Protein 8OF3 (pdb70)

Nearest PDB structures (foldseek):
  5exf-assembly1_C  TM=9.662E-01  e=4.312E-56  Pyrobaculum ferrireducens
  3i44-assembly1_A-2  TM=9.517E-01  e=1.625E-53  Bartonella henselae
  3vz0-assembly2_D  TM=9.658E-01  e=4.944E-52  Gluconobacter oxydans 621H
  3vz3-assembly1_B  TM=9.710E-01  e=1.215E-51  Picosynechococcus sp. PCC 7002
  4oht-assembly1_B  TM=9.593E-01  e=8.333E-49  Streptococcus pyogenes MGAS1882

Foldseek 3Di:
DPPVDCPDPDDPPVVLLVVCVVVVQFDQFWAAFPDTDAAPVNAWAFQAFLFPRHTSYIHHQHFQVRLLRLLVLQQVVLVVLQPDQLLVLLQLLVQLLVLLLVCLQSLLVLLCRLFNAASVLSSVLSNQLSVLSNVLSVLLNVQDKDWDDDPDQFKTKIKHKAFQEEEEEEEESLRQRNRLSLPLRLQSSRRYAYEYEYHSSRPSSVVSSVVSSVVSVNHGSSYTYDYRPVVRSLLSLLPDLRHQEYEYEEALVVLVVSVVSNVVNVHQYWYFYDFAAEAEEELQFPLVLVLVQLLCQQCRSQRQDLHHLEYEYEPNCVVVNLVSNLVVLVCAAEHRSVDPPHRHTFHSAPVLLVLLLQQLVQFVVVPWDWPDFNAADPSDRRHGRQTETEPGDPVGPSNQGRSSHRYYYYHYDHDPVVSLCSSQPHQGAFEYEYGHPDPVSQVVSVVSHRHPYYHYSHNDDDHQQDWGHGDGSRIGATTHHSRSSSSRIDMDMDMDGSHDDDDD/DDDDDDQDDPVVLLVVCVVVVQFDQFWAAFPDGDAAPVNDWAFAAFLQGRTTSYTHHAHFQVSLLRLLVLQQVVLVVLQPDQLLVLLQLLVQLLVLLLVCLQSLLVLLCRLFNAASVLSSVLSNFLSVLSNVLSVLLNVQDKDWDDDPDQFKTKIKHKAFQEEEEEEEESLRQRNSLSLPLRLQSSRRYAYEYEYHPSRNSSVVSSVVSSVVSVNHGSSYTYDYRPVVRSLLSLLPDLRHQEYEYEEALVVVVVSVVSNVVNVHQYWYFYDFAAEEEEELAFPLVLVLVQLCCQCCRSQRQDVRHLEYEYEPNCVVVNLVSNQVVLVCAAEHRNVDPPHRYTFHSAPVLLVLLLVQLVQFVVVPWDWPFFNAADPSDRRHGRQTETEPGDPVGPSNQGRSSHRYYYYHYDHDPVVSLCSSQPHQWAFEYEYGHPDPVSQVVSVVSHRHPYYHYSHNDDDHQQDWGHGDGSRIGATGHHSRSSSSRIDMDMDMDGSHDDDDD

B-factor: mean 20.98, std 10.17, range [6.04, 70.16]

Structure (mmCIF, N/CA/C/O backbone):
data_8OF3
#
_entry.id   8OF3
#
_cell.length_a   212.689
_cell.length_b   212.689
_cell.length_c   186.742
_cell.angle_alpha   90.00
_cell.angle_beta   90.00
_cell.angle_gamma   120.00
#
_symmetry.space_group_name_H-M   'H 3 2'
#
loop_
_entity.id
_entity.type
_entity.pdbx_description
1 polymer 'Succinate-semialdehyde dehydrogenase'
2 non-polymer 3,6,9,12,15,18-HEXAOXAICOSANE-1,20-DIOL
3 non-polymer 'TRIETHYLENE GLYCOL'
4 non-polymer 'PENTAETHYLENE GLYCOL'
5 non-polymer 1,2-ETHANEDIOL
6 non-polymer 'SULFATE ION'
7 water water
#
loop_
_atom_site.group_PDB
_atom_site.id
_atom_site.type_symbol
_atom_site.label_atom_id
_atom_site.label_alt_id
_atom_site.label_comp_id
_atom_site.label_asym_id
_atom_site.label_entity_id
_atom_site.label_seq_id
_atom_site.pdbx_PDB_ins_code
_atom_site.Cartn_x
_atom_site.Cartn_y
_atom_site.Cartn_z
_atom_site.occupancy
_atom_site.B_iso_or_equiv
_atom_site.auth_seq_id
_atom_site.auth_comp_id
_atom_site.auth_asym_id
_atom_site.auth_atom_id
_atom_site.pdbx_PDB_model_num
ATOM 1 N N . HIS A 1 8 ? 17.349 -20.833 -5.697 1.00 56.24 -12 HIS A N 1
ATOM 2 C CA . HIS A 1 8 ? 15.986 -20.678 -6.229 1.00 56.14 -12 HIS A CA 1
ATOM 3 C C . HIS A 1 8 ? 15.928 -21.071 -7.709 1.00 53.17 -12 HIS A C 1
ATOM 4 O O . HIS A 1 8 ? 14.922 -21.629 -8.143 1.00 53.00 -12 HIS A O 1
ATOM 17 N N . HIS A 1 9 ? 17.010 -20.815 -8.488 1.00 50.55 -11 HIS A N 1
ATOM 18 C CA . HIS A 1 9 ? 17.062 -21.256 -9.894 1.00 47.65 -11 HIS A CA 1
ATOM 19 C C . HIS A 1 9 ? 17.042 -22.784 -9.919 1.00 44.60 -11 HIS A C 1
ATOM 20 O O . HIS A 1 9 ? 17.556 -23.420 -8.980 1.00 45.04 -11 HIS A O 1
ATOM 34 N N . HIS A 1 10 ? 16.395 -23.389 -10.935 1.00 41.25 -10 HIS A N 1
ATOM 35 C CA . HIS A 1 10 ? 16.305 -24.843 -10.988 1.00 39.23 -10 HIS A CA 1
ATOM 36 C C . HIS A 1 10 ? 17.688 -25.535 -10.972 1.00 36.94 -10 HIS A C 1
ATOM 37 O O . HIS A 1 10 ? 17.729 -26.731 -10.686 1.00 37.78 -10 HIS A O 1
ATOM 51 N N . SER A 1 11 ? 18.810 -24.814 -11.307 1.00 33.71 -9 SER A N 1
ATOM 52 C CA . SER A 1 11 ? 20.131 -25.454 -11.316 1.00 31.77 -9 SER A CA 1
ATOM 53 C C . SER A 1 11 ? 20.744 -25.542 -9.908 1.00 32.99 -9 SER A C 1
ATOM 54 O O . SER A 1 11 ? 21.657 -26.328 -9.733 1.00 31.35 -9 SER A O 1
ATOM 62 N N . SER A 1 12 ? 20.209 -24.794 -8.901 1.00 34.76 -8 SER A N 1
ATOM 63 C CA . SER A 1 12 ? 20.713 -24.846 -7.511 1.00 37.10 -8 SER A CA 1
ATOM 64 C C . SER A 1 12 ? 20.626 -26.240 -6.946 1.00 36.86 -8 SER A C 1
ATOM 65 O O . SER A 1 12 ? 19.637 -26.946 -7.175 1.00 37.52 -8 SER A O 1
ATOM 73 N N . GLY A 1 13 ? 21.635 -26.642 -6.177 1.00 36.42 -7 GLY A N 1
ATOM 74 C CA . GLY A 1 13 ? 21.664 -27.988 -5.609 1.00 35.21 -7 GLY A CA 1
ATOM 75 C C . GLY A 1 13 ? 21.334 -28.192 -4.146 1.00 32.79 -7 GLY A C 1
ATOM 76 O O . GLY A 1 13 ? 21.505 -29.312 -3.648 1.00 32.92 -7 GLY A O 1
ATOM 80 N N . LEU A 1 14 ? 20.757 -27.218 -3.496 1.00 32.53 -6 LEU A N 1
ATOM 81 C CA . LEU A 1 14 ? 20.454 -27.379 -2.042 1.00 34.20 -6 LEU A CA 1
ATOM 82 C C . LEU A 1 14 ? 19.579 -28.639 -1.732 1.00 33.16 -6 LEU A C 1
ATOM 83 O O . LEU A 1 14 ? 19.943 -29.481 -0.900 1.00 34.16 -6 LEU A O 1
ATOM 99 N N . VAL A 1 15 ? 18.474 -28.787 -2.434 1.00 30.99 -5 VAL A N 1
ATOM 100 C CA . VAL A 1 15 ? 17.671 -30.003 -2.400 1.00 30.21 -5 VAL A CA 1
ATOM 101 C C . VAL A 1 15 ? 18.249 -30.914 -3.480 1.00 28.37 -5 VAL A C 1
ATOM 102 O O . VAL A 1 15 ? 18.228 -30.492 -4.678 1.00 27.61 -5 VAL A O 1
ATOM 115 N N . PRO A 1 16 ? 18.769 -32.135 -3.172 1.00 26.78 -4 PRO A N 1
ATOM 116 C CA . PRO A 1 16 ? 19.278 -32.999 -4.252 1.00 26.32 -4 PRO A CA 1
ATOM 117 C C . PRO A 1 16 ? 18.156 -33.309 -5.231 1.00 26.54 -4 PRO A C 1
ATOM 118 O O . PRO A 1 16 ? 17.047 -33.582 -4.798 1.00 26.99 -4 PRO A O 1
ATOM 129 N N . ARG A 1 17 ? 18.402 -33.152 -6.534 1.00 25.73 -3 ARG A N 1
ATOM 130 C CA . ARG A 1 17 ? 17.349 -33.449 -7.501 1.00 25.53 -3 ARG A CA 1
ATOM 131 C C . ARG A 1 17 ? 17.260 -34.965 -7.644 1.00 26.91 -3 ARG A C 1
ATOM 132 O O . ARG A 1 17 ? 18.240 -35.695 -7.382 1.00 26.64 -3 ARG A O 1
ATOM 153 N N . GLY A 1 18 ? 16.083 -35.449 -8.038 1.00 27.40 -2 GLY A N 1
ATOM 154 C CA . GLY A 1 18 ? 15.900 -36.872 -8.240 1.00 29.09 -2 GLY A CA 1
ATOM 155 C C . GLY A 1 18 ? 14.482 -37.231 -8.640 1.00 30.85 -2 GLY A C 1
ATOM 156 O O . GLY A 1 18 ? 13.662 -36.362 -8.931 1.00 31.57 -2 GLY A O 1
ATOM 160 N N . SER A 1 19 ? 14.206 -38.517 -8.677 1.00 30.97 -1 SER A N 1
ATOM 161 C CA . SER A 1 19 ? 12.891 -39.050 -9.004 1.00 31.25 -1 SER A CA 1
ATOM 162 C C . SER A 1 19 ? 11.946 -38.855 -7.819 1.00 31.72 -1 SER A C 1
ATOM 163 O O . SER A 1 19 ? 12.355 -38.713 -6.649 1.00 34.05 -1 SER A O 1
ATOM 171 N N . HIS A 1 20 ? 10.675 -38.875 -8.111 1.00 31.08 0 HIS A N 1
ATOM 172 C CA . HIS A 1 20 ? 9.640 -38.760 -7.109 1.00 30.31 0 HIS A CA 1
ATOM 173 C C . HIS A 1 20 ? 9.770 -37.439 -6.306 1.00 31.28 0 HIS A C 1
ATOM 174 O O . HIS A 1 20 ? 9.423 -37.396 -5.123 1.00 30.69 0 HIS A O 1
ATOM 188 N N . MET A 1 21 ? 10.315 -36.370 -6.929 1.00 30.88 1 MET A N 1
ATOM 189 C CA . MET A 1 21 ? 10.450 -35.092 -6.215 1.00 30.92 1 MET A CA 1
ATOM 190 C C . MET A 1 21 ? 9.098 -34.475 -5.955 1.00 29.43 1 MET A C 1
ATOM 191 O O . MET A 1 21 ? 8.905 -33.914 -4.895 1.00 27.76 1 MET A O 1
ATOM 205 N N . GLY A 1 22 ? 8.147 -34.644 -6.862 1.00 28.89 2 GLY A N 1
ATOM 206 C CA . GLY A 1 22 ? 6.794 -34.150 -6.680 1.00 27.99 2 GLY A CA 1
ATOM 207 C C . GLY A 1 22 ? 6.158 -34.768 -5.444 1.00 25.42 2 GLY A C 1
ATOM 208 O O . GLY A 1 22 ? 5.500 -34.090 -4.667 1.00 24.56 2 GLY A O 1
ATOM 212 N N . THR A 1 23 ? 6.367 -36.058 -5.251 1.00 24.91 3 THR A N 1
ATOM 213 C CA . THR A 1 23 ? 5.824 -36.762 -4.093 1.00 24.39 3 THR A CA 1
ATOM 214 C C . THR A 1 23 ? 6.472 -36.236 -2.821 1.00 23.86 3 THR A C 1
ATOM 215 O O . THR A 1 23 ? 5.782 -35.944 -1.849 1.00 21.87 3 THR A O 1
ATOM 226 N N A MET A 1 24 ? 7.818 -36.071 -2.830 0.50 24.14 4 MET A N 1
ATOM 227 N N B MET A 1 24 ? 7.796 -36.055 -2.856 0.50 23.04 4 MET A N 1
ATOM 228 C CA A MET A 1 24 ? 8.519 -35.560 -1.654 0.50 25.35 4 MET A CA 1
ATOM 229 C CA B MET A 1 24 ? 8.529 -35.570 -1.706 0.50 23.17 4 MET A CA 1
ATOM 230 C C A MET A 1 24 ? 8.076 -34.147 -1.333 0.50 25.21 4 MET A C 1
ATOM 231 C C B MET A 1 24 ? 8.098 -34.153 -1.352 0.50 24.22 4 MET A C 1
ATOM 232 O O A MET A 1 24 ? 7.834 -33.834 -0.176 0.50 24.77 4 MET A O 1
ATOM 233 O O B MET A 1 24 ? 7.855 -33.862 -0.193 0.50 23.72 4 MET A O 1
ATOM 260 N N . VAL A 1 25 ? 7.899 -33.291 -2.364 1.00 24.29 5 VAL A N 1
ATOM 261 C CA . VAL A 1 25 ? 7.414 -31.939 -2.140 1.00 24.31 5 VAL A CA 1
ATOM 262 C C . VAL A 1 25 ? 6.008 -31.968 -1.544 1.00 23.59 5 VAL A C 1
ATOM 263 O O . VAL A 1 25 ? 5.729 -31.228 -0.621 1.00 24.31 5 VAL A O 1
ATOM 276 N N . GLN A 1 26 ? 5.121 -32.838 -2.044 1.00 24.25 6 GLN A N 1
ATOM 277 C CA . GLN A 1 26 ? 3.760 -32.919 -1.504 1.00 23.85 6 GLN A CA 1
ATOM 278 C C . GLN A 1 26 ? 3.766 -33.395 -0.043 1.00 24.64 6 GLN A C 1
ATOM 279 O O . GLN A 1 26 ? 3.034 -32.849 0.783 1.00 24.41 6 GLN A O 1
ATOM 293 N N . LEU A 1 27 ? 4.624 -34.350 0.283 1.00 23.60 7 LEU A N 1
ATOM 294 C CA . LEU A 1 27 ? 4.765 -34.789 1.677 1.00 23.58 7 LEU A CA 1
ATOM 295 C C . LEU A 1 27 ? 5.333 -33.676 2.544 1.00 24.58 7 LEU A C 1
ATOM 296 O O . LEU A 1 27 ? 4.860 -33.469 3.663 1.00 25.39 7 LEU A O 1
ATOM 312 N N . ASN A 1 28 ? 6.345 -32.954 2.051 1.00 23.85 8 ASN A N 1
ATOM 313 C CA . ASN A 1 28 ? 6.940 -31.874 2.816 1.00 25.21 8 ASN A CA 1
ATOM 314 C C . ASN A 1 28 ? 5.942 -30.760 3.062 1.00 26.96 8 ASN A C 1
ATOM 315 O O . ASN A 1 28 ? 5.918 -30.206 4.180 1.00 27.41 8 ASN A O 1
ATOM 326 N N . GLU A 1 29 ? 5.090 -30.454 2.057 1.00 28.38 9 GLU A N 1
ATOM 327 C CA . GLU A 1 29 ? 4.033 -29.444 2.188 1.00 30.36 9 GLU A CA 1
ATOM 328 C C . GLU A 1 29 ? 2.976 -29.870 3.185 1.00 30.96 9 GLU A C 1
ATOM 329 O O . GLU A 1 29 ? 2.434 -29.022 3.889 1.00 31.64 9 GLU A O 1
ATOM 341 N N . ALA A 1 30 ? 2.685 -31.160 3.260 1.00 31.13 10 ALA A N 1
ATOM 342 C CA . ALA A 1 30 ? 1.716 -31.712 4.220 1.00 30.81 10 ALA A CA 1
ATOM 343 C C . ALA A 1 30 ? 2.275 -31.780 5.662 1.00 30.94 10 ALA A C 1
ATOM 344 O O . ALA A 1 30 ? 1.525 -32.186 6.528 1.00 31.38 10 ALA A O 1
ATOM 351 N N . GLY A 1 31 ? 3.527 -31.365 5.922 1.00 29.80 11 GLY A N 1
ATOM 352 C CA . GLY A 1 31 ? 4.142 -31.446 7.250 1.00 29.47 11 GLY A CA 1
ATOM 353 C C . GLY A 1 31 ? 4.568 -32.859 7.654 1.00 28.34 11 GLY A C 1
ATOM 354 O O . GLY A 1 31 ? 4.903 -33.111 8.823 1.00 27.34 11 GLY A O 1
ATOM 358 N N . LEU A 1 32 ? 4.682 -33.770 6.676 1.00 26.80 12 LEU A N 1
ATOM 359 C CA . LEU A 1 32 ? 4.982 -35.183 6.948 1.00 24.38 12 LEU A CA 1
ATOM 360 C C . LEU A 1 32 ? 6.362 -35.661 6.538 1.00 24.32 12 LEU A C 1
ATOM 361 O O . LEU A 1 32 ? 6.598 -36.882 6.506 1.00 25.94 12 LEU A O 1
ATOM 377 N N . PHE A 1 33 ? 7.276 -34.756 6.172 1.00 20.53 13 PHE A N 1
ATOM 378 C CA . PHE A 1 33 ? 8.608 -35.141 5.763 1.00 21.79 13 PHE A CA 1
ATOM 379 C C . PHE A 1 33 ? 9.585 -34.546 6.731 1.00 24.42 13 PHE A C 1
ATOM 380 O O . PHE A 1 33 ? 9.823 -33.336 6.670 1.00 26.33 13 PHE A O 1
ATOM 397 N N . LYS A 1 34 ? 10.166 -35.377 7.625 1.00 23.06 14 LYS A N 1
ATOM 398 C CA . LYS A 1 34 ? 11.002 -34.905 8.717 1.00 21.11 14 LYS A CA 1
ATOM 399 C C . LYS A 1 34 ? 12.412 -35.357 8.659 1.00 21.99 14 LYS A C 1
ATOM 400 O O . LYS A 1 34 ? 12.728 -36.434 8.155 1.00 23.65 14 LYS A O 1
ATOM 419 N N A SER A 1 35 ? 13.317 -34.498 9.138 0.50 19.37 15 SER A N 1
ATOM 420 N N B SER A 1 35 ? 13.290 -34.525 9.166 0.50 20.35 15 SER A N 1
ATOM 421 C CA A SER A 1 35 ? 14.743 -34.789 9.223 0.50 19.70 15 SER A CA 1
ATOM 422 C CA B SER A 1 35 ? 14.702 -34.813 9.241 0.50 21.54 15 SER A CA 1
ATOM 423 C C A SER A 1 35 ? 15.233 -34.567 10.660 0.50 18.78 15 SER A C 1
ATOM 424 C C B SER A 1 35 ? 15.217 -34.586 10.663 0.50 19.63 15 SER A C 1
ATOM 425 O O A SER A 1 35 ? 16.428 -34.401 10.875 0.50 19.06 15 SER A O 1
ATOM 426 O O B SER A 1 35 ? 16.416 -34.430 10.867 0.50 19.89 15 SER A O 1
ATOM 441 N N . GLN A 1 36 ? 14.305 -34.572 11.675 1.00 17.87 16 GLN A N 1
ATOM 442 C CA . GLN A 1 36 ? 14.650 -34.414 13.060 1.00 16.28 16 GLN A CA 1
ATOM 443 C C . GLN A 1 36 ? 13.853 -35.421 13.893 1.00 15.73 16 GLN A C 1
ATOM 444 O O . GLN A 1 36 ? 12.770 -35.841 13.487 1.00 16.10 16 GLN A O 1
ATOM 458 N N . GLY A 1 37 ? 14.381 -35.717 15.063 1.00 14.88 17 GLY A N 1
ATOM 459 C CA . GLY A 1 37 ? 13.681 -36.510 16.061 1.00 15.64 17 GLY A CA 1
ATOM 460 C C . GLY A 1 37 ? 12.814 -35.612 16.916 1.00 16.29 17 GLY A C 1
ATOM 461 O O . GLY A 1 37 ? 12.787 -34.379 16.751 1.00 15.76 17 GLY A O 1
ATOM 465 N N . LEU A 1 38 ? 12.053 -36.216 17.821 1.00 15.32 18 LEU A N 1
ATOM 466 C CA . LEU A 1 38 ? 11.098 -35.504 18.636 1.00 14.84 18 LEU A CA 1
ATOM 467 C C . LEU A 1 38 ? 11.334 -35.837 20.089 1.00 15.17 18 LEU A C 1
ATOM 468 O O . LEU A 1 38 ? 11.176 -36.989 20.509 1.00 14.80 18 LEU A O 1
ATOM 484 N N . ILE A 1 39 ? 11.705 -34.826 20.867 1.00 14.90 19 ILE A N 1
ATOM 485 C CA . ILE A 1 39 ? 11.931 -34.994 22.293 1.00 15.98 19 ILE A CA 1
ATOM 486 C C . ILE A 1 39 ? 11.151 -33.908 22.992 1.00 17.24 19 ILE A C 1
ATOM 487 O O . ILE A 1 39 ? 11.480 -32.708 22.889 1.00 16.57 19 ILE A O 1
ATOM 503 N N . GLY A 1 40 ? 10.133 -34.299 23.750 1.00 16.99 20 GLY A N 1
ATOM 504 C CA . GLY A 1 40 ? 9.301 -33.326 24.441 1.00 17.80 20 GLY A CA 1
ATOM 505 C C . GLY A 1 40 ? 8.632 -32.366 23.486 1.00 18.57 20 GLY A C 1
ATOM 506 O O . GLY A 1 40 ? 8.084 -32.773 22.454 1.00 18.33 20 GLY A O 1
ATOM 510 N N . ASP A 1 41 ? 8.821 -31.068 23.753 1.00 19.01 21 ASP A N 1
ATOM 511 C CA . ASP A 1 41 ? 8.183 -30.058 22.931 1.00 20.87 21 ASP A CA 1
ATOM 512 C C . ASP A 1 41 ? 9.063 -29.518 21.818 1.00 21.17 21 ASP A C 1
ATOM 513 O O . ASP A 1 41 ? 8.754 -28.463 21.265 1.00 23.56 21 ASP A O 1
ATOM 522 N N . LYS A 1 42 ? 10.113 -30.251 21.450 1.00 18.45 22 LYS A N 1
ATOM 523 C CA . LYS A 1 42 ? 10.980 -29.826 20.385 1.00 17.56 22 LYS A CA 1
ATOM 524 C C . LYS A 1 42 ? 11.314 -30.908 19.395 1.00 17.37 22 LYS A C 1
ATOM 525 O O . LYS A 1 42 ? 11.592 -32.044 19.778 1.00 17.57 22 LYS A O 1
ATOM 544 N N . TRP A 1 43 ? 11.418 -30.519 18.110 1.00 16.70 23 TRP A N 1
ATOM 545 C CA . TRP A 1 43 ? 12.027 -31.311 17.071 1.00 16.79 23 TRP A CA 1
ATOM 546 C C . TRP A 1 43 ? 13.514 -31.008 17.142 1.00 19.33 23 TRP A C 1
ATOM 547 O O . TRP A 1 43 ? 13.895 -29.821 17.190 1.00 20.06 23 TRP A O 1
ATOM 568 N N . VAL A 1 44 ? 14.345 -32.044 17.220 1.00 17.31 24 VAL A N 1
ATOM 569 C CA . VAL A 1 44 ? 15.765 -31.894 17.521 1.00 17.90 24 VAL A CA 1
ATOM 570 C C . VAL A 1 44 ? 16.710 -32.684 16.619 1.00 18.29 24 VAL A C 1
ATOM 571 O O . VAL A 1 44 ? 16.372 -33.717 16.059 1.00 17.30 24 VAL A O 1
ATOM 584 N N . ASP A 1 45 ? 17.936 -32.170 16.515 1.00 17.86 25 ASP A N 1
ATOM 585 C CA . ASP A 1 45 ? 19.046 -32.876 15.936 1.00 17.76 25 ASP A CA 1
ATOM 586 C C . ASP A 1 45 ? 19.759 -33.674 17.040 1.00 18.44 25 ASP A C 1
ATOM 587 O O . ASP A 1 45 ? 19.452 -33.554 18.239 1.00 19.87 25 ASP A O 1
ATOM 596 N N . ALA A 1 46 ? 20.730 -34.499 16.657 1.00 17.39 26 ALA A N 1
ATOM 597 C CA . ALA A 1 46 ? 21.604 -35.137 17.609 1.00 18.18 26 ALA A CA 1
ATOM 598 C C . ALA A 1 46 ? 22.506 -34.035 18.217 1.00 19.48 26 ALA A C 1
ATOM 599 O O . ALA A 1 46 ? 22.790 -33.030 17.534 1.00 20.28 26 ALA A O 1
ATOM 606 N N . GLU A 1 47 ? 22.992 -34.269 19.431 1.00 21.05 27 GLU A N 1
ATOM 607 C CA . GLU A 1 47 ? 23.811 -33.298 20.141 1.00 23.30 27 GLU A CA 1
ATOM 608 C C . GLU A 1 47 ? 25.081 -32.926 19.359 1.00 25.04 27 GLU A C 1
ATOM 609 O O . GLU A 1 47 ? 25.487 -31.769 19.377 1.00 26.97 27 GLU A O 1
ATOM 621 N N . ASN A 1 48 ? 25.651 -33.870 18.609 1.00 23.82 28 ASN A N 1
ATOM 622 C CA . ASN A 1 48 ? 26.828 -33.606 17.793 1.00 24.17 28 ASN A CA 1
ATOM 623 C C . ASN A 1 48 ? 26.533 -33.380 16.302 1.00 23.96 28 ASN A C 1
ATOM 624 O O . ASN A 1 48 ? 27.476 -33.259 15.508 1.00 24.28 28 ASN A O 1
ATOM 635 N N . GLY A 1 49 ? 25.256 -33.273 15.926 1.00 22.17 29 GLY A N 1
ATOM 636 C CA . GLY A 1 49 ? 24.846 -33.045 14.563 1.00 21.90 29 GLY A CA 1
ATOM 637 C C . GLY A 1 49 ? 25.068 -34.202 13.604 1.00 20.01 29 GLY A C 1
ATOM 638 O O . GLY A 1 49 ? 24.830 -34.041 12.402 1.00 21.41 29 GLY A O 1
ATOM 642 N N . HIS A 1 50 ? 25.479 -35.382 14.104 1.00 17.75 30 HIS A N 1
ATOM 643 C CA . HIS A 1 50 ? 25.624 -36.539 13.225 1.00 17.84 30 HIS A CA 1
ATOM 644 C C . HIS A 1 50 ? 24.277 -37.016 12.692 1.00 17.42 30 HIS A C 1
ATOM 645 O O . HIS A 1 50 ? 23.249 -36.824 13.352 1.00 17.57 30 HIS A O 1
ATOM 659 N N . THR A 1 51 ? 24.308 -37.669 11.531 1.00 16.99 31 THR A N 1
ATOM 660 C CA . THR A 1 51 ? 23.116 -38.085 10.833 1.00 17.22 31 THR A CA 1
ATOM 661 C C . THR A 1 51 ? 23.326 -39.453 10.186 1.00 18.18 31 THR A C 1
ATOM 662 O O . THR A 1 51 ? 24.418 -40.048 10.229 1.00 19.53 31 THR A O 1
ATOM 673 N N . LEU A 1 52 ? 22.209 -40.012 9.661 1.00 18.39 32 LEU A N 1
ATOM 674 C CA . LEU A 1 52 ? 22.265 -41.198 8.849 1.00 18.00 32 LEU A CA 1
ATOM 675 C C . LEU A 1 52 ? 21.333 -40.945 7.677 1.00 15.95 32 LEU A C 1
ATOM 676 O O . LEU A 1 52 ? 20.287 -40.292 7.793 1.00 16.80 32 LEU A O 1
ATOM 692 N N . PRO A 1 53 ? 21.696 -41.451 6.485 1.00 16.57 33 PRO A N 1
ATOM 693 C CA . PRO A 1 53 ? 20.838 -41.220 5.311 1.00 15.93 33 PRO A CA 1
ATOM 694 C C . PRO A 1 53 ? 19.712 -42.244 5.239 1.00 15.54 33 PRO A C 1
ATOM 695 O O . PRO A 1 53 ? 19.887 -43.399 5.674 1.00 15.50 33 PRO A O 1
ATOM 706 N N . VAL A 1 54 ? 18.597 -41.832 4.636 1.00 15.46 34 VAL A N 1
ATOM 707 C CA . VAL A 1 54 ? 17.490 -42.705 4.339 1.00 14.87 34 VAL A CA 1
ATOM 708 C C . VAL A 1 54 ? 17.410 -42.712 2.833 1.00 15.96 34 VAL A C 1
ATOM 709 O O . VAL A 1 54 ? 17.216 -41.648 2.227 1.00 17.13 34 VAL A O 1
ATOM 722 N N . ASN A 1 55 ? 17.628 -43.868 2.239 1.00 14.83 35 ASN A N 1
ATOM 723 C CA . ASN A 1 55 ? 17.625 -44.023 0.792 1.00 15.20 35 ASN A CA 1
ATOM 724 C C . ASN A 1 55 ? 16.434 -44.849 0.333 1.00 14.75 35 ASN A C 1
ATOM 725 O O . ASN A 1 55 ? 15.977 -45.763 1.015 1.00 17.12 35 ASN A O 1
ATOM 736 N N . ASN A 1 56 ? 15.965 -44.547 -0.878 1.00 14.65 36 ASN A N 1
ATOM 737 C CA . ASN A 1 56 ? 14.867 -45.297 -1.490 1.00 13.63 36 ASN A CA 1
ATOM 738 C C . ASN A 1 56 ? 15.425 -46.628 -1.989 1.00 14.68 36 ASN A C 1
ATOM 739 O O . ASN A 1 56 ? 16.316 -46.629 -2.850 1.00 15.05 36 ASN A O 1
ATOM 750 N N . PRO A 1 57 ? 14.933 -47.799 -1.512 1.00 14.38 37 PRO A N 1
ATOM 751 C CA . PRO A 1 57 ? 15.517 -49.070 -1.948 1.00 14.81 37 PRO A CA 1
ATOM 752 C C . PRO A 1 57 ? 15.274 -49.424 -3.385 1.00 14.66 37 PRO A C 1
ATOM 753 O O . PRO A 1 57 ? 15.976 -50.298 -3.910 1.00 16.56 37 PRO A O 1
ATOM 764 N N . ALA A 1 58 ? 14.306 -48.786 -4.059 1.00 13.56 38 ALA A N 1
ATOM 765 C CA . ALA A 1 58 ? 14.057 -49.097 -5.474 1.00 14.25 38 ALA A CA 1
ATOM 766 C C . ALA A 1 58 ? 14.897 -48.267 -6.421 1.00 16.29 38 ALA A C 1
ATOM 767 O O . ALA A 1 58 ? 14.991 -48.603 -7.617 1.00 17.88 38 ALA A O 1
ATOM 774 N N . THR A 1 59 ? 15.372 -47.126 -5.967 1.00 15.58 39 THR A N 1
ATOM 775 C CA . THR A 1 59 ? 16.124 -46.222 -6.839 1.00 15.44 39 THR A CA 1
ATOM 776 C C . THR A 1 59 ? 17.531 -45.924 -6.397 1.00 17.81 39 THR A C 1
ATOM 777 O O . THR A 1 59 ? 18.286 -45.361 -7.192 1.00 17.61 39 THR A O 1
ATOM 788 N N . GLY A 1 60 ? 17.846 -46.138 -5.129 1.00 16.61 40 GLY A N 1
ATOM 789 C CA . GLY A 1 60 ? 19.130 -45.753 -4.572 1.00 16.65 40 GLY A CA 1
ATOM 790 C C . GLY A 1 60 ? 19.240 -44.291 -4.185 1.00 17.57 40 GLY A C 1
ATOM 791 O O . GLY A 1 60 ? 20.210 -43.900 -3.541 1.00 20.45 40 GLY A O 1
ATOM 795 N N . GLU A 1 61 ? 18.226 -43.475 -4.476 1.00 16.68 41 GLU A N 1
ATOM 796 C CA . GLU A 1 61 ? 18.289 -42.057 -4.187 1.00 18.05 41 GLU A CA 1
ATOM 797 C C . GLU A 1 61 ? 18.109 -41.722 -2.715 1.00 18.07 41 GLU A C 1
ATOM 798 O O . GLU A 1 61 ? 17.308 -42.346 -2.033 1.00 17.66 41 GLU A O 1
ATOM 810 N N . ILE A 1 62 ? 18.737 -40.641 -2.274 1.00 18.93 42 ILE A N 1
ATOM 811 C CA . ILE A 1 62 ? 18.563 -40.115 -0.933 1.00 19.78 42 ILE A CA 1
ATOM 812 C C . ILE A 1 62 ? 17.190 -39.458 -0.819 1.00 18.62 42 ILE A C 1
ATOM 813 O O . ILE A 1 62 ? 16.743 -38.731 -1.715 1.00 19.86 42 ILE A O 1
ATOM 829 N N . LEU A 1 63 ? 16.491 -39.756 0.281 1.00 16.65 43 LEU A N 1
ATOM 830 C CA . LEU A 1 63 ? 15.239 -39.118 0.594 1.00 16.11 43 LEU A CA 1
ATOM 831 C C . LEU A 1 63 ? 15.568 -37.924 1.470 1.00 17.67 43 LEU A C 1
ATOM 832 O O . LEU A 1 63 ? 15.229 -36.782 1.166 1.00 19.34 43 LEU A O 1
ATOM 848 N N . THR A 1 64 ? 16.234 -38.172 2.584 1.00 17.74 44 THR A N 1
ATOM 849 C CA . THR A 1 64 ? 16.698 -37.135 3.493 1.00 17.81 44 THR A CA 1
ATOM 850 C C . THR A 1 64 ? 17.677 -37.788 4.489 1.00 17.81 44 THR A C 1
ATOM 851 O O . THR A 1 64 ? 17.915 -39.001 4.403 1.00 19.51 44 THR A O 1
ATOM 862 N N . SER A 1 65 ? 18.154 -37.040 5.477 1.00 16.91 45 SER A N 1
ATOM 863 C CA . SER A 1 65 ? 18.928 -37.590 6.550 1.00 17.84 45 SER A CA 1
ATOM 864 C C . SER A 1 65 ? 18.080 -37.501 7.823 1.00 17.34 45 SER A C 1
ATOM 865 O O . SER A 1 65 ? 17.156 -36.675 7.920 1.00 19.51 45 SER A O 1
ATOM 873 N N . VAL A 1 66 ? 18.349 -38.328 8.805 1.00 15.75 46 VAL A N 1
ATOM 874 C CA . VAL A 1 66 ? 17.773 -38.196 10.120 1.00 15.87 46 VAL A CA 1
ATOM 875 C C . VAL A 1 66 ? 18.911 -38.159 11.116 1.00 16.97 46 VAL A C 1
ATOM 876 O O . VAL A 1 66 ? 20.031 -38.593 10.816 1.00 16.46 46 VAL A O 1
ATOM 889 N N . PRO A 1 67 ? 18.661 -37.657 12.327 1.00 15.95 47 PRO A N 1
ATOM 890 C CA . PRO A 1 67 ? 19.739 -37.648 13.326 1.00 16.55 47 PRO A CA 1
ATOM 891 C C . PRO A 1 67 ? 20.281 -39.028 13.679 1.00 17.80 47 PRO A C 1
ATOM 892 O O . PRO A 1 67 ? 19.559 -40.039 13.711 1.00 17.91 47 PRO A O 1
ATOM 903 N N . PHE A 1 68 ? 21.563 -39.074 14.018 1.00 16.91 48 PHE A N 1
ATOM 904 C CA . PHE A 1 68 ? 22.205 -40.258 14.556 1.00 17.65 48 PHE A CA 1
ATOM 905 C C . PHE A 1 68 ? 22.377 -39.953 16.044 1.00 18.44 48 PHE A C 1
ATOM 906 O O . PHE A 1 68 ? 23.383 -39.394 16.505 1.00 19.17 48 PHE A O 1
ATOM 923 N N . MET A 1 69 ? 21.350 -40.252 16.807 1.00 17.90 49 MET A N 1
ATOM 924 C CA . MET A 1 69 ? 21.315 -39.999 18.248 1.00 17.67 49 MET A CA 1
ATOM 925 C C . MET A 1 69 ? 21.853 -41.196 19.037 1.00 18.73 49 MET A C 1
ATOM 926 O O . MET A 1 69 ? 22.058 -42.277 18.508 1.00 20.06 49 MET A O 1
ATOM 940 N N . GLY A 1 70 ? 22.089 -40.978 20.331 1.00 18.20 50 GLY A N 1
ATOM 941 C CA . GLY A 1 70 ? 22.563 -42.040 21.185 1.00 17.92 50 GLY A CA 1
ATOM 942 C C . GLY A 1 70 ? 22.046 -41.910 22.588 1.00 17.97 50 GLY A C 1
ATOM 943 O O . GLY A 1 70 ? 20.920 -41.427 22.818 1.00 18.14 50 GLY A O 1
ATOM 947 N N . LYS A 1 71 ? 22.890 -42.339 23.513 1.00 18.11 51 LYS A N 1
ATOM 948 C CA . LYS A 1 71 ? 22.557 -42.363 24.949 1.00 18.72 51 LYS A CA 1
ATOM 949 C C . LYS A 1 71 ? 21.992 -41.051 25.484 1.00 18.80 51 LYS A C 1
ATOM 950 O O . LYS A 1 71 ? 20.970 -41.057 26.156 1.00 18.86 51 LYS A O 1
ATOM 969 N N . ARG A 1 72 ? 22.673 -39.902 25.221 1.00 19.15 52 ARG A N 1
ATOM 970 C CA . ARG A 1 72 ? 22.251 -38.621 25.785 1.00 20.33 52 ARG A CA 1
ATOM 971 C C . ARG A 1 72 ? 20.860 -38.204 25.359 1.00 18.71 52 ARG A C 1
ATOM 972 O O . ARG A 1 72 ? 20.064 -37.747 26.195 1.00 19.31 52 ARG A O 1
ATOM 993 N N . GLU A 1 73 ? 20.564 -38.366 24.086 1.00 17.07 53 GLU A N 1
ATOM 994 C CA . GLU A 1 73 ? 19.246 -38.006 23.561 1.00 16.47 53 GLU A CA 1
ATOM 995 C C . GLU A 1 73 ? 18.203 -38.971 24.094 1.00 16.12 53 GLU A C 1
ATOM 996 O O . GLU A 1 73 ? 17.091 -38.545 24.401 1.00 17.22 53 GLU A O 1
ATOM 1008 N N . ALA A 1 74 ? 18.515 -40.268 24.173 1.00 15.78 54 ALA A N 1
ATOM 1009 C CA . ALA A 1 74 ? 17.558 -41.242 24.728 1.00 16.24 54 ALA A CA 1
ATOM 1010 C C . ALA A 1 74 ? 17.239 -40.903 26.181 1.00 16.16 54 ALA A C 1
ATOM 1011 O O . ALA A 1 74 ? 16.085 -40.941 26.593 1.00 17.10 54 ALA A O 1
ATOM 1018 N N . GLU A 1 75 ? 18.265 -40.481 26.964 1.00 15.74 55 GLU A N 1
ATOM 1019 C CA . GLU A 1 75 ? 18.028 -40.080 28.353 1.00 14.88 55 GLU A CA 1
ATOM 1020 C C . GLU A 1 75 ? 17.092 -38.876 28.417 1.00 15.32 55 GLU A C 1
ATOM 1021 O O . GLU A 1 75 ? 16.201 -38.822 29.260 1.00 16.17 55 GLU A O 1
ATOM 1033 N N . LYS A 1 76 ? 17.296 -37.896 27.533 1.00 15.82 56 LYS A N 1
ATOM 1034 C CA . LYS A 1 76 ? 16.447 -36.711 27.499 1.00 15.94 56 LYS A CA 1
ATOM 1035 C C . LYS A 1 76 ? 15.000 -37.063 27.101 1.00 15.65 56 LYS A C 1
ATOM 1036 O O . LYS A 1 76 ? 14.070 -36.508 27.670 1.00 16.49 56 LYS A O 1
ATOM 1055 N N . ALA A 1 77 ? 14.848 -37.992 26.169 1.00 14.96 57 ALA A N 1
ATOM 1056 C CA . ALA A 1 77 ? 13.512 -38.441 25.766 1.00 14.48 57 ALA A CA 1
ATOM 1057 C C . ALA A 1 77 ? 12.806 -39.157 26.913 1.00 14.58 57 ALA A C 1
ATOM 1058 O O . ALA A 1 77 ? 11.611 -38.928 27.167 1.00 15.19 57 ALA A O 1
ATOM 1065 N N . ILE A 1 78 ? 13.536 -40.011 27.639 1.00 13.96 58 ILE A N 1
ATOM 1066 C CA . ILE A 1 78 ? 12.968 -40.712 28.800 1.00 14.23 58 ILE A CA 1
ATOM 1067 C C . ILE A 1 78 ? 12.550 -39.704 29.867 1.00 15.44 58 ILE A C 1
ATOM 1068 O O . ILE A 1 78 ? 11.471 -39.847 30.459 1.00 15.17 58 ILE A O 1
ATOM 1084 N N . ALA A 1 79 ? 13.377 -38.682 30.114 1.00 15.74 59 ALA A N 1
ATOM 1085 C CA . ALA A 1 79 ? 13.028 -37.657 31.093 1.00 15.82 59 ALA A CA 1
ATOM 1086 C C . ALA A 1 79 ? 11.758 -36.897 30.676 1.00 15.81 59 ALA A C 1
ATOM 1087 O O . ALA A 1 79 ? 10.908 -36.618 31.523 1.00 16.94 59 ALA A O 1
ATOM 1094 N N . ALA A 1 80 ? 11.602 -36.609 29.385 1.00 15.34 60 ALA A N 1
ATOM 1095 C CA . ALA A 1 80 ? 10.408 -35.923 28.898 1.00 14.73 60 ALA A CA 1
ATOM 1096 C C . ALA A 1 80 ? 9.189 -36.831 29.096 1.00 14.57 60 ALA A C 1
ATOM 1097 O O . ALA A 1 80 ? 8.117 -36.354 29.490 1.00 15.98 60 ALA A O 1
ATOM 1104 N N . ALA A 1 81 ? 9.334 -38.111 28.786 1.00 13.66 61 ALA A N 1
ATOM 1105 C CA . ALA A 1 81 ? 8.226 -39.053 28.936 1.00 12.89 61 ALA A CA 1
ATOM 1106 C C . ALA A 1 81 ? 7.844 -39.202 30.397 1.00 13.08 61 ALA A C 1
ATOM 1107 O O . ALA A 1 81 ? 6.658 -39.291 30.726 1.00 13.62 61 ALA A O 1
ATOM 1114 N N . SER A 1 82 ? 8.825 -39.231 31.288 1.00 13.75 62 SER A N 1
ATOM 1115 C CA . SER A 1 82 ? 8.568 -39.346 32.719 1.00 14.57 62 SER A CA 1
ATOM 1116 C C . SER A 1 82 ? 7.843 -38.123 33.261 1.00 15.77 62 SER A C 1
ATOM 1117 O O . SER A 1 82 ? 6.851 -38.252 33.999 1.00 16.54 62 SER A O 1
ATOM 1125 N N . GLN A 1 83 ? 8.239 -36.942 32.802 1.00 16.11 63 GLN A N 1
ATOM 1126 C CA . GLN A 1 83 ? 7.567 -35.709 33.201 1.00 17.33 63 GLN A CA 1
ATOM 1127 C C . GLN A 1 83 ? 6.121 -35.673 32.700 1.00 18.12 63 GLN A C 1
ATOM 1128 O O . GLN A 1 83 ? 5.237 -35.265 33.441 1.00 19.30 63 GLN A O 1
ATOM 1142 N N . ALA A 1 84 ? 5.872 -36.143 31.482 1.00 16.17 64 ALA A N 1
ATOM 1143 C CA . ALA A 1 84 ? 4.538 -36.115 30.895 1.00 15.70 64 ALA A CA 1
ATOM 1144 C C . ALA A 1 84 ? 3.594 -37.176 31.481 1.00 15.86 64 ALA A C 1
ATOM 1145 O O . ALA A 1 84 ? 2.371 -37.022 31.428 1.00 16.11 64 ALA A O 1
ATOM 1152 N N . PHE A 1 85 ? 4.155 -38.255 32.006 1.00 14.92 65 PHE A N 1
ATOM 1153 C CA . PHE A 1 85 ? 3.376 -39.372 32.510 1.00 14.71 65 PHE A CA 1
ATOM 1154 C C . PHE A 1 85 ? 2.428 -38.984 33.618 1.00 15.48 65 PHE A C 1
ATOM 1155 O O . PHE A 1 85 ? 1.286 -39.453 33.652 1.00 16.01 65 PHE A O 1
ATOM 1172 N N . THR A 1 86 ? 2.882 -38.162 34.561 1.00 17.61 66 THR A N 1
ATOM 1173 C CA . THR A 1 86 ? 2.041 -37.796 35.697 1.00 18.92 66 THR A CA 1
ATOM 1174 C C . THR A 1 86 ? 0.655 -37.263 35.284 1.00 18.35 66 THR A C 1
ATOM 1175 O O . THR A 1 86 ? -0.365 -37.850 35.656 1.00 19.53 66 THR A O 1
ATOM 1186 N N . SER A 1 87 ? 0.633 -36.300 34.395 1.00 16.70 67 SER A N 1
ATOM 1187 C CA . SER A 1 87 ? -0.606 -35.699 33.927 1.00 16.62 67 SER A CA 1
ATOM 1188 C C . SER A 1 87 ? -1.381 -36.621 32.951 1.00 16.56 67 SER A C 1
ATOM 1189 O O . SER A 1 87 ? -2.604 -36.769 33.081 1.00 18.13 67 SER A O 1
ATOM 1197 N N . TRP A 1 88 ? -0.679 -37.251 32.004 1.00 15.36 68 TRP A N 1
ATOM 1198 C CA . TRP A 1 88 ? -1.358 -38.079 31.016 1.00 13.94 68 TRP A CA 1
ATOM 1199 C C . TRP A 1 88 ? -2.063 -39.256 31.660 1.00 13.97 68 TRP A C 1
ATOM 1200 O O . TRP A 1 88 ? -3.208 -39.566 31.317 1.00 14.52 68 TRP A O 1
ATOM 1221 N N . SER A 1 89 ? -1.418 -39.902 32.643 1.00 13.83 69 SER A N 1
ATOM 1222 C CA . SER A 1 89 ? -1.977 -41.069 33.328 1.00 14.81 69 SER A CA 1
ATOM 1223 C C . SER A 1 89 ? -3.171 -40.727 34.192 1.00 16.42 69 SER A C 1
ATOM 1224 O O . SER A 1 89 ? -3.963 -41.632 34.498 1.00 17.56 69 SER A O 1
ATOM 1232 N N . LYS A 1 90 ? -3.280 -39.497 34.631 1.00 15.48 70 LYS A N 1
ATOM 1233 C CA . LYS A 1 90 ? -4.398 -39.081 35.495 1.00 17.16 70 LYS A CA 1
ATOM 1234 C C . LYS A 1 90 ? -5.573 -38.490 34.756 1.00 16.74 70 LYS A C 1
ATOM 1235 O O . LYS A 1 90 ? -6.611 -38.277 35.388 1.00 17.23 70 LYS A O 1
ATOM 1254 N N . ARG A 1 91 ? -5.497 -38.355 33.415 1.00 14.70 71 ARG A N 1
ATOM 1255 C CA . ARG A 1 91 ? -6.657 -37.980 32.631 1.00 14.60 71 ARG A CA 1
ATOM 1256 C C . ARG A 1 91 ? -7.666 -39.117 32.711 1.00 14.69 71 ARG A C 1
ATOM 1257 O O . ARG A 1 91 ? -7.311 -40.262 32.989 1.00 15.26 71 ARG A O 1
ATOM 1278 N N . THR A 1 92 ? -8.956 -38.803 32.443 1.00 13.88 72 THR A N 1
ATOM 1279 C CA . THR A 1 92 ? -9.924 -39.903 32.351 1.00 13.00 72 THR A CA 1
ATOM 1280 C C . THR A 1 92 ? -9.624 -40.731 31.103 1.00 13.17 72 THR A C 1
ATOM 1281 O O . THR A 1 92 ? -9.011 -40.237 30.149 1.00 13.53 72 THR A O 1
ATOM 1292 N N . ALA A 1 93 ? -10.113 -41.958 31.080 1.00 14.37 73 ALA A N 1
ATOM 1293 C CA . ALA A 1 93 ? -10.008 -42.801 29.888 1.00 13.57 73 ALA A CA 1
ATOM 1294 C C . ALA A 1 93 ? -10.733 -42.128 28.717 1.00 13.71 73 ALA A C 1
ATOM 1295 O O . ALA A 1 93 ? -10.258 -42.175 27.577 1.00 14.24 73 ALA A O 1
ATOM 1302 N N . ASN A 1 94 ? -11.867 -41.520 28.982 1.00 13.24 74 ASN A N 1
ATOM 1303 C CA . ASN A 1 94 ? -12.638 -40.827 27.950 1.00 14.22 74 ASN A CA 1
ATOM 1304 C C . ASN A 1 94 ? -11.842 -39.699 27.298 1.00 13.70 74 ASN A C 1
ATOM 1305 O O . ASN A 1 94 ? -11.881 -39.518 26.085 1.00 15.08 74 ASN A O 1
ATOM 1316 N N . ASP A 1 95 ? -11.079 -38.967 28.096 1.00 13.05 75 ASP A N 1
ATOM 1317 C CA . ASP A 1 95 ? -10.260 -37.865 27.601 1.00 14.52 75 ASP A CA 1
ATOM 1318 C C . ASP A 1 95 ? -9.151 -38.419 26.698 1.00 14.79 75 ASP A C 1
ATOM 1319 O O . ASP A 1 95 ? -8.971 -37.958 25.562 1.00 15.09 75 ASP A O 1
ATOM 1328 N N . ARG A 1 96 ? -8.430 -39.459 27.162 1.00 13.21 76 ARG A N 1
ATOM 1329 C CA . ARG A 1 96 ? -7.398 -40.061 26.305 1.00 13.22 76 ARG A CA 1
ATOM 1330 C C . ARG A 1 96 ? -8.018 -40.631 25.025 1.00 14.21 76 ARG A C 1
ATOM 1331 O O . ARG A 1 96 ? -7.421 -40.551 23.935 1.00 13.16 76 ARG A O 1
ATOM 1352 N N . SER A 1 97 ? -9.191 -41.248 25.146 1.00 13.22 77 SER A N 1
ATOM 1353 C CA . SER A 1 97 ? -9.876 -41.860 24.004 1.00 13.33 77 SER A CA 1
ATOM 1354 C C . SER A 1 97 ? -10.197 -40.841 22.927 1.00 12.37 77 SER A C 1
ATOM 1355 O O . SER A 1 97 ? -9.977 -41.101 21.739 1.00 13.74 77 SER A O 1
ATOM 1363 N N . LYS A 1 98 ? -10.668 -39.661 23.325 1.00 11.95 78 LYS A N 1
ATOM 1364 C CA . LYS A 1 98 ? -11.021 -38.621 22.357 1.00 12.12 78 LYS A CA 1
ATOM 1365 C C . LYS A 1 98 ? -9.786 -38.176 21.587 1.00 13.08 78 LYS A C 1
ATOM 1366 O O . LYS A 1 98 ? -9.851 -37.983 20.364 1.00 14.13 78 LYS A O 1
ATOM 1385 N N . ILE A 1 99 ? -8.675 -37.991 22.286 1.00 13.17 79 ILE A N 1
ATOM 1386 C CA . ILE A 1 99 ? -7.441 -37.547 21.658 1.00 12.98 79 ILE A CA 1
ATOM 1387 C C . ILE A 1 99 ? -6.893 -38.623 20.732 1.00 12.48 79 ILE A C 1
ATOM 1388 O O . ILE A 1 99 ? -6.490 -38.336 19.584 1.00 12.65 79 ILE A O 1
ATOM 1404 N N . LEU A 1 100 ? -6.892 -39.883 21.169 1.00 11.78 80 LEU A N 1
ATOM 1405 C CA . LEU A 1 100 ? -6.429 -40.979 20.327 1.00 12.21 80 LEU A CA 1
ATOM 1406 C C . LEU A 1 100 ? -7.297 -41.122 19.080 1.00 11.92 80 LEU A C 1
ATOM 1407 O O . LEU A 1 100 ? -6.769 -41.397 17.988 1.00 11.90 80 LEU A O 1
ATOM 1423 N N . ARG A 1 101 ? -8.629 -40.875 19.202 1.00 11.72 81 ARG A N 1
ATOM 1424 C CA . ARG A 1 101 ? -9.475 -40.953 17.995 1.00 11.19 81 ARG A CA 1
ATOM 1425 C C . ARG A 1 101 ? -9.123 -39.823 17.037 1.00 12.00 81 ARG A C 1
ATOM 1426 O O . ARG A 1 101 ? -9.173 -40.014 15.828 1.00 12.41 81 ARG A O 1
ATOM 1447 N N . GLN A 1 102 ? -8.744 -38.633 17.544 1.00 13.02 82 GLN A N 1
ATOM 1448 C CA . GLN A 1 102 ? -8.302 -37.545 16.663 1.00 14.04 82 GLN A CA 1
ATOM 1449 C C . GLN A 1 102 ? -7.037 -37.966 15.892 1.00 13.96 82 GLN A C 1
ATOM 1450 O O . GLN A 1 102 ? -6.913 -37.665 14.695 1.00 14.40 82 GLN A O 1
ATOM 1464 N N . TRP A 1 103 ? -6.127 -38.697 16.537 1.00 12.75 83 TRP A N 1
ATOM 1465 C CA . TRP A 1 103 ? -4.911 -39.196 15.884 1.00 12.47 83 TRP A CA 1
ATOM 1466 C C . TRP A 1 103 ? -5.265 -40.215 14.820 1.00 13.15 83 TRP A C 1
ATOM 1467 O O . TRP A 1 103 ? -4.821 -40.109 13.666 1.00 13.15 83 TRP A O 1
ATOM 1488 N N . PHE A 1 104 ? -6.168 -41.144 15.146 1.00 12.33 84 PHE A N 1
ATOM 1489 C CA . PHE A 1 104 ? -6.667 -42.145 14.193 1.00 11.71 84 PHE A CA 1
ATOM 1490 C C . PHE A 1 104 ? -7.230 -41.444 12.953 1.00 11.48 84 PHE A C 1
ATOM 1491 O O . PHE A 1 104 ? -6.873 -41.778 11.827 1.00 11.71 84 PHE A O 1
ATOM 1508 N N . ASN A 1 105 ? -8.089 -40.437 13.172 1.00 12.05 85 ASN A N 1
ATOM 1509 C CA . ASN A 1 105 ? -8.717 -39.745 12.050 1.00 12.48 85 ASN A CA 1
ATOM 1510 C C . ASN A 1 105 ? -7.676 -39.042 11.196 1.00 12.99 85 ASN A C 1
ATOM 1511 O O . ASN A 1 105 ? -7.820 -39.039 9.964 1.00 14.32 85 ASN A O 1
ATOM 1522 N N . LEU A 1 106 ? -6.669 -38.450 11.798 1.00 12.86 86 LEU A N 1
ATOM 1523 C CA . LEU A 1 106 ? -5.582 -37.788 11.033 1.00 13.05 86 LEU A CA 1
ATOM 1524 C C . LEU A 1 106 ? -4.755 -38.767 10.234 1.00 14.04 86 LEU A C 1
ATOM 1525 O O . LEU A 1 106 ? -4.359 -38.476 9.094 1.00 13.95 86 LEU A O 1
ATOM 1541 N N . LEU A 1 107 ? -4.489 -39.965 10.792 1.00 12.75 87 LEU A N 1
ATOM 1542 C CA . LEU A 1 107 ? -3.757 -40.981 10.031 1.00 13.50 87 LEU A CA 1
ATOM 1543 C C . LEU A 1 107 ? -4.541 -41.383 8.809 1.00 13.67 87 LEU A C 1
ATOM 1544 O O . LEU A 1 107 ? -3.988 -41.467 7.693 1.00 13.90 87 LEU A O 1
ATOM 1560 N N . ILE A 1 108 ? -5.848 -41.622 8.954 1.00 12.99 88 ILE A N 1
ATOM 1561 C CA . ILE A 1 108 ? -6.700 -42.009 7.832 1.00 13.69 88 ILE A CA 1
ATOM 1562 C C . ILE A 1 108 ? -6.840 -40.876 6.823 1.00 13.65 88 ILE A C 1
ATOM 1563 O O . ILE A 1 108 ? -6.741 -41.123 5.591 1.00 14.81 88 ILE A O 1
ATOM 1579 N N . LYS A 1 109 ? -6.994 -39.649 7.302 1.00 13.46 89 LYS A N 1
ATOM 1580 C CA . LYS A 1 109 ? -7.113 -38.493 6.402 1.00 14.34 89 LYS A CA 1
ATOM 1581 C C . LYS A 1 109 ? -5.863 -38.391 5.492 1.00 15.49 89 LYS A C 1
ATOM 1582 O O . LYS A 1 109 ? -5.962 -37.993 4.307 1.00 16.88 89 LYS A O 1
ATOM 1601 N N . ASN A 1 110 ? -4.690 -38.697 6.047 1.00 14.59 90 ASN A N 1
ATOM 1602 C CA . ASN A 1 110 ? -3.404 -38.574 5.367 1.00 13.82 90 ASN A CA 1
ATOM 1603 C C . ASN A 1 110 ? -2.928 -39.901 4.785 1.00 14.07 90 ASN A C 1
ATOM 1604 O O . ASN A 1 110 ? -1.734 -40.025 4.474 1.00 14.88 90 ASN A O 1
ATOM 1615 N N . LYS A 1 111 ? -3.802 -40.911 4.633 1.00 14.17 91 LYS A N 1
ATOM 1616 C CA . LYS A 1 111 ? -3.343 -42.249 4.271 1.00 13.37 91 LYS A CA 1
ATOM 1617 C C . LYS A 1 111 ? -2.629 -42.356 2.926 1.00 14.59 91 LYS A C 1
ATOM 1618 O O . LYS A 1 111 ? -1.709 -43.149 2.798 1.00 15.35 91 LYS A O 1
ATOM 1637 N N . ASP A 1 112 ? -3.086 -41.608 1.938 1.00 15.92 92 ASP A N 1
ATOM 1638 C CA . ASP A 1 112 ? -2.474 -41.727 0.606 1.00 16.49 92 ASP A CA 1
ATOM 1639 C C . ASP A 1 112 ? -1.024 -41.212 0.628 1.00 16.50 92 ASP A C 1
ATOM 1640 O O . ASP A 1 112 ? -0.132 -41.909 0.146 1.00 17.70 92 ASP A O 1
ATOM 1649 N N . ASP A 1 113 ? -0.768 -40.056 1.249 1.00 16.26 93 ASP A N 1
ATOM 1650 C CA . ASP A 1 113 ? 0.586 -39.510 1.382 1.00 16.84 93 ASP A CA 1
ATOM 1651 C C . ASP A 1 113 ? 1.442 -40.390 2.278 1.00 15.27 93 ASP A C 1
ATOM 1652 O O . ASP A 1 113 ? 2.605 -40.656 1.963 1.00 15.65 93 ASP A O 1
ATOM 1661 N N . LEU A 1 114 ? 0.889 -40.838 3.420 1.00 14.05 94 LEU A N 1
ATOM 1662 C CA . LEU A 1 114 ? 1.643 -41.735 4.300 1.00 13.27 94 LEU A CA 1
ATOM 1663 C C . LEU A 1 114 ? 1.997 -43.035 3.610 1.00 12.83 94 LEU A C 1
ATOM 1664 O O . LEU A 1 114 ? 3.092 -43.561 3.800 1.00 13.47 94 LEU A O 1
ATOM 1680 N N . GLY A 1 115 ? 1.093 -43.577 2.792 1.00 12.88 95 GLY A N 1
ATOM 1681 C CA . GLY A 1 115 ? 1.378 -44.776 2.014 1.00 12.18 95 GLY A CA 1
ATOM 1682 C C . GLY A 1 115 ? 2.556 -44.555 1.074 1.00 12.28 95 GLY A C 1
ATOM 1683 O O . GLY A 1 115 ? 3.491 -45.362 1.008 1.00 12.87 95 GLY A O 1
ATOM 1687 N N . LYS A 1 116 ? 2.553 -43.404 0.392 1.00 13.08 96 LYS A N 1
ATOM 1688 C CA . LYS A 1 116 ? 3.666 -43.078 -0.500 1.00 12.63 96 LYS A CA 1
ATOM 1689 C C . LYS A 1 116 ? 4.993 -42.994 0.245 1.00 12.77 96 LYS A C 1
ATOM 1690 O O . LYS A 1 116 ? 6.022 -43.438 -0.264 1.00 13.96 96 LYS A O 1
ATOM 1709 N N . LEU A 1 117 ? 4.975 -42.443 1.469 1.00 13.06 97 LEU A N 1
ATOM 1710 C CA . LEU A 1 117 ? 6.185 -42.348 2.276 1.00 13.78 97 LEU A CA 1
ATOM 1711 C C . LEU A 1 117 ? 6.731 -43.718 2.628 1.00 13.30 97 LEU A C 1
ATOM 1712 O O . LEU A 1 117 ? 7.929 -43.985 2.515 1.00 14.09 97 LEU A O 1
ATOM 1728 N N . ILE A 1 118 ? 5.820 -44.655 2.969 1.00 12.37 98 ILE A N 1
ATOM 1729 C CA . ILE A 1 118 ? 6.274 -46.048 3.223 1.00 11.15 98 ILE A CA 1
ATOM 1730 C C . ILE A 1 118 ? 6.904 -46.644 1.957 1.00 11.08 98 ILE A C 1
ATOM 1731 O O . ILE A 1 118 ? 7.958 -47.292 1.992 1.00 13.05 98 ILE A O 1
ATOM 1747 N N . VAL A 1 119 ? 6.270 -46.416 0.799 1.00 11.69 99 VAL A N 1
ATOM 1748 C CA . VAL A 1 119 ? 6.839 -46.946 -0.454 1.00 11.75 99 VAL A CA 1
ATOM 1749 C C . VAL A 1 119 ? 8.267 -46.386 -0.631 1.00 11.78 99 VAL A C 1
ATOM 1750 O O . VAL A 1 119 ? 9.218 -47.132 -0.912 1.00 13.37 99 VAL A O 1
ATOM 1763 N N . LEU A 1 120 ? 8.402 -45.077 -0.466 1.00 11.97 100 LEU A N 1
ATOM 1764 C CA . LEU A 1 120 ? 9.701 -44.446 -0.701 1.00 11.76 100 LEU A CA 1
ATOM 1765 C C . LEU A 1 120 ? 10.827 -45.025 0.138 1.00 13.63 100 LEU A C 1
ATOM 17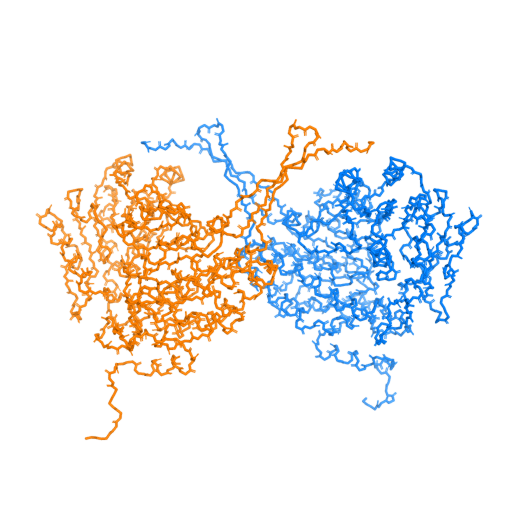66 O O . LEU A 1 120 ? 11.907 -45.247 -0.372 1.00 14.04 100 LEU A O 1
ATOM 1782 N N . GLU A 1 121 ? 10.585 -45.219 1.440 1.00 12.73 101 GLU A N 1
ATOM 1783 C CA . GLU A 1 121 ? 11.665 -45.667 2.338 1.00 12.93 101 GLU A CA 1
ATOM 1784 C C . GLU A 1 121 ? 11.791 -47.175 2.469 1.00 12.45 101 GLU A C 1
ATOM 1785 O O . GLU A 1 121 ? 12.878 -47.688 2.746 1.00 13.87 101 GLU A O 1
ATOM 1797 N N . GLN A 1 122 ? 10.686 -47.907 2.288 1.00 12.35 102 GLN A N 1
ATOM 1798 C CA . GLN A 1 122 ? 10.685 -49.372 2.508 1.00 12.62 102 GLN A CA 1
ATOM 1799 C C . GLN A 1 122 ? 10.499 -50.203 1.256 1.00 13.26 102 GLN A C 1
ATOM 1800 O O . GLN A 1 122 ? 10.992 -51.338 1.212 1.00 14.43 102 GLN A O 1
ATOM 1814 N N . GLY A 1 123 ? 9.806 -49.677 0.251 1.00 12.14 103 GLY A N 1
ATOM 1815 C CA . GLY A 1 123 ? 9.754 -50.284 -1.075 1.00 12.78 103 GLY A CA 1
ATOM 1816 C C . GLY A 1 123 ? 8.535 -51.082 -1.474 1.00 12.62 103 GLY A C 1
ATOM 1817 O O . GLY A 1 123 ? 8.392 -51.416 -2.647 1.00 13.18 103 GLY A O 1
ATOM 1821 N N . LYS A 1 124 ? 7.660 -51.402 -0.530 1.00 12.52 104 LYS A N 1
ATOM 1822 C CA . LYS A 1 124 ? 6.508 -52.239 -0.856 1.00 12.08 104 LYS A CA 1
ATOM 1823 C C . LYS A 1 124 ? 5.567 -51.529 -1.843 1.00 12.04 104 LYS A C 1
ATOM 1824 O O . LYS A 1 124 ? 5.593 -50.295 -1.955 1.00 12.80 104 LYS A O 1
ATOM 1843 N N . PRO A 1 125 ? 4.724 -52.286 -2.584 1.00 12.36 105 PRO A N 1
ATOM 1844 C CA . PRO A 1 125 ? 3.798 -51.646 -3.512 1.00 12.33 105 PRO A CA 1
ATOM 1845 C C . PRO A 1 125 ? 2.869 -50.672 -2.827 1.00 12.50 105 PRO A C 1
ATOM 1846 O O . PRO A 1 125 ? 2.460 -50.888 -1.674 1.00 12.14 105 PRO A O 1
ATOM 1857 N N . LEU A 1 126 ? 2.485 -49.608 -3.512 1.00 11.88 106 LEU A N 1
ATOM 1858 C CA . LEU A 1 126 ? 1.613 -48.580 -2.938 1.00 12.52 106 LEU A CA 1
ATOM 1859 C C . LEU A 1 126 ? 0.324 -49.143 -2.370 1.00 12.95 106 LEU A C 1
ATOM 1860 O O . LEU A 1 126 ? -0.089 -48.728 -1.292 1.00 13.13 106 LEU A O 1
ATOM 1876 N N . ALA A 1 127 ? -0.302 -50.122 -3.040 1.00 12.56 107 ALA A N 1
ATOM 1877 C CA . ALA A 1 127 ? -1.560 -50.701 -2.496 1.00 13.58 107 ALA A CA 1
ATOM 1878 C C . ALA A 1 127 ? -1.310 -51.350 -1.141 1.00 13.31 107 ALA A C 1
ATOM 1879 O O . ALA A 1 127 ? -2.171 -51.273 -0.251 1.00 13.39 107 ALA A O 1
ATOM 1886 N N . GLU A 1 128 ? -0.156 -52.026 -0.985 1.00 11.91 108 GLU A N 1
ATOM 1887 C CA . GLU A 1 128 ? 0.173 -52.632 0.303 1.00 13.02 108 GLU A CA 1
ATOM 1888 C C . GLU A 1 128 ? 0.491 -51.555 1.347 1.00 13.24 108 GLU A C 1
ATOM 1889 O O . GLU A 1 128 ? 0.178 -51.726 2.542 1.00 13.23 108 GLU A O 1
ATOM 1901 N N . ALA A 1 129 ? 1.144 -50.463 0.925 1.00 12.15 109 ALA A N 1
ATOM 1902 C CA . ALA A 1 129 ? 1.484 -49.384 1.842 1.00 12.04 109 ALA A CA 1
ATOM 1903 C C . ALA A 1 129 ? 0.261 -48.623 2.341 1.00 12.31 109 ALA A C 1
ATOM 1904 O O . ALA A 1 129 ? 0.150 -48.347 3.551 1.00 12.79 109 ALA A O 1
ATOM 1911 N N . VAL A 1 130 ? -0.693 -48.326 1.466 1.00 12.25 110 VAL A N 1
ATOM 1912 C CA . VAL A 1 130 ? -1.935 -47.684 1.900 1.00 13.40 110 VAL A CA 1
ATOM 1913 C C . VAL A 1 130 ? -2.712 -48.668 2.789 1.00 13.18 110 VAL A C 1
ATOM 1914 O O . VAL A 1 130 ? -3.232 -48.272 3.842 1.00 13.54 110 VAL A O 1
ATOM 1927 N N . GLY A 1 131 ? -2.707 -49.959 2.463 1.00 13.20 111 GLY A N 1
ATOM 1928 C CA . GLY A 1 131 ? -3.324 -50.964 3.317 1.00 13.26 111 GLY A CA 1
ATOM 1929 C C . GLY A 1 131 ? -2.682 -51.015 4.699 1.00 12.69 111 GLY A C 1
ATOM 1930 O O . GLY A 1 131 ? -3.375 -51.199 5.708 1.00 12.62 111 GLY A O 1
ATOM 1934 N N . GLU A 1 132 ? -1.361 -50.818 4.759 1.00 11.89 112 GLU A N 1
ATOM 1935 C CA . GLU A 1 132 ? -0.667 -50.755 6.043 1.00 12.77 112 GLU A CA 1
ATOM 1936 C C . GLU A 1 132 ? -1.112 -49.557 6.830 1.00 12.61 112 GLU A C 1
ATOM 1937 O O . GLU A 1 132 ? -1.242 -49.652 8.066 1.00 11.86 112 GLU A O 1
ATOM 1949 N N . ILE A 1 133 ? -1.385 -48.424 6.200 1.00 12.72 113 ILE A N 1
ATOM 1950 C CA . ILE A 1 133 ? -1.872 -47.261 6.971 1.00 12.51 113 ILE A CA 1
ATOM 1951 C C . ILE A 1 133 ? -3.231 -47.583 7.581 1.00 12.00 113 ILE A C 1
ATOM 1952 O O . ILE A 1 133 ? -3.460 -47.313 8.764 1.00 12.99 113 ILE A O 1
ATOM 1968 N N . VAL A 1 134 ? -4.123 -48.187 6.819 1.00 12.43 114 VAL A N 1
ATOM 1969 C CA . VAL A 1 134 ? -5.466 -48.513 7.307 1.00 12.98 114 VAL A CA 1
ATOM 1970 C C . VAL A 1 134 ? -5.370 -49.517 8.464 1.00 12.83 114 VAL A C 1
ATOM 1971 O O . VAL A 1 134 ? -6.018 -49.342 9.507 1.00 13.13 114 VAL A O 1
ATOM 1984 N N . TYR A 1 135 ? -4.527 -50.525 8.308 1.00 12.37 115 TYR A N 1
ATOM 1985 C CA . TYR A 1 135 ? -4.304 -51.553 9.342 1.00 13.23 115 TYR A CA 1
ATOM 1986 C C . TYR A 1 135 ? -3.623 -50.961 10.566 1.00 13.87 115 TYR A C 1
ATOM 1987 O O . TYR A 1 135 ? -4.068 -51.211 11.723 1.00 13.98 115 TYR A O 1
ATOM 2005 N N . GLY A 1 136 ? -2.562 -50.170 10.372 1.00 12.47 116 GLY A N 1
ATOM 2006 C CA . GLY A 1 136 ? -1.834 -49.568 11.476 1.00 13.30 116 GLY A CA 1
ATOM 2007 C C . GLY A 1 136 ? -2.712 -48.589 12.222 1.00 12.35 116 GLY A C 1
ATOM 2008 O O . GLY A 1 136 ? -2.748 -48.568 13.472 1.00 12.91 116 GLY A O 1
ATOM 2012 N N . ALA A 1 137 ? -3.451 -47.758 11.509 1.00 12.41 117 ALA A N 1
ATOM 2013 C CA . ALA A 1 137 ? -4.353 -46.785 12.142 1.00 12.37 117 ALA A CA 1
ATOM 2014 C C . ALA A 1 137 ? -5.424 -47.510 12.930 1.00 11.88 117 ALA A C 1
ATOM 2015 O O . ALA A 1 137 ? -5.859 -47.001 13.964 1.00 11.83 117 ALA A O 1
ATOM 2022 N N . ALA A 1 138 ? -5.840 -48.698 12.494 1.00 10.70 118 ALA A N 1
ATOM 2023 C CA . ALA A 1 138 ? -6.879 -49.458 13.196 1.00 10.70 118 ALA A CA 1
ATOM 2024 C C . ALA A 1 138 ? -6.493 -49.762 14.650 1.00 10.67 118 ALA A C 1
ATOM 2025 O O . ALA A 1 138 ? -7.381 -49.834 15.491 1.00 11.74 118 ALA A O 1
ATOM 2032 N N . PHE A 1 139 ? -5.194 -49.936 14.950 1.00 10.59 119 PHE A N 1
ATOM 2033 C CA . PHE A 1 139 ? -4.772 -50.142 16.340 1.00 10.70 119 PHE A CA 1
ATOM 2034 C C . PHE A 1 139 ? -5.063 -48.897 17.164 1.00 10.73 119 PHE A C 1
ATOM 2035 O O . PHE A 1 139 ? -5.388 -49.002 18.353 1.00 11.08 119 PHE A O 1
ATOM 2052 N N . VAL A 1 140 ? -4.887 -47.710 16.564 1.00 10.72 120 VAL A N 1
ATOM 2053 C CA . VAL A 1 140 ? -5.150 -46.455 17.265 1.00 10.24 120 VAL A CA 1
ATOM 2054 C C . VAL A 1 140 ? -6.647 -46.379 17.639 1.00 11.45 120 VAL A C 1
ATOM 2055 O O . VAL A 1 140 ? -7.007 -46.100 18.786 1.00 12.52 120 VAL A O 1
ATOM 2068 N N . GLU A 1 141 ? -7.504 -46.656 16.652 1.00 10.94 121 GLU A N 1
ATOM 2069 C CA . GLU A 1 141 ? -8.932 -46.679 16.920 1.00 11.34 121 GLU A CA 1
ATOM 2070 C C . GLU A 1 141 ? -9.289 -47.714 17.964 1.00 12.26 121 GLU A C 1
ATOM 2071 O O . GLU A 1 141 ? -10.029 -47.427 18.907 1.00 12.03 121 GLU A O 1
ATOM 2083 N N . TYR A 1 142 ? -8.765 -48.934 17.815 1.00 11.39 122 TYR A N 1
ATOM 2084 C CA . TYR A 1 142 ? -9.130 -50.023 18.711 1.00 10.67 122 TYR A CA 1
ATOM 2085 C C . TYR A 1 142 ? -8.825 -49.683 20.157 1.00 10.67 122 TYR A C 1
ATOM 2086 O O . TYR A 1 142 ? -9.670 -49.864 21.033 1.00 10.76 122 TYR A O 1
ATOM 2104 N N . TYR A 1 143 ? -7.613 -49.192 20.398 1.00 10.18 123 TYR A N 1
ATOM 2105 C CA . TYR A 1 143 ? -7.205 -48.878 21.763 1.00 9.72 123 TYR A CA 1
ATOM 2106 C C . TYR A 1 143 ? -7.773 -47.555 22.272 1.00 10.85 123 TYR A C 1
ATOM 2107 O O . TYR A 1 143 ? -7.972 -47.438 23.486 1.00 11.82 123 TYR A O 1
ATOM 2125 N N . ALA A 1 144 ? -8.217 -46.659 21.397 1.00 12.25 124 ALA A N 1
ATOM 2126 C CA . ALA A 1 144 ? -8.994 -45.491 21.848 1.00 12.23 124 ALA A CA 1
ATOM 2127 C C . ALA A 1 144 ? -10.310 -45.980 22.490 1.00 12.75 124 ALA A C 1
ATOM 2128 O O . ALA A 1 144 ? -10.727 -45.488 23.521 1.00 13.33 124 ALA A O 1
ATOM 2135 N N . GLU A 1 145 ? -10.902 -47.029 21.910 1.00 11.07 125 GLU A N 1
ATOM 2136 C CA . GLU A 1 145 ? -12.138 -47.590 22.431 1.00 10.64 125 GLU A CA 1
ATOM 2137 C C . GLU A 1 145 ? -11.870 -48.420 23.691 1.00 11.58 125 GLU A C 1
ATOM 2138 O O . GLU A 1 145 ? -12.631 -48.403 24.657 1.00 12.18 125 GLU A O 1
ATOM 2150 N N . GLU A 1 146 ? -10.788 -49.217 23.658 1.00 10.35 126 GLU A N 1
ATOM 2151 C CA . GLU A 1 146 ? -10.455 -50.113 24.747 1.00 10.83 126 GLU A CA 1
ATOM 2152 C C . GLU A 1 146 ? -10.009 -49.364 25.976 1.00 12.06 126 GLU A C 1
ATOM 2153 O O . GLU A 1 146 ? -10.191 -49.900 27.087 1.00 12.56 126 GLU A O 1
ATOM 2165 N N . ALA A 1 147 ? -9.511 -48.116 25.835 1.00 11.58 127 ALA A N 1
ATOM 2166 C CA . ALA A 1 147 ? -9.088 -47.312 27.015 1.00 12.57 127 ALA A CA 1
ATOM 2167 C C . ALA A 1 147 ? -10.205 -47.207 28.041 1.00 12.70 127 ALA A C 1
ATOM 2168 O O . ALA A 1 147 ? -9.975 -47.234 29.244 1.00 13.18 127 ALA A O 1
ATOM 2175 N N . LYS A 1 148 ? -11.443 -47.089 27.547 1.00 11.01 128 LYS A N 1
ATOM 2176 C CA . LYS A 1 148 ? -12.635 -46.945 28.374 1.00 11.62 128 LYS A CA 1
ATOM 2177 C C . LYS A 1 148 ? -13.161 -48.248 28.980 1.00 11.50 128 LYS A C 1
ATOM 2178 O O . LYS A 1 148 ? -14.145 -48.249 29.725 1.00 13.56 128 LYS A O 1
ATOM 2197 N N . ARG A 1 149 ? -12.491 -49.362 28.663 1.00 10.34 129 ARG A N 1
ATOM 2198 C CA . ARG A 1 149 ? -12.872 -50.695 29.009 1.00 11.22 129 ARG A CA 1
ATOM 2199 C C . ARG A 1 149 ? -11.783 -51.415 29.826 1.00 11.64 129 ARG A C 1
ATOM 2200 O O . ARG A 1 149 ? -11.711 -52.648 29.827 1.00 13.22 129 ARG A O 1
ATOM 2221 N N . VAL A 1 150 ? -10.976 -50.644 30.529 1.00 11.49 130 VAL A N 1
ATOM 2222 C CA . VAL A 1 150 ? -9.999 -51.191 31.477 1.00 12.11 130 VAL A CA 1
ATOM 2223 C C . VAL A 1 150 ? -10.810 -51.426 32.753 1.00 13.74 130 VAL A C 1
ATOM 2224 O O . VAL A 1 150 ? -10.952 -50.517 33.589 1.00 15.63 130 VAL A O 1
ATOM 2237 N N . TYR A 1 151 ? -11.419 -52.585 32.861 1.00 12.92 131 TYR A N 1
ATOM 2238 C CA . TYR A 1 151 ? -12.312 -52.893 33.971 1.00 11.69 131 TYR A CA 1
ATOM 2239 C C . TYR A 1 151 ? -11.544 -53.478 35.136 1.00 13.91 131 TYR A C 1
ATOM 2240 O O . TYR A 1 151 ? -10.738 -54.371 34.970 1.00 15.38 131 TYR A O 1
ATOM 2258 N N . GLY A 1 152 ? -11.877 -53.026 36.310 1.00 11.98 132 GLY A N 1
ATOM 2259 C CA . GLY A 1 152 ? -11.441 -53.682 37.531 1.00 11.95 132 GLY A CA 1
ATOM 2260 C C . GLY A 1 152 ? -12.489 -54.688 37.979 1.00 11.74 132 GLY A C 1
ATOM 2261 O O . GLY A 1 152 ? -13.559 -54.849 37.375 1.00 10.71 132 GLY A O 1
ATOM 2265 N N . ASP A 1 153 ? -12.204 -55.377 39.079 1.00 11.21 133 ASP A N 1
ATOM 2266 C CA . ASP A 1 153 ? -13.053 -56.447 39.581 1.00 11.37 133 ASP A CA 1
ATOM 2267 C C . ASP A 1 153 ? -13.419 -56.221 41.038 1.00 11.29 133 ASP A C 1
ATOM 2268 O O . ASP A 1 153 ? -12.663 -55.591 41.784 1.00 12.02 133 ASP A O 1
ATOM 2277 N N . ILE A 1 154 ? -14.542 -56.803 41.451 1.00 10.38 134 ILE A N 1
ATOM 2278 C CA . ILE A 1 154 ? -14.942 -56.963 42.837 1.00 10.57 134 ILE A CA 1
ATOM 2279 C C . ILE A 1 154 ? -15.041 -58.486 43.001 1.00 11.99 134 ILE A C 1
ATOM 2280 O O . ILE A 1 154 ? -15.827 -59.145 42.317 1.00 12.67 134 ILE A O 1
ATOM 2296 N N . ILE A 1 155 ? -14.204 -59.058 43.877 1.00 10.78 135 ILE A N 1
ATOM 2297 C CA . ILE A 1 155 ? -14.129 -60.508 44.018 1.00 11.27 135 ILE A CA 1
ATOM 2298 C C . ILE A 1 155 ? -14.810 -60.948 45.276 1.00 12.16 135 ILE A C 1
ATOM 2299 O O . ILE A 1 155 ? -14.539 -60.358 46.332 1.00 12.70 135 ILE A O 1
ATOM 2315 N N . PRO A 1 156 ? -15.693 -61.966 45.268 1.00 11.78 136 PRO A N 1
ATOM 2316 C CA . PRO A 1 156 ? -16.294 -62.432 46.519 1.00 12.94 136 PRO A CA 1
ATOM 2317 C C . PRO A 1 156 ? -15.243 -62.801 47.554 1.00 12.81 136 PRO A C 1
ATOM 2318 O O . PRO A 1 156 ? -14.285 -63.569 47.268 1.00 13.85 136 PRO A O 1
ATOM 2329 N N . SER A 1 157 ? -15.380 -62.207 48.725 1.00 12.93 137 SER A N 1
ATOM 2330 C CA . SER A 1 157 ? -14.417 -62.404 49.771 1.00 12.47 137 SER A CA 1
ATOM 2331 C C . SER A 1 157 ? -14.779 -63.580 50.672 1.00 13.14 137 SER A C 1
ATOM 2332 O O . SER A 1 157 ? -15.872 -63.569 51.237 1.00 12.92 137 SER A O 1
ATOM 2340 N N . PRO A 1 158 ? -13.858 -64.530 50.926 1.00 12.47 138 PRO A N 1
ATOM 2341 C CA . PRO A 1 158 ? -14.163 -65.614 51.882 1.00 13.03 138 PRO A CA 1
ATOM 2342 C C . PRO A 1 158 ? -14.117 -65.169 53.342 1.00 11.27 138 PRO A C 1
ATOM 2343 O O . PRO A 1 158 ? -14.475 -65.922 54.273 1.00 12.47 138 PRO A O 1
ATOM 2354 N N . PHE A 1 159 ? -13.700 -63.903 53.568 1.00 12.12 139 PHE A N 1
ATOM 2355 C CA . PHE A 1 159 ? -13.683 -63.332 54.904 1.00 12.03 139 PHE A CA 1
ATOM 2356 C C . PHE A 1 159 ? -14.870 -62.371 55.018 1.00 12.94 139 PHE A C 1
ATOM 2357 O O . PHE A 1 159 ? -14.926 -61.388 54.266 1.00 12.90 139 PHE A O 1
ATOM 2374 N N . PRO A 1 160 ? -15.824 -62.607 55.915 1.00 13.51 140 PRO A N 1
ATOM 2375 C CA . PRO A 1 160 ? -16.998 -61.718 56.003 1.00 14.36 140 PRO A CA 1
ATOM 2376 C C . PRO A 1 160 ? -16.691 -60.262 56.226 1.00 14.79 140 PRO A C 1
ATOM 2377 O O . PRO A 1 160 ? -17.505 -59.416 55.813 1.00 16.62 140 PRO A O 1
ATOM 2388 N N . GLU A 1 161 ? -15.617 -59.967 56.916 1.00 13.96 141 GLU A N 1
ATOM 2389 C CA . GLU A 1 161 ? -15.259 -58.600 57.266 1.00 14.02 141 GLU A CA 1
ATOM 2390 C C . GLU A 1 161 ? -14.355 -57.899 56.264 1.00 12.79 141 GLU A C 1
ATOM 2391 O O . GLU A 1 161 ? -13.872 -56.790 56.525 1.00 14.31 141 GLU A O 1
ATOM 2403 N N . LYS A 1 162 ? -14.105 -58.493 55.100 1.00 10.57 142 LYS A N 1
ATOM 2404 C CA . LYS A 1 162 ? -13.270 -57.909 54.094 1.00 10.72 142 LYS A CA 1
ATOM 2405 C C . LYS A 1 162 ? -13.981 -57.853 52.760 1.00 11.26 142 LYS A C 1
ATOM 2406 O O . LYS A 1 162 ? -14.872 -58.670 52.474 1.00 11.37 142 LYS A O 1
ATOM 2425 N N . ARG A 1 163 ? -13.613 -56.885 51.985 1.00 10.99 143 ARG A N 1
ATOM 2426 C CA . ARG A 1 163 ? -14.043 -56.728 50.604 1.00 10.49 143 ARG A CA 1
ATOM 2427 C C . ARG A 1 163 ? -12.808 -56.640 49.730 1.00 11.37 143 ARG A C 1
ATOM 2428 O O . ARG A 1 163 ? -11.790 -56.089 50.141 1.00 13.23 143 ARG A O 1
ATOM 2449 N N . MET A 1 164 ? -12.872 -57.205 48.520 1.00 10.21 144 MET A N 1
ATOM 2450 C CA . MET A 1 164 ? -11.702 -57.386 47.687 1.00 10.07 144 MET A CA 1
ATOM 2451 C C . MET A 1 164 ? -11.921 -56.811 46.290 1.00 11.26 144 MET A C 1
ATOM 2452 O O . MET A 1 164 ? -12.859 -57.199 45.609 1.00 12.16 144 MET A O 1
ATOM 2466 N N . LEU A 1 165 ? -11.041 -55.943 45.901 1.00 10.84 145 LEU A N 1
ATOM 2467 C CA . LEU A 1 165 ? -11.043 -55.273 44.612 1.00 10.59 145 LEU A CA 1
ATOM 2468 C C . LEU A 1 165 ? -9.787 -55.518 43.829 1.00 10.62 145 LEU A C 1
ATOM 2469 O O . LEU A 1 165 ? -8.719 -55.736 44.403 1.00 11.03 145 LEU A O 1
ATOM 2485 N N . VAL A 1 166 ? -9.896 -55.454 42.493 1.00 10.11 146 VAL A N 1
ATOM 2486 C CA . VAL A 1 166 ? -8.748 -55.445 41.612 1.00 10.69 146 VAL A CA 1
ATOM 2487 C C . VAL A 1 166 ? -8.830 -54.206 40.749 1.00 11.12 146 VAL A C 1
ATOM 2488 O O . VAL A 1 166 ? -9.829 -54.007 40.060 1.00 12.01 146 VAL A O 1
ATOM 2501 N N . MET A 1 167 ? -7.827 -53.347 40.825 1.00 10.57 147 MET A N 1
ATOM 2502 C CA . MET A 1 167 ? -7.679 -52.191 39.974 1.00 12.32 147 MET A CA 1
ATOM 2503 C C . MET A 1 167 ? -6.587 -52.478 38.953 1.00 13.11 147 MET A C 1
ATOM 2504 O O . MET A 1 167 ? -5.726 -53.338 39.160 1.00 12.63 147 MET A O 1
ATOM 2518 N N . LYS A 1 168 ? -6.604 -51.782 37.795 1.00 11.84 148 LYS A N 1
ATOM 2519 C CA . LYS A 1 168 ? -5.610 -51.943 36.739 1.00 12.30 148 LYS A CA 1
ATOM 2520 C C . LYS A 1 168 ? -5.180 -50.556 36.342 1.00 13.45 148 LYS A C 1
ATOM 2521 O O . LYS A 1 168 ? -6.043 -49.714 36.033 1.00 14.64 148 LYS A O 1
ATOM 2540 N N . GLN A 1 169 ? -3.884 -50.254 36.466 1.00 11.60 149 GLN A N 1
ATOM 2541 C CA . GLN A 1 169 ? -3.367 -48.905 36.268 1.00 11.15 149 GLN A CA 1
ATOM 2542 C C . GLN A 1 169 ? -2.136 -48.900 35.366 1.00 12.55 149 GLN A C 1
ATOM 2543 O O . GLN A 1 169 ? -1.430 -49.912 35.283 1.00 13.07 149 GLN A O 1
ATOM 2557 N N . PRO A 1 170 ? -1.861 -47.795 34.664 1.00 12.23 150 PRO A N 1
ATOM 2558 C CA . PRO A 1 170 ? -0.741 -47.818 33.711 1.00 13.13 150 PRO A CA 1
ATOM 2559 C C . PRO A 1 170 ? 0.601 -48.078 34.352 1.00 13.68 150 PRO A C 1
ATOM 2560 O O . PRO A 1 170 ? 0.891 -47.586 35.466 1.00 13.66 150 PRO A O 1
ATOM 2571 N N . VAL A 1 171 ? 1.414 -48.858 33.643 1.00 12.31 151 VAL A N 1
ATOM 2572 C CA . VAL A 1 171 ? 2.716 -49.302 34.177 1.00 13.01 151 VAL A CA 1
ATOM 2573 C C . VAL A 1 171 ? 3.733 -48.175 34.322 1.00 15.27 151 VAL A C 1
ATOM 2574 O O . VAL A 1 171 ? 4.546 -48.212 35.252 1.00 16.86 151 VAL A O 1
ATOM 2587 N N . GLY A 1 172 ? 3.703 -47.165 33.450 1.00 14.11 152 GLY A N 1
ATOM 2588 C CA . GLY A 1 172 ? 4.653 -46.079 33.498 1.00 14.82 152 GLY A CA 1
ATOM 2589 C C . GLY A 1 172 ? 5.242 -45.787 32.141 1.00 14.73 152 GLY A C 1
ATOM 2590 O O . GLY A 1 172 ? 4.597 -46.030 31.118 1.00 15.19 152 GLY A O 1
ATOM 2594 N N . VAL A 1 173 ? 6.468 -45.266 32.104 1.00 12.98 153 VAL A N 1
ATOM 2595 C CA . VAL A 1 173 ? 7.127 -44.972 30.852 1.00 13.55 153 VAL A CA 1
ATOM 2596 C C . VAL A 1 173 ? 7.462 -46.272 30.128 1.00 13.12 153 VAL A C 1
ATOM 2597 O O . VAL A 1 173 ? 8.005 -47.209 30.738 1.00 13.29 153 VAL A O 1
ATOM 2610 N N . VAL A 1 174 ? 7.192 -46.303 28.832 1.00 12.66 154 VAL A N 1
ATOM 2611 C CA . VAL A 1 174 ? 7.439 -47.425 27.957 1.00 12.72 154 VAL A CA 1
ATOM 2612 C C . VAL A 1 174 ? 8.530 -47.076 26.982 1.00 13.70 154 VAL A C 1
ATOM 2613 O O . VAL A 1 174 ? 8.492 -45.980 26.387 1.00 14.77 154 VAL A O 1
ATOM 2626 N N . ALA A 1 175 ? 9.433 -48.026 26.737 1.00 13.42 155 ALA A N 1
ATOM 2627 C CA . ALA A 1 175 ? 10.439 -47.919 25.680 1.00 14.05 155 ALA A CA 1
ATOM 2628 C C . ALA A 1 175 ? 10.001 -48.899 24.599 1.00 15.14 155 ALA A C 1
ATOM 2629 O O . ALA A 1 175 ? 9.720 -50.068 24.894 1.00 14.92 155 ALA A O 1
ATOM 2636 N N . ALA A 1 176 ? 9.913 -48.450 23.370 1.00 14.00 156 ALA A N 1
ATOM 2637 C CA . ALA A 1 176 ? 9.463 -49.244 22.249 1.00 13.45 156 ALA A CA 1
ATOM 2638 C C . ALA A 1 176 ? 10.484 -49.232 21.141 1.00 16.06 156 ALA A C 1
ATOM 2639 O O . ALA A 1 176 ? 11.091 -48.191 20.876 1.00 17.19 156 ALA A O 1
ATOM 2646 N N . ILE A 1 177 ? 10.748 -50.407 20.564 1.00 13.14 157 ILE A N 1
ATOM 2647 C CA . ILE A 1 177 ? 11.705 -50.550 19.457 1.00 13.67 157 ILE A CA 1
ATOM 2648 C C . ILE A 1 177 ? 10.986 -51.280 18.347 1.00 13.74 157 ILE A C 1
ATOM 2649 O O . ILE A 1 177 ? 10.445 -52.373 18.573 1.00 14.24 157 ILE A O 1
ATOM 2665 N N . ALA A 1 178 ? 10.950 -50.684 17.147 1.00 13.39 158 ALA A N 1
ATOM 2666 C CA . ALA A 1 178 ? 10.194 -51.190 16.007 1.00 13.91 158 ALA A CA 1
ATOM 2667 C C . ALA A 1 178 ? 11.071 -51.473 14.794 1.00 14.45 158 ALA A C 1
ATOM 2668 O O . ALA A 1 178 ? 12.050 -50.787 14.591 1.00 15.52 158 ALA A O 1
ATOM 2675 N N . PRO A 1 179 ? 10.708 -52.481 13.995 1.00 13.33 159 PRO A N 1
ATOM 2676 C CA . PRO A 1 179 ? 11.483 -52.844 12.807 1.00 14.07 159 PRO A CA 1
ATOM 2677 C C . PRO A 1 179 ? 10.986 -52.119 11.546 1.00 13.26 159 PRO A C 1
ATOM 2678 O O . PRO A 1 179 ? 10.061 -51.322 11.565 1.00 14.81 159 PRO A O 1
ATOM 2689 N N . TRP A 1 180 ? 11.643 -52.422 10.431 1.00 12.67 160 TRP A N 1
ATOM 2690 C CA . TRP A 1 180 ? 11.456 -51.754 9.159 1.00 13.86 160 TRP A CA 1
ATOM 2691 C C . TRP A 1 180 ? 10.386 -52.300 8.256 1.00 14.51 160 TRP A C 1
ATOM 2692 O O . TRP A 1 180 ? 10.064 -51.645 7.245 1.00 15.55 160 TRP A O 1
ATOM 2713 N N . ASN A 1 181 ? 9.843 -53.489 8.541 1.00 14.18 161 ASN A N 1
ATOM 2714 C CA . ASN A 1 181 ? 8.976 -54.100 7.518 1.00 15.23 161 ASN A CA 1
ATOM 2715 C C . ASN A 1 181 ? 7.561 -53.542 7.456 1.00 14.34 161 ASN A C 1
ATOM 2716 O O . ASN A 1 181 ? 6.935 -53.596 6.386 1.00 15.01 161 ASN A O 1
ATOM 2727 N N . PHE A 1 182 ? 7.079 -52.918 8.530 1.00 13.52 162 PHE A N 1
ATOM 2728 C CA . PHE A 1 182 ? 5.817 -52.198 8.584 1.00 13.80 162 PHE A CA 1
ATOM 2729 C C . PHE A 1 182 ? 6.112 -50.879 9.317 1.00 13.29 162 PHE A C 1
ATOM 2730 O O . PHE A 1 182 ? 5.919 -50.766 10.543 1.00 13.74 162 PHE A O 1
ATOM 2747 N N . PRO A 1 183 ? 6.646 -49.875 8.588 1.00 13.49 163 PRO A N 1
ATOM 2748 C CA . PRO A 1 183 ? 7.093 -48.606 9.206 1.00 14.44 163 PRO A CA 1
ATOM 2749 C C . PRO A 1 183 ? 6.056 -47.802 9.928 1.00 14.69 163 PRO A C 1
ATOM 2750 O O . PRO A 1 183 ? 6.441 -46.917 10.721 1.00 14.88 163 PRO A O 1
ATOM 2761 N N . LEU A 1 184 ? 4.765 -48.033 9.652 1.00 13.45 164 LEU A N 1
ATOM 2762 C CA . LEU A 1 184 ? 3.717 -47.383 10.423 1.00 13.12 164 LEU A CA 1
ATOM 2763 C C . LEU A 1 184 ? 3.119 -48.347 11.419 1.00 12.18 164 LEU A C 1
ATOM 2764 O O . LEU A 1 184 ? 3.032 -48.023 12.611 1.00 12.24 164 LEU A O 1
ATOM 2780 N N . ALA A 1 185 ? 2.684 -49.531 10.963 1.00 12.34 165 ALA A N 1
ATOM 2781 C CA . ALA A 1 185 ? 1.923 -50.415 11.854 1.00 12.08 165 ALA A CA 1
ATOM 2782 C C . ALA A 1 185 ? 2.719 -50.922 13.044 1.00 12.91 165 ALA A C 1
ATOM 2783 O O . ALA A 1 185 ? 2.147 -51.133 14.128 1.00 13.76 165 ALA A O 1
ATOM 2790 N N . MET A 1 186 ? 4.026 -51.081 12.882 1.00 12.48 166 MET A N 1
ATOM 2791 C CA . MET A 1 186 ? 4.833 -51.497 14.036 1.00 15.02 166 MET A CA 1
ATOM 2792 C C . MET A 1 186 ? 4.939 -50.382 15.045 1.00 15.39 166 MET A C 1
ATOM 2793 O O . MET A 1 186 ? 5.211 -50.693 16.204 1.00 18.10 166 MET A O 1
ATOM 2807 N N . ILE A 1 187 ? 4.779 -49.136 14.674 1.00 14.25 167 ILE A N 1
ATOM 2808 C CA . ILE A 1 187 ? 4.798 -47.999 15.592 1.00 14.77 167 ILE A CA 1
ATOM 2809 C C . ILE A 1 187 ? 3.432 -48.007 16.339 1.00 13.87 167 ILE A C 1
ATOM 2810 O O . ILE A 1 187 ? 3.392 -48.015 17.595 1.00 14.37 167 ILE A O 1
ATOM 2826 N N . THR A 1 188 ? 2.323 -48.015 15.610 1.00 12.52 168 THR A N 1
ATOM 2827 C CA . THR A 1 188 ? 1.006 -47.884 16.264 1.00 12.68 168 THR A CA 1
ATOM 2828 C C . THR A 1 188 ? 0.628 -49.076 17.109 1.00 12.94 168 THR A C 1
ATOM 2829 O O . THR A 1 188 ? -0.072 -48.902 18.132 1.00 13.37 168 THR A O 1
ATOM 2840 N N . ARG A 1 189 ? 1.067 -50.284 16.741 1.00 12.34 169 ARG A N 1
ATOM 2841 C CA . ARG A 1 189 ? 0.774 -51.484 17.527 1.00 13.25 169 ARG A CA 1
ATOM 2842 C C . ARG A 1 189 ? 1.310 -51.404 18.956 1.00 14.02 169 ARG A C 1
ATOM 2843 O O . ARG A 1 189 ? 0.796 -52.086 19.832 1.00 14.17 169 ARG A O 1
ATOM 2864 N N . LYS A 1 190 ? 2.362 -50.589 19.157 1.00 12.66 170 LYS A N 1
ATOM 2865 C CA . LYS A 1 190 ? 2.994 -50.404 20.459 1.00 13.60 170 LYS A CA 1
ATOM 2866 C C . LYS A 1 190 ? 2.554 -49.094 21.097 1.00 14.34 170 LYS A C 1
ATOM 2867 O O . LYS A 1 190 ? 2.193 -49.069 22.293 1.00 14.83 170 LYS A O 1
ATOM 2886 N N . VAL A 1 191 ? 2.543 -48.009 20.352 1.00 12.85 171 VAL A N 1
ATOM 2887 C CA . VAL A 1 191 ? 2.228 -46.698 20.900 1.00 13.09 171 VAL A CA 1
ATOM 2888 C C . VAL A 1 191 ? 0.751 -46.577 21.302 1.00 13.20 171 VAL A C 1
ATOM 2889 O O . VAL A 1 191 ? 0.437 -46.026 22.349 1.00 12.74 171 VAL A O 1
ATOM 2902 N N . ALA A 1 192 ? -0.153 -47.093 20.451 1.00 12.37 172 ALA A N 1
ATOM 2903 C CA . ALA A 1 192 ? -1.598 -46.954 20.750 1.00 12.34 172 ALA A CA 1
ATOM 2904 C C . ALA A 1 192 ? -2.020 -47.577 22.086 1.00 11.89 172 ALA A C 1
ATOM 2905 O O . ALA A 1 192 ? -2.638 -46.879 22.885 1.00 12.21 172 ALA A O 1
ATOM 2912 N N . PRO A 1 193 ? -1.713 -48.858 22.353 1.00 11.06 173 PRO A N 1
ATOM 2913 C CA . PRO A 1 193 ? -2.121 -49.409 23.657 1.00 10.52 173 PRO A CA 1
ATOM 2914 C C . PRO A 1 193 ? -1.420 -48.718 24.807 1.00 11.29 173 PRO A C 1
ATOM 2915 O O . PRO A 1 193 ? -2.021 -48.498 25.862 1.00 11.01 173 PRO A O 1
ATOM 2926 N N . ALA A 1 194 ? -0.138 -48.366 24.634 1.00 11.98 174 ALA A N 1
ATOM 2927 C CA . ALA A 1 194 ? 0.586 -47.682 25.720 1.00 12.32 174 ALA A CA 1
ATOM 2928 C C . ALA A 1 194 ? -0.134 -46.373 26.087 1.00 11.52 174 ALA A C 1
ATOM 2929 O O . ALA A 1 194 ? -0.470 -46.151 27.268 1.00 11.39 174 ALA A O 1
ATOM 2936 N N . LEU A 1 195 ? -0.443 -45.542 25.088 1.00 11.97 175 LEU A N 1
ATOM 2937 C CA . LEU A 1 195 ? -1.089 -44.280 25.357 1.00 11.42 175 LEU A CA 1
ATOM 2938 C C . LEU A 1 195 ? -2.483 -44.462 25.905 1.00 11.44 175 LEU A C 1
ATOM 2939 O O . LEU A 1 195 ? -2.893 -43.746 26.827 1.00 12.04 175 LEU A O 1
ATOM 2955 N N . ALA A 1 196 ? -3.230 -45.432 25.374 1.00 10.83 176 ALA A N 1
ATOM 2956 C CA . ALA A 1 196 ? -4.579 -45.692 25.841 1.00 11.60 176 ALA A CA 1
ATOM 2957 C C . ALA A 1 196 ? -4.630 -46.040 27.328 1.00 12.72 176 ALA A C 1
ATOM 2958 O O . ALA A 1 196 ? -5.491 -45.574 28.068 1.00 12.34 176 ALA A O 1
ATOM 2965 N N . ALA A 1 197 ? -3.673 -46.866 27.765 1.00 12.12 177 ALA A N 1
ATOM 2966 C CA . ALA A 1 197 ? -3.591 -47.247 29.174 1.00 11.55 177 ALA A CA 1
ATOM 2967 C C . ALA A 1 197 ? -3.258 -46.064 30.074 1.00 12.29 177 ALA A C 1
ATOM 2968 O O . ALA A 1 197 ? -3.506 -46.134 31.278 1.00 12.69 177 ALA A O 1
ATOM 2975 N N . GLY A 1 198 ? -2.589 -45.061 29.540 1.00 11.26 178 GLY A N 1
ATOM 2976 C CA . GLY A 1 198 ? -2.127 -43.910 30.300 1.00 11.66 178 GLY A CA 1
ATOM 2977 C C . GLY A 1 198 ? -0.607 -43.840 30.432 1.00 12.20 178 GLY A C 1
ATOM 2978 O O . GLY A 1 198 ? -0.122 -43.028 31.217 1.00 13.45 178 GLY A O 1
ATOM 2982 N N . CYS A 1 199 ? 0.132 -44.670 29.709 1.00 11.58 179 CYS A N 1
ATOM 2983 C CA . CYS A 1 199 ? 1.583 -44.634 29.670 1.00 11.47 179 CYS A CA 1
ATOM 2984 C C . CYS A 1 199 ? 2.027 -43.544 28.699 1.00 12.57 179 CYS A C 1
ATOM 2985 O O . CYS A 1 199 ? 1.255 -43.084 27.842 1.00 13.04 179 CYS A O 1
ATOM 2993 N N . THR A 1 200 ? 3.327 -43.189 28.802 1.00 11.89 180 THR A N 1
ATOM 2994 C CA . THR A 1 200 ? 4.035 -42.354 27.838 1.00 11.39 180 THR A CA 1
ATOM 2995 C C . THR A 1 200 ? 5.092 -43.217 27.204 1.00 11.79 180 THR A C 1
ATOM 2996 O O . THR A 1 200 ? 5.432 -44.288 27.733 1.00 12.79 180 THR A O 1
ATOM 3007 N N A VAL A 1 201 ? 5.629 -42.788 26.052 0.25 11.54 181 VAL A N 1
ATOM 3008 N N B VAL A 1 201 ? 5.583 -42.791 26.029 0.25 10.47 181 VAL A N 1
ATOM 3009 N N C VAL A 1 201 ? 5.597 -42.779 26.041 0.50 12.79 181 VAL A N 1
ATOM 3010 C CA A VAL A 1 201 ? 6.536 -43.661 25.312 0.25 11.48 181 VAL A CA 1
ATOM 3011 C CA B VAL A 1 201 ? 6.473 -43.616 25.220 0.25 9.35 181 VAL A CA 1
ATOM 3012 C CA C VAL A 1 201 ? 6.505 -43.610 25.257 0.50 13.93 181 VAL A CA 1
ATOM 3013 C C A VAL A 1 201 ? 7.697 -42.960 24.635 0.25 11.61 181 VAL A C 1
ATOM 3014 C C B VAL A 1 201 ? 7.705 -42.919 24.666 0.25 10.68 181 VAL A C 1
ATOM 3015 C C C VAL A 1 201 ? 7.739 -42.887 24.765 0.50 13.16 181 VAL A C 1
ATOM 3016 O O A VAL A 1 201 ? 7.563 -41.866 24.080 0.25 11.20 181 VAL A O 1
ATOM 3017 O O B VAL A 1 201 ? 7.605 -41.811 24.136 0.25 10.42 181 VAL A O 1
ATOM 3018 O O C VAL A 1 201 ? 7.690 -41.688 24.468 0.50 13.67 181 VAL A O 1
ATOM 3055 N N . VAL A 1 202 ? 8.833 -43.657 24.645 1.00 11.94 182 VAL A N 1
ATOM 3056 C CA . VAL A 1 202 ? 10.037 -43.289 23.919 1.00 12.29 182 VAL A CA 1
ATOM 3057 C C . VAL A 1 202 ? 10.127 -44.405 22.859 1.00 12.36 182 VAL A C 1
ATOM 3058 O O . VAL A 1 202 ? 10.308 -45.589 23.223 1.00 13.47 182 VAL A O 1
ATOM 3071 N N . ILE A 1 203 ? 10.012 -44.068 21.573 1.00 11.91 183 ILE A N 1
ATOM 3072 C CA . ILE A 1 203 ? 10.103 -45.098 20.528 1.00 13.88 183 ILE A CA 1
ATOM 3073 C C . ILE A 1 203 ? 11.312 -44.866 19.636 1.00 13.37 183 ILE A C 1
ATOM 3074 O O . ILE A 1 203 ? 11.662 -43.722 19.303 1.00 13.62 183 ILE A O 1
ATOM 3090 N N . LYS A 1 204 ? 11.989 -45.977 19.340 1.00 12.75 184 LYS A N 1
ATOM 3091 C CA . LYS A 1 204 ? 13.107 -45.992 18.424 1.00 12.81 184 LYS A CA 1
ATOM 3092 C C . LYS A 1 204 ? 12.648 -46.772 17.200 1.00 14.01 184 LYS A C 1
ATOM 3093 O O . LYS A 1 204 ? 12.599 -48.013 17.221 1.00 14.35 184 LYS A O 1
ATOM 3112 N N . PRO A 1 205 ? 12.272 -46.076 16.131 1.00 13.86 185 PRO A N 1
ATOM 3113 C CA . PRO A 1 205 ? 11.933 -46.770 14.900 1.00 14.00 185 PRO A CA 1
ATOM 3114 C C . PRO A 1 205 ? 13.199 -47.325 14.278 1.00 13.61 185 PRO A C 1
ATOM 3115 O O . PRO A 1 205 ? 14.322 -46.995 14.661 1.00 13.98 185 PRO A O 1
ATOM 3126 N N . SER A 1 206 ? 13.024 -48.172 13.246 1.00 13.15 186 SER A N 1
ATOM 3127 C CA . SER A 1 206 ? 14.184 -48.667 12.503 1.00 13.51 186 SER A CA 1
ATOM 3128 C C . SER A 1 206 ? 14.915 -47.521 11.814 1.00 13.82 186 SER A C 1
ATOM 3129 O O . SER A 1 206 ? 14.285 -46.673 11.177 1.00 14.53 186 SER A O 1
ATOM 3137 N N . GLU A 1 207 ? 16.227 -47.526 11.913 1.00 14.38 187 GLU A N 1
ATOM 3138 C CA . GLU A 1 207 ? 17.048 -46.520 11.224 1.00 13.96 187 GLU A CA 1
ATOM 3139 C C . GLU A 1 207 ? 16.912 -46.675 9.696 1.00 15.39 187 GLU A C 1
ATOM 3140 O O . GLU A 1 207 ? 17.196 -45.730 8.955 1.00 16.20 187 GLU A O 1
ATOM 3152 N N . LEU A 1 208 ? 16.409 -47.827 9.229 1.00 14.50 188 LEU A N 1
ATOM 3153 C CA . LEU A 1 208 ? 16.168 -48.010 7.805 1.00 13.95 188 LEU A CA 1
ATOM 3154 C C . LEU A 1 208 ? 14.889 -47.332 7.320 1.00 14.38 188 LEU A C 1
ATOM 3155 O O . LEU A 1 208 ? 14.791 -46.972 6.128 1.00 15.66 188 LEU A O 1
ATOM 3171 N N . THR A 1 209 ? 13.892 -47.175 8.195 1.00 13.81 189 THR A N 1
ATOM 3172 C CA . THR A 1 209 ? 12.614 -46.630 7.805 1.00 13.79 189 THR A CA 1
ATOM 3173 C C . THR A 1 209 ? 12.067 -45.714 8.897 1.00 14.47 189 THR A C 1
ATOM 3174 O O . THR A 1 209 ? 10.965 -45.945 9.426 1.00 15.12 189 THR A O 1
ATOM 3185 N N . PRO A 1 210 ? 12.795 -44.643 9.242 1.00 14.00 190 PRO A N 1
ATOM 3186 C CA . PRO A 1 210 ? 12.347 -43.788 10.337 1.00 13.58 190 PRO A CA 1
ATOM 3187 C C . PRO A 1 210 ? 11.331 -42.706 9.962 1.00 13.99 190 PRO A C 1
ATOM 3188 O O . PRO A 1 210 ? 10.676 -42.129 10.844 1.00 14.02 190 PRO A O 1
ATOM 3199 N N . LEU A 1 211 ? 11.192 -42.393 8.670 1.00 13.08 191 LEU A N 1
ATOM 3200 C CA . LEU A 1 211 ? 10.396 -41.240 8.275 1.00 13.05 191 LEU A CA 1
ATOM 3201 C C . LEU A 1 211 ? 8.925 -41.371 8.596 1.00 13.08 191 LEU A C 1
ATOM 3202 O O . LEU A 1 211 ? 8.281 -40.396 8.967 1.00 13.74 191 LEU A O 1
ATOM 3218 N N . THR A 1 212 ? 8.374 -42.573 8.382 1.00 13.42 192 THR A N 1
ATOM 3219 C CA . THR A 1 212 ? 6.962 -42.812 8.648 1.00 13.70 192 THR A CA 1
ATOM 3220 C C . THR A 1 212 ? 6.652 -42.629 10.124 1.00 13.55 192 THR A C 1
ATOM 3221 O O . THR A 1 212 ? 5.589 -42.088 10.462 1.00 14.58 192 THR A O 1
ATOM 3232 N N . ALA A 1 213 ? 7.557 -43.046 11.002 1.00 13.78 193 ALA A N 1
ATOM 3233 C CA . ALA A 1 213 ? 7.332 -42.868 12.447 1.00 13.48 193 ALA A CA 1
ATOM 3234 C C . ALA A 1 213 ? 7.296 -41.377 12.805 1.00 14.01 193 ALA A C 1
ATOM 3235 O O . ALA A 1 213 ? 6.506 -40.940 13.618 1.00 14.59 193 ALA A O 1
ATOM 3242 N N . LEU A 1 214 ? 8.182 -40.593 12.175 1.00 13.21 194 LEU A N 1
ATOM 3243 C CA . LEU A 1 214 ? 8.233 -39.168 12.443 1.00 13.29 194 LEU A CA 1
ATOM 3244 C C . LEU A 1 214 ? 6.984 -38.475 11.930 1.00 13.41 194 LEU A C 1
ATOM 3245 O O . LEU A 1 214 ? 6.447 -37.586 12.596 1.00 15.02 194 LEU A O 1
ATOM 3261 N N . ALA A 1 215 ? 6.467 -38.909 10.738 1.00 13.16 195 ALA A N 1
ATOM 3262 C CA . ALA A 1 215 ? 5.226 -38.352 10.232 1.00 14.57 195 ALA A CA 1
ATOM 3263 C C . ALA A 1 215 ? 4.074 -38.683 11.194 1.00 14.23 195 ALA A C 1
ATOM 3264 O O . ALA A 1 215 ? 3.232 -37.836 11.473 1.00 14.43 195 ALA A O 1
ATOM 3271 N N . ALA A 1 216 ? 4.017 -39.920 11.673 1.00 13.51 196 ALA A N 1
ATOM 3272 C CA . ALA A 1 216 ? 2.992 -40.353 12.612 1.00 13.42 196 ALA A CA 1
ATOM 3273 C C . ALA A 1 216 ? 3.032 -39.536 13.895 1.00 14.41 196 ALA A C 1
ATOM 3274 O O . ALA A 1 216 ? 1.985 -39.177 14.438 1.00 14.60 196 ALA A O 1
ATOM 3281 N N . ALA A 1 217 ? 4.228 -39.217 14.373 1.00 14.75 197 ALA A N 1
ATOM 3282 C CA . ALA A 1 217 ? 4.401 -38.405 15.573 1.00 14.68 197 ALA A CA 1
ATOM 3283 C C . ALA A 1 217 ? 3.979 -36.959 15.346 1.00 15.10 197 ALA A C 1
ATOM 3284 O O . ALA A 1 217 ? 3.354 -36.373 16.237 1.00 15.37 197 ALA A O 1
ATOM 3291 N N . GLU A 1 218 ? 4.231 -36.385 14.167 1.00 14.87 198 GLU A N 1
ATOM 3292 C CA . GLU A 1 218 ? 3.736 -35.038 13.849 1.00 14.92 198 GLU A CA 1
ATOM 3293 C C . GLU A 1 218 ? 2.187 -35.044 13.925 1.00 14.87 198 GLU A C 1
ATOM 3294 O O . GLU A 1 218 ? 1.584 -34.136 14.508 1.00 15.55 198 GLU A O 1
ATOM 3306 N N . LEU A 1 219 ? 1.550 -36.078 13.350 1.00 13.93 199 LEU A N 1
ATOM 3307 C CA . LEU A 1 219 ? 0.093 -36.158 13.400 1.00 14.08 199 LEU A CA 1
ATOM 3308 C C . LEU A 1 219 ? -0.424 -36.381 14.820 1.00 13.60 199 LEU A C 1
ATOM 3309 O O . LEU A 1 219 ? -1.491 -35.864 15.180 1.00 14.69 199 LEU A O 1
ATOM 3325 N N . ALA A 1 220 ? 0.345 -37.081 15.663 1.00 13.98 200 ALA A N 1
ATOM 3326 C CA . ALA A 1 220 ? -0.025 -37.225 17.079 1.00 13.95 200 ALA A CA 1
ATOM 3327 C C . ALA A 1 220 ? -0.056 -35.843 17.761 1.00 14.20 200 ALA A C 1
ATOM 3328 O O . ALA A 1 220 ? -0.979 -35.535 18.501 1.00 14.94 200 ALA A O 1
ATOM 3335 N N . LEU A 1 221 ? 0.950 -35.003 17.497 1.00 14.14 201 LEU A N 1
ATOM 3336 C CA . LEU A 1 221 ? 0.979 -33.644 18.060 1.00 14.50 201 LEU A CA 1
ATOM 3337 C C . LEU A 1 221 ? -0.217 -32.835 17.547 1.00 15.48 201 LEU A C 1
ATOM 3338 O O . LEU A 1 221 ? -0.898 -32.143 18.345 1.00 15.97 201 LEU A O 1
ATOM 3354 N N . GLN A 1 222 ? -0.522 -32.963 16.271 1.00 15.15 202 GLN A N 1
ATOM 3355 C CA . GLN A 1 222 ? -1.688 -32.257 15.711 1.00 16.40 202 GLN A CA 1
ATOM 3356 C C . GLN A 1 222 ? -3.009 -32.716 16.312 1.00 16.98 202 GLN A C 1
ATOM 3357 O O . GLN A 1 222 ? -3.965 -31.925 16.396 1.00 18.49 202 GLN A O 1
ATOM 3371 N N . ALA A 1 223 ? -3.092 -33.990 16.703 1.00 16.26 203 ALA A N 1
ATOM 3372 C CA . ALA A 1 223 ? -4.257 -34.555 17.373 1.00 16.29 203 ALA A CA 1
ATOM 3373 C C . ALA A 1 223 ? -4.455 -34.076 18.791 1.00 16.76 203 ALA A C 1
ATOM 3374 O O . ALA A 1 223 ? -5.507 -34.356 19.372 1.00 17.07 203 ALA A O 1
ATOM 3381 N N . GLY A 1 224 ? -3.461 -33.411 19.380 1.00 16.01 204 GLY A N 1
ATOM 3382 C CA . GLY A 1 224 ? -3.562 -32.969 20.750 1.00 16.05 204 GLY A CA 1
ATOM 3383 C C . GLY A 1 224 ? -2.890 -33.859 21.755 1.00 15.78 204 GLY A C 1
ATOM 3384 O O . GLY A 1 224 ? -3.105 -33.684 22.961 1.00 16.07 204 GLY A O 1
ATOM 3388 N N . ILE A 1 225 ? -2.054 -34.821 21.305 1.00 14.85 205 ILE A N 1
ATOM 3389 C CA . ILE A 1 225 ? -1.269 -35.616 22.212 1.00 14.27 205 ILE A CA 1
ATOM 3390 C C . ILE A 1 225 ? -0.226 -34.663 22.820 1.00 15.15 205 ILE A C 1
ATOM 3391 O O . ILE A 1 225 ? 0.536 -34.049 22.078 1.00 15.88 205 ILE A O 1
ATOM 3407 N N . PRO A 1 226 ? -0.208 -34.476 24.145 1.00 15.06 206 PRO A N 1
ATOM 3408 C CA . PRO A 1 226 ? 0.683 -33.465 24.716 1.00 15.88 206 PRO A CA 1
ATOM 3409 C C . PRO A 1 226 ? 2.138 -33.761 24.471 1.00 16.78 206 PRO A C 1
ATOM 3410 O O . PRO A 1 226 ? 2.548 -34.920 24.363 1.00 15.76 206 PRO A O 1
ATOM 3421 N N . PRO A 1 227 ? 2.973 -32.721 24.393 1.00 18.85 207 PRO A N 1
ATOM 3422 C CA . PRO A 1 227 ? 4.413 -32.971 24.248 1.00 18.91 207 PRO A CA 1
ATOM 3423 C C . PRO A 1 227 ? 4.984 -33.828 25.373 1.00 17.12 207 PRO A C 1
ATOM 3424 O O . PRO A 1 227 ? 4.600 -33.709 26.534 1.00 18.32 207 PRO A O 1
ATOM 3435 N N . GLY A 1 228 ? 5.861 -34.735 24.994 1.00 14.89 208 GLY A N 1
ATOM 3436 C CA . GLY A 1 228 ? 6.484 -35.659 25.914 1.00 14.37 208 GLY A CA 1
ATOM 3437 C C . GLY A 1 228 ? 5.746 -36.973 26.061 1.00 14.24 208 GLY A C 1
ATOM 3438 O O . GLY A 1 228 ? 6.304 -37.940 26.570 1.00 14.59 208 GLY A O 1
ATOM 3442 N N . VAL A 1 229 ? 4.481 -37.025 25.630 1.00 12.86 209 VAL A N 1
ATOM 3443 C CA . VAL A 1 229 ? 3.731 -38.302 25.680 1.00 12.94 209 VAL A CA 1
ATOM 3444 C C . VAL A 1 229 ? 4.277 -39.283 24.658 1.00 13.21 209 VAL A C 1
ATOM 3445 O O . VAL A 1 229 ? 4.326 -40.493 24.915 1.00 13.38 209 VAL A O 1
ATOM 3458 N N . VAL A 1 230 ? 4.716 -38.772 23.491 1.00 13.21 210 VAL A N 1
ATOM 3459 C CA . VAL A 1 230 ? 5.354 -39.517 22.421 1.00 13.76 210 VAL A CA 1
ATOM 3460 C C . VAL A 1 230 ? 6.676 -38.853 22.082 1.00 14.59 210 VAL A C 1
ATOM 3461 O O . VAL A 1 230 ? 6.722 -37.658 21.845 1.00 16.55 210 VAL A O 1
ATOM 3474 N N . ASN A 1 231 ? 7.738 -39.622 22.104 1.00 13.34 211 ASN A N 1
ATOM 3475 C CA . ASN A 1 231 ? 9.100 -39.131 21.788 1.00 14.02 211 ASN A CA 1
ATOM 3476 C C . ASN A 1 231 ? 9.706 -40.121 20.836 1.00 14.19 211 ASN A C 1
ATOM 3477 O O . ASN A 1 231 ? 9.480 -41.335 20.966 1.00 14.56 211 ASN A O 1
ATOM 3488 N N . VAL A 1 232 ? 10.428 -39.634 19.832 1.00 13.43 212 VAL A N 1
ATOM 3489 C CA . VAL A 1 232 ? 10.998 -40.475 18.775 1.00 13.00 212 VAL A CA 1
ATOM 3490 C C . VAL A 1 232 ? 12.497 -40.166 18.635 1.00 14.46 212 VAL A C 1
ATOM 3491 O O . VAL A 1 232 ? 12.876 -39.030 18.327 1.00 15.50 212 VAL A O 1
ATOM 3504 N N . VAL A 1 233 ? 13.326 -41.189 18.840 1.00 13.58 213 VAL A N 1
ATOM 3505 C CA . VAL A 1 233 ? 14.794 -41.086 18.753 1.00 14.67 213 VAL A CA 1
ATOM 3506 C C . VAL A 1 233 ? 15.306 -42.211 17.880 1.00 16.05 213 VAL A C 1
ATOM 3507 O O . VAL A 1 233 ? 14.670 -43.241 17.735 1.00 16.34 213 VAL A O 1
ATOM 3520 N N . MET A 1 234 ? 16.443 -41.994 17.211 1.00 15.16 214 MET A N 1
ATOM 3521 C CA . MET A 1 234 ? 17.020 -43.014 16.328 1.00 15.26 214 MET A CA 1
ATOM 3522 C C . MET A 1 234 ? 18.504 -42.789 16.162 1.00 15.20 214 MET A C 1
ATOM 3523 O O . MET A 1 234 ? 18.971 -41.716 16.456 1.00 16.42 214 MET A O 1
ATOM 3537 N N . GLY A 1 235 ? 19.198 -43.801 15.687 1.00 15.79 215 GLY A N 1
ATOM 3538 C CA . GLY A 1 235 ? 20.616 -43.688 15.352 1.00 16.56 215 GLY A CA 1
ATOM 3539 C C . GLY A 1 235 ? 21.434 -44.849 15.841 1.00 17.01 215 GLY A C 1
ATOM 3540 O O . GLY A 1 235 ? 21.490 -45.908 15.199 1.00 18.20 215 GLY A O 1
ATOM 3544 N N . ASP A 1 236 ? 22.068 -44.668 16.984 1.00 17.16 216 ASP A N 1
ATOM 3545 C CA . ASP A 1 236 ? 22.881 -45.709 17.612 1.00 17.09 216 ASP A CA 1
ATOM 3546 C C . ASP A 1 236 ? 21.938 -46.598 18.374 1.00 17.44 216 ASP A C 1
ATOM 3547 O O . ASP A 1 236 ? 21.657 -46.333 19.555 1.00 17.94 216 ASP A O 1
ATOM 3556 N N . ALA A 1 237 ? 21.452 -47.642 17.724 1.00 17.48 217 ALA A N 1
ATOM 3557 C CA . ALA A 1 237 ? 20.445 -48.519 18.319 1.00 18.94 217 ALA A CA 1
ATOM 3558 C C . ALA A 1 237 ? 20.916 -49.159 19.610 1.00 19.24 217 ALA A C 1
ATOM 3559 O O . ALA A 1 237 ? 20.139 -49.252 20.571 1.00 19.03 217 ALA A O 1
ATOM 3566 N N . LYS A 1 238 ? 22.179 -49.574 19.674 1.00 19.68 218 LYS A N 1
ATOM 3567 C CA . LYS A 1 238 ? 22.717 -50.157 20.898 1.00 20.92 218 LYS A CA 1
ATOM 3568 C C . LYS A 1 238 ? 22.760 -49.140 22.037 1.00 20.59 218 LYS A C 1
ATOM 3569 O O . LYS A 1 238 ? 22.320 -49.449 23.157 1.00 21.08 218 LYS A O 1
ATOM 3588 N N . GLY A 1 239 ? 23.263 -47.932 21.795 1.00 19.71 219 GLY A N 1
ATOM 3589 C CA . GLY A 1 239 ? 23.310 -46.896 22.816 1.00 19.63 219 GLY A CA 1
ATOM 3590 C C . GLY A 1 239 ? 21.936 -46.480 23.313 1.00 18.40 219 GLY A C 1
ATOM 3591 O O . GLY A 1 239 ? 21.720 -46.246 24.512 1.00 18.44 219 GLY A O 1
ATOM 3595 N N . ILE A 1 240 ? 20.996 -46.344 22.381 1.00 16.47 220 ILE A N 1
ATOM 3596 C CA . ILE A 1 240 ? 19.626 -45.993 22.734 1.00 15.51 220 ILE A CA 1
ATOM 3597 C C . ILE A 1 240 ? 19.023 -47.121 23.573 1.00 15.50 220 ILE A C 1
ATOM 3598 O O . ILE A 1 240 ? 18.402 -46.857 24.615 1.00 15.61 220 ILE A O 1
ATOM 3614 N N . GLY A 1 241 ? 19.157 -48.359 23.113 1.00 16.13 221 GLY A N 1
ATOM 3615 C CA . GLY A 1 241 ? 18.612 -49.504 23.832 1.00 17.10 221 GLY A CA 1
ATOM 3616 C C . GLY A 1 241 ? 19.198 -49.651 25.211 1.00 17.77 221 GLY A C 1
ATOM 3617 O O . GLY A 1 241 ? 18.473 -49.913 26.177 1.00 17.14 221 GLY A O 1
ATOM 3621 N N . ASP A 1 242 ? 20.508 -49.411 25.355 1.00 17.93 222 ASP A N 1
ATOM 3622 C CA . ASP A 1 242 ? 21.148 -49.468 26.673 1.00 17.83 222 ASP A CA 1
ATOM 3623 C C . ASP A 1 242 ? 20.619 -48.364 27.584 1.00 17.50 222 ASP A C 1
ATOM 3624 O O . ASP A 1 242 ? 20.442 -48.619 28.776 1.00 18.52 222 ASP A O 1
ATOM 3633 N N . ALA A 1 243 ? 20.327 -47.169 27.067 1.00 17.22 223 ALA A N 1
ATOM 3634 C CA . ALA A 1 243 ? 19.751 -46.106 27.890 1.00 17.33 223 ALA A CA 1
ATOM 3635 C C . ALA A 1 243 ? 18.348 -46.504 28.347 1.00 16.61 223 ALA A C 1
ATOM 3636 O O . ALA A 1 243 ? 17.956 -46.264 29.498 1.00 17.27 223 ALA A O 1
ATOM 3643 N N . MET A 1 244 ? 17.581 -47.149 27.470 1.00 15.41 224 MET A N 1
ATOM 3644 C CA . MET A 1 244 ? 16.247 -47.629 27.807 1.00 15.73 224 MET A CA 1
ATOM 3645 C C . MET A 1 244 ? 16.325 -48.698 28.910 1.00 16.64 224 MET A C 1
ATOM 3646 O O . MET A 1 244 ? 15.542 -48.666 29.863 1.00 17.80 224 MET A O 1
ATOM 3660 N N . LEU A 1 245 ? 17.267 -49.629 28.796 1.00 16.03 225 LEU A N 1
ATOM 3661 C CA . LEU A 1 245 ? 17.434 -50.681 29.800 1.00 17.42 225 LEU A CA 1
ATOM 3662 C C . LEU A 1 245 ? 17.961 -50.157 31.112 1.00 18.41 225 LEU A C 1
ATOM 3663 O O . LEU A 1 245 ? 17.568 -50.671 32.171 1.00 20.58 225 LEU A O 1
ATOM 3679 N N . ASP A 1 246 ? 18.868 -49.190 31.086 1.00 17.66 226 ASP A N 1
ATOM 3680 C CA . ASP A 1 246 ? 19.473 -48.665 32.315 1.00 18.15 226 ASP A CA 1
ATOM 3681 C C . ASP A 1 246 ? 18.567 -47.754 33.114 1.00 19.89 226 ASP A C 1
ATOM 3682 O O . ASP A 1 246 ? 18.816 -47.544 34.295 1.00 22.06 226 ASP A O 1
ATOM 3691 N N . SER A 1 247 ? 17.553 -47.194 32.482 1.00 17.56 227 SER A N 1
ATOM 3692 C CA . SER A 1 247 ? 16.676 -46.248 33.135 1.00 16.99 227 SER A CA 1
ATOM 3693 C C . SER A 1 247 ? 15.755 -46.890 34.145 1.00 17.84 227 SER A C 1
ATOM 3694 O O . SER A 1 247 ? 15.016 -47.806 33.797 1.00 17.96 227 SER A O 1
ATOM 3702 N N . THR A 1 248 ? 15.705 -46.303 35.338 1.00 19.62 228 THR A N 1
ATOM 3703 C CA . THR A 1 248 ? 14.768 -46.691 36.371 1.00 20.94 228 THR A CA 1
ATOM 3704 C C . THR A 1 248 ? 13.333 -46.418 35.950 1.00 19.32 228 THR A C 1
ATOM 3705 O O . THR A 1 248 ? 12.424 -47.210 36.227 1.00 21.69 228 THR A O 1
ATOM 3716 N N . GLU A 1 249 ? 13.124 -45.269 35.319 1.00 18.26 229 GLU A N 1
ATOM 3717 C CA . GLU A 1 249 ? 11.784 -44.819 34.980 1.00 17.56 229 GLU A CA 1
ATOM 3718 C C . GLU A 1 249 ? 11.132 -45.608 33.873 1.00 15.78 229 GLU A C 1
ATOM 3719 O O . GLU A 1 249 ? 9.900 -45.640 33.808 1.00 16.16 229 GLU A O 1
ATOM 3731 N N . VAL A 1 250 ? 11.908 -46.282 33.027 1.00 15.36 230 VAL A N 1
ATOM 3732 C CA . VAL A 1 250 ? 11.336 -47.140 31.990 1.00 15.77 230 VAL A CA 1
ATOM 3733 C C . VAL A 1 250 ? 10.875 -48.409 32.683 1.00 15.87 230 VAL A C 1
ATOM 3734 O O . VAL A 1 250 ? 11.708 -49.206 33.160 1.00 17.77 230 VAL A O 1
ATOM 3747 N N . ARG A 1 251 ? 9.560 -48.617 32.767 1.00 12.95 231 ARG A N 1
ATOM 3748 C CA . ARG A 1 251 ? 9.005 -49.769 33.471 1.00 12.52 231 ARG A CA 1
ATOM 3749 C C . ARG A 1 251 ? 8.659 -50.944 32.583 1.00 13.28 231 ARG A C 1
ATOM 3750 O O . ARG A 1 251 ? 8.421 -52.029 33.095 1.00 14.09 231 ARG A O 1
ATOM 3771 N N . LYS A 1 252 ? 8.573 -50.708 31.268 1.00 12.17 232 LYS A N 1
ATOM 3772 C CA . LYS A 1 252 ? 8.191 -51.689 30.294 1.00 12.44 232 LYS A CA 1
ATOM 3773 C C . LYS A 1 252 ? 8.924 -51.433 28.998 1.00 13.40 232 LYS A C 1
ATOM 3774 O O . LYS A 1 252 ? 9.112 -50.275 28.581 1.00 14.54 232 LYS A O 1
ATOM 3793 N N A ILE A 1 253 ? 9.339 -52.503 28.345 0.25 13.12 233 ILE A N 1
ATOM 3794 N N B ILE A 1 253 ? 9.344 -52.501 28.350 0.25 13.66 233 ILE A N 1
ATOM 3795 N N C ILE A 1 253 ? 9.408 -52.509 28.388 0.50 12.81 233 ILE A N 1
ATOM 3796 C CA A ILE A 1 253 ? 10.000 -52.401 27.060 0.25 13.49 233 ILE A CA 1
ATOM 3797 C CA B ILE A 1 253 ? 9.984 -52.395 27.057 0.25 14.60 233 ILE A CA 1
ATOM 3798 C CA C ILE A 1 253 ? 10.008 -52.499 27.067 0.50 13.34 233 ILE A CA 1
ATOM 3799 C C A ILE A 1 253 ? 9.321 -53.367 26.086 0.25 13.00 233 ILE A C 1
ATOM 3800 C C B ILE A 1 253 ? 9.268 -53.354 26.100 0.25 13.50 233 ILE A C 1
ATOM 3801 C C C ILE A 1 253 ? 9.129 -53.327 26.129 0.50 12.64 233 ILE A C 1
ATOM 3802 O O A ILE A 1 253 ? 9.019 -54.500 26.444 0.25 12.87 233 ILE A O 1
ATOM 3803 O O B ILE A 1 253 ? 8.909 -54.466 26.472 0.25 13.33 233 ILE A O 1
ATOM 3804 O O C ILE A 1 253 ? 8.570 -54.344 26.518 0.50 12.05 233 ILE A O 1
ATOM 3850 N N . THR A 1 254 ? 8.994 -52.873 24.878 1.00 12.71 234 THR A N 1
ATOM 3851 C CA . THR A 1 254 ? 8.333 -53.671 23.849 1.00 12.23 234 THR A CA 1
ATOM 3852 C C . THR A 1 254 ? 9.243 -53.610 22.623 1.00 13.88 234 THR A C 1
ATOM 3853 O O . THR A 1 254 ? 9.704 -52.531 22.244 1.00 14.89 234 THR A O 1
ATOM 3864 N N . PHE A 1 255 ? 9.520 -54.768 22.030 1.00 13.27 235 PHE A N 1
ATOM 3865 C CA . PHE A 1 255 ? 10.464 -54.878 20.928 1.00 13.19 235 PHE A CA 1
ATOM 3866 C C . PHE A 1 255 ? 9.945 -55.837 19.883 1.00 13.87 235 PHE A C 1
ATOM 3867 O O . PHE A 1 255 ? 9.433 -56.901 20.225 1.00 14.61 235 PHE A O 1
ATOM 3884 N N . THR A 1 256 ? 10.089 -55.482 18.612 1.00 13.07 236 THR A N 1
ATOM 3885 C CA . THR A 1 256 ? 9.843 -56.400 17.511 1.00 12.84 236 THR A CA 1
ATOM 3886 C C . THR A 1 256 ? 11.076 -56.318 16.618 1.00 13.51 236 THR A C 1
ATOM 3887 O O . THR A 1 256 ? 11.549 -55.225 16.301 1.00 14.12 236 THR A O 1
ATOM 3898 N N . GLY A 1 257 ? 11.628 -57.473 16.288 1.00 13.63 237 GLY A N 1
ATOM 3899 C CA . GLY A 1 257 ? 12.860 -57.525 15.524 1.00 15.74 237 GLY A CA 1
ATOM 3900 C C . GLY A 1 257 ? 13.544 -58.850 15.626 1.00 15.31 237 GLY A C 1
ATOM 3901 O O . GLY A 1 257 ? 12.885 -59.871 15.803 1.00 16.57 237 GLY A O 1
ATOM 3905 N N . SER A 1 258 ? 14.842 -58.849 15.396 1.00 15.63 238 SER A N 1
ATOM 3906 C CA . SER A 1 258 ? 15.560 -60.102 15.298 1.00 17.82 238 SER A CA 1
ATOM 3907 C C . SER A 1 258 ? 15.685 -60.821 16.615 1.00 18.19 238 SER A C 1
ATOM 3908 O O . SER A 1 258 ? 15.728 -60.213 17.693 1.00 18.15 238 SER A O 1
ATOM 3916 N N . THR A 1 259 ? 15.683 -62.151 16.536 1.00 17.45 239 THR A N 1
ATOM 3917 C CA . THR A 1 259 ? 15.744 -62.978 17.736 1.00 17.52 239 THR A CA 1
ATOM 3918 C C . THR A 1 259 ? 16.986 -62.696 18.580 1.00 17.93 239 THR A C 1
ATOM 3919 O O . THR A 1 259 ? 16.883 -62.575 19.789 1.00 18.04 239 THR A O 1
ATOM 3930 N N . GLY A 1 260 ? 18.150 -62.583 17.952 1.00 18.43 240 GLY A N 1
ATOM 3931 C CA . GLY A 1 260 ? 19.394 -62.337 18.677 1.00 19.70 240 GLY A CA 1
ATOM 3932 C C . GLY A 1 260 ? 19.389 -61.050 19.489 1.00 19.90 240 GLY A C 1
ATOM 3933 O O . GLY A 1 260 ? 19.738 -61.046 20.684 1.00 21.20 240 GLY A O 1
ATOM 3937 N N . VAL A 1 261 ? 18.888 -59.969 18.887 1.00 19.48 241 VAL A N 1
ATOM 3938 C CA . VAL A 1 261 ? 18.774 -58.683 19.556 1.00 20.33 241 VAL A CA 1
ATOM 3939 C C . VAL A 1 261 ? 17.723 -58.746 20.672 1.00 19.95 241 VAL A C 1
ATOM 3940 O O . VAL A 1 261 ? 17.957 -58.244 21.795 1.00 20.12 241 VAL A O 1
ATOM 3953 N N . GLY A 1 262 ? 16.600 -59.395 20.394 1.00 18.24 242 GLY A N 1
ATOM 3954 C CA . GLY A 1 262 ? 15.547 -59.537 21.390 1.00 17.76 242 GLY A CA 1
ATOM 3955 C C . GLY A 1 262 ? 15.994 -60.274 22.631 1.00 17.78 242 GLY A C 1
ATOM 3956 O O . GLY A 1 262 ? 15.663 -59.872 23.754 1.00 18.01 242 GLY A O 1
ATOM 3960 N N . LYS A 1 263 ? 16.744 -61.357 22.457 1.00 18.21 243 LYS A N 1
ATOM 3961 C CA . LYS A 1 263 ? 17.255 -62.137 23.591 1.00 18.34 243 LYS A CA 1
ATOM 3962 C C . LYS A 1 263 ? 18.196 -61.288 24.444 1.00 18.29 243 LYS A C 1
ATOM 3963 O O . LYS A 1 263 ? 18.197 -61.422 25.678 1.00 18.47 243 LYS A O 1
ATOM 3982 N N . MET A 1 264 ? 18.999 -60.428 23.819 1.00 18.08 244 MET A N 1
ATOM 3983 C CA . MET A 1 264 ? 19.905 -59.554 24.583 1.00 19.40 244 MET A CA 1
ATOM 3984 C C . MET A 1 264 ? 19.124 -58.500 25.365 1.00 18.50 244 MET A C 1
ATOM 3985 O O . MET A 1 264 ? 19.478 -58.193 26.506 1.00 18.51 244 MET A O 1
ATOM 3999 N N . LEU A 1 265 ? 18.046 -57.965 24.785 1.00 18.70 245 LEU A N 1
ATOM 4000 C CA . LEU A 1 265 ? 17.215 -56.976 25.447 1.00 19.96 245 LEU A CA 1
ATOM 4001 C C . LEU A 1 265 ? 16.491 -57.603 26.631 1.00 20.36 245 LEU A C 1
ATOM 4002 O O . LEU A 1 265 ? 16.427 -57.023 27.698 1.00 20.34 245 LEU A O 1
ATOM 4018 N N . LEU A 1 266 ? 15.998 -58.836 26.457 1.00 19.14 246 LEU A N 1
ATOM 4019 C CA . LEU A 1 266 ? 15.288 -59.528 27.532 1.00 20.95 246 LEU A CA 1
ATOM 4020 C C . LEU A 1 266 ? 16.236 -59.791 28.690 1.00 22.32 246 LEU A C 1
ATOM 4021 O O . LEU A 1 266 ? 15.891 -59.491 29.867 1.00 21.58 246 LEU A O 1
ATOM 4037 N N . ALA A 1 267 ? 17.455 -60.231 28.398 1.00 22.68 247 ALA A N 1
ATOM 4038 C CA . ALA A 1 267 ? 18.436 -60.453 29.436 1.00 24.53 247 ALA A CA 1
ATOM 4039 C C . ALA A 1 267 ? 18.780 -59.134 30.186 1.00 23.41 247 ALA A C 1
ATOM 4040 O O . ALA A 1 267 ? 18.851 -59.091 31.425 1.00 23.81 247 ALA A O 1
ATOM 4047 N N . GLY A 1 268 ? 18.969 -58.068 29.429 1.00 19.99 248 GLY A N 1
ATOM 4048 C CA . GLY A 1 268 ? 19.315 -56.783 29.979 1.00 19.05 248 GLY A CA 1
ATOM 4049 C C . GLY A 1 268 ? 18.205 -56.158 30.811 1.00 18.59 248 GLY A C 1
ATOM 4050 O O . GLY A 1 268 ? 18.483 -55.399 31.745 1.00 20.15 248 GLY A O 1
ATOM 4054 N N . ALA A 1 269 ? 16.946 -56.436 30.470 1.00 17.83 249 ALA A N 1
ATOM 4055 C CA . ALA A 1 269 ? 15.787 -55.946 31.227 1.00 18.42 249 ALA A CA 1
ATOM 4056 C C . ALA A 1 269 ? 15.671 -56.570 32.611 1.00 19.93 249 ALA A C 1
ATOM 4057 O O . ALA A 1 269 ? 15.017 -55.989 33.489 1.00 20.24 249 ALA A O 1
ATOM 4064 N N . GLY A 1 270 ? 16.314 -57.704 32.823 1.00 19.41 250 GLY A N 1
ATOM 4065 C CA . GLY A 1 270 ? 16.237 -58.376 34.102 1.00 20.94 250 GLY A CA 1
ATOM 4066 C C . GLY A 1 270 ? 16.792 -57.586 35.259 1.00 20.99 250 GLY A C 1
ATOM 4067 O O . GLY A 1 270 ? 16.258 -57.675 36.365 1.00 20.81 250 GLY A O 1
ATOM 4071 N N . LYS A 1 271 ? 17.803 -56.727 35.017 1.00 21.72 251 LYS A N 1
ATOM 4072 C CA . LYS A 1 271 ? 18.431 -56.016 36.105 1.00 23.27 251 LYS A CA 1
ATOM 4073 C C . LYS A 1 271 ? 17.547 -54.996 36.769 1.00 22.34 251 LYS A C 1
ATOM 4074 O O . LYS A 1 271 ? 17.844 -54.609 37.895 1.00 23.12 251 LYS A O 1
ATOM 4093 N N . THR A 1 272 ? 16.486 -54.510 36.098 1.00 19.41 252 THR A N 1
ATOM 4094 C CA . THR A 1 272 ? 15.524 -53.608 36.706 1.00 17.73 252 THR A CA 1
ATOM 4095 C C . THR A 1 272 ? 14.138 -54.229 36.727 1.00 16.28 252 THR A C 1
ATOM 4096 O O . THR A 1 272 ? 13.172 -53.526 37.061 1.00 16.41 252 THR A O 1
ATOM 4107 N N . VAL A 1 273 ? 13.995 -55.544 36.455 1.00 15.06 253 VAL A N 1
ATOM 4108 C CA . VAL A 1 273 ? 12.717 -56.245 36.532 1.00 15.11 253 VAL A CA 1
ATOM 4109 C C . VAL A 1 273 ? 11.633 -55.539 35.703 1.00 15.33 253 VAL A C 1
ATOM 4110 O O . VAL A 1 273 ? 10.486 -55.432 36.130 1.00 15.67 253 VAL A O 1
ATOM 4123 N N . LYS A 1 274 ? 11.990 -55.153 34.472 1.00 15.83 254 LYS A N 1
ATOM 4124 C CA . LYS A 1 274 ? 11.008 -54.526 33.603 1.00 16.64 254 LYS A CA 1
ATOM 4125 C C . LYS A 1 274 ? 10.001 -55.542 33.063 1.00 15.68 254 LYS A C 1
ATOM 4126 O O . LYS A 1 274 ? 10.340 -56.700 32.830 1.00 16.07 254 LYS A O 1
ATOM 4145 N N . LYS A 1 275 ? 8.798 -55.067 32.783 1.00 15.81 255 LYS A N 1
ATOM 4146 C CA . LYS A 1 275 ? 7.837 -55.822 32.014 1.00 14.61 255 LYS A CA 1
ATOM 4147 C C . LYS A 1 275 ? 8.370 -55.822 30.553 1.00 15.56 255 LYS A C 1
ATOM 4148 O O . LYS A 1 275 ? 8.880 -54.795 30.086 1.00 15.25 255 LYS A O 1
ATOM 4167 N N . VAL A 1 276 ? 8.347 -56.992 29.886 1.00 15.29 256 VAL A N 1
ATOM 4168 C CA . VAL A 1 276 ? 8.846 -57.079 28.520 1.00 15.99 256 VAL A CA 1
ATOM 4169 C C . VAL A 1 276 ? 7.862 -57.817 27.656 1.00 16.45 256 VAL A C 1
ATOM 4170 O O . VAL A 1 276 ? 7.335 -58.882 28.042 1.00 18.13 256 VAL A O 1
ATOM 4183 N N . SER A 1 277 ? 7.569 -57.244 26.472 1.00 14.56 257 SER A N 1
ATOM 4184 C CA . SER A 1 277 ? 6.793 -57.954 25.459 1.00 14.62 257 SER A CA 1
ATOM 4185 C C . SER A 1 277 ? 7.676 -57.889 24.214 1.00 15.33 257 SER A C 1
ATOM 4186 O O . SER A 1 277 ? 8.402 -56.909 24.004 1.00 16.37 257 SER A O 1
ATOM 4194 N N . LEU A 1 278 ? 7.764 -59.000 23.481 1.00 13.53 258 LEU A N 1
ATOM 4195 C CA . LEU A 1 278 ? 8.522 -58.974 22.260 1.00 15.18 258 LEU A CA 1
ATOM 4196 C C . LEU A 1 278 ? 8.081 -59.965 21.256 1.00 13.59 258 LEU A C 1
ATOM 4197 O O . LEU A 1 278 ? 7.416 -60.939 21.571 1.00 13.64 258 LEU A O 1
ATOM 4213 N N . GLU A 1 279 ? 8.348 -59.636 19.986 1.00 13.21 259 GLU A N 1
ATOM 4214 C CA . GLU A 1 279 ? 7.971 -60.491 18.869 1.00 12.73 259 GLU A CA 1
ATOM 4215 C C . GLU A 1 279 ? 9.236 -60.648 18.019 1.00 13.78 259 GLU A C 1
ATOM 4216 O O . GLU A 1 279 ? 9.851 -59.667 17.602 1.00 15.29 259 GLU A O 1
ATOM 4228 N N . LEU A 1 280 ? 9.664 -61.880 17.836 1.00 13.63 260 LEU A N 1
ATOM 4229 C CA . LEU A 1 280 ? 10.955 -62.227 17.252 1.00 13.89 260 LEU A CA 1
ATOM 4230 C C . LEU A 1 280 ? 10.780 -63.016 15.955 1.00 15.60 260 LEU A C 1
ATOM 4231 O O . LEU A 1 280 ? 9.722 -62.954 15.341 1.00 16.79 260 LEU A O 1
ATOM 4247 N N . GLY A 1 281 ? 11.815 -63.708 15.539 1.00 16.28 261 GLY A N 1
ATOM 4248 C CA . GLY A 1 281 ? 11.731 -64.488 14.313 1.00 17.91 261 GLY A CA 1
ATOM 4249 C C . GLY A 1 281 ? 10.661 -65.557 14.348 1.00 19.66 261 GLY A C 1
ATOM 4250 O O . GLY A 1 281 ? 10.402 -66.167 15.395 1.00 20.11 261 GLY A O 1
ATOM 4254 N N . GLY A 1 282 ? 10.074 -65.796 13.186 1.00 18.54 262 GLY A N 1
ATOM 4255 C CA . GLY A 1 282 ? 9.160 -66.894 13.000 1.00 19.17 262 GLY A CA 1
ATOM 4256 C C . GLY A 1 282 ? 9.636 -67.767 11.856 1.00 21.43 262 GLY A C 1
ATOM 4257 O O . GLY A 1 282 ? 10.533 -67.390 11.116 1.00 23.82 262 GLY A O 1
ATOM 4261 N N . ASN A 1 283 ? 9.124 -68.935 11.777 1.00 20.62 263 ASN A N 1
ATOM 4262 C CA . ASN A 1 283 ? 9.464 -69.827 10.636 1.00 18.92 263 ASN A CA 1
ATOM 4263 C C . ASN A 1 283 ? 8.219 -70.592 10.423 1.00 16.90 263 ASN A C 1
ATOM 4264 O O . ASN A 1 283 ? 7.967 -71.605 11.088 1.00 19.15 263 ASN A O 1
ATOM 4275 N N . ALA A 1 284 ? 7.293 -69.949 9.697 1.00 14.98 264 ALA A N 1
ATOM 4276 C CA . ALA A 1 284 ? 5.957 -70.457 9.625 1.00 13.72 264 ALA A CA 1
ATOM 4277 C C . ALA A 1 284 ? 5.753 -71.625 8.713 1.00 13.72 264 ALA A C 1
ATOM 4278 O O . ALA A 1 284 ? 5.987 -71.470 7.495 1.00 14.61 264 ALA A O 1
ATOM 4285 N N . PRO A 1 285 ? 5.313 -72.772 9.211 1.00 13.51 265 PRO A N 1
ATOM 4286 C CA . PRO A 1 285 ? 4.961 -73.878 8.317 1.00 14.26 265 PRO A CA 1
ATOM 4287 C C . PRO A 1 285 ? 3.540 -73.670 7.815 1.00 13.89 265 PRO A C 1
ATOM 4288 O O . PRO A 1 285 ? 2.673 -73.099 8.498 1.00 13.36 265 PRO A O 1
ATOM 4299 N N . CYS A 1 286 ? 3.255 -74.216 6.648 1.00 13.74 266 CYS A N 1
ATOM 4300 C CA . CYS A 1 286 ? 1.955 -74.204 6.049 1.00 13.60 266 CYS A CA 1
ATOM 4301 C C . CYS A 1 286 ? 1.673 -75.604 5.595 1.00 15.14 266 CYS A C 1
ATOM 4302 O O . CYS A 1 286 ? 2.432 -76.123 4.765 1.00 17.18 266 CYS A O 1
ATOM 4310 N N . ILE A 1 287 ? 0.626 -76.230 6.060 1.00 12.64 267 ILE A N 1
ATOM 4311 C CA . ILE A 1 287 ? 0.297 -77.603 5.686 1.00 13.15 267 ILE A CA 1
ATOM 4312 C C . ILE A 1 287 ? -0.865 -77.610 4.724 1.00 13.65 267 ILE A C 1
ATOM 4313 O O . ILE A 1 287 ? -1.971 -77.211 5.100 1.00 13.77 267 ILE A O 1
ATOM 4329 N N . VAL A 1 288 ? -0.663 -78.146 3.513 1.00 13.44 268 VAL A N 1
ATOM 4330 C CA . VAL A 1 288 ? -1.721 -78.300 2.536 1.00 12.97 268 VAL A CA 1
ATOM 4331 C C . VAL A 1 288 ? -2.083 -79.789 2.524 1.00 13.42 268 VAL A C 1
ATOM 4332 O O . VAL A 1 288 ? -1.311 -80.603 2.028 1.00 14.85 268 VAL A O 1
ATOM 4345 N N . PHE A 1 289 ? -3.212 -80.135 3.097 1.00 12.76 269 PHE A N 1
ATOM 4346 C CA . PHE A 1 289 ? -3.678 -81.526 3.146 1.00 12.90 269 PHE A CA 1
ATOM 4347 C C . PHE A 1 289 ? -4.301 -81.921 1.808 1.00 13.23 269 PHE A C 1
ATOM 4348 O O . PHE A 1 289 ? -4.723 -81.069 1.012 1.00 14.43 269 PHE A O 1
ATOM 4365 N N . ASP A 1 290 ? -4.415 -83.235 1.578 1.00 13.58 270 ASP A N 1
ATOM 4366 C CA . ASP A 1 290 ? -4.989 -83.772 0.359 1.00 15.04 270 ASP A CA 1
ATOM 4367 C C . ASP A 1 290 ? -6.392 -83.309 0.083 1.00 16.12 270 ASP A C 1
ATOM 4368 O O . ASP A 1 290 ? -6.787 -83.254 -1.085 1.00 17.01 270 ASP A O 1
ATOM 4377 N N . ASP A 1 291 ? -7.179 -83.003 1.125 1.00 14.77 271 ASP A N 1
ATOM 4378 C CA . ASP A 1 291 ? -8.548 -82.546 0.975 1.00 15.34 271 ASP A CA 1
ATOM 4379 C C . ASP A 1 291 ? -8.671 -81.025 1.070 1.00 16.06 271 ASP A C 1
ATOM 4380 O O . ASP A 1 291 ? -9.784 -80.532 1.228 1.00 16.78 271 ASP A O 1
ATOM 4389 N N . ALA A 1 292 ? -7.580 -80.281 0.866 1.00 14.32 272 ALA A N 1
ATOM 4390 C CA . ALA A 1 292 ? -7.676 -78.836 0.747 1.00 14.37 272 ALA A CA 1
ATOM 4391 C C . ALA A 1 292 ? -8.490 -78.483 -0.484 1.00 14.37 272 ALA A C 1
ATOM 4392 O O . ALA A 1 292 ? -8.476 -79.201 -1.504 1.00 15.88 272 ALA A O 1
ATOM 4399 N N . ASN A 1 293 ? -9.191 -77.356 -0.430 1.00 13.93 273 ASN A N 1
ATOM 4400 C CA . ASN A 1 293 ? -9.787 -76.784 -1.630 1.00 13.82 273 ASN A CA 1
ATOM 4401 C C . ASN A 1 293 ? -8.589 -76.175 -2.371 1.00 14.70 273 ASN A C 1
ATOM 4402 O O . ASN A 1 293 ? -7.911 -75.258 -1.882 1.00 14.17 273 ASN A O 1
ATOM 4413 N N . LEU A 1 294 ? -8.282 -76.726 -3.538 1.00 14.70 274 LEU A N 1
ATOM 4414 C CA . LEU A 1 294 ? -7.077 -76.330 -4.276 1.00 14.82 274 LEU A CA 1
ATOM 4415 C C . LEU A 1 294 ? -6.994 -74.830 -4.535 1.00 14.41 274 LEU A C 1
ATOM 4416 O O . LEU A 1 294 ? -5.957 -74.215 -4.308 1.00 15.48 274 LEU A O 1
ATOM 4432 N N . ASP A 1 295 ? -8.088 -74.220 -5.013 1.00 13.61 275 ASP A N 1
ATOM 4433 C CA . ASP A 1 295 ? -8.095 -72.802 -5.321 1.00 13.43 275 ASP A CA 1
ATOM 4434 C C . ASP A 1 295 ? -7.815 -71.977 -4.073 1.00 12.93 275 ASP A C 1
ATOM 4435 O O . ASP A 1 295 ? -7.030 -71.035 -4.124 1.00 13.66 275 ASP A O 1
ATOM 4444 N N . VAL A 1 296 ? -8.461 -72.330 -2.958 1.00 13.00 276 VAL A N 1
ATOM 4445 C CA . VAL A 1 296 ? -8.274 -71.603 -1.689 1.00 13.00 276 VAL A CA 1
ATOM 4446 C C . VAL A 1 296 ? -6.824 -71.705 -1.240 1.00 12.87 276 VAL A C 1
ATOM 4447 O O . VAL A 1 296 ? -6.232 -70.702 -0.798 1.00 12.57 276 VAL A O 1
ATOM 4460 N N . ALA A 1 297 ? -6.234 -72.918 -1.331 1.00 11.77 277 ALA A N 1
ATOM 4461 C CA . ALA A 1 297 ? -4.846 -73.091 -0.932 1.00 11.68 277 ALA A CA 1
ATOM 4462 C C . ALA A 1 297 ? -3.889 -72.317 -1.806 1.00 11.72 277 ALA A C 1
ATOM 4463 O O . ALA A 1 297 ? -2.927 -71.693 -1.352 1.00 12.13 277 ALA A O 1
ATOM 4470 N N . VAL A 1 298 ? -4.105 -72.373 -3.137 1.00 12.47 278 VAL A N 1
ATOM 4471 C CA . VAL A 1 298 ? -3.202 -71.644 -4.024 1.00 12.27 278 VAL A CA 1
ATOM 4472 C C . VAL A 1 298 ? -3.265 -70.146 -3.755 1.00 12.02 278 VAL A C 1
ATOM 4473 O O . VAL A 1 298 ? -2.231 -69.484 -3.626 1.00 12.33 278 VAL A O 1
ATOM 4486 N N . LYS A 1 299 ? -4.477 -69.596 -3.694 1.00 11.60 279 LYS A N 1
ATOM 4487 C CA . LYS A 1 299 ? -4.634 -68.171 -3.440 1.00 12.25 279 LYS A CA 1
ATOM 4488 C C . LYS A 1 299 ? -4.094 -67.756 -2.084 1.00 11.69 279 LYS A C 1
ATOM 4489 O O . LYS A 1 299 ? -3.459 -66.696 -1.948 1.00 13.58 279 LYS A O 1
ATOM 4508 N N . GLY A 1 300 ? -4.346 -68.598 -1.093 1.00 12.41 280 GLY A N 1
ATOM 4509 C CA . GLY A 1 300 ? -3.910 -68.306 0.247 1.00 12.47 280 GLY A CA 1
ATOM 4510 C C . GLY A 1 300 ? -2.426 -68.361 0.436 1.00 12.19 280 GLY A C 1
ATOM 4511 O O . GLY A 1 300 ? -1.848 -67.506 1.128 1.00 13.27 280 GLY A O 1
ATOM 4515 N N . VAL A 1 301 ? -1.788 -69.379 -0.139 1.00 11.81 281 VAL A N 1
ATOM 4516 C CA . VAL A 1 301 ? -0.334 -69.496 -0.062 1.00 12.11 281 VAL A CA 1
ATOM 4517 C C . VAL A 1 301 ? 0.308 -68.373 -0.849 1.00 12.67 281 VAL A C 1
ATOM 4518 O O . VAL A 1 301 ? 1.303 -67.780 -0.424 1.00 12.91 281 VAL A O 1
ATOM 4531 N N . LEU A 1 302 ? -0.244 -68.004 -2.016 1.00 12.54 282 LEU A N 1
ATOM 4532 C CA . LEU A 1 302 ? 0.271 -66.872 -2.771 1.00 11.62 282 LEU A CA 1
ATOM 4533 C C . LEU A 1 302 ? 0.328 -65.594 -1.921 1.00 12.23 282 LEU A C 1
ATOM 4534 O O . LEU A 1 302 ? 1.390 -64.920 -1.838 1.00 13.43 282 LEU A O 1
ATOM 4550 N N . ALA A 1 303 ? -0.771 -65.319 -1.228 1.00 13.04 283 ALA A N 1
ATOM 4551 C CA . ALA A 1 303 ? -0.886 -64.133 -0.384 1.00 13.84 283 ALA A CA 1
ATOM 4552 C C . ALA A 1 303 ? 0.009 -64.228 0.865 1.00 13.92 283 ALA A C 1
ATOM 4553 O O . ALA A 1 303 ? 0.747 -63.280 1.176 1.00 15.42 283 ALA A O 1
ATOM 4560 N N . GLY A 1 304 ? -0.024 -65.358 1.538 1.00 13.14 284 GLY A N 1
ATOM 4561 C CA . GLY A 1 304 ? 0.738 -65.546 2.762 1.00 12.65 284 GLY A CA 1
ATOM 4562 C C . GLY A 1 304 ? 2.248 -65.614 2.646 1.00 13.45 284 GLY A C 1
ATOM 4563 O O . GLY A 1 304 ? 3.005 -65.326 3.583 1.00 14.12 284 GLY A O 1
ATOM 4567 N N . LYS A 1 305 ? 2.720 -65.978 1.450 1.00 11.66 285 LYS A N 1
ATOM 4568 C CA . LYS A 1 305 ? 4.119 -66.024 1.143 1.00 11.79 285 LYS A CA 1
ATOM 4569 C C . LYS A 1 305 ? 4.654 -64.714 0.586 1.00 12.58 285 LYS A C 1
ATOM 4570 O O . LYS A 1 305 ? 5.713 -64.256 1.002 1.00 13.88 285 LYS A O 1
ATOM 4589 N N . TYR A 1 306 ? 3.991 -64.141 -0.441 1.00 12.48 286 TYR A N 1
ATOM 4590 C CA . TYR A 1 306 ? 4.612 -63.082 -1.215 1.00 12.17 286 TYR A CA 1
ATOM 4591 C C . TYR A 1 306 ? 4.211 -61.678 -0.834 1.00 12.85 286 TYR A C 1
ATOM 4592 O O . TYR A 1 306 ? 4.834 -60.729 -1.356 1.00 13.62 286 TYR A O 1
ATOM 4610 N N . ARG A 1 307 ? 3.295 -61.484 0.125 1.00 13.28 287 ARG A N 1
ATOM 4611 C CA . ARG A 1 307 ? 3.049 -60.101 0.601 1.00 15.46 287 ARG A CA 1
ATOM 4612 C C . ARG A 1 307 ? 4.361 -59.508 1.136 1.00 14.57 287 ARG A C 1
ATOM 4613 O O . ARG A 1 307 ? 5.157 -60.214 1.755 1.00 14.14 287 ARG A O 1
ATOM 4634 N N . ASN A 1 308 ? 4.621 -58.235 0.824 1.00 13.74 288 ASN A N 1
ATOM 4635 C CA . ASN A 1 308 ? 5.834 -57.550 1.240 1.00 13.79 288 ASN A CA 1
ATOM 4636 C C . ASN A 1 308 ? 7.084 -58.279 0.734 1.00 14.20 288 ASN A C 1
ATOM 4637 O O . ASN A 1 308 ? 8.124 -58.236 1.370 1.00 14.24 288 ASN A O 1
ATOM 4648 N N . SER A 1 309 ? 6.992 -58.925 -0.454 1.00 13.61 289 SER A N 1
ATOM 4649 C CA . SER A 1 309 ? 8.061 -59.737 -1.021 1.00 13.67 289 SER A CA 1
ATOM 4650 C C . SER A 1 309 ? 8.609 -60.774 -0.025 1.00 14.54 289 SER A C 1
ATOM 4651 O O . SER A 1 309 ? 9.794 -61.099 -0.049 1.00 15.17 289 SER A O 1
ATOM 4659 N N . GLY A 1 310 ? 7.731 -61.304 0.821 1.00 13.80 290 GLY A N 1
ATOM 4660 C CA . GLY A 1 310 ? 8.109 -62.295 1.828 1.00 14.05 290 GLY A CA 1
ATOM 4661 C C . GLY A 1 310 ? 8.687 -61.735 3.113 1.00 15.04 290 GLY A C 1
ATOM 4662 O O . GLY A 1 310 ? 9.107 -62.500 3.985 1.00 15.75 290 GLY A O 1
ATOM 4666 N N . GLN A 1 311 ? 8.678 -60.411 3.278 1.00 14.08 291 GLN A N 1
ATOM 4667 C CA . GLN A 1 311 ? 9.325 -59.761 4.408 1.00 15.21 291 GLN A CA 1
ATOM 4668 C C . GLN A 1 311 ? 8.353 -59.474 5.556 1.00 17.42 291 GLN A C 1
ATOM 4669 O O . GLN A 1 311 ? 8.270 -58.375 6.033 1.00 18.79 291 GLN A O 1
ATOM 4683 N N . THR A 1 312 ? 7.586 -60.470 5.961 1.00 19.69 292 THR A N 1
ATOM 4684 C CA . THR A 1 312 ? 6.634 -60.327 7.072 1.00 20.42 292 THR A CA 1
ATOM 4685 C C . THR A 1 312 ? 6.982 -61.312 8.110 1.00 20.16 292 THR A C 1
ATOM 4686 O O . THR A 1 312 ? 7.471 -62.424 7.877 1.00 20.07 292 THR A O 1
ATOM 4718 N N . VAL A 1 314 ? 4.916 -62.905 9.869 1.00 17.30 294 VAL A N 1
ATOM 4719 C CA . VAL A 1 314 ? 4.030 -64.078 9.776 1.00 15.28 294 VAL A CA 1
ATOM 4720 C C . VAL A 1 314 ? 4.072 -64.764 8.412 1.00 14.83 294 VAL A C 1
ATOM 4721 O O . VAL A 1 314 ? 3.269 -65.661 8.169 1.00 15.44 294 VAL A O 1
ATOM 4734 N N A CYS A 1 315 ? 4.999 -64.356 7.497 0.50 14.63 295 CYS A N 1
ATOM 4735 N N B CYS A 1 315 ? 5.090 -64.487 7.645 0.50 13.77 295 CYS A N 1
ATOM 4736 C CA A CYS A 1 315 ? 5.059 -64.950 6.145 0.50 15.14 295 CYS A CA 1
ATOM 4737 C CA B CYS A 1 315 ? 5.202 -65.039 6.324 0.50 13.96 295 CYS A CA 1
ATOM 4738 C C A CYS A 1 315 ? 5.279 -66.445 6.226 0.50 14.77 295 CYS A C 1
ATOM 4739 C C B CYS A 1 315 ? 5.221 -66.541 6.329 0.50 13.86 295 CYS A C 1
ATOM 4740 O O A CYS A 1 315 ? 6.131 -66.936 6.979 0.50 14.55 295 CYS A O 1
ATOM 4741 O O B CYS A 1 315 ? 5.803 -67.146 7.225 0.50 13.26 295 CYS A O 1
ATOM 4756 N N . ILE A 1 316 ? 4.620 -67.157 5.307 1.00 13.76 296 ILE A N 1
ATOM 4757 C CA . ILE A 1 316 ? 4.785 -68.589 5.126 1.00 13.20 296 ILE A CA 1
ATOM 4758 C C . ILE A 1 316 ? 6.273 -68.834 4.761 1.00 14.75 296 ILE A C 1
ATOM 4759 O O . ILE A 1 316 ? 6.813 -68.197 3.831 1.00 16.16 296 ILE A O 1
ATOM 4775 N N . ASN A 1 317 ? 6.947 -69.697 5.513 1.00 13.88 297 ASN A N 1
ATOM 4776 C CA . ASN A 1 317 ? 8.354 -69.988 5.244 1.00 14.74 297 ASN A CA 1
ATOM 4777 C C . ASN A 1 317 ? 8.558 -71.321 4.585 1.00 16.07 297 ASN A C 1
ATOM 4778 O O . ASN A 1 317 ? 9.526 -71.473 3.836 1.00 18.07 297 ASN A O 1
ATOM 4789 N N . LYS A 1 318 ? 7.698 -72.309 4.852 1.00 15.30 298 LYS A N 1
ATOM 4790 C CA . LYS A 1 318 ? 7.853 -73.638 4.284 1.00 16.44 298 LYS A CA 1
ATOM 4791 C C . LYS A 1 318 ? 6.505 -74.274 4.170 1.00 16.26 298 LYS A C 1
ATOM 4792 O O . LYS A 1 318 ? 5.658 -74.077 5.035 1.00 16.24 298 LYS A O 1
ATOM 4811 N N . ILE A 1 319 ? 6.268 -74.954 3.060 1.00 15.03 299 ILE A N 1
ATOM 4812 C CA . ILE A 1 319 ? 4.964 -75.495 2.739 1.00 14.85 299 ILE A CA 1
ATOM 4813 C C . ILE A 1 319 ? 5.087 -76.993 2.677 1.00 15.90 299 ILE A C 1
ATOM 4814 O O . ILE A 1 319 ? 5.787 -77.513 1.801 1.00 16.90 299 ILE A O 1
ATOM 4830 N N . PHE A 1 320 ? 4.328 -77.684 3.499 1.00 14.63 300 PHE A N 1
ATOM 4831 C CA . PHE A 1 320 ? 4.241 -79.133 3.526 1.00 15.22 300 PHE A CA 1
ATOM 4832 C C . PHE A 1 320 ? 3.021 -79.499 2.734 1.00 15.47 300 PHE A C 1
ATOM 4833 O O . PHE A 1 320 ? 1.923 -79.022 3.036 1.00 15.29 300 PHE A O 1
ATOM 4850 N N . VAL A 1 321 ? 3.196 -80.297 1.661 1.00 14.52 301 VAL A N 1
ATOM 4851 C CA . VAL A 1 321 ? 2.108 -80.616 0.752 1.00 14.18 301 VAL A CA 1
ATOM 4852 C C . VAL A 1 321 ? 1.903 -82.118 0.717 1.00 15.24 301 VAL A C 1
ATOM 4853 O O . VAL A 1 321 ? 2.854 -82.879 0.452 1.00 16.48 301 VAL A O 1
ATOM 4866 N N . GLN A 1 322 ? 0.680 -82.555 0.996 1.00 14.80 302 GLN A N 1
ATOM 4867 C CA . GLN A 1 322 ? 0.399 -83.987 1.096 1.00 15.83 302 GLN A CA 1
ATOM 4868 C C . GLN A 1 322 ? 0.503 -84.662 -0.266 1.00 17.05 302 GLN A C 1
ATOM 4869 O O . GLN A 1 322 ? 0.246 -84.071 -1.297 1.00 17.89 302 GLN A O 1
ATOM 4883 N N . ASP A 1 323 ? 0.990 -85.921 -0.247 1.00 18.31 303 ASP A N 1
ATOM 4884 C CA . ASP A 1 323 ? 1.328 -86.629 -1.486 1.00 19.96 303 ASP A CA 1
ATOM 4885 C C . ASP A 1 323 ? 0.270 -86.617 -2.591 1.00 20.76 303 ASP A C 1
ATOM 4886 O O . ASP A 1 323 ? 0.627 -86.480 -3.778 1.00 22.20 303 ASP A O 1
ATOM 4895 N N . GLY A 1 324 ? -0.984 -86.794 -2.225 1.00 20.34 304 GLY A N 1
ATOM 4896 C CA . GLY A 1 324 ? -2.070 -86.837 -3.196 1.00 20.52 304 GLY A CA 1
ATOM 4897 C C . GLY A 1 324 ? -2.365 -85.554 -3.943 1.00 21.54 304 GLY A C 1
ATOM 4898 O O . GLY A 1 324 ? -2.833 -85.586 -5.082 1.00 23.62 304 GLY A O 1
ATOM 4902 N N . ILE A 1 325 ? -2.117 -84.417 -3.316 1.00 18.09 305 ILE A N 1
ATOM 4903 C CA . ILE A 1 325 ? -2.378 -83.098 -3.935 1.00 17.02 305 ILE A CA 1
ATOM 4904 C C . ILE A 1 325 ? -1.101 -82.434 -4.453 1.00 17.04 305 ILE A C 1
ATOM 4905 O O . ILE A 1 325 ? -1.202 -81.385 -5.060 1.00 17.86 305 ILE A O 1
ATOM 4921 N N . TYR A 1 326 ? 0.099 -82.990 -4.189 1.00 17.40 306 TYR A N 1
ATOM 4922 C CA . TYR A 1 326 ? 1.359 -82.338 -4.518 1.00 18.07 306 TYR A CA 1
ATOM 4923 C C . TYR A 1 326 ? 1.438 -81.823 -5.951 1.00 18.36 306 TYR A C 1
ATOM 4924 O O . TYR A 1 326 ? 1.776 -80.650 -6.186 1.00 18.00 306 TYR A O 1
ATOM 4942 N N . ASP A 1 327 ? 1.246 -82.726 -6.918 1.00 19.26 307 ASP A N 1
ATOM 4943 C CA . ASP A 1 327 ? 1.412 -82.315 -8.304 1.00 18.34 307 ASP A CA 1
ATOM 4944 C C . ASP A 1 327 ? 0.444 -81.216 -8.737 1.00 17.30 307 ASP A C 1
ATOM 4945 O O . ASP A 1 327 ? 0.867 -80.240 -9.372 1.00 18.02 307 ASP A O 1
ATOM 4954 N N . LYS A 1 328 ? -0.828 -81.339 -8.391 1.00 17.30 308 LYS A N 1
ATOM 4955 C CA . LYS A 1 328 ? -1.813 -80.344 -8.775 1.00 17.42 308 LYS A CA 1
ATOM 4956 C C . LYS A 1 328 ? -1.526 -79.015 -8.071 1.00 16.64 308 LYS A C 1
ATOM 4957 O O . LYS A 1 328 ? -1.679 -77.958 -8.680 1.00 17.09 308 LYS A O 1
ATOM 4976 N N . PHE A 1 329 ? -1.127 -79.065 -6.781 1.00 16.43 309 PHE A N 1
ATOM 4977 C CA . PHE A 1 329 ? -0.791 -77.826 -6.082 1.00 15.87 309 PHE A CA 1
ATOM 4978 C C . PHE A 1 329 ? 0.424 -77.161 -6.706 1.00 15.47 309 PHE A C 1
ATOM 4979 O O . PHE A 1 329 ? 0.421 -75.939 -6.936 1.00 14.73 309 PHE A O 1
ATOM 4996 N N . ALA A 1 330 ? 1.495 -77.920 -6.939 1.00 15.90 310 ALA A N 1
ATOM 4997 C CA . ALA A 1 330 ? 2.718 -77.336 -7.472 1.00 16.15 310 ALA A CA 1
ATOM 4998 C C . ALA A 1 330 ? 2.486 -76.657 -8.812 1.00 15.85 310 ALA A C 1
ATOM 4999 O O . ALA A 1 330 ? 3.013 -75.556 -9.070 1.00 16.70 310 ALA A O 1
ATOM 5006 N N . GLU A 1 331 ? 1.672 -77.281 -9.666 1.00 16.06 311 GLU A N 1
ATOM 5007 C CA . GLU A 1 331 ? 1.383 -76.707 -10.980 1.00 16.63 311 GLU A CA 1
ATOM 5008 C C . GLU A 1 331 ? 0.555 -75.415 -10.878 1.00 16.02 311 GLU A C 1
ATOM 5009 O O . GLU A 1 331 ? 0.919 -74.393 -11.476 1.00 17.24 311 GLU A O 1
ATOM 5021 N N . ALA A 1 332 ? -0.524 -75.443 -10.087 1.00 15.40 312 ALA A N 1
ATOM 5022 C CA . ALA A 1 332 ? -1.391 -74.270 -9.967 1.00 14.78 312 ALA A CA 1
ATOM 5023 C C . ALA A 1 332 ? -0.686 -73.134 -9.225 1.00 14.65 312 ALA A C 1
ATOM 5024 O O . ALA A 1 332 ? -0.905 -71.958 -9.523 1.00 15.40 312 ALA A O 1
ATOM 5031 N N . PHE A 1 333 ? 0.125 -73.484 -8.216 1.00 13.66 313 PHE A N 1
ATOM 5032 C CA . PHE A 1 333 ? 0.860 -72.480 -7.452 1.00 13.53 313 PHE A CA 1
ATOM 5033 C C . PHE A 1 333 ? 1.904 -71.784 -8.289 1.00 14.06 313 PHE A C 1
ATOM 5034 O O . PHE A 1 333 ? 2.018 -70.556 -8.271 1.00 14.62 313 PHE A O 1
ATOM 5051 N N . ALA A 1 334 ? 2.606 -72.559 -9.137 1.00 13.90 314 ALA A N 1
ATOM 5052 C CA . ALA A 1 334 ? 3.583 -71.933 -10.049 1.00 15.08 314 ALA A CA 1
ATOM 5053 C C . ALA A 1 334 ? 2.905 -70.947 -11.003 1.00 14.71 314 ALA A C 1
ATOM 5054 O O . ALA A 1 334 ? 3.426 -69.844 -11.248 1.00 16.29 314 ALA A O 1
ATOM 5061 N N . LYS A 1 335 ? 1.732 -71.321 -11.529 1.00 15.20 315 LYS A N 1
ATOM 5062 C CA . LYS A 1 335 ? 0.997 -70.428 -12.425 1.00 15.79 315 LYS A CA 1
ATOM 5063 C C . LYS A 1 335 ? 0.599 -69.128 -11.705 1.00 15.58 315 LYS A C 1
ATOM 5064 O O . LYS A 1 335 ? 0.673 -68.027 -12.243 1.00 17.26 315 LYS A O 1
ATOM 5083 N N . ALA A 1 336 ? 0.191 -69.255 -10.432 1.00 14.45 316 ALA A N 1
ATOM 5084 C CA . ALA A 1 336 ? -0.192 -68.069 -9.664 1.00 13.51 316 ALA A CA 1
ATOM 5085 C C . ALA A 1 336 ? 1.011 -67.129 -9.460 1.00 14.14 316 ALA A C 1
ATOM 5086 O O . ALA A 1 336 ? 0.918 -65.894 -9.627 1.00 15.64 316 ALA A O 1
ATOM 5093 N N . VAL A 1 337 ? 2.141 -67.720 -9.067 1.00 14.24 317 VAL A N 1
ATOM 5094 C CA . VAL A 1 337 ? 3.351 -66.960 -8.782 1.00 14.38 317 VAL A CA 1
ATOM 5095 C C . VAL A 1 337 ? 3.876 -66.263 -10.039 1.00 16.00 317 VAL A C 1
ATOM 5096 O O . VAL A 1 337 ? 4.447 -65.159 -9.955 1.00 15.78 317 VAL A O 1
ATOM 5109 N N . SER A 1 338 ? 3.684 -66.904 -11.204 1.00 16.86 318 SER A N 1
ATOM 5110 C CA . SER A 1 338 ? 4.134 -66.318 -12.477 1.00 17.95 318 SER A CA 1
ATOM 5111 C C . SER A 1 338 ? 3.454 -64.965 -12.792 1.00 19.09 318 SER A C 1
ATOM 5112 O O . SER A 1 338 ? 3.991 -64.192 -13.588 1.00 20.75 318 SER A O 1
ATOM 5120 N N . GLY A 1 339 ? 2.328 -64.690 -12.171 1.00 16.89 319 GLY A N 1
ATOM 5121 C CA . GLY A 1 339 ? 1.623 -63.438 -12.361 1.00 16.48 319 GLY A CA 1
ATOM 5122 C C . GLY A 1 339 ? 2.231 -62.248 -11.648 1.00 16.94 319 GLY A C 1
ATOM 5123 O O . GLY A 1 339 ? 1.846 -61.097 -11.908 1.00 18.17 319 GLY A O 1
ATOM 5127 N N . LEU A 1 340 ? 3.078 -62.503 -10.633 1.00 15.07 320 LEU A N 1
ATOM 5128 C CA . LEU A 1 340 ? 3.663 -61.403 -9.862 1.00 15.27 320 LEU A CA 1
ATOM 5129 C C . LEU A 1 340 ? 4.603 -60.560 -10.693 1.00 16.77 320 LEU A C 1
ATOM 5130 O O . LEU A 1 340 ? 5.221 -61.058 -11.643 1.00 19.36 320 LEU A O 1
ATOM 5146 N N . ARG A 1 341 ? 4.731 -59.269 -10.361 1.00 15.82 321 ARG A N 1
ATOM 5147 C CA . ARG A 1 341 ? 5.519 -58.315 -11.161 1.00 16.48 321 ARG A CA 1
ATOM 5148 C C . ARG A 1 341 ? 6.330 -57.411 -10.262 1.00 15.74 321 ARG A C 1
ATOM 5149 O O . ARG A 1 341 ? 5.771 -56.718 -9.420 1.00 15.61 321 ARG A O 1
ATOM 5170 N N . ALA A 1 342 ? 7.635 -57.462 -10.386 1.00 16.05 322 ALA A N 1
ATOM 5171 C CA . ALA A 1 342 ? 8.518 -56.675 -9.554 1.00 16.65 322 ALA A CA 1
ATOM 5172 C C . ALA A 1 342 ? 8.762 -55.292 -10.109 1.00 16.14 322 ALA A C 1
ATOM 5173 O O . ALA A 1 342 ? 8.797 -55.089 -11.347 1.00 17.62 322 ALA A O 1
ATOM 5180 N N . GLY A 1 343 ? 8.992 -54.346 -9.216 1.00 14.18 323 GLY A N 1
ATOM 5181 C CA . GLY A 1 343 ? 9.305 -53.000 -9.626 1.00 14.53 323 GLY A CA 1
ATOM 5182 C C . GLY A 1 343 ? 9.172 -51.976 -8.543 1.00 14.14 323 GLY A C 1
ATOM 5183 O O . GLY A 1 343 ? 8.955 -52.292 -7.371 1.00 14.11 323 GLY A O 1
ATOM 5187 N N . ASN A 1 344 ? 9.215 -50.729 -8.956 1.00 14.26 324 ASN A N 1
ATOM 5188 C CA . ASN A 1 344 ? 9.062 -49.615 -8.047 1.00 14.00 324 ASN A CA 1
ATOM 5189 C C . ASN A 1 344 ? 7.607 -49.553 -7.575 1.00 13.37 324 ASN A C 1
ATOM 5190 O O . ASN A 1 344 ? 6.685 -49.574 -8.385 1.00 13.56 324 ASN A O 1
ATOM 5201 N N . GLY A 1 345 ? 7.415 -49.482 -6.260 1.00 12.70 325 GLY A N 1
ATOM 5202 C CA . GLY A 1 345 ? 6.088 -49.481 -5.686 1.00 13.36 325 GLY A CA 1
ATOM 5203 C C . GLY A 1 345 ? 5.178 -48.328 -5.997 1.00 14.27 325 GLY A C 1
ATOM 5204 O O . GLY A 1 345 ? 3.964 -48.427 -5.787 1.00 15.02 325 GLY A O 1
ATOM 5208 N N . LEU A 1 346 ? 5.731 -47.254 -6.538 1.00 14.05 326 LEU A N 1
ATOM 5209 C CA . LEU A 1 346 ? 4.933 -46.123 -7.031 1.00 14.92 326 LEU A CA 1
ATOM 5210 C C . LEU A 1 346 ? 4.458 -46.348 -8.477 1.00 17.67 326 LEU A C 1
ATOM 5211 O O . LEU A 1 346 ? 3.657 -45.529 -8.924 1.00 20.18 326 LEU A O 1
ATOM 5227 N N . GLU A 1 347 ? 4.828 -47.456 -9.132 1.00 14.84 327 GLU A N 1
ATOM 5228 C CA . GLU A 1 347 ? 4.306 -47.734 -10.465 1.00 14.88 327 GLU A CA 1
ATOM 5229 C C . GLU A 1 347 ? 3.075 -48.609 -10.307 1.00 15.76 327 GLU A C 1
ATOM 5230 O O . GLU A 1 347 ? 3.147 -49.694 -9.733 1.00 15.70 327 GLU A O 1
ATOM 5242 N N . PRO A 1 348 ? 1.903 -48.218 -10.866 1.00 15.80 328 PRO A N 1
ATOM 5243 C CA . PRO A 1 348 ? 0.743 -49.104 -10.789 1.00 16.78 328 PRO A CA 1
ATOM 5244 C C . PRO A 1 348 ? 0.983 -50.426 -11.531 1.00 16.49 328 PRO A C 1
ATOM 5245 O O . PRO A 1 348 ? 1.802 -50.512 -12.431 1.00 18.22 328 PRO A O 1
ATOM 5256 N N . GLY A 1 349 ? 0.361 -51.477 -11.028 1.00 17.68 329 GLY A N 1
ATOM 5257 C CA . GLY A 1 349 ? 0.536 -52.806 -11.602 1.00 18.94 329 GLY A CA 1
ATOM 5258 C C . GLY A 1 349 ? 1.695 -53.607 -11.006 1.00 19.72 329 GLY A C 1
ATOM 5259 O O . GLY A 1 349 ? 1.848 -54.788 -11.298 1.00 21.95 329 GLY A O 1
ATOM 5263 N N . ILE A 1 350 ? 2.520 -52.975 -10.182 1.00 16.58 330 ILE A N 1
ATOM 5264 C CA . ILE A 1 350 ? 3.650 -53.668 -9.550 1.00 15.00 330 ILE A CA 1
ATOM 5265 C C . ILE A 1 350 ? 3.135 -54.323 -8.276 1.00 14.79 330 ILE A C 1
ATOM 5266 O O . ILE A 1 350 ? 2.416 -53.700 -7.498 1.00 16.19 330 ILE A O 1
ATOM 5282 N N . THR A 1 351 ? 3.519 -55.588 -8.075 1.00 13.71 331 THR A N 1
ATOM 5283 C CA . THR A 1 351 ? 3.125 -56.379 -6.924 1.00 13.35 331 THR A CA 1
ATOM 5284 C C . THR A 1 351 ? 4.268 -56.967 -6.075 1.00 14.24 331 THR A C 1
ATOM 5285 O O . THR A 1 351 ? 3.960 -57.639 -5.085 1.00 14.38 331 THR A O 1
ATOM 5296 N N . GLN A 1 352 ? 5.519 -56.695 -6.408 1.00 13.13 332 GLN A N 1
ATOM 5297 C CA . GLN A 1 352 ? 6.675 -57.103 -5.597 1.00 13.22 332 GLN A CA 1
ATOM 5298 C C . GLN A 1 352 ? 7.653 -55.947 -5.554 1.00 14.43 332 GLN A C 1
ATOM 5299 O O . GLN A 1 352 ? 8.111 -55.483 -6.612 1.00 15.51 332 GLN A O 1
ATOM 5313 N N . GLY A 1 353 ? 7.996 -55.505 -4.362 1.00 13.87 333 GLY A N 1
ATOM 5314 C CA . GLY A 1 353 ? 9.016 -54.497 -4.191 1.00 14.11 333 GLY A CA 1
ATOM 5315 C C . GLY A 1 353 ? 10.377 -55.112 -3.923 1.00 14.96 333 GLY A C 1
ATOM 5316 O O . GLY A 1 353 ? 10.537 -56.330 -3.806 1.00 15.80 333 GLY A O 1
ATOM 5320 N N . PRO A 1 354 ? 11.400 -54.260 -3.803 1.00 13.67 334 PRO A N 1
ATOM 5321 C CA . PRO A 1 354 ? 12.740 -54.756 -3.558 1.00 14.73 334 PRO A CA 1
ATOM 5322 C C . PRO A 1 354 ? 12.936 -55.213 -2.131 1.00 14.97 334 PRO A C 1
ATOM 5323 O O . PRO A 1 354 ? 12.270 -54.716 -1.215 1.00 16.23 334 PRO A O 1
ATOM 5334 N N . LEU A 1 355 ? 13.910 -56.107 -1.899 1.00 15.10 335 LEU A N 1
ATOM 5335 C CA . LEU A 1 355 ? 14.301 -56.466 -0.535 1.00 14.86 335 LEU A CA 1
ATOM 5336 C C . LEU A 1 355 ? 14.950 -55.257 0.111 1.00 15.64 335 LEU A C 1
ATOM 5337 O O . LEU A 1 355 ? 15.477 -54.386 -0.583 1.00 17.32 335 LEU A O 1
ATOM 5353 N N . ILE A 1 356 ? 14.880 -55.179 1.433 1.00 15.44 336 ILE A N 1
ATOM 5354 C CA . ILE A 1 356 ? 15.248 -53.952 2.120 1.00 15.61 336 ILE A CA 1
ATOM 5355 C C . ILE A 1 356 ? 16.699 -53.513 1.882 1.00 17.48 336 ILE A C 1
ATOM 5356 O O . ILE A 1 356 ? 16.954 -52.314 1.770 1.00 19.22 336 ILE A O 1
ATOM 5372 N N . ASN A 1 357 ? 17.612 -54.458 1.816 1.00 17.81 337 ASN A N 1
ATOM 5373 C CA . ASN A 1 357 ? 19.031 -54.135 1.634 1.00 19.15 337 ASN A CA 1
ATOM 5374 C C . ASN A 1 357 ? 19.814 -55.322 1.115 1.00 20.18 337 ASN A C 1
ATOM 5375 O O . ASN A 1 357 ? 19.269 -56.401 0.863 1.00 19.77 337 ASN A O 1
ATOM 5386 N N . GLU A 1 358 ? 21.119 -55.100 0.840 1.00 21.42 338 GLU A N 1
ATOM 5387 C CA . GLU A 1 358 ? 21.963 -56.134 0.279 1.00 22.35 338 GLU A CA 1
ATOM 5388 C C . GLU A 1 358 ? 22.144 -57.320 1.205 1.00 21.77 338 GLU A C 1
ATOM 5389 O O . GLU A 1 358 ? 22.228 -58.432 0.705 1.00 23.60 338 GLU A O 1
ATOM 5401 N N . THR A 1 359 ? 22.161 -57.116 2.514 1.00 23.31 339 THR A N 1
ATOM 5402 C CA . THR A 1 359 ? 22.255 -58.222 3.490 1.00 24.24 339 THR A CA 1
ATOM 5403 C C . THR A 1 359 ? 21.061 -59.157 3.328 1.00 23.67 339 THR A C 1
ATOM 5404 O O . THR A 1 359 ? 21.224 -60.379 3.278 1.00 24.36 339 THR A O 1
ATOM 5415 N N . ALA A 1 360 ? 19.864 -58.573 3.154 1.00 21.80 340 ALA A N 1
ATOM 5416 C CA . ALA A 1 360 ? 18.657 -59.388 2.952 1.00 21.07 340 ALA A CA 1
ATOM 5417 C C . ALA A 1 360 ? 18.744 -60.185 1.647 1.00 20.97 340 ALA A C 1
ATOM 5418 O O . ALA A 1 360 ? 18.373 -61.362 1.604 1.00 22.42 340 ALA A O 1
ATOM 5425 N N . LEU A 1 361 ? 19.198 -59.560 0.562 1.00 20.04 341 LEU A N 1
ATOM 5426 C CA . LEU A 1 361 ? 19.336 -60.220 -0.718 1.00 21.62 341 LEU A CA 1
ATOM 5427 C C . LEU A 1 361 ? 20.330 -61.398 -0.615 1.00 23.05 341 LEU A C 1
ATOM 5428 O O . LEU A 1 361 ? 20.071 -62.496 -1.120 1.00 22.61 341 LEU A O 1
ATOM 5444 N N . GLU A 1 362 ? 21.446 -61.167 0.089 1.00 23.93 342 GLU A N 1
ATOM 5445 C CA . GLU A 1 362 ? 22.481 -62.203 0.224 1.00 25.51 342 GLU A CA 1
ATOM 5446 C C . GLU A 1 362 ? 21.954 -63.387 1.018 1.00 24.84 342 GLU A C 1
ATOM 5447 O O . GLU A 1 362 ? 22.298 -64.524 0.672 1.00 26.70 342 GLU A O 1
ATOM 5459 N N . LYS A 1 363 ? 21.102 -63.145 2.024 1.00 23.81 343 LYS A N 1
ATOM 5460 C CA . LYS A 1 363 ? 20.495 -64.237 2.791 1.00 23.92 343 LYS A CA 1
ATOM 5461 C C . LYS A 1 363 ? 19.580 -65.057 1.877 1.00 23.42 343 LYS A C 1
ATOM 5462 O O . LYS A 1 363 ? 19.647 -66.285 1.861 1.00 23.84 343 LYS A O 1
ATOM 5481 N N . VAL A 1 364 ? 18.752 -64.379 1.060 1.00 21.40 344 VAL A N 1
ATOM 5482 C CA . VAL A 1 364 ? 17.895 -65.097 0.105 1.00 21.84 344 VAL A CA 1
ATOM 5483 C C . VAL A 1 364 ? 18.729 -65.968 -0.849 1.00 23.21 344 VAL A C 1
ATOM 5484 O O . VAL A 1 364 ? 18.417 -67.150 -1.063 1.00 23.65 344 VAL A O 1
ATOM 5497 N N . GLU A 1 365 ? 19.798 -65.399 -1.417 1.00 23.66 345 GLU A N 1
ATOM 5498 C CA . GLU A 1 365 ? 20.669 -66.141 -2.321 1.00 24.52 345 GLU A CA 1
ATOM 5499 C C . GLU A 1 365 ? 21.315 -67.335 -1.610 1.00 25.05 345 GLU A C 1
ATOM 5500 O O . GLU A 1 365 ? 21.371 -68.403 -2.207 1.00 25.80 345 GLU A O 1
ATOM 5512 N N . ARG A 1 366 ? 21.718 -67.173 -0.353 1.00 26.19 346 ARG A N 1
ATOM 5513 C CA . ARG A 1 366 ? 22.303 -68.254 0.463 1.00 27.49 346 ARG A CA 1
ATOM 5514 C C . ARG A 1 366 ? 21.311 -69.396 0.685 1.00 27.28 346 ARG A C 1
ATOM 5515 O O . ARG A 1 366 ? 21.663 -70.574 0.541 1.00 27.29 346 ARG A O 1
ATOM 5536 N N . HIS A 1 367 ? 20.047 -69.055 0.973 1.00 25.35 347 HIS A N 1
ATOM 5537 C CA . HIS A 1 367 ? 19.017 -70.064 1.162 1.00 23.83 347 HIS A CA 1
ATOM 5538 C C . HIS A 1 367 ? 18.741 -70.836 -0.132 1.00 23.02 347 HIS A C 1
ATOM 5539 O O . HIS A 1 367 ? 18.512 -72.048 -0.093 1.00 23.59 347 HIS A O 1
ATOM 5553 N N . VAL A 1 368 ? 18.667 -70.135 -1.270 1.00 22.30 348 VAL A N 1
ATOM 5554 C CA . VAL A 1 368 ? 18.348 -70.770 -2.538 1.00 23.23 348 VAL A CA 1
ATOM 5555 C C . VAL A 1 368 ? 19.497 -71.695 -2.958 1.00 26.30 348 VAL A C 1
ATOM 5556 O O . VAL A 1 368 ? 19.260 -72.833 -3.373 1.00 26.79 348 VAL A O 1
ATOM 5569 N N . GLN A 1 369 ? 20.729 -71.194 -2.851 1.00 27.54 349 GLN A N 1
ATOM 5570 C CA . GLN A 1 369 ? 21.936 -71.970 -3.208 1.00 29.56 349 GLN A CA 1
ATOM 5571 C C . GLN A 1 369 ? 22.016 -73.224 -2.341 1.00 28.70 349 GLN A C 1
ATOM 5572 O O . GLN A 1 369 ? 22.238 -74.308 -2.869 1.00 30.83 349 GLN A O 1
ATOM 5586 N N . ASP A 1 370 ? 21.794 -73.096 -1.033 1.00 28.32 350 ASP A N 1
ATOM 5587 C CA . ASP A 1 370 ? 21.829 -74.250 -0.126 1.00 27.67 350 ASP A CA 1
ATOM 5588 C C . ASP A 1 370 ? 20.773 -75.289 -0.526 1.00 28.80 350 ASP A C 1
ATOM 5589 O O . ASP A 1 370 ? 21.074 -76.488 -0.573 1.00 29.71 350 ASP A O 1
ATOM 5598 N N . ALA A 1 371 ? 19.529 -74.838 -0.807 1.00 26.07 351 ALA A N 1
ATOM 5599 C CA . ALA A 1 371 ? 18.468 -75.751 -1.188 1.00 26.02 351 ALA A CA 1
ATOM 5600 C C . ALA A 1 371 ? 18.784 -76.510 -2.486 1.00 27.28 351 ALA A C 1
ATOM 5601 O O . ALA A 1 371 ? 18.673 -77.738 -2.520 1.00 28.48 351 ALA A O 1
ATOM 5608 N N . VAL A 1 372 ? 19.231 -75.800 -3.523 1.00 27.21 352 VAL A N 1
ATOM 5609 C CA . VAL A 1 372 ? 19.541 -76.397 -4.819 1.00 29.13 352 VAL A CA 1
ATOM 5610 C C . VAL A 1 372 ? 20.727 -77.395 -4.660 1.00 30.81 352 VAL A C 1
ATOM 5611 O O . VAL A 1 372 ? 20.686 -78.483 -5.247 1.00 31.31 352 VAL A O 1
ATOM 5624 N N . SER A 1 373 ? 21.711 -77.064 -3.807 1.00 31.53 353 SER A N 1
ATOM 5625 C CA . SER A 1 373 ? 22.839 -77.968 -3.538 1.00 33.18 353 SER A CA 1
ATOM 5626 C C . SER A 1 373 ? 22.416 -79.272 -2.829 1.00 34.83 353 SER A C 1
ATOM 5627 O O . SER A 1 373 ? 23.154 -80.264 -2.861 1.00 36.13 353 SER A O 1
ATOM 5635 N N . LYS A 1 374 ? 21.280 -79.247 -2.117 1.00 33.09 354 LYS A N 1
ATOM 5636 C CA . LYS A 1 374 ? 20.751 -80.412 -1.416 1.00 31.28 354 LYS A CA 1
ATOM 5637 C C . LYS A 1 374 ? 19.598 -81.094 -2.183 1.00 31.02 354 LYS A C 1
ATOM 5638 O O . LYS A 1 374 ? 18.880 -81.898 -1.593 1.00 33.86 354 LYS A O 1
ATOM 5657 N N . GLY A 1 375 ? 19.418 -80.797 -3.469 1.00 28.97 355 GLY A N 1
ATOM 5658 C CA . GLY A 1 375 ? 18.420 -81.460 -4.299 1.00 28.64 355 GLY A CA 1
ATOM 5659 C C . GLY A 1 375 ? 17.121 -80.751 -4.640 1.00 27.49 355 GLY A C 1
ATOM 5660 O O . GLY A 1 375 ? 16.297 -81.317 -5.375 1.00 27.61 355 GLY A O 1
ATOM 5664 N N . ALA A 1 376 ? 16.919 -79.505 -4.155 1.00 26.83 356 ALA A N 1
ATOM 5665 C CA . ALA A 1 376 ? 15.688 -78.795 -4.494 1.00 26.73 356 ALA A CA 1
ATOM 5666 C C . ALA A 1 376 ? 15.630 -78.458 -5.971 1.00 27.71 356 ALA A C 1
ATOM 5667 O O . ALA A 1 376 ? 16.659 -78.223 -6.604 1.00 28.79 356 ALA A O 1
ATOM 5674 N N . LYS A 1 377 ? 14.441 -78.474 -6.530 1.00 27.05 357 LYS A N 1
ATOM 5675 C CA . LYS A 1 377 ? 14.197 -78.148 -7.919 1.00 28.13 357 LYS A CA 1
ATOM 5676 C C . LYS A 1 377 ? 13.607 -76.725 -8.028 1.00 28.11 357 LYS A C 1
ATOM 5677 O O . LYS A 1 377 ? 12.557 -76.440 -7.436 1.00 26.60 357 LYS A O 1
ATOM 5696 N N . VAL A 1 378 ? 14.238 -75.863 -8.824 1.00 26.83 358 VAL A N 1
ATOM 5697 C CA . VAL A 1 378 ? 13.692 -74.536 -9.070 1.00 26.82 358 VAL A CA 1
ATOM 5698 C C . VAL A 1 378 ? 12.521 -74.672 -10.033 1.00 26.91 358 VAL A C 1
ATOM 5699 O O . VAL A 1 378 ? 12.717 -74.975 -11.224 1.00 27.84 358 VAL A O 1
ATOM 5712 N N . LEU A 1 379 ? 11.278 -74.482 -9.553 1.00 24.73 359 LEU A N 1
ATOM 5713 C CA . LEU A 1 379 ? 10.076 -74.537 -10.366 1.00 24.84 359 LEU A CA 1
ATOM 5714 C C . LEU A 1 379 ? 9.776 -73.206 -11.061 1.00 25.85 359 LEU A C 1
ATOM 5715 O O . LEU A 1 379 ? 9.262 -73.192 -12.178 1.00 27.91 359 LEU A O 1
ATOM 5731 N N A VAL A 1 380 ? 10.098 -72.094 -10.401 0.25 24.52 360 VAL A N 1
ATOM 5732 N N B VAL A 1 380 ? 10.036 -72.083 -10.355 0.25 24.30 360 VAL A N 1
ATOM 5733 N N C VAL A 1 380 ? 10.023 -72.082 -10.378 0.50 24.83 360 VAL A N 1
ATOM 5734 C CA A VAL A 1 380 ? 9.967 -70.744 -10.961 0.25 23.54 360 VAL A CA 1
ATOM 5735 C CA B VAL A 1 380 ? 9.855 -70.694 -10.825 0.25 23.11 360 VAL A CA 1
ATOM 5736 C CA C VAL A 1 380 ? 9.913 -70.720 -10.934 0.50 24.03 360 VAL A CA 1
ATOM 5737 C C A VAL A 1 380 ? 10.984 -69.848 -10.215 0.25 22.94 360 VAL A C 1
ATOM 5738 C C B VAL A 1 380 ? 10.999 -69.858 -10.194 0.25 22.73 360 VAL A C 1
ATOM 5739 C C C VAL A 1 380 ? 11.002 -69.876 -10.219 0.50 22.78 360 VAL A C 1
ATOM 5740 O O A VAL A 1 380 ? 11.334 -70.126 -9.062 0.25 22.35 360 VAL A O 1
ATOM 5741 O O B VAL A 1 380 ? 11.383 -70.132 -9.053 0.25 22.15 360 VAL A O 1
ATOM 5742 O O C VAL A 1 380 ? 11.364 -70.170 -9.065 0.50 21.46 360 VAL A O 1
ATOM 5779 N N . GLY A 1 381 ? 11.510 -68.847 -10.907 1.00 22.78 361 GLY A N 1
ATOM 5780 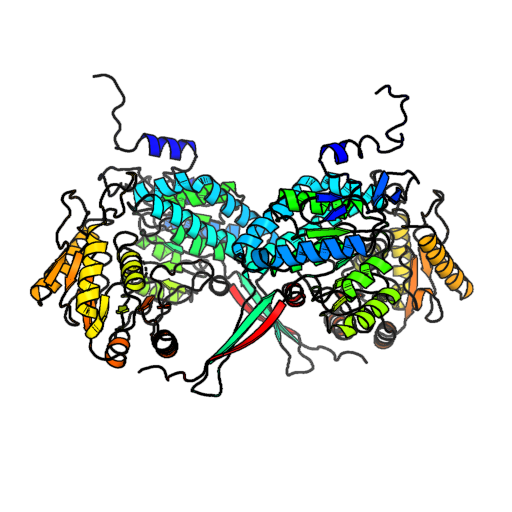C CA . GLY A 1 381 ? 12.498 -67.928 -10.361 1.00 22.76 361 GLY A CA 1
ATOM 5781 C C . GLY A 1 381 ? 13.889 -68.451 -10.081 1.00 23.84 361 GLY A C 1
ATOM 5782 O O . GLY A 1 381 ? 14.526 -69.045 -10.963 1.00 24.90 361 GLY A O 1
ATOM 5786 N N . GLY A 1 382 ? 14.367 -68.225 -8.880 1.00 23.47 362 GLY A N 1
ATOM 5787 C CA . GLY A 1 382 ? 15.647 -68.732 -8.403 1.00 24.22 362 GLY A CA 1
ATOM 5788 C C . GLY A 1 382 ? 16.850 -67.910 -8.786 1.00 25.59 362 GLY A C 1
ATOM 5789 O O . GLY A 1 382 ? 17.970 -68.425 -8.781 1.00 26.66 362 GLY A O 1
ATOM 5793 N N . LYS A 1 383 ? 16.649 -66.623 -9.081 1.00 24.48 363 LYS A N 1
ATOM 5794 C CA . LYS A 1 383 ? 17.754 -65.727 -9.375 1.00 23.53 363 LYS A CA 1
ATOM 5795 C C . LYS A 1 383 ? 17.370 -64.293 -9.087 1.00 22.72 363 LYS A C 1
ATOM 5796 O O . LYS A 1 383 ? 16.180 -63.975 -8.915 1.00 21.21 363 LYS A O 1
ATOM 5815 N N . ARG A 1 384 ? 18.373 -63.404 -9.063 1.00 22.45 364 ARG A N 1
ATOM 5816 C CA . ARG A 1 384 ? 18.142 -61.972 -8.946 1.00 23.29 364 ARG A CA 1
ATOM 5817 C C . ARG A 1 384 ? 17.331 -61.510 -10.148 1.00 23.03 364 ARG A C 1
ATOM 5818 O O . ARG A 1 384 ? 17.469 -62.038 -11.259 1.00 22.99 364 ARG A O 1
ATOM 5839 N N . HIS A 1 385 ? 16.406 -60.581 -9.913 1.00 21.87 365 HIS A N 1
ATOM 5840 C CA . HIS A 1 385 ? 15.559 -60.062 -10.959 1.00 20.78 365 HIS A CA 1
ATOM 5841 C C . HIS A 1 385 ? 16.414 -59.193 -11.918 1.00 21.88 365 HIS A C 1
ATOM 5842 O O . HIS A 1 385 ? 17.409 -58.601 -11.497 1.00 22.36 365 HIS A O 1
ATOM 5856 N N . SER A 1 386 ? 15.965 -59.083 -13.154 1.00 23.42 366 SER A N 1
ATOM 5857 C CA . SER A 1 386 ? 16.654 -58.261 -14.167 1.00 24.22 366 SER A CA 1
ATOM 5858 C C . SER A 1 386 ? 16.758 -56.796 -13.772 1.00 23.48 366 SER A C 1
ATOM 5859 O O . SER A 1 386 ? 17.667 -56.108 -14.248 1.00 24.45 366 SER A O 1
ATOM 5867 N N . LEU A 1 387 ? 15.874 -56.296 -12.893 1.00 21.29 367 LEU A N 1
ATOM 5868 C CA . LEU A 1 387 ? 16.009 -54.933 -12.380 1.00 21.16 367 LEU A CA 1
ATOM 5869 C C . LEU A 1 387 ? 17.248 -54.698 -11.552 1.00 22.66 367 LEU A C 1
ATOM 5870 O O . LEU A 1 387 ? 17.617 -53.536 -11.318 1.00 25.08 367 LEU A O 1
ATOM 5886 N N . GLY A 1 388 ? 17.871 -55.751 -11.045 1.00 21.06 368 GLY A N 1
ATOM 5887 C CA . GLY A 1 388 ? 19.032 -55.605 -10.206 1.00 21.90 368 GLY A CA 1
ATOM 5888 C C . GLY A 1 388 ? 18.669 -55.025 -8.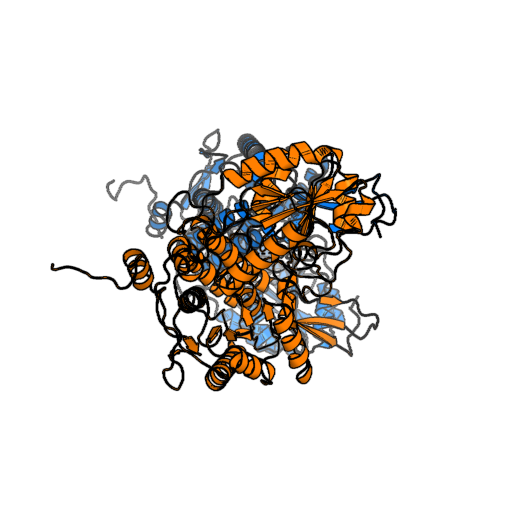871 1.00 22.51 368 GLY A C 1
ATOM 5889 O O . GLY A 1 388 ? 17.594 -55.343 -8.323 1.00 21.27 368 GLY A O 1
ATOM 5893 N N . ARG A 1 389 ? 19.592 -54.216 -8.281 1.00 22.04 369 ARG A N 1
ATOM 5894 C CA . ARG A 1 389 ? 19.491 -53.678 -6.930 1.00 22.65 369 ARG A CA 1
ATOM 5895 C C . ARG A 1 389 ? 19.208 -54.866 -5.981 1.00 21.63 369 ARG A C 1
ATOM 5896 O O . ARG A 1 389 ? 19.899 -55.893 -6.087 1.00 21.53 369 ARG A O 1
ATOM 5917 N N . THR A 1 390 ? 18.118 -54.815 -5.192 1.00 19.22 370 THR A N 1
ATOM 5918 C CA . THR A 1 390 ? 17.780 -55.888 -4.278 1.00 18.15 370 THR A CA 1
ATOM 5919 C C . THR A 1 390 ? 16.461 -56.586 -4.677 1.00 18.01 370 THR A C 1
ATOM 5920 O O . THR A 1 390 ? 15.809 -57.171 -3.804 1.00 18.43 370 THR A O 1
ATOM 5931 N N . PHE A 1 391 ? 16.087 -56.519 -5.948 1.00 17.58 371 PHE A N 1
ATOM 5932 C CA . PHE A 1 391 ? 14.945 -57.227 -6.462 1.00 17.50 371 PHE A CA 1
ATOM 5933 C C . PHE A 1 391 ? 15.315 -58.695 -6.697 1.00 19.07 371 PHE A C 1
ATOM 5934 O O . PHE A 1 391 ? 16.334 -58.997 -7.344 1.00 19.42 371 PHE A O 1
ATOM 5951 N N . TYR A 1 392 ? 14.453 -59.614 -6.223 1.00 17.90 372 TYR A N 1
ATOM 5952 C CA . TYR A 1 392 ? 14.675 -61.047 -6.403 1.00 18.16 372 TYR A CA 1
ATOM 5953 C C . TYR A 1 392 ? 13.450 -61.659 -7.027 1.00 17.94 372 TYR A C 1
ATOM 5954 O O . TYR A 1 392 ? 12.315 -61.329 -6.635 1.00 17.19 372 TYR A O 1
ATOM 5972 N N . GLU A 1 393 ? 13.645 -62.556 -8.007 1.00 16.89 373 GLU A N 1
ATOM 5973 C CA . GLU A 1 393 ? 12.513 -63.158 -8.659 1.00 16.65 373 GLU A CA 1
ATOM 5974 C C . GLU A 1 393 ? 11.681 -63.998 -7.682 1.00 16.58 373 GLU A C 1
ATOM 5975 O O . GLU A 1 393 ? 12.248 -64.840 -6.982 1.00 17.47 373 GLU A O 1
ATOM 5987 N N . PRO A 1 394 ? 10.341 -63.866 -7.683 1.00 16.33 374 PRO A N 1
ATOM 5988 C CA . PRO A 1 394 ? 9.521 -64.808 -6.891 1.00 14.49 374 PRO A CA 1
ATOM 5989 C C . PRO A 1 394 ? 9.843 -66.248 -7.280 1.00 15.38 374 PRO A C 1
ATOM 5990 O O . PRO A 1 394 ? 9.945 -66.579 -8.482 1.00 16.52 374 PRO A O 1
ATOM 6001 N N . THR A 1 395 ? 10.138 -67.065 -6.278 1.00 15.80 375 THR A N 1
ATOM 6002 C CA . THR A 1 395 ? 10.691 -68.396 -6.465 1.00 15.51 375 THR A CA 1
ATOM 6003 C C . THR A 1 395 ? 9.889 -69.457 -5.776 1.00 15.51 375 THR A C 1
ATOM 6004 O O . THR A 1 395 ? 9.407 -69.269 -4.644 1.00 15.06 375 THR A O 1
ATOM 6015 N N . ILE A 1 396 ? 9.866 -70.635 -6.390 1.00 15.11 376 ILE A N 1
ATOM 6016 C CA . ILE A 1 396 ? 9.298 -71.831 -5.794 1.00 14.84 376 ILE A CA 1
ATOM 6017 C C . ILE A 1 396 ? 10.388 -72.902 -5.916 1.00 16.49 376 ILE A C 1
ATOM 6018 O O . ILE A 1 396 ? 10.908 -73.120 -7.034 1.00 16.95 376 ILE A O 1
ATOM 6034 N N . LEU A 1 397 ? 10.684 -73.580 -4.806 1.00 16.55 377 LEU A N 1
ATOM 6035 C CA . LEU A 1 397 ? 11.648 -74.682 -4.729 1.00 17.05 377 LEU A CA 1
ATOM 6036 C C . LEU A 1 397 ? 10.879 -75.958 -4.412 1.00 18.63 377 LEU A C 1
ATOM 6037 O O . LEU A 1 397 ? 10.361 -76.127 -3.330 1.00 18.40 377 LEU A O 1
ATOM 6053 N N . GLY A 1 398 ? 10.797 -76.842 -5.375 1.00 20.10 378 GLY A N 1
ATOM 6054 C CA . GLY A 1 398 ? 10.191 -78.150 -5.204 1.00 21.78 378 GLY A CA 1
ATOM 6055 C C . GLY A 1 398 ? 11.190 -79.113 -4.590 1.00 22.55 378 GLY A C 1
ATOM 6056 O O . GLY A 1 398 ? 12.391 -78.841 -4.548 1.00 22.42 378 GLY A O 1
ATOM 6060 N N . ASN A 1 399 ? 10.704 -80.242 -4.058 1.00 23.46 379 ASN A N 1
ATOM 6061 C CA . ASN A 1 399 ? 11.584 -81.274 -3.504 1.00 24.40 379 ASN A CA 1
ATOM 6062 C C . ASN A 1 399 ? 12.482 -80.771 -2.395 1.00 24.25 379 ASN A C 1
ATOM 6063 O O . ASN A 1 399 ? 13.643 -81.164 -2.265 1.00 25.35 379 ASN A O 1
ATOM 6074 N N . ALA A 1 400 ? 11.928 -79.903 -1.514 1.00 22.39 380 ALA A N 1
ATOM 6075 C CA . ALA A 1 400 ? 12.664 -79.401 -0.371 1.00 22.11 380 ALA A CA 1
ATOM 6076 C C . ALA A 1 400 ? 12.702 -80.435 0.765 1.00 23.50 380 ALA A C 1
ATOM 6077 O O . ALA A 1 400 ? 11.932 -81.401 0.755 1.00 23.35 380 ALA A O 1
ATOM 6084 N N . SER A 1 401 ? 13.618 -80.261 1.712 1.00 24.78 381 SER A N 1
ATOM 6085 C CA . SER A 1 401 ? 13.773 -81.185 2.821 1.00 26.89 381 SER A CA 1
ATOM 6086 C C . SER A 1 401 ? 14.206 -80.505 4.123 1.00 27.86 381 SER A C 1
ATOM 6087 O O . SER A 1 401 ? 14.665 -79.359 4.125 1.00 26.40 381 SER A O 1
ATOM 6095 N N . ASP A 1 402 ? 14.110 -81.260 5.240 1.00 29.72 382 ASP A N 1
ATOM 6096 C CA . ASP A 1 402 ? 14.464 -80.777 6.563 1.00 31.53 382 ASP A CA 1
ATOM 6097 C C . ASP A 1 402 ? 15.950 -80.537 6.815 1.00 32.45 382 ASP A C 1
ATOM 6098 O O . ASP A 1 402 ? 16.270 -79.980 7.859 1.00 33.56 382 ASP A O 1
ATOM 6107 N N . GLU A 1 403 ? 16.825 -80.880 5.894 1.00 32.25 383 GLU A N 1
ATOM 6108 C CA . GLU A 1 403 ? 18.249 -80.575 6.024 1.00 33.75 383 GLU A CA 1
ATOM 6109 C C . GLU A 1 403 ? 18.601 -79.212 5.419 1.00 32.64 383 GLU A C 1
ATOM 6110 O O . GLU A 1 403 ? 19.749 -78.793 5.512 1.00 33.73 383 GLU A O 1
ATOM 6122 N N . MET A 1 404 ? 17.632 -78.518 4.772 1.00 29.31 384 MET A N 1
ATOM 6123 C CA . MET A 1 404 ? 17.923 -77.280 4.075 1.00 26.93 384 MET A CA 1
ATOM 6124 C C . MET A 1 404 ? 17.851 -76.108 5.002 1.00 25.48 384 MET A C 1
ATOM 6125 O O . MET A 1 404 ? 17.032 -76.058 5.905 1.00 25.54 384 MET A O 1
ATOM 6139 N N . LEU A 1 405 ? 18.688 -75.115 4.735 1.00 24.36 385 LEU A N 1
ATOM 6140 C CA . LEU A 1 405 ? 18.733 -73.889 5.526 1.00 23.92 385 LEU A CA 1
ATOM 6141 C C . LEU A 1 405 ? 17.367 -73.202 5.544 1.00 21.86 385 LEU A C 1
ATOM 6142 O O . LEU A 1 405 ? 16.919 -72.761 6.600 1.00 21.82 385 LEU A O 1
ATOM 6158 N N . ILE A 1 406 ? 16.678 -73.207 4.386 1.00 21.28 386 ILE A N 1
ATOM 6159 C CA . ILE A 1 406 ? 15.345 -72.580 4.309 1.00 20.44 386 ILE A CA 1
ATOM 6160 C C . ILE A 1 406 ? 14.274 -73.290 5.150 1.00 22.03 386 ILE A C 1
ATOM 6161 O O . ILE A 1 406 ? 13.300 -72.651 5.578 1.00 22.48 386 ILE A O 1
ATOM 6177 N N . PHE A 1 407 ? 14.448 -74.587 5.425 1.00 21.96 387 PHE A N 1
ATOM 6178 C CA . PHE A 1 407 ? 13.555 -75.296 6.318 1.00 23.84 387 PHE A CA 1
ATOM 6179 C C . PHE A 1 407 ? 13.823 -74.885 7.780 1.00 23.51 387 PHE A C 1
ATOM 6180 O O . PHE A 1 407 ? 12.908 -74.757 8.598 1.00 23.98 387 PHE A O 1
ATOM 6197 N N . ARG A 1 408 ? 15.090 -74.702 8.125 1.00 23.70 388 ARG A N 1
ATOM 6198 C CA . ARG A 1 408 ? 15.501 -74.468 9.506 1.00 24.50 388 ARG A CA 1
ATOM 6199 C C . ARG A 1 408 ? 15.488 -73.027 9.958 1.00 23.92 388 ARG A C 1
ATOM 6200 O O . ARG A 1 408 ? 15.405 -72.777 11.170 1.00 23.77 388 ARG A O 1
ATOM 6221 N N . GLU A 1 409 ? 15.670 -72.085 9.019 1.00 22.72 389 GLU A N 1
ATOM 6222 C CA . GLU A 1 409 ? 15.797 -70.671 9.314 1.00 22.31 389 GLU A CA 1
ATOM 6223 C C . GLU A 1 409 ? 14.843 -69.806 8.480 1.00 22.81 389 GLU A C 1
ATOM 6224 O O . GLU A 1 409 ? 14.420 -70.219 7.399 1.00 24.40 389 GLU A O 1
ATOM 6236 N N . GLU A 1 410 ? 14.531 -68.639 9.013 1.00 22.55 390 GLU A N 1
ATOM 6237 C CA . GLU A 1 410 ? 13.604 -67.648 8.415 1.00 23.53 390 GLU A CA 1
ATOM 6238 C C . GLU A 1 410 ? 14.271 -66.989 7.209 1.00 23.41 390 GLU A C 1
ATOM 6239 O O . GLU A 1 410 ? 15.327 -66.353 7.359 1.00 23.75 390 GLU A O 1
ATOM 6251 N N . VAL A 1 411 ? 13.694 -67.149 6.001 1.00 22.18 391 VAL A N 1
ATOM 6252 C CA . VAL A 1 411 ? 14.292 -66.591 4.789 1.00 22.18 391 VAL A CA 1
ATOM 6253 C C . VAL A 1 411 ? 13.996 -65.087 4.605 1.00 22.41 391 VAL A C 1
ATOM 6254 O O . VAL A 1 411 ? 14.824 -64.373 4.056 1.00 24.82 391 VAL A O 1
ATOM 6267 N N . PHE A 1 412 ? 12.821 -64.644 4.997 1.00 20.96 392 PHE A N 1
ATOM 6268 C CA . PHE A 1 412 ? 12.427 -63.228 4.841 1.00 20.28 392 PHE A CA 1
ATOM 6269 C C . PHE A 1 412 ? 12.609 -62.721 3.385 1.00 19.17 392 PHE A C 1
ATOM 6270 O O . PHE A 1 412 ? 13.165 -61.664 3.098 1.00 20.39 392 PHE A O 1
ATOM 6287 N N . GLY A 1 413 ? 12.087 -63.503 2.451 1.00 17.77 393 GLY A N 1
ATOM 6288 C CA . GLY A 1 413 ? 12.155 -63.195 1.043 1.00 16.02 393 GLY A CA 1
ATOM 6289 C C . GLY A 1 413 ? 11.211 -64.048 0.217 1.00 15.59 393 GLY A C 1
ATOM 6290 O O . GLY A 1 413 ? 10.489 -64.899 0.764 1.00 15.38 393 GLY A O 1
ATOM 6294 N N . PRO A 1 414 ? 11.157 -63.775 -1.105 1.00 15.89 394 PRO A N 1
ATOM 6295 C CA . PRO A 1 414 ? 10.086 -64.337 -1.945 1.00 14.96 394 PRO A CA 1
ATOM 6296 C C . PRO A 1 414 ? 10.396 -65.723 -2.468 1.00 14.68 394 PRO A C 1
ATOM 6297 O O . PRO A 1 414 ? 10.463 -65.945 -3.659 1.00 15.53 394 PRO A O 1
ATOM 6308 N N . VAL A 1 415 ? 10.615 -66.643 -1.529 1.00 14.62 395 VAL A N 1
ATOM 6309 C CA . VAL A 1 415 ? 10.999 -68.010 -1.845 1.00 15.30 395 VAL A CA 1
ATOM 6310 C C . VAL A 1 415 ? 10.121 -68.978 -1.074 1.00 14.64 395 VAL A C 1
ATOM 6311 O O . VAL A 1 415 ? 10.062 -68.910 0.151 1.00 14.20 395 VAL A O 1
ATOM 6324 N N . ALA A 1 416 ? 9.456 -69.867 -1.802 1.00 14.69 396 ALA A N 1
ATOM 6325 C CA . ALA A 1 416 ? 8.540 -70.840 -1.274 1.00 14.13 396 ALA A CA 1
ATOM 6326 C C . ALA A 1 416 ? 9.050 -72.253 -1.501 1.00 15.20 396 ALA A C 1
ATOM 6327 O O . ALA A 1 416 ? 8.964 -72.743 -2.628 1.00 15.77 396 ALA A O 1
ATOM 6334 N N . PRO A 1 417 ? 9.491 -72.935 -0.439 1.00 14.05 397 PRO A N 1
ATOM 6335 C CA . PRO A 1 417 ? 9.940 -74.337 -0.568 1.00 14.82 397 PRO A CA 1
ATOM 6336 C C . PRO A 1 417 ? 8.811 -75.298 -0.282 1.00 15.07 397 PRO A C 1
ATOM 6337 O O . PRO A 1 417 ? 8.028 -75.098 0.663 1.00 15.85 397 PRO A O 1
ATOM 6348 N N . LEU A 1 418 ? 8.683 -76.336 -1.100 1.00 14.88 398 LEU A N 1
ATOM 6349 C CA . LEU A 1 418 ? 7.637 -77.346 -0.983 1.00 16.13 398 LEU A CA 1
ATOM 6350 C C . LEU A 1 418 ? 8.208 -78.657 -0.503 1.00 17.56 398 LEU A C 1
ATOM 6351 O O . LEU A 1 418 ? 9.162 -79.166 -1.115 1.00 18.51 398 LEU A O 1
ATOM 6367 N N . VAL A 1 419 ? 7.637 -79.204 0.551 1.00 18.10 399 VAL A N 1
ATOM 6368 C CA . VAL A 1 419 ? 8.082 -80.446 1.204 1.00 19.53 399 VAL A CA 1
ATOM 6369 C C . VAL A 1 419 ? 6.932 -81.441 1.110 1.00 19.44 399 VAL A C 1
ATOM 6370 O O . VAL A 1 419 ? 5.873 -81.217 1.696 1.00 18.63 399 VAL A O 1
ATOM 6383 N N . ARG A 1 420 ? 7.146 -82.557 0.434 1.00 19.34 400 ARG A N 1
ATOM 6384 C CA . ARG A 1 420 ? 6.133 -83.590 0.329 1.00 20.59 400 ARG A CA 1
ATOM 6385 C C . ARG A 1 420 ? 6.021 -84.372 1.648 1.00 19.47 400 ARG A C 1
ATOM 6386 O O . ARG A 1 420 ? 7.018 -84.579 2.349 1.00 20.35 400 ARG A O 1
ATOM 6407 N N . PHE A 1 421 ? 4.801 -84.771 2.029 1.00 18.40 401 PHE A N 1
ATOM 6408 C CA . PHE A 1 421 ? 4.613 -85.597 3.227 1.00 18.01 401 PHE A CA 1
ATOM 6409 C C . PHE A 1 421 ? 3.510 -86.614 2.936 1.00 18.47 401 PHE A C 1
ATOM 6410 O O . PHE A 1 421 ? 2.696 -86.409 2.061 1.00 17.99 401 PHE A O 1
ATOM 6427 N N . ASN A 1 422 ? 3.472 -87.689 3.735 1.00 19.43 402 ASN A N 1
ATOM 6428 C CA A ASN A 1 422 ? 2.484 -88.741 3.584 0.50 20.24 402 ASN A CA 1
ATOM 6429 C CA B ASN A 1 422 ? 2.493 -88.750 3.590 0.50 20.30 402 ASN A CA 1
ATOM 6430 C C . ASN A 1 422 ? 1.298 -88.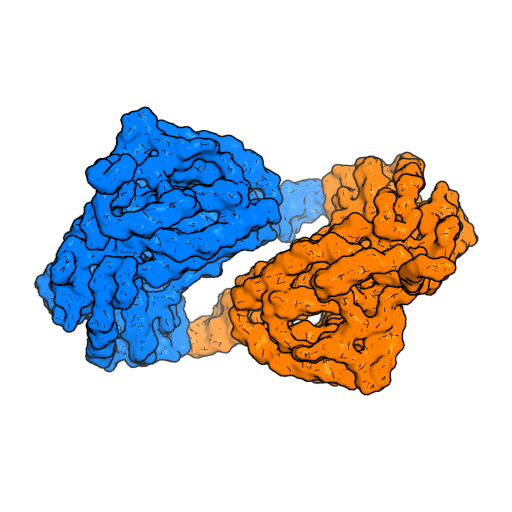627 4.563 1.00 20.52 402 ASN A C 1
ATOM 6431 O O . ASN A 1 422 ? 0.157 -88.544 4.112 1.00 22.63 402 ASN A O 1
ATOM 6452 N N . THR A 1 423 ? 1.527 -88.644 5.866 1.00 19.78 403 THR A N 1
ATOM 6453 C CA . THR A 1 423 ? 0.434 -88.659 6.840 1.00 19.50 403 THR A CA 1
ATOM 6454 C C . THR A 1 423 ? 0.235 -87.346 7.557 1.00 18.30 403 THR A C 1
ATOM 6455 O O . THR A 1 423 ? 1.184 -86.576 7.760 1.00 17.66 403 THR A O 1
ATOM 6466 N N . ASP A 1 424 ? -1.004 -87.128 8.048 1.00 18.36 404 ASP A N 1
ATOM 6467 C CA . ASP A 1 424 ? -1.292 -85.935 8.834 1.00 18.06 404 ASP A CA 1
ATOM 6468 C C . ASP A 1 424 ? -0.381 -85.811 10.052 1.00 19.44 404 ASP A C 1
ATOM 6469 O O . ASP A 1 424 ? 0.146 -84.740 10.341 1.00 19.05 404 ASP A O 1
ATOM 6478 N N . GLU A 1 425 ? -0.194 -86.920 10.764 1.00 19.70 405 GLU A N 1
ATOM 6479 C CA . GLU A 1 425 ? 0.604 -86.901 11.986 1.00 20.67 405 GLU A CA 1
ATOM 6480 C C . GLU A 1 425 ? 2.064 -86.508 11.698 1.00 21.60 405 GLU A C 1
ATOM 6481 O O . GLU A 1 425 ? 2.685 -85.736 12.447 1.00 22.36 405 GLU A O 1
ATOM 6493 N N . GLU A 1 426 ? 2.602 -86.996 10.588 1.00 19.97 406 GLU A N 1
ATOM 6494 C CA . GLU A 1 426 ? 3.954 -86.665 10.149 1.00 21.18 406 GLU A CA 1
ATOM 6495 C C . GLU A 1 426 ? 4.106 -85.152 9.937 1.00 20.16 406 GLU A C 1
ATOM 6496 O O . GLU A 1 426 ? 5.090 -84.560 10.378 1.00 20.11 406 GLU A O 1
ATOM 6508 N N . ALA A 1 427 ? 3.150 -84.548 9.235 1.00 18.32 407 ALA A N 1
ATOM 6509 C CA . ALA A 1 427 ? 3.232 -83.109 8.955 1.00 17.40 407 ALA A CA 1
ATOM 6510 C C . ALA A 1 427 ? 3.126 -82.281 10.228 1.00 16.56 407 ALA A C 1
ATOM 6511 O O . ALA A 1 427 ? 3.822 -81.289 10.356 1.00 16.78 407 ALA A O 1
ATOM 6518 N N . ILE A 1 428 ? 2.237 -82.658 11.132 1.00 15.87 408 ILE A N 1
ATOM 6519 C CA . ILE A 1 428 ? 2.020 -81.882 12.365 1.00 16.71 408 ILE A CA 1
ATOM 6520 C C . ILE A 1 428 ? 3.251 -81.984 13.255 1.00 17.70 408 ILE A C 1
ATOM 6521 O O . ILE A 1 428 ? 3.738 -80.981 13.748 1.00 18.42 408 ILE A O 1
ATOM 6537 N N . LYS A 1 429 ? 3.809 -83.184 13.396 1.00 18.57 409 LYS A N 1
ATOM 6538 C CA . LYS A 1 429 ? 5.029 -83.355 14.213 1.00 19.51 409 LYS A CA 1
ATOM 6539 C C . LYS A 1 429 ? 6.187 -82.581 13.610 1.00 19.55 409 LYS A C 1
ATOM 6540 O O . LYS A 1 429 ? 6.935 -81.933 14.341 1.00 20.96 409 LYS A O 1
ATOM 6559 N N . LEU A 1 430 ? 6.307 -82.572 12.281 1.00 18.54 410 LEU A N 1
ATOM 6560 C CA . LEU A 1 430 ? 7.352 -81.825 11.623 1.00 18.55 410 LEU A CA 1
ATOM 6561 C C . LEU A 1 430 ? 7.147 -80.327 11.852 1.00 18.35 410 LEU A C 1
ATOM 6562 O O . LEU A 1 430 ? 8.103 -79.588 12.157 1.00 19.02 410 LEU A O 1
ATOM 6578 N N . ALA A 1 431 ? 5.907 -79.858 11.683 1.00 16.30 411 ALA A N 1
ATOM 6579 C CA . ALA A 1 431 ? 5.596 -78.429 11.847 1.00 16.03 411 ALA A CA 1
ATOM 6580 C C . ALA A 1 431 ? 5.935 -77.945 13.276 1.00 16.20 411 ALA A C 1
ATOM 6581 O O . ALA A 1 431 ? 6.411 -76.817 13.439 1.00 16.87 411 ALA A O 1
ATOM 6588 N N . ASN A 1 432 ? 5.742 -78.814 14.260 1.00 15.44 412 ASN A N 1
ATOM 6589 C CA . ASN A 1 432 ? 5.996 -78.519 15.684 1.00 14.90 412 ASN A CA 1
ATOM 6590 C C . ASN A 1 432 ? 7.423 -78.783 16.160 1.00 17.09 412 ASN A C 1
ATOM 6591 O O . ASN A 1 432 ? 7.704 -78.512 17.341 1.00 18.22 412 ASN A O 1
ATOM 6602 N N . ASN A 1 433 ? 8.324 -79.219 15.276 1.00 16.78 413 ASN A N 1
ATOM 6603 C CA . ASN A 1 433 ? 9.659 -79.622 15.706 1.00 17.95 413 ASN A CA 1
ATOM 6604 C C . ASN A 1 433 ? 10.683 -78.513 15.679 1.00 21.09 413 ASN A C 1
ATOM 6605 O O . ASN A 1 433 ? 11.856 -78.785 15.460 1.00 26.76 413 ASN A O 1
ATOM 6616 N N . SER A 1 434 ? 10.303 -77.282 15.970 1.00 17.37 414 SER A N 1
ATOM 6617 C CA . SER A 1 434 ? 11.252 -76.172 15.985 1.00 16.91 414 SER A CA 1
ATOM 6618 C C . SER A 1 434 ? 11.073 -75.336 17.252 1.00 16.18 414 SER A C 1
ATOM 6619 O O . SER A 1 434 ? 10.106 -75.532 17.994 1.00 16.83 414 SER A O 1
ATOM 6627 N N . GLU A 1 435 ? 11.972 -74.391 17.454 1.00 15.24 415 GLU A N 1
ATOM 6628 C CA . GLU A 1 435 ? 11.894 -73.434 18.546 1.00 14.73 415 GLU A CA 1
ATOM 6629 C C . GLU A 1 435 ? 11.119 -72.172 18.153 1.00 15.36 415 GLU A C 1
ATOM 6630 O O . GLU A 1 435 ? 10.981 -71.262 18.982 1.00 15.98 415 GLU A O 1
ATOM 6642 N N . PHE A 1 436 ? 10.638 -72.089 16.914 1.00 14.81 416 PHE A N 1
ATOM 6643 C CA . PHE A 1 436 ? 9.809 -70.976 16.488 1.00 14.47 416 PHE A CA 1
ATOM 6644 C C . PHE A 1 436 ? 8.380 -71.257 16.918 1.00 15.20 416 PHE A C 1
ATOM 6645 O O . PHE A 1 436 ? 8.001 -72.393 17.189 1.00 17.87 416 PHE A O 1
ATOM 6662 N N . GLY A 1 437 ? 7.555 -70.216 16.971 1.00 13.26 417 GLY A N 1
ATOM 6663 C CA . GLY A 1 437 ? 6.182 -70.356 17.446 1.00 12.80 417 GLY A CA 1
ATOM 6664 C C . GLY A 1 437 ? 5.302 -69.160 17.172 1.00 12.84 417 GLY A C 1
ATOM 6665 O O . GLY A 1 437 ? 4.413 -68.849 17.961 1.00 13.15 417 GLY A O 1
ATOM 6669 N N . LEU A 1 438 ? 5.499 -68.506 16.031 1.00 11.53 418 LEU A N 1
ATOM 6670 C CA . LEU A 1 438 ? 4.747 -67.312 15.681 1.00 11.46 418 LEU A CA 1
ATOM 6671 C C . LEU A 1 438 ? 3.526 -67.713 14.887 1.00 12.50 418 LEU A C 1
ATOM 6672 O O . LEU A 1 438 ? 2.543 -68.116 15.484 1.00 13.86 418 LEU A O 1
ATOM 6688 N N . ALA A 1 439 ? 3.563 -67.701 13.544 1.00 12.18 419 ALA A N 1
ATOM 6689 C CA . ALA A 1 439 ? 2.404 -68.094 12.744 1.00 11.80 419 ALA A CA 1
ATOM 6690 C C . ALA A 1 439 ? 2.602 -69.489 12.145 1.00 12.03 419 ALA A C 1
ATOM 6691 O O . ALA A 1 439 ? 3.725 -69.952 11.963 1.00 12.25 419 ALA A O 1
ATOM 6698 N N . ALA A 1 440 ? 1.494 -70.121 11.820 1.00 11.41 420 ALA A N 1
ATOM 6699 C CA . ALA A 1 440 ? 1.429 -71.358 11.044 1.00 11.22 420 ALA A CA 1
ATOM 6700 C C . ALA A 1 440 ? 0.109 -71.346 10.286 1.00 10.67 420 ALA A C 1
ATOM 6701 O O . ALA A 1 440 ? -0.805 -70.569 10.586 1.00 11.39 420 ALA A O 1
ATOM 6708 N N . TYR A 1 441 ? 0.012 -72.190 9.260 1.00 11.30 421 TYR A N 1
ATOM 6709 C CA . TYR A 1 441 ? -1.128 -72.214 8.376 1.00 11.37 421 TYR A CA 1
ATOM 6710 C C . TYR A 1 441 ? -1.491 -73.646 7.998 1.00 11.83 421 TYR A C 1
ATOM 6711 O O . TYR A 1 441 ? -0.634 -74.525 7.975 1.00 12.43 421 TYR A O 1
ATOM 6729 N N . ALA A 1 442 ? -2.762 -73.862 7.706 1.00 11.31 422 ALA A N 1
ATOM 6730 C CA . ALA A 1 442 ? -3.238 -75.171 7.268 1.00 12.72 422 ALA A CA 1
ATOM 6731 C C . ALA A 1 442 ? -4.432 -75.024 6.356 1.00 12.86 422 ALA A C 1
ATOM 6732 O O . ALA A 1 442 ? -5.272 -74.144 6.549 1.00 12.20 422 ALA A O 1
ATOM 6739 N N . PHE A 1 443 ? -4.532 -75.928 5.374 1.00 11.60 423 PHE A N 1
ATOM 6740 C CA . PHE A 1 443 ? -5.630 -75.940 4.424 1.00 11.19 423 PHE A CA 1
ATOM 6741 C C . PHE A 1 443 ? -6.227 -77.334 4.352 1.00 12.23 423 PHE A C 1
ATOM 6742 O O . PHE A 1 443 ? -5.540 -78.299 3.998 1.00 12.52 423 PHE A O 1
ATOM 6759 N N . THR A 1 444 ? -7.494 -77.436 4.725 1.00 12.03 424 THR A N 1
ATOM 6760 C CA . THR A 1 444 ? -8.272 -78.676 4.707 1.00 12.65 424 THR A CA 1
ATOM 6761 C C . THR A 1 444 ? -9.752 -78.313 4.709 1.00 13.66 424 THR A C 1
ATOM 6762 O O . THR A 1 444 ? -10.143 -77.350 5.403 1.00 14.45 424 THR A O 1
ATOM 6773 N N . GLU A 1 445 ? -10.556 -79.054 3.981 1.00 13.00 425 GLU A N 1
ATOM 6774 C CA . GLU A 1 445 ? -12.006 -78.818 3.989 1.00 13.35 425 GLU A CA 1
ATOM 6775 C C . GLU A 1 445 ? -12.725 -79.553 5.114 1.00 14.43 425 GLU A C 1
ATOM 6776 O O . GLU A 1 445 ? -13.906 -79.270 5.351 1.00 15.12 425 GLU A O 1
ATOM 6788 N N . ASN A 1 446 ? -12.064 -80.472 5.812 1.00 13.14 426 ASN A N 1
ATOM 6789 C CA . ASN A 1 446 ? -12.710 -81.309 6.798 1.00 13.68 426 ASN A CA 1
ATOM 6790 C C . ASN A 1 446 ? -12.763 -80.636 8.161 1.00 13.83 426 ASN A C 1
ATOM 6791 O O . ASN A 1 446 ? -11.760 -80.186 8.673 1.00 13.42 426 ASN A O 1
ATOM 6802 N N . ILE A 1 447 ? -13.956 -80.652 8.790 1.00 13.60 427 ILE A N 1
ATOM 6803 C CA . ILE A 1 447 ? -14.139 -80.010 10.089 1.00 15.93 427 ILE A CA 1
ATOM 6804 C C . ILE A 1 447 ? -13.275 -80.632 11.180 1.00 15.77 427 ILE A C 1
ATOM 6805 O O . ILE A 1 447 ? -12.612 -79.905 11.938 1.00 16.20 427 ILE A O 1
ATOM 6821 N N . THR A 1 448 ? -13.241 -81.969 11.300 1.00 14.55 428 THR A N 1
ATOM 6822 C CA . THR A 1 448 ? -12.455 -82.622 12.331 1.00 14.33 428 THR A CA 1
ATOM 6823 C C . THR A 1 448 ? -10.975 -82.365 12.119 1.00 13.65 428 THR A C 1
ATOM 6824 O O . THR A 1 448 ? -10.256 -82.013 13.080 1.00 14.93 428 THR A O 1
ATOM 6835 N N . ARG A 1 449 ? -10.504 -82.531 10.892 1.00 13.38 429 ARG A N 1
ATOM 6836 C CA . ARG A 1 449 ? -9.080 -82.348 10.612 1.00 13.23 429 ARG A CA 1
ATOM 6837 C C . ARG A 1 449 ? -8.652 -80.902 10.849 1.00 13.87 429 ARG A C 1
ATOM 6838 O O . ARG A 1 449 ? -7.564 -80.671 11.380 1.00 14.99 429 ARG A O 1
ATOM 6859 N N . GLY A 1 450 ? -9.481 -79.953 10.437 1.00 13.24 430 GLY A N 1
ATOM 6860 C CA . GLY A 1 450 ? -9.164 -78.527 10.581 1.00 12.81 430 GLY A CA 1
ATOM 6861 C C . GLY A 1 450 ? -9.047 -78.123 12.024 1.00 13.94 430 GLY A C 1
ATOM 6862 O O . GLY A 1 450 ? -8.099 -77.439 12.411 1.00 14.05 430 GLY A O 1
ATOM 6866 N N . TRP A 1 451 ? -10.021 -78.520 12.830 1.00 13.89 431 TRP A N 1
ATOM 6867 C CA . TRP A 1 451 ? -9.956 -78.174 14.257 1.00 14.36 431 TRP A CA 1
ATOM 6868 C C . TRP A 1 451 ? -8.763 -78.856 14.902 1.00 14.71 431 TRP A C 1
ATOM 6869 O O . TRP A 1 451 ? -8.042 -78.256 15.717 1.00 14.63 431 TRP A O 1
ATOM 6890 N N . ARG A 1 452 ? -8.520 -80.124 14.561 1.00 14.54 432 ARG A N 1
ATOM 6891 C CA . ARG A 1 452 ? -7.380 -80.868 15.122 1.00 15.34 432 ARG A CA 1
ATOM 6892 C C . ARG A 1 452 ? -6.064 -80.217 14.841 1.00 14.54 432 ARG A C 1
ATOM 6893 O O . ARG A 1 452 ? -5.205 -80.112 15.726 1.00 14.77 432 ARG A O 1
ATOM 6914 N N . VAL A 1 453 ? -5.832 -79.817 13.591 1.00 13.22 433 VAL A N 1
ATOM 6915 C CA . VAL A 1 453 ? -4.556 -79.181 13.238 1.00 13.63 433 VAL A CA 1
ATOM 6916 C C . VAL A 1 453 ? -4.422 -77.848 13.935 1.00 13.94 433 VAL A C 1
ATOM 6917 O O . VAL A 1 453 ? -3.345 -77.534 14.460 1.00 13.98 433 VAL A O 1
ATOM 6930 N N . ALA A 1 454 ? -5.496 -77.068 13.995 1.00 12.74 434 ALA A N 1
ATOM 6931 C CA . ALA A 1 454 ? -5.425 -75.760 14.658 1.00 12.40 434 ALA A CA 1
ATOM 6932 C C . ALA A 1 454 ? -5.089 -75.942 16.135 1.00 13.40 434 ALA A C 1
ATOM 6933 O O . ALA A 1 454 ? -4.263 -75.209 16.660 1.00 13.07 434 ALA A O 1
ATOM 6940 N N . GLU A 1 455 ? -5.715 -76.916 16.796 1.00 12.53 435 GLU A N 1
ATOM 6941 C CA . GLU A 1 455 ? -5.404 -77.187 18.210 1.00 13.45 435 GLU A CA 1
ATOM 6942 C C . GLU A 1 455 ? -4.003 -77.699 18.397 1.00 14.91 435 GLU A C 1
ATOM 6943 O O . GLU A 1 455 ? -3.355 -77.377 19.404 1.00 15.14 435 GLU A O 1
ATOM 6955 N N . SER A 1 456 ? -3.520 -78.558 17.496 1.00 14.01 436 SER A N 1
ATOM 6956 C CA . SER A 1 456 ? -2.228 -79.201 17.651 1.00 13.78 436 SER A CA 1
ATOM 6957 C C . SER A 1 456 ? -1.019 -78.319 17.434 1.00 14.78 436 SER A C 1
ATOM 6958 O O . SER A 1 456 ? 0.066 -78.641 17.943 1.00 16.17 436 SER A O 1
ATOM 6966 N N . LEU A 1 457 ? -1.134 -77.316 16.557 1.00 13.84 437 LEU A N 1
ATOM 6967 C CA . LEU A 1 457 ? 0.004 -76.508 16.192 1.00 13.12 437 LEU A CA 1
ATOM 6968 C C . LEU A 1 457 ? 0.497 -75.662 17.336 1.00 13.18 437 LEU A C 1
ATOM 6969 O O . LEU A 1 457 ? -0.279 -74.982 18.015 1.00 14.61 437 LEU A O 1
ATOM 6985 N N . GLU A 1 458 ? 1.810 -75.694 17.584 1.00 12.78 438 GLU A N 1
ATOM 6986 C CA . GLU A 1 458 ? 2.427 -74.993 18.715 1.00 13.29 438 GLU A CA 1
ATOM 6987 C C . GLU A 1 458 ? 2.885 -73.619 18.255 1.00 12.58 438 GLU A C 1
ATOM 6988 O O . GLU A 1 458 ? 4.085 -73.309 18.178 1.00 13.28 438 GLU A O 1
ATOM 7000 N N . PHE A 1 459 ? 1.902 -72.806 17.862 1.00 12.24 439 PHE A N 1
ATOM 7001 C CA . PHE A 1 459 ? 2.104 -71.474 17.299 1.00 11.86 439 PHE A CA 1
ATOM 7002 C C . PHE A 1 459 ? 1.076 -70.517 17.847 1.00 11.99 439 PHE A C 1
ATOM 7003 O O . PHE A 1 459 ? -0.078 -70.902 18.089 1.00 13.28 439 PHE A O 1
ATOM 7020 N N . GLY A 1 460 ? 1.480 -69.261 17.994 1.00 11.19 440 GLY A N 1
ATOM 7021 C CA . GLY A 1 460 ? 0.590 -68.221 18.509 1.00 11.21 440 GLY A CA 1
ATOM 7022 C C . GLY A 1 460 ? -0.533 -67.815 17.600 1.00 11.30 440 GLY A C 1
ATOM 7023 O O . GLY A 1 460 ? -1.519 -67.208 18.061 1.00 11.70 440 GLY A O 1
ATOM 7027 N N A MET A 1 461 ? -0.382 -68.056 16.288 0.50 10.77 441 MET A N 1
ATOM 7028 N N B MET A 1 461 ? -0.389 -68.067 16.276 0.50 11.29 441 MET A N 1
ATOM 7029 C CA A MET A 1 461 ? -1.441 -67.751 15.339 0.50 10.72 441 MET A CA 1
ATOM 7030 C CA B MET A 1 461 ? -1.405 -67.673 15.300 0.50 11.81 441 MET A CA 1
ATOM 7031 C C A MET A 1 461 ? -1.493 -68.851 14.314 0.50 11.51 441 MET A C 1
ATOM 7032 C C B MET A 1 461 ? -1.489 -68.746 14.235 0.50 12.07 441 MET A C 1
ATOM 7033 O O A MET A 1 461 ? -0.455 -69.395 13.920 0.50 12.06 441 MET A O 1
ATOM 7034 O O B MET A 1 461 ? -0.453 -69.143 13.705 0.50 12.78 441 MET A O 1
ATOM 7061 N N . VAL A 1 462 ? -2.713 -69.198 13.930 1.00 10.95 442 VAL A N 1
ATOM 7062 C CA . VAL A 1 462 ? -2.962 -70.229 12.921 1.00 10.56 442 VAL A CA 1
ATOM 7063 C C . VAL A 1 462 ? -3.959 -69.703 11.915 1.00 11.03 442 VAL A C 1
ATOM 7064 O O . VAL A 1 462 ? -5.087 -69.399 12.283 1.00 11.62 442 VAL A O 1
ATOM 7077 N N . GLY A 1 463 ? -3.597 -69.729 10.639 1.00 10.69 443 GLY A N 1
ATOM 7078 C CA . GLY A 1 463 ? -4.540 -69.467 9.570 1.00 11.69 443 GLY A CA 1
ATOM 7079 C C . GLY A 1 463 ? -5.081 -70.795 9.070 1.00 12.87 443 GLY A C 1
ATOM 7080 O O . GLY A 1 463 ? -4.298 -71.623 8.614 1.00 15.32 443 GLY A O 1
ATOM 7084 N N . LEU A 1 464 ? -6.371 -71.023 9.142 1.00 12.12 444 LEU A N 1
ATOM 7085 C CA . LEU A 1 464 ? -7.029 -72.250 8.706 1.00 12.64 444 LEU A CA 1
ATOM 7086 C C . LEU A 1 464 ? -7.868 -71.896 7.495 1.00 12.60 444 LEU A C 1
ATOM 7087 O O . LEU A 1 464 ? -8.831 -71.140 7.593 1.00 12.24 444 LEU A O 1
ATOM 7103 N N . ASN A 1 465 ? -7.428 -72.324 6.310 1.00 12.40 445 ASN A N 1
ATOM 7104 C CA . ASN A 1 465 ? -8.061 -71.928 5.046 1.00 11.11 445 ASN A CA 1
ATOM 7105 C C . ASN A 1 465 ? -7.968 -70.410 4.843 1.00 11.30 445 ASN A C 1
ATOM 7106 O O . ASN A 1 465 ? -8.837 -69.817 4.211 1.00 12.55 445 ASN A O 1
ATOM 7117 N N . GLU A 1 466 ? -6.882 -69.818 5.318 1.00 12.40 446 GLU A N 1
ATOM 7118 C CA . GLU A 1 466 ? -6.637 -68.378 5.262 1.00 11.97 446 GLU A CA 1
ATOM 7119 C C . GLU A 1 466 ? -5.163 -68.128 5.213 1.00 13.51 446 GLU A C 1
ATOM 7120 O O . GLU A 1 466 ? -4.470 -68.597 6.076 1.00 14.91 446 GLU A O 1
ATOM 7132 N N . GLY A 1 467 ? -4.716 -67.364 4.237 1.00 12.88 447 GLY A N 1
ATOM 7133 C CA . GLY A 1 467 ? -3.325 -66.929 4.143 1.00 12.86 447 GLY A CA 1
ATOM 7134 C C . GLY A 1 467 ? -3.053 -65.513 4.636 1.00 13.17 447 GLY A C 1
ATOM 7135 O O . GLY A 1 467 ? -1.877 -65.166 4.809 1.00 14.30 447 GLY A O 1
ATOM 7139 N N . LEU A 1 468 ? -4.107 -64.699 4.886 1.00 12.78 448 LEU A N 1
ATOM 7140 C CA . LEU A 1 468 ? -3.986 -63.320 5.372 1.00 13.93 448 LEU A CA 1
ATOM 7141 C C . LEU A 1 468 ? -4.724 -63.201 6.709 1.00 15.36 448 LEU A C 1
ATOM 7142 O O . LEU A 1 468 ? -5.943 -63.080 6.732 1.00 16.99 448 LEU A O 1
ATOM 7158 N N . ILE A 1 469 ? -3.988 -63.263 7.785 1.00 13.88 449 ILE A N 1
ATOM 7159 C CA . ILE A 1 469 ? -4.603 -63.344 9.127 1.00 12.44 449 ILE A CA 1
ATOM 7160 C C . ILE A 1 469 ? -4.510 -62.060 9.924 1.00 13.50 449 ILE A C 1
ATOM 7161 O O . ILE A 1 469 ? -5.125 -61.981 10.997 1.00 13.97 449 ILE A O 1
ATOM 7177 N N . SER A 1 470 ? -3.699 -61.091 9.498 1.00 13.57 450 SER A N 1
ATOM 7178 C CA . SER A 1 470 ? -3.469 -59.883 10.283 1.00 14.19 450 SER A CA 1
ATOM 7179 C C . SER A 1 470 ? -4.707 -59.049 10.534 1.00 14.49 450 SER A C 1
ATOM 7180 O O . SER A 1 470 ? -5.518 -58.817 9.661 1.00 14.33 450 SER A O 1
ATOM 7188 N N . THR A 1 471 ? -4.854 -58.618 11.804 1.00 13.60 451 THR A N 1
ATOM 7189 C CA . THR A 1 471 ? -5.979 -57.814 12.254 1.00 13.30 451 THR A CA 1
ATOM 7190 C C . THR A 1 471 ? -5.670 -57.227 13.619 1.00 14.21 451 THR A C 1
ATOM 7191 O O . THR A 1 471 ? -4.949 -57.858 14.381 1.00 15.49 451 THR A O 1
ATOM 7202 N N . GLU A 1 472 ? -6.198 -56.062 13.908 1.00 12.74 452 GLU A N 1
ATOM 7203 C CA . GLU A 1 472 ? -6.000 -55.453 15.224 1.00 12.26 452 GLU A CA 1
ATOM 7204 C C . GLU A 1 472 ? -6.879 -56.049 16.301 1.00 12.12 452 GLU A C 1
ATOM 7205 O O . GLU A 1 472 ? -6.647 -55.769 17.474 1.00 12.23 452 GLU A O 1
ATOM 7217 N N . VAL A 1 473 ? -7.887 -56.816 15.939 1.00 11.06 453 VAL A N 1
ATOM 7218 C CA . VAL A 1 473 ? -8.870 -57.297 16.909 1.00 11.20 453 VAL A CA 1
ATOM 7219 C C . VAL A 1 473 ? -8.492 -58.576 17.626 1.00 11.88 453 VAL A C 1
ATOM 7220 O O . VAL A 1 473 ? -9.177 -58.935 18.604 1.00 12.04 453 VAL A O 1
ATOM 7233 N N . ALA A 1 474 ? -7.424 -59.225 17.171 1.00 11.51 454 ALA A N 1
ATOM 7234 C CA . ALA A 1 474 ? -7.006 -60.512 17.680 1.00 13.24 454 ALA A CA 1
ATOM 7235 C C . ALA A 1 474 ? -5.589 -60.450 18.193 1.00 12.75 454 ALA A C 1
ATOM 7236 O O . ALA A 1 474 ? -4.802 -59.640 17.731 1.00 13.05 454 ALA A O 1
ATOM 7243 N N . PRO A 1 475 ? -5.268 -61.324 19.155 1.00 14.32 455 PRO A N 1
ATOM 7244 C CA . PRO A 1 475 ? -3.931 -61.268 19.777 1.00 14.46 455 PRO A CA 1
ATOM 7245 C C . PRO A 1 475 ? -2.855 -61.910 18.926 1.00 14.32 455 PRO A C 1
ATOM 7246 O O . PRO A 1 475 ? -2.953 -63.086 18.558 1.00 15.07 455 PRO A O 1
ATOM 7257 N N . PHE A 1 476 ? -1.827 -61.141 18.625 1.00 13.37 456 PHE A N 1
ATOM 7258 C CA . PHE A 1 476 ? -0.688 -61.569 17.819 1.00 14.83 456 PHE A CA 1
ATOM 7259 C C . PHE A 1 476 ? 0.556 -61.643 18.697 1.00 13.84 456 PHE A C 1
ATOM 7260 O O . PHE A 1 476 ? 0.895 -60.699 19.399 1.00 14.26 456 PHE A O 1
ATOM 7277 N N . GLY A 1 477 ? 1.273 -62.745 18.577 1.00 12.81 457 GLY A N 1
ATOM 7278 C CA . GLY A 1 477 ? 2.543 -62.913 19.247 1.00 13.38 457 GLY A CA 1
ATOM 7279 C C . GLY A 1 477 ? 2.988 -64.349 19.213 1.00 14.09 457 GLY A C 1
ATOM 7280 O O . GLY A 1 477 ? 2.294 -65.217 18.669 1.00 15.65 457 GLY A O 1
ATOM 7284 N N . GLY A 1 478 ? 4.155 -64.583 19.765 1.00 14.47 458 GLY A N 1
ATOM 7285 C CA . GLY A 1 478 ? 4.781 -65.884 19.638 1.00 15.29 458 GLY A CA 1
ATOM 7286 C C . GLY A 1 478 ? 4.890 -66.730 20.876 1.00 15.62 458 GLY A C 1
ATOM 7287 O O . GLY A 1 478 ? 4.929 -66.203 21.988 1.00 16.75 458 GLY A O 1
ATOM 7291 N N . MET A 1 479 ? 4.886 -68.013 20.670 1.00 13.59 459 MET A N 1
ATOM 7292 C CA . MET A 1 479 ? 5.181 -69.047 21.653 1.00 13.36 459 MET A CA 1
ATOM 7293 C C . MET A 1 479 ? 6.685 -69.397 21.512 1.00 13.65 459 MET A C 1
ATOM 7294 O O . MET A 1 479 ? 7.382 -69.018 20.550 1.00 13.28 459 MET A O 1
ATOM 7308 N N . LYS A 1 480 ? 7.200 -70.221 22.438 1.00 13.10 460 LYS A N 1
ATOM 7309 C CA . LYS A 1 480 ? 8.569 -70.706 22.402 1.00 12.45 460 LYS A CA 1
ATOM 7310 C C . LYS A 1 480 ? 9.561 -69.559 22.250 1.00 14.37 460 LYS A C 1
ATOM 7311 O O . LYS A 1 480 ? 9.443 -68.578 23.018 1.00 15.54 460 LYS A O 1
ATOM 7330 N N . GLN A 1 481 ? 10.492 -69.590 21.307 1.00 13.13 461 GLN A N 1
ATOM 7331 C CA . GLN A 1 481 ? 11.472 -68.540 21.155 1.00 12.80 461 GLN A CA 1
ATOM 7332 C C . GLN A 1 481 ? 11.022 -67.419 20.221 1.00 13.99 461 GLN A C 1
ATOM 7333 O O . GLN A 1 481 ? 11.833 -66.567 19.876 1.00 15.61 461 GLN A O 1
ATOM 7347 N N . SER A 1 482 ? 9.738 -67.388 19.832 1.00 13.30 462 SER A N 1
ATOM 7348 C CA . SER A 1 482 ? 9.238 -66.323 18.984 1.00 12.55 462 SER A CA 1
ATOM 7349 C C . SER A 1 482 ? 8.715 -65.116 19.724 1.00 13.80 462 SER A C 1
ATOM 7350 O O . SER A 1 482 ? 8.391 -64.131 19.074 1.00 14.61 462 SER A O 1
ATOM 7358 N N . GLY A 1 483 ? 8.597 -65.183 21.047 1.00 14.05 463 GLY A N 1
ATOM 7359 C CA . GLY A 1 483 ? 8.223 -63.984 21.779 1.00 15.49 463 GLY A CA 1
ATOM 7360 C C . GLY A 1 483 ? 7.566 -64.179 23.098 1.00 14.11 463 GLY A C 1
ATOM 7361 O O . GLY A 1 483 ? 7.513 -65.286 23.617 1.00 14.56 463 GLY A O 1
ATOM 7365 N N . LEU A 1 484 ? 7.116 -63.056 23.644 1.00 13.06 464 LEU A N 1
ATOM 7366 C CA . LEU A 1 484 ? 6.395 -62.936 24.887 1.00 13.23 464 LEU A CA 1
ATOM 7367 C C . LEU A 1 484 ? 5.351 -61.863 24.702 1.00 12.24 464 LEU A C 1
ATOM 7368 O O . LEU A 1 484 ? 5.642 -60.806 24.114 1.00 13.37 464 LEU A O 1
ATOM 7384 N N . GLY A 1 485 ? 4.171 -62.095 25.239 1.00 13.17 465 GLY A N 1
ATOM 7385 C CA . GLY A 1 485 ? 3.119 -61.095 25.188 1.00 12.92 465 GLY A CA 1
ATOM 7386 C C . GLY A 1 485 ? 2.382 -61.080 23.856 1.00 12.29 465 GLY A C 1
ATOM 7387 O O . GLY A 1 485 ? 2.736 -61.780 22.898 1.00 13.14 465 GLY A O 1
ATOM 7391 N N . ARG A 1 486 ? 1.333 -60.246 23.784 1.00 12.34 466 ARG A N 1
ATOM 7392 C CA . ARG A 1 486 ? 0.498 -60.136 22.610 1.00 11.78 466 ARG A CA 1
ATOM 7393 C C . ARG A 1 486 ? 0.206 -58.696 22.249 1.00 13.35 466 ARG A C 1
ATOM 7394 O O . ARG A 1 486 ? 0.186 -57.806 23.131 1.00 14.49 466 ARG A O 1
ATOM 7415 N N . GLU A 1 487 ? -0.047 -58.457 20.967 1.00 11.67 467 GLU A N 1
ATOM 7416 C CA . GLU A 1 487 ? -0.414 -57.173 20.370 1.00 12.53 467 GLU A CA 1
ATOM 7417 C C . GLU A 1 487 ? -1.728 -57.344 19.624 1.00 14.12 467 GLU A C 1
ATOM 7418 O O . GLU A 1 487 ? -1.927 -58.359 18.961 1.00 15.68 467 GLU A O 1
ATOM 7430 N N . GLY A 1 488 ? -2.593 -56.362 19.734 1.00 12.37 468 GLY A N 1
ATOM 7431 C CA . GLY A 1 488 ? -3.956 -56.451 19.235 1.00 11.81 468 GLY A CA 1
ATOM 7432 C C . GLY A 1 488 ? -4.857 -57.120 20.261 1.00 12.24 468 GLY A C 1
ATOM 7433 O O . GLY A 1 488 ? -4.389 -57.753 21.206 1.00 12.84 468 GLY A O 1
ATOM 7437 N N . SER A 1 489 ? -6.163 -56.905 20.110 1.00 11.79 469 SER A N 1
ATOM 7438 C CA . SER A 1 489 ? -7.236 -57.446 20.973 1.00 11.83 469 SER A CA 1
ATOM 7439 C C . SER A 1 489 ? -7.265 -56.777 22.338 1.00 11.78 469 SER A C 1
ATOM 7440 O O . SER A 1 489 ? -6.368 -56.008 22.705 1.00 12.17 469 SER A O 1
ATOM 7448 N N . LYS A 1 490 ? -8.283 -57.106 23.126 1.00 12.45 470 LYS A N 1
ATOM 7449 C CA . LYS A 1 490 ? -8.351 -56.602 24.485 1.00 13.70 470 LYS A CA 1
ATOM 7450 C C . LYS A 1 490 ? -7.095 -56.951 25.294 1.00 14.21 470 LYS A C 1
ATOM 7451 O O . LYS A 1 490 ? -6.620 -56.177 26.130 1.00 15.52 470 LYS A O 1
ATOM 7470 N N . TYR A 1 491 ? -6.505 -58.110 24.999 1.00 12.07 471 TYR A N 1
ATOM 7471 C CA . TYR A 1 491 ? -5.365 -58.587 25.754 1.00 12.29 471 TYR A CA 1
ATOM 7472 C C . TYR A 1 491 ? -4.124 -57.732 25.542 1.00 13.38 471 TYR A C 1
ATOM 7473 O O . TYR A 1 491 ? -3.255 -57.672 26.414 1.00 13.98 471 TYR A O 1
ATOM 7491 N N . GLY A 1 492 ? -4.015 -57.072 24.390 1.00 12.70 472 GLY A N 1
ATOM 7492 C CA . GLY A 1 492 ? -2.866 -56.241 24.104 1.00 12.99 472 GLY A CA 1
ATOM 7493 C C . GLY A 1 492 ? -2.725 -55.095 25.098 1.00 13.67 472 GLY A C 1
ATOM 7494 O O . GLY A 1 492 ? -1.614 -54.605 25.336 1.00 14.28 472 GLY A O 1
ATOM 7498 N N . LEU A 1 493 ? -3.838 -54.631 25.662 1.00 12.84 473 LEU A N 1
ATOM 7499 C CA . LEU A 1 493 ? -3.770 -53.515 26.585 1.00 13.89 473 LEU A CA 1
ATOM 7500 C C . LEU A 1 493 ? -3.192 -53.926 27.948 1.00 14.55 473 LEU A C 1
ATOM 7501 O O . LEU A 1 493 ? -2.513 -53.130 28.629 1.00 14.58 473 LEU A O 1
ATOM 7517 N N . ASP A 1 494 ? -3.358 -55.191 28.327 1.00 14.27 474 ASP A N 1
ATOM 7518 C CA . ASP A 1 494 ? -2.849 -55.699 29.603 1.00 14.75 474 ASP A CA 1
ATOM 7519 C C . ASP A 1 494 ? -1.345 -55.654 29.738 1.00 15.00 474 ASP A C 1
ATOM 7520 O O . ASP A 1 494 ? -0.830 -55.569 30.834 1.00 15.24 474 ASP A O 1
ATOM 7529 N N . GLU A 1 495 ? -0.626 -55.657 28.598 1.00 14.01 475 GLU A N 1
ATOM 7530 C CA . GLU A 1 495 ? 0.804 -55.528 28.567 1.00 14.46 475 GLU A CA 1
ATOM 7531 C C . GLU A 1 495 ? 1.274 -54.188 29.144 1.00 15.41 475 GLU A C 1
ATOM 7532 O O . GLU A 1 495 ? 2.424 -54.081 29.571 1.00 16.93 475 GLU A O 1
ATOM 7544 N N . TYR A 1 496 ? 0.391 -53.183 29.179 1.00 13.03 476 TYR A N 1
ATOM 7545 C CA . TYR A 1 496 ? 0.721 -51.843 29.600 1.00 11.91 476 TYR A CA 1
ATOM 7546 C C . TYR A 1 496 ? 0.100 -51.439 30.953 1.00 12.24 476 TYR A C 1
ATOM 7547 O O . TYR A 1 496 ? 0.138 -50.268 31.348 1.00 13.22 476 TYR A O 1
ATOM 7565 N N . LEU A 1 497 ? -0.439 -52.425 31.659 1.00 11.44 477 LEU A N 1
ATOM 7566 C CA . LEU A 1 497 ? -1.104 -52.221 32.927 1.00 11.66 477 LEU A CA 1
ATOM 7567 C C . LEU A 1 497 ? -0.470 -53.061 34.013 1.00 13.12 477 LEU A C 1
ATOM 7568 O O . LEU A 1 497 ? 0.073 -54.131 33.735 1.00 13.85 477 LEU A O 1
ATOM 7584 N N . GLU A 1 498 ? -0.581 -52.598 35.246 1.00 12.46 478 GLU A N 1
ATOM 7585 C CA . GLU A 1 498 ? -0.242 -53.341 36.447 1.00 13.29 478 GLU A CA 1
ATOM 7586 C C . GLU A 1 498 ? -1.541 -53.585 37.216 1.00 12.97 478 GLU A C 1
ATOM 7587 O O . GLU A 1 498 ? -2.315 -52.640 37.434 1.00 13.19 478 GLU A O 1
ATOM 7599 N N . MET A 1 499 ? -1.729 -54.811 37.675 1.00 12.19 479 MET A N 1
ATOM 7600 C CA . MET A 1 499 ? -2.860 -55.150 38.540 1.00 11.56 479 MET A CA 1
ATOM 7601 C C . MET A 1 499 ? -2.536 -54.766 39.980 1.00 11.30 479 MET A C 1
ATOM 7602 O O . MET A 1 499 ? -1.388 -54.893 40.436 1.00 10.91 479 MET A O 1
ATOM 7616 N N . LYS A 1 500 ? -3.569 -54.329 40.694 1.00 10.80 480 LYS A N 1
ATOM 7617 C CA . LYS A 1 500 ? -3.468 -53.983 42.100 1.00 10.39 480 LYS A CA 1
ATOM 7618 C C . LYS A 1 500 ? -4.658 -54.611 42.813 1.00 12.70 480 LYS A C 1
ATOM 7619 O O . LYS A 1 500 ? -5.804 -54.342 42.462 1.00 13.71 480 LYS A O 1
ATOM 7638 N N . TYR A 1 501 ? -4.388 -55.409 43.819 1.00 11.23 481 TYR A N 1
ATOM 7639 C CA . TYR A 1 501 ? -5.410 -55.977 44.673 1.00 10.76 481 TYR A CA 1
ATOM 7640 C C . TYR A 1 501 ? -5.573 -55.035 45.879 1.00 11.21 481 TYR A C 1
ATOM 7641 O O . TYR A 1 501 ? -4.588 -54.732 46.559 1.00 11.36 481 TYR A O 1
ATOM 7659 N N . VAL A 1 502 ? -6.784 -54.591 46.160 1.00 10.91 482 VAL A N 1
ATOM 7660 C CA . VAL A 1 502 ? -7.068 -53.738 47.313 1.00 10.73 482 VAL A CA 1
ATOM 7661 C C . VAL A 1 502 ? -7.997 -54.538 48.205 1.00 11.79 482 VAL A C 1
ATOM 7662 O O . VAL A 1 502 ? -9.054 -54.983 47.786 1.00 12.36 482 VAL A O 1
ATOM 7675 N N . CYS A 1 503 ? -7.592 -54.740 49.471 1.00 11.13 483 CYS A N 1
ATOM 7676 C CA . CYS A 1 503 ? -8.359 -55.456 50.466 1.00 11.22 483 CYS A CA 1
ATOM 7677 C C . CYS A 1 503 ? -8.851 -54.454 51.495 1.00 12.79 483 CYS A C 1
ATOM 7678 O O . CYS A 1 503 ? -8.047 -53.875 52.215 1.00 13.33 483 CYS A O 1
ATOM 7686 N N . LEU A 1 504 ? -10.165 -54.249 51.556 1.00 12.15 484 LEU A N 1
ATOM 7687 C CA . LEU A 1 504 ? -10.783 -53.379 52.557 1.00 12.84 484 LEU A CA 1
ATOM 7688 C C . LEU A 1 504 ? -11.155 -54.232 53.746 1.00 13.44 484 LEU A C 1
ATOM 7689 O O . LEU A 1 504 ? -11.909 -55.202 53.583 1.00 13.97 484 LEU A O 1
ATOM 7705 N N . GLY A 1 505 ? -10.709 -53.867 54.941 1.00 12.26 485 GLY A N 1
ATOM 7706 C CA . GLY A 1 505 ? -11.035 -54.580 56.153 1.00 12.72 485 GLY A CA 1
ATOM 7707 C C . GLY A 1 505 ? -12.003 -53.837 57.046 1.00 12.83 485 GLY A C 1
ATOM 7708 O O . GLY A 1 505 ? -12.441 -52.718 56.730 1.00 13.90 485 GLY A O 1
ATOM 7712 N N . ASN A 1 506 ? -12.365 -54.484 58.152 1.00 12.94 486 ASN A N 1
ATOM 7713 C CA . ASN A 1 506 ? -13.290 -53.948 59.136 1.00 13.59 486 ASN A CA 1
ATOM 7714 C C . ASN A 1 506 ? -14.616 -53.572 58.511 1.00 15.55 486 ASN A C 1
ATOM 7715 O O . ASN A 1 506 ? -15.226 -52.571 58.896 1.00 16.80 486 ASN A O 1
ATOM 7726 N N . MET A 1 507 ? -15.086 -54.414 57.595 1.00 13.65 487 MET A N 1
ATOM 7727 C CA . MET A 1 507 ? -16.341 -54.160 56.900 1.00 14.35 487 MET A CA 1
ATOM 7728 C C . MET A 1 507 ? -17.481 -54.831 57.604 1.00 18.01 487 MET A C 1
ATOM 7729 O O . MET A 1 507 ? -17.306 -55.784 58.388 1.00 19.93 487 MET A O 1
ATOM 7743 N N . ALA A 1 508 ? -18.662 -54.246 57.437 1.00 18.54 488 ALA A N 1
ATOM 7744 C CA . ALA A 1 508 ? -19.850 -54.653 58.168 1.00 21.22 488 ALA A CA 1
ATOM 7745 C C . ALA A 1 508 ? -20.745 -55.553 57.332 1.00 21.56 488 ALA A C 1
ATOM 7746 O O . ALA A 1 508 ? -20.579 -55.668 56.120 1.00 22.62 488 ALA A O 1
ATOM 7753 N N . GLN A 1 509 ? -21.634 -56.276 58.005 1.00 21.85 489 GLN A N 1
ATOM 7754 C CA . GLN A 1 509 ? -22.572 -57.126 57.323 1.00 22.90 489 GLN A CA 1
ATOM 7755 C C . GLN A 1 509 ? -23.708 -56.251 56.796 1.00 23.10 489 GLN A C 1
ATOM 7756 O O . GLN A 1 509 ? -24.174 -55.343 57.516 1.00 22.55 489 GLN A O 1
ATOM 7770 N N . PRO A 1 510 ? -24.267 -56.570 55.619 1.00 23.90 490 PRO A N 1
ATOM 7771 C CA . PRO A 1 510 ? -25.453 -55.831 55.165 1.00 23.49 490 PRO A CA 1
ATOM 7772 C C . PRO A 1 510 ? -26.617 -55.950 56.142 1.00 24.44 490 PRO A C 1
ATOM 7773 O O . PRO A 1 510 ? -26.735 -56.957 56.862 1.00 24.73 490 PRO A O 1
ATOM 7784 N N . VAL A 1 511 ? -27.499 -54.931 56.148 1.00 24.00 491 VAL A N 1
ATOM 7785 C CA . VAL A 1 511 ? -28.647 -54.842 57.034 1.00 25.85 491 VAL A CA 1
ATOM 7786 C C . VAL A 1 511 ? -29.880 -55.454 56.405 1.00 30.38 491 VAL A C 1
ATOM 7787 O O . VAL A 1 511 ? -30.211 -55.102 55.260 1.00 30.06 491 VAL A O 1
ATOM 7800 N N . GLY A 1 512 ? -30.615 -56.221 57.219 1.00 33.53 492 GLY A N 1
ATOM 7801 C CA . GLY A 1 512 ? -31.943 -56.761 56.902 1.00 37.18 492 GLY A CA 1
ATOM 7802 C C . GLY A 1 512 ? -31.987 -57.746 55.772 1.00 39.27 492 GLY A C 1
ATOM 7803 O O . GLY A 1 512 ? -30.924 -58.251 55.408 1.00 40.23 492 GLY A O 1
ATOM 7808 N N . SER B 1 11 ? -51.629 -2.173 11.842 1.00 40.88 -9 SER B N 1
ATOM 7809 C CA . SER B 1 11 ? -50.215 -2.455 11.690 1.00 37.69 -9 SER B CA 1
ATOM 7810 C C . SER B 1 11 ? -49.908 -3.453 10.557 1.00 34.90 -9 SER B C 1
ATOM 7811 O O . SER B 1 11 ? -50.772 -4.242 10.169 1.00 36.15 -9 SER B O 1
ATOM 7819 N N . SER B 1 12 ? -48.677 -3.368 10.021 1.00 29.89 -8 SER B N 1
ATOM 7820 C CA . SER B 1 12 ? -48.105 -4.322 9.100 1.00 26.10 -8 SER B CA 1
ATOM 7821 C C . SER B 1 12 ? -46.993 -5.033 9.835 1.00 22.86 -8 SER B C 1
ATOM 7822 O O . SER B 1 12 ? -46.316 -4.468 10.694 1.00 22.89 -8 SER B O 1
ATOM 7830 N N . GLY B 1 13 ? -46.783 -6.291 9.514 1.00 20.03 -7 GLY B N 1
ATOM 7831 C CA . GLY B 1 13 ? -45.707 -7.052 10.102 1.00 19.37 -7 GLY B CA 1
ATOM 7832 C C . GLY B 1 13 ? -46.106 -8.476 10.384 1.00 18.47 -7 GLY B C 1
ATOM 7833 O O . GLY B 1 13 ? -47.293 -8.834 10.318 1.00 18.48 -7 GLY B O 1
ATOM 7837 N N . LEU B 1 14 ? -45.106 -9.234 10.687 1.00 19.41 -6 LEU B N 1
ATOM 7838 C CA . LEU B 1 14 ? -45.260 -10.658 11.069 1.00 19.92 -6 LEU B CA 1
ATOM 7839 C C . LEU B 1 14 ? -46.047 -10.826 12.334 1.00 19.83 -6 LEU B C 1
ATOM 7840 O O . LEU B 1 14 ? -45.719 -10.209 13.380 1.00 20.28 -6 LEU B O 1
ATOM 7856 N N . VAL B 1 15 ? -47.081 -11.700 12.275 1.00 18.82 -5 VAL B N 1
ATOM 7857 C CA . VAL B 1 15 ? -47.871 -12.112 13.442 1.00 18.62 -5 VAL B CA 1
ATOM 7858 C C . VAL B 1 15 ? -47.620 -13.617 13.624 1.00 20.00 -5 VAL B C 1
ATOM 7859 O O . VAL B 1 15 ? -48.252 -14.434 12.937 1.00 20.44 -5 VAL B O 1
ATOM 7872 N N . PRO B 1 16 ? -46.652 -13.967 14.463 1.00 19.69 -4 PRO B N 1
ATOM 7873 C CA . PRO B 1 16 ? -46.394 -15.395 14.687 1.00 20.14 -4 PRO B CA 1
ATOM 7874 C C . PRO B 1 16 ? -47.524 -16.012 15.493 1.00 20.92 -4 PRO B C 1
ATOM 7875 O O . PRO B 1 16 ? -48.167 -15.351 16.327 1.00 21.53 -4 PRO B O 1
ATOM 7886 N N . ARG B 1 17 ? -47.730 -17.323 15.291 1.00 20.62 -3 ARG B N 1
ATOM 7887 C CA . ARG B 1 17 ? -48.680 -18.059 16.122 1.00 22.21 -3 ARG B CA 1
ATOM 7888 C C . ARG B 1 17 ? -47.996 -18.413 17.453 1.00 23.41 -3 ARG B C 1
ATOM 7889 O O . ARG B 1 17 ? -48.707 -18.530 18.446 1.00 26.26 -3 ARG B O 1
ATOM 7910 N N . GLY B 1 18 ? -46.673 -18.585 17.486 1.00 21.52 -2 GLY B N 1
ATOM 7911 C CA . GLY B 1 18 ? -45.949 -18.914 18.706 1.00 23.76 -2 GLY B CA 1
ATOM 7912 C C . GLY B 1 18 ? -44.932 -17.873 19.124 1.00 24.47 -2 GLY B C 1
ATOM 7913 O O . GLY B 1 18 ? -44.520 -17.039 18.323 1.00 24.10 -2 GLY B O 1
ATOM 7917 N N . SER B 1 19 ? -44.418 -18.016 20.351 1.00 24.46 -1 SER B N 1
ATOM 7918 C CA . SER B 1 19 ? -43.451 -17.102 20.989 1.00 23.86 -1 SER B CA 1
ATOM 7919 C C . SER B 1 19 ? -42.003 -17.339 20.674 1.00 24.30 -1 SER B C 1
ATOM 7920 O O . SER B 1 19 ? -41.164 -16.528 21.073 1.00 25.49 -1 SER B O 1
ATOM 7928 N N . HIS B 1 20 ? -41.667 -18.448 20.015 1.00 23.45 0 HIS B N 1
ATOM 7929 C CA . HIS B 1 20 ? -40.273 -18.767 19.723 1.00 23.75 0 HIS B CA 1
ATOM 7930 C C . HIS B 1 20 ? -40.095 -19.105 18.281 1.00 23.23 0 HIS B C 1
ATOM 7931 O O . HIS B 1 20 ? -39.345 -20.016 17.933 1.00 21.99 0 HIS B O 1
ATOM 7945 N N . MET B 1 21 ? -40.676 -18.257 17.403 1.00 22.28 1 MET B N 1
ATOM 7946 C CA . MET B 1 21 ? -40.550 -18.511 15.982 1.00 21.69 1 MET B CA 1
ATOM 7947 C C . MET B 1 21 ? -39.125 -18.533 15.493 1.00 21.67 1 MET B C 1
ATOM 7948 O O . MET B 1 21 ? -38.814 -19.360 14.643 1.00 21.36 1 MET B O 1
ATOM 7962 N N . GLY B 1 22 ? -38.242 -17.648 15.980 1.00 21.94 2 GLY B N 1
ATOM 7963 C CA . GLY B 1 22 ? -36.857 -17.626 15.518 1.00 22.61 2 GLY B CA 1
ATOM 7964 C C . GLY B 1 22 ? -36.156 -18.949 15.777 1.00 21.17 2 GLY B C 1
ATOM 7965 O O . GLY B 1 22 ? -35.434 -19.460 14.928 1.00 22.10 2 GLY B O 1
ATOM 7969 N N . THR B 1 23 ? -36.415 -19.507 16.978 1.00 21.57 3 THR B N 1
ATOM 7970 C CA . THR B 1 23 ? -35.839 -20.796 17.330 1.00 19.67 3 THR B CA 1
ATOM 7971 C C . THR B 1 23 ? -36.417 -21.892 16.430 1.00 17.86 3 THR B C 1
ATOM 7972 O O . THR B 1 23 ? -35.657 -22.716 15.945 1.00 17.36 3 THR B O 1
ATOM 7983 N N . MET B 1 24 ? -37.734 -21.908 16.230 1.00 17.70 4 MET B N 1
ATOM 7984 C CA . MET B 1 24 ? -38.336 -22.946 15.370 1.00 16.33 4 MET B CA 1
ATOM 7985 C C . MET B 1 24 ? -37.872 -22.816 13.926 1.00 15.93 4 MET B C 1
ATOM 7986 O O . MET B 1 24 ? -37.590 -23.818 13.272 1.00 15.50 4 MET B O 1
ATOM 8000 N N . VAL B 1 25 ? -37.708 -21.574 13.420 1.00 16.27 5 VAL B N 1
ATOM 8001 C CA . VAL B 1 25 ? -37.191 -21.369 12.072 1.00 17.40 5 VAL B CA 1
ATOM 8002 C C . VAL B 1 25 ? -35.759 -21.903 11.961 1.00 16.77 5 VAL B C 1
ATOM 8003 O O . VAL B 1 25 ? -35.427 -22.577 11.006 1.00 19.01 5 VAL B O 1
ATOM 8016 N N . GLN B 1 26 ? -34.928 -21.647 12.979 1.00 18.20 6 GLN B N 1
ATOM 8017 C CA . GLN B 1 26 ? -33.545 -22.148 12.941 1.00 19.58 6 GLN B CA 1
ATOM 8018 C C . GLN B 1 26 ? -33.508 -23.691 12.951 1.00 17.78 6 GLN B C 1
ATOM 8019 O O . GLN B 1 26 ? -32.772 -24.299 12.198 1.00 18.95 6 GLN B O 1
ATOM 8033 N N . LEU B 1 27 ? -34.384 -24.297 13.782 1.00 17.46 7 LEU B N 1
ATOM 8034 C CA . LEU B 1 27 ? -34.495 -25.764 13.778 1.00 17.39 7 LEU B CA 1
ATOM 8035 C C . LEU B 1 27 ? -34.941 -26.310 12.431 1.00 16.51 7 LEU B C 1
ATOM 8036 O O . LEU B 1 27 ? -34.403 -27.283 11.938 1.00 17.18 7 LEU B O 1
ATOM 8052 N N . ASN B 1 28 ? -35.926 -25.658 11.812 1.00 16.59 8 ASN B N 1
ATOM 8053 C CA . ASN B 1 28 ? -36.435 -26.084 10.514 1.00 16.98 8 ASN B CA 1
ATOM 8054 C C . ASN B 1 28 ? -35.377 -25.923 9.437 1.00 18.53 8 ASN B C 1
ATOM 8055 O O . ASN B 1 28 ? -35.204 -26.832 8.614 1.00 20.34 8 ASN B O 1
ATOM 8066 N N . GLU B 1 29 ? -34.629 -24.827 9.456 1.00 18.69 9 GLU B N 1
ATOM 8067 C CA . GLU B 1 29 ? -33.534 -24.596 8.487 1.00 21.27 9 GLU B CA 1
ATOM 8068 C C . GLU B 1 29 ? -32.446 -25.651 8.627 1.00 23.30 9 GLU B C 1
ATOM 8069 O O . GLU B 1 29 ? -31.838 -26.060 7.626 1.00 25.34 9 GLU B O 1
ATOM 8081 N N . ALA B 1 30 ? -32.227 -26.141 9.851 1.00 21.94 10 ALA B N 1
ATOM 8082 C CA . ALA B 1 30 ? -31.268 -27.221 10.112 1.00 21.88 10 ALA B CA 1
ATOM 8083 C C . ALA B 1 30 ? -31.785 -28.619 9.760 1.00 22.49 10 ALA B C 1
ATOM 8084 O O . ALA B 1 30 ? -31.051 -29.617 9.926 1.00 23.91 10 ALA B O 1
ATOM 8091 N N . GLY B 1 31 ? -33.041 -28.734 9.332 1.00 21.60 11 GLY B N 1
ATOM 8092 C CA . GLY B 1 31 ? -33.650 -29.990 8.969 1.00 22.15 11 GLY B CA 1
ATOM 8093 C C . GLY B 1 31 ? -34.080 -30.826 10.142 1.00 23.03 11 GLY B C 1
ATOM 8094 O O . GLY B 1 31 ? -34.263 -32.039 10.011 1.00 25.16 11 GLY B O 1
ATOM 8098 N N . LEU B 1 32 ? -34.286 -30.183 11.291 1.00 19.94 12 LEU B N 1
ATOM 8099 C CA . LEU B 1 32 ? -34.594 -30.894 12.528 1.00 18.80 12 LEU B CA 1
ATOM 8100 C C . LEU B 1 32 ? -36.023 -30.754 13.031 1.00 19.26 12 LEU B C 1
ATOM 8101 O O . LEU B 1 32 ? -36.296 -31.084 14.189 1.00 20.77 12 LEU B O 1
ATOM 8117 N N . PHE B 1 33 ? -36.899 -30.101 12.253 1.00 18.25 13 PHE B N 1
ATOM 8118 C CA . PHE B 1 33 ? -38.275 -29.869 12.655 1.00 19.66 13 PHE B CA 1
ATOM 8119 C C . PHE B 1 33 ? -39.206 -30.683 11.768 1.00 21.73 13 PHE B C 1
ATOM 8120 O O . PHE B 1 33 ? -39.444 -30.335 10.597 1.00 23.70 13 PHE B O 1
ATOM 8137 N N . LYS B 1 34 ? -39.714 -31.777 12.286 1.00 19.11 14 LYS B N 1
ATOM 8138 C CA . LYS B 1 34 ? -40.523 -32.712 11.521 1.00 18.20 14 LYS B CA 1
ATOM 8139 C C . LYS B 1 34 ? -41.950 -32.778 11.989 1.00 19.48 14 LYS B C 1
ATOM 8140 O O . LYS B 1 34 ? -42.244 -32.646 13.185 1.00 21.22 14 LYS B O 1
ATOM 8159 N N . SER B 1 35 ? -42.845 -33.020 11.052 1.00 18.26 15 SER B N 1
ATOM 8160 C CA . SER B 1 35 ? -44.284 -33.102 11.307 1.00 18.58 15 SER B CA 1
ATOM 8161 C C . SER B 1 35 ? -44.878 -34.427 10.805 1.00 17.52 15 SER B C 1
ATOM 8162 O O . SER B 1 35 ? -46.105 -34.544 10.631 1.00 19.24 15 SER B O 1
ATOM 8170 N N . GLN B 1 36 ? -44.008 -35.425 10.493 1.00 15.68 16 GLN B N 1
ATOM 8171 C CA . GLN B 1 36 ? -44.401 -36.708 9.966 1.00 15.27 16 GLN B CA 1
ATOM 8172 C C . GLN B 1 36 ? -43.621 -37.793 10.696 1.00 15.48 16 GLN B C 1
ATOM 8173 O O . GLN B 1 36 ? -42.534 -37.542 11.232 1.00 15.63 16 GLN B O 1
ATOM 8187 N N . GLY B 1 37 ? -44.169 -38.988 10.668 1.00 15.03 17 GLY B N 1
ATOM 8188 C CA . GLY B 1 37 ? -43.482 -40.177 11.152 1.00 14.95 17 GLY B CA 1
ATOM 8189 C C . GLY B 1 37 ? -42.581 -40.743 10.072 1.00 13.68 17 GLY B C 1
ATOM 8190 O O . GLY B 1 37 ? -42.529 -40.229 8.942 1.00 13.31 17 GLY B O 1
ATOM 8194 N N . LEU B 1 38 ? -41.851 -41.804 10.394 1.00 13.10 18 LEU B N 1
ATOM 8195 C CA . LEU B 1 38 ? -40.883 -42.396 9.507 1.00 12.28 18 LEU B CA 1
ATOM 8196 C C . LEU B 1 38 ? -41.114 -43.876 9.414 1.00 13.27 18 LEU B C 1
ATOM 8197 O O . LEU B 1 38 ? -40.990 -44.587 10.417 1.00 13.38 18 LEU B O 1
ATOM 8213 N N . ILE B 1 39 ? -41.486 -44.362 8.236 1.00 13.16 19 ILE B N 1
ATOM 8214 C CA . ILE B 1 39 ? -41.722 -45.766 7.991 1.00 13.49 19 ILE B CA 1
ATOM 8215 C C . ILE B 1 39 ? -40.928 -46.132 6.784 1.00 14.35 19 ILE B C 1
ATOM 8216 O O . ILE B 1 39 ? -41.209 -45.665 5.644 1.00 14.59 19 ILE B O 1
ATOM 8232 N N . GLY B 1 40 ? -39.913 -46.973 6.954 1.00 14.51 20 GLY B N 1
ATOM 8233 C CA . GLY B 1 40 ? -39.075 -47.373 5.826 1.00 14.20 20 GLY B CA 1
ATOM 8234 C C . GLY B 1 40 ? -38.402 -46.194 5.176 1.00 14.78 20 GLY B C 1
ATOM 8235 O O . GLY B 1 40 ? -37.856 -45.314 5.842 1.00 15.38 20 GLY B O 1
ATOM 8239 N N . ASP B 1 41 ? -38.565 -46.087 3.851 1.00 14.89 21 ASP B N 1
ATOM 8240 C CA . ASP B 1 41 ? -37.921 -45.013 3.107 1.00 16.83 21 ASP B CA 1
ATOM 8241 C C . ASP B 1 41 ? -38.782 -43.785 2.892 1.00 18.20 21 ASP B C 1
ATOM 8242 O O . ASP B 1 41 ? -38.470 -42.962 2.005 1.00 19.56 21 ASP B O 1
ATOM 8251 N N . LYS B 1 42 ? -39.811 -43.615 3.704 1.00 15.41 22 LYS B N 1
ATOM 8252 C CA . LYS B 1 42 ? -40.685 -42.479 3.564 1.00 15.86 22 LYS B CA 1
ATOM 8253 C C . LYS B 1 42 ? -41.038 -41.823 4.868 1.00 14.42 22 LYS B C 1
ATOM 8254 O O . LYS B 1 42 ? -41.326 -42.505 5.856 1.00 13.92 22 LYS B O 1
ATOM 8273 N N . TRP B 1 43 ? -41.140 -40.480 4.849 1.00 14.06 23 TRP B N 1
ATOM 8274 C CA . TRP B 1 43 ? -41.737 -39.700 5.898 1.00 14.33 23 TRP B CA 1
ATOM 8275 C C . TRP B 1 43 ? -43.222 -39.701 5.588 1.00 15.24 23 TRP B C 1
ATOM 8276 O O . TRP B 1 43 ? -43.614 -39.389 4.435 1.00 16.69 23 TRP B O 1
ATOM 8297 N N . VAL B 1 44 ? -44.048 -40.065 6.550 1.00 14.01 24 VAL B N 1
ATOM 8298 C CA . VAL B 1 44 ? -45.462 -40.311 6.309 1.00 14.25 24 VAL B CA 1
ATOM 8299 C C . VAL B 1 44 ? -46.413 -39.648 7.281 1.00 15.23 24 VAL B C 1
ATOM 8300 O O . VAL B 1 44 ? -46.096 -39.400 8.443 1.00 15.44 24 VAL B O 1
ATOM 8313 N N . ASP B 1 45 ? -47.623 -39.419 6.789 1.00 14.69 25 ASP B N 1
ATOM 8314 C CA . ASP B 1 45 ? -48.743 -39.044 7.601 1.00 14.74 25 ASP B CA 1
ATOM 8315 C C . ASP B 1 45 ? -49.487 -40.313 8.085 1.00 16.02 25 ASP B C 1
ATOM 8316 O O . ASP B 1 45 ? -49.206 -41.447 7.667 1.00 18.04 25 ASP B O 1
ATOM 8325 N N . ALA B 1 46 ? -50.492 -40.127 8.940 1.00 14.11 26 ALA B N 1
ATOM 8326 C CA . ALA B 1 46 ? -51.379 -41.213 9.331 1.00 14.23 26 ALA B CA 1
ATOM 8327 C C . ALA B 1 46 ? -52.216 -41.588 8.072 1.00 15.17 26 ALA B C 1
ATOM 8328 O O . ALA B 1 46 ? -52.354 -40.779 7.153 1.00 16.58 26 ALA B O 1
ATOM 8335 N N . GLU B 1 47 ? -52.781 -42.783 8.059 1.00 16.32 27 GLU B N 1
ATOM 8336 C CA . GLU B 1 47 ? -53.537 -43.250 6.895 1.00 17.65 27 GLU B CA 1
ATOM 8337 C C . GLU B 1 47 ? -54.734 -42.375 6.560 1.00 16.63 27 GLU B C 1
ATOM 8338 O O . GLU B 1 47 ? -55.116 -42.311 5.398 1.00 17.07 27 GLU B O 1
ATOM 8350 N N . ASN B 1 48 ? -55.346 -41.766 7.568 1.00 15.42 28 ASN B N 1
ATOM 8351 C CA . ASN B 1 48 ? -56.482 -40.869 7.325 1.00 15.49 28 ASN B CA 1
ATOM 8352 C C . ASN B 1 48 ? -56.147 -39.370 7.484 1.00 15.81 28 ASN B C 1
ATOM 8353 O O . ASN B 1 48 ? -57.044 -38.538 7.497 1.00 16.70 28 ASN B O 1
ATOM 8364 N N . GLY B 1 49 ? -54.870 -39.043 7.602 1.00 14.85 29 GLY B N 1
ATOM 8365 C CA . GLY B 1 49 ? -54.448 -37.669 7.759 1.00 15.40 29 GLY B CA 1
ATOM 8366 C C . GLY B 1 49 ? -54.729 -37.027 9.109 1.00 15.97 29 GLY B C 1
ATOM 8367 O O . GLY B 1 49 ? -54.512 -35.816 9.244 1.00 16.16 29 GLY B O 1
ATOM 8371 N N . HIS B 1 50 ? -55.249 -37.790 10.079 1.00 14.93 30 HIS B N 1
ATOM 8372 C CA . HIS B 1 50 ? -55.480 -37.233 11.388 1.00 14.60 30 HIS B CA 1
ATOM 8373 C C . HIS B 1 50 ? -54.185 -36.903 12.085 1.00 15.77 30 HIS B C 1
ATOM 8374 O O . HIS B 1 50 ? -53.160 -37.550 11.858 1.00 15.10 30 HIS B O 1
ATOM 8388 N N . THR B 1 51 ? -54.241 -35.883 12.942 1.00 15.89 31 THR B N 1
ATOM 8389 C CA . THR B 1 51 ? -53.064 -35.427 13.640 1.00 15.89 31 THR B CA 1
ATOM 8390 C C . THR B 1 51 ? -53.383 -35.129 15.114 1.00 16.38 31 THR B C 1
ATOM 8391 O O . THR B 1 51 ? -54.523 -35.128 15.555 1.00 16.83 31 THR B O 1
ATOM 8402 N N . LEU B 1 52 ? -52.331 -34.882 15.878 1.00 15.47 32 LEU B N 1
ATOM 8403 C CA . LEU B 1 52 ? -52.416 -34.455 17.266 1.00 16.55 32 LEU B CA 1
ATOM 8404 C C . LEU B 1 52 ? -51.447 -33.266 17.437 1.00 16.93 32 LEU B C 1
ATOM 8405 O O . LEU B 1 52 ? -50.353 -33.258 16.887 1.00 17.16 32 LEU B O 1
ATOM 8421 N N . PRO B 1 53 ? -51.810 -32.281 18.279 1.00 16.69 33 PRO B N 1
ATOM 8422 C CA . PRO B 1 53 ? -50.906 -31.149 18.509 1.00 16.26 33 PRO B CA 1
ATOM 8423 C C . PRO B 1 53 ? -49.806 -31.513 19.524 1.00 15.55 33 PRO B C 1
ATOM 8424 O O . PRO B 1 53 ? -50.053 -32.246 20.481 1.00 15.89 33 PRO B O 1
ATOM 8435 N N . VAL B 1 54 ? -48.633 -30.909 19.326 1.00 15.31 34 VAL B N 1
ATOM 8436 C CA . VAL B 1 54 ? -47.518 -30.937 20.273 1.00 15.08 34 VAL B CA 1
ATOM 8437 C C . VAL B 1 54 ? -47.410 -29.512 20.798 1.00 16.67 34 VAL B C 1
ATOM 8438 O O . VAL B 1 54 ? -47.236 -28.598 20.011 1.00 17.06 34 VAL B O 1
ATOM 8451 N N . ASN B 1 55 ? -47.622 -29.310 22.084 1.00 17.47 35 ASN B N 1
ATOM 8452 C CA . ASN B 1 55 ? -47.647 -27.970 22.672 1.00 18.45 35 ASN B CA 1
ATOM 8453 C C . ASN B 1 55 ? -46.448 -27.647 23.520 1.00 18.94 35 ASN B C 1
ATOM 8454 O O . ASN B 1 55 ? -45.855 -28.544 24.092 1.00 18.24 35 ASN B O 1
ATOM 8465 N N . ASN B 1 56 ? -46.078 -26.378 23.589 1.00 16.88 36 ASN B N 1
ATOM 8466 C CA . ASN B 1 56 ? -44.982 -25.906 24.424 1.00 16.55 36 ASN B CA 1
ATOM 8467 C C . ASN B 1 56 ? -45.523 -25.780 25.850 1.00 17.57 36 ASN B C 1
ATOM 8468 O O . ASN B 1 56 ? -46.456 -24.992 26.069 1.00 17.37 36 ASN B O 1
ATOM 8479 N N . PRO B 1 57 ? -44.994 -26.503 26.837 1.00 16.17 37 PRO B N 1
ATOM 8480 C CA . PRO B 1 57 ? -45.584 -26.433 28.171 1.00 16.48 37 PRO B CA 1
ATOM 8481 C C . PRO B 1 57 ? -45.376 -25.119 28.899 1.00 17.94 37 PRO B C 1
ATOM 8482 O O . PRO B 1 57 ? -46.103 -24.838 29.864 1.00 19.49 37 PRO B O 1
ATOM 8493 N N . ALA B 1 58 ? -44.394 -24.323 28.493 1.00 17.38 38 ALA B N 1
ATOM 8494 C CA . ALA B 1 58 ? -44.156 -23.032 29.149 1.00 18.78 38 ALA B CA 1
ATOM 8495 C C . ALA B 1 58 ? -45.096 -21.948 28.645 1.00 22.03 38 ALA B C 1
ATOM 8496 O O . ALA B 1 58 ? -45.291 -20.991 29.389 1.00 23.34 38 ALA B O 1
ATOM 8503 N N . THR B 1 59 ? -45.625 -22.064 27.416 1.00 22.09 39 THR B N 1
ATOM 8504 C CA . THR B 1 59 ? -46.434 -21.024 26.785 1.00 22.65 39 THR B CA 1
ATOM 8505 C C . THR B 1 59 ? -47.854 -21.465 26.433 1.00 24.38 39 THR B C 1
ATOM 8506 O O . THR B 1 59 ? -48.690 -20.612 26.106 1.00 25.14 39 THR B O 1
ATOM 8517 N N . GLY B 1 60 ? -48.105 -22.764 26.345 1.00 23.06 40 GLY B N 1
ATOM 8518 C CA . GLY B 1 60 ? -49.385 -23.288 25.871 1.00 24.55 40 GLY B CA 1
ATOM 8519 C C . GLY B 1 60 ? -49.532 -23.330 24.366 1.00 25.78 40 GLY B C 1
ATOM 8520 O O . GLY B 1 60 ? -50.517 -23.891 23.875 1.00 28.15 40 GLY B O 1
ATOM 8524 N N . GLU B 1 61 ? -48.584 -22.782 23.622 1.00 23.60 41 GLU B N 1
ATOM 8525 C CA . GLU B 1 61 ? -48.700 -22.703 22.186 1.00 22.65 41 GLU B CA 1
ATOM 8526 C C . GLU B 1 61 ? -48.482 -24.026 21.478 1.00 22.28 41 GLU B C 1
ATOM 8527 O O . GLU B 1 61 ? -47.594 -24.781 21.870 1.00 21.60 41 GLU B O 1
ATOM 8539 N N . ILE B 1 62 ? -49.197 -24.271 20.383 1.00 20.63 42 ILE B N 1
ATOM 8540 C CA . ILE B 1 62 ? -48.948 -25.428 19.539 1.00 20.47 42 ILE B CA 1
ATOM 8541 C C . ILE B 1 62 ? -47.628 -25.166 18.812 1.00 21.92 42 ILE B C 1
ATOM 8542 O O . ILE B 1 62 ? -47.431 -24.111 18.191 1.00 24.07 42 ILE B O 1
ATOM 8558 N N . LEU B 1 63 ? -46.717 -26.134 18.840 1.00 18.31 43 LEU B N 1
ATOM 8559 C CA . LEU B 1 63 ? -45.474 -26.065 18.067 1.00 17.81 43 LEU B CA 1
ATOM 8560 C C . LEU B 1 63 ? -45.764 -26.545 16.639 1.00 17.33 43 LEU B C 1
ATOM 8561 O O . LEU B 1 63 ? -45.424 -25.897 15.642 1.00 18.21 43 LEU B O 1
ATOM 8577 N N . THR B 1 64 ? -46.344 -27.729 16.524 1.00 16.77 44 THR B N 1
ATOM 8578 C CA . THR B 1 64 ? -46.760 -28.304 15.262 1.00 17.25 44 THR B CA 1
ATOM 8579 C C . THR B 1 64 ? -47.710 -29.458 15.573 1.00 18.84 44 THR B C 1
ATOM 8580 O O . THR B 1 64 ? -47.919 -29.798 16.755 1.00 18.84 44 THR B O 1
ATOM 8591 N N A SER B 1 65 ? -48.364 -29.975 14.552 0.50 17.71 45 SER B N 1
ATOM 8592 N N B SER B 1 65 ? -48.331 -30.022 14.563 0.50 18.28 45 SER B N 1
ATOM 8593 C CA A SER B 1 65 ? -49.130 -31.190 14.629 0.50 18.44 45 SER B CA 1
ATOM 8594 C CA B SER B 1 65 ? -49.129 -31.206 14.725 0.50 19.45 45 SER B CA 1
ATOM 8595 C C A SER B 1 65 ? -48.164 -32.318 14.209 0.50 17.49 45 SER B C 1
ATOM 8596 C C B SER B 1 65 ? -48.368 -32.356 14.062 0.50 19.13 45 SER B C 1
ATOM 8597 O O A SER B 1 65 ? -47.149 -32.079 13.517 0.50 16.77 45 SER B O 1
ATOM 8598 O O B SER B 1 65 ? -47.672 -32.169 13.063 0.50 20.32 45 SER B O 1
ATOM 8613 N N . VAL B 1 66 ? -48.470 -33.538 14.656 1.00 17.07 46 VAL B N 1
ATOM 8614 C CA . VAL B 1 66 ? -47.806 -34.734 14.182 1.00 15.17 46 VAL B CA 1
ATOM 8615 C C . VAL B 1 66 ? -48.910 -35.754 13.882 1.00 14.12 46 VAL B C 1
ATOM 8616 O O . VAL B 1 66 ? -50.039 -35.622 14.375 1.00 14.89 46 VAL B O 1
ATOM 8629 N N . PRO B 1 67 ? -48.601 -36.794 13.109 1.00 14.41 47 PRO B N 1
ATOM 8630 C CA . PRO B 1 67 ? -49.633 -37.785 12.802 1.00 14.73 47 PRO B CA 1
ATOM 8631 C C . PRO B 1 67 ? -50.203 -38.518 14.009 1.00 15.51 47 PRO B C 1
ATOM 8632 O O . PRO B 1 67 ? -49.494 -38.804 14.979 1.00 15.11 47 PRO B O 1
ATOM 8643 N N . PHE B 1 68 ? -51.499 -38.863 13.931 1.00 16.10 48 PHE B N 1
ATOM 8644 C CA . PHE B 1 68 ? -52.172 -39.676 14.915 1.00 16.57 48 PHE B CA 1
ATOM 8645 C C . PHE B 1 68 ? -52.312 -41.069 14.306 1.00 16.92 48 PHE B C 1
ATOM 8646 O O . PHE B 1 68 ? -53.308 -41.399 13.651 1.00 17.81 48 PHE B O 1
ATOM 8663 N N . MET B 1 69 ? -51.249 -41.851 14.425 1.00 15.08 49 MET B N 1
ATOM 8664 C CA . MET B 1 69 ? -51.189 -43.176 13.846 1.00 15.42 49 MET B CA 1
ATOM 8665 C C . MET B 1 69 ? -51.735 -44.250 14.797 1.00 17.16 49 MET B C 1
ATOM 8666 O O . MET B 1 69 ? -51.948 -43.986 15.965 1.00 19.33 49 MET B O 1
ATOM 8680 N N . GLY B 1 70 ? -51.958 -45.463 14.304 1.00 16.48 50 GLY B N 1
ATOM 8681 C CA . GLY B 1 70 ? -52.428 -46.560 15.109 1.00 16.94 50 GLY B CA 1
ATOM 8682 C C . GLY B 1 70 ? -51.902 -47.885 14.625 1.00 16.85 50 GLY B C 1
ATOM 8683 O O . GLY B 1 70 ? -50.776 -48.000 14.108 1.00 16.34 50 GLY B O 1
ATOM 8687 N N . LYS B 1 71 ? -52.758 -48.893 14.743 1.00 16.31 51 LYS B N 1
ATOM 8688 C CA . LYS B 1 71 ? -52.429 -50.256 14.385 1.00 16.56 51 LYS B CA 1
ATOM 8689 C C . LYS B 1 71 ? -51.850 -50.431 12.997 1.00 16.49 51 LYS B C 1
ATOM 8690 O O . LYS B 1 71 ? -50.813 -51.054 12.835 1.00 17.27 51 LYS B O 1
ATOM 8709 N N . ARG B 1 72 ? -52.513 -49.878 11.980 1.00 16.65 52 ARG B N 1
ATOM 8710 C CA . ARG B 1 72 ? -52.073 -50.131 10.608 1.00 17.08 52 ARG B CA 1
ATOM 8711 C C . ARG B 1 72 ? -50.683 -49.585 10.333 1.00 16.43 52 ARG B C 1
ATOM 8712 O O . ARG B 1 72 ? -49.864 -50.264 9.714 1.00 16.52 52 ARG B O 1
ATOM 8733 N N . GLU B 1 73 ? -50.408 -48.358 10.774 1.00 14.14 53 GLU B N 1
ATOM 8734 C CA . GLU B 1 73 ? -49.086 -47.766 10.555 1.00 14.29 53 GLU B CA 1
ATOM 8735 C C . GLU B 1 73 ? -48.041 -48.536 11.341 1.00 13.90 53 GLU B C 1
ATOM 8736 O O . GLU B 1 73 ? -46.934 -48.725 10.850 1.00 15.20 53 GLU B O 1
ATOM 8748 N N . ALA B 1 74 ? -48.371 -48.977 12.575 1.00 14.03 54 ALA B N 1
ATOM 8749 C CA . ALA B 1 74 ? -47.420 -49.776 13.363 1.00 14.20 54 ALA B CA 1
ATOM 8750 C C . ALA B 1 74 ? -47.104 -51.093 12.640 1.00 14.87 54 ALA B C 1
ATOM 8751 O O . ALA B 1 74 ? -45.937 -51.504 12.590 1.00 14.67 54 ALA B O 1
ATOM 8758 N N . GLU B 1 75 ? -48.121 -51.728 12.035 1.00 14.21 55 GLU B N 1
ATOM 8759 C CA . GLU B 1 75 ? -47.890 -52.957 11.273 1.00 14.62 55 GLU B CA 1
ATOM 8760 C C . GLU B 1 75 ? -46.945 -52.689 10.092 1.00 14.40 55 GLU B C 1
ATOM 8761 O O . GLU B 1 75 ? -46.060 -53.501 9.804 1.00 14.89 55 GLU B O 1
ATOM 8773 N N . LYS B 1 76 ? -47.145 -51.568 9.386 1.00 13.87 56 LYS B N 1
ATOM 8774 C CA . LYS B 1 76 ? -46.289 -51.223 8.256 1.00 14.12 56 LYS B CA 1
ATOM 8775 C C . LYS B 1 76 ? -44.851 -50.949 8.707 1.00 13.85 56 LYS B C 1
ATOM 8776 O O . LYS B 1 76 ? -43.895 -51.362 8.035 1.00 14.38 56 LYS B O 1
ATOM 8795 N N . ALA B 1 77 ? -44.693 -50.297 9.855 1.00 13.05 57 ALA B N 1
ATOM 8796 C CA . ALA B 1 77 ? -43.361 -50.026 10.389 1.00 12.68 57 ALA B CA 1
ATOM 8797 C C . ALA B 1 77 ? -42.664 -51.344 10.778 1.00 13.09 57 ALA B C 1
ATOM 8798 O O . ALA B 1 77 ? -41.473 -51.523 10.502 1.00 13.40 57 ALA B O 1
ATOM 8805 N N . ILE B 1 78 ? -43.408 -52.276 11.394 1.00 12.53 58 ILE B N 1
ATOM 8806 C CA . ILE B 1 78 ? -42.843 -53.591 11.769 1.00 12.79 58 ILE B CA 1
ATOM 8807 C C . ILE B 1 78 ? -42.419 -54.338 10.497 1.00 12.48 58 ILE B C 1
ATOM 8808 O O . ILE B 1 78 ? -41.346 -54.951 10.472 1.00 13.92 58 ILE B O 1
ATOM 8824 N N . ALA B 1 79 ? -43.244 -54.289 9.445 1.00 13.37 59 ALA B N 1
ATOM 8825 C CA . ALA B 1 79 ? -42.891 -54.955 8.193 1.00 14.27 59 ALA B CA 1
ATOM 8826 C C . ALA B 1 79 ? -41.615 -54.348 7.585 1.00 13.85 59 ALA B C 1
ATOM 8827 O O . ALA B 1 79 ? -40.754 -55.103 7.100 1.00 14.96 59 ALA B O 1
ATOM 8834 N N . ALA B 1 80 ? -41.449 -53.029 7.651 1.00 13.31 60 ALA B N 1
ATOM 8835 C CA . ALA B 1 80 ? -40.251 -52.376 7.138 1.00 12.17 60 ALA B CA 1
ATOM 8836 C C . ALA B 1 80 ? -39.035 -52.810 7.958 1.00 12.70 60 ALA B C 1
ATOM 8837 O O . ALA B 1 80 ? -37.966 -53.057 7.405 1.00 13.86 60 ALA B O 1
ATOM 8844 N N . ALA B 1 81 ? -39.192 -52.855 9.276 1.00 11.81 61 ALA B N 1
ATOM 8845 C CA . ALA B 1 81 ? -38.090 -53.282 10.144 1.00 11.59 61 ALA B CA 1
ATOM 8846 C C . ALA B 1 81 ? -37.710 -54.716 9.884 1.00 12.49 61 ALA B C 1
ATOM 8847 O O . ALA B 1 81 ? -36.525 -55.064 9.894 1.00 12.01 61 ALA B O 1
ATOM 8854 N N . SER B 1 82 ? -38.686 -55.579 9.675 1.00 12.56 62 SER B N 1
ATOM 8855 C CA . SER B 1 82 ? -38.435 -56.999 9.402 1.00 13.90 62 SER B CA 1
ATOM 8856 C C . SER B 1 82 ? -37.687 -57.158 8.065 1.00 14.46 62 SER B C 1
ATOM 8857 O O . SER B 1 82 ? -36.698 -57.927 7.987 1.00 15.52 62 SER B O 1
ATOM 8865 N N . GLN B 1 83 ? -38.083 -56.402 7.066 1.00 14.55 63 GLN B N 1
ATOM 8866 C CA . GLN B 1 83 ? -37.420 -56.463 5.767 1.00 16.00 63 GLN B CA 1
ATOM 8867 C C . GLN B 1 83 ? -35.960 -55.975 5.880 1.00 16.70 63 GLN B C 1
ATOM 8868 O O . GLN B 1 83 ? -35.080 -56.554 5.273 1.00 17.94 63 GLN B O 1
ATOM 8882 N N . ALA B 1 84 ? -35.713 -54.911 6.655 1.00 14.41 64 ALA B N 1
ATOM 8883 C CA . ALA B 1 84 ? -34.388 -54.349 6.798 1.00 13.42 64 ALA B CA 1
ATOM 8884 C C . ALA B 1 84 ? -33.445 -55.211 7.653 1.00 13.66 64 ALA B C 1
ATOM 8885 O O . ALA B 1 84 ? -32.223 -55.123 7.521 1.00 14.05 64 ALA B O 1
ATOM 8892 N N . PHE B 1 85 ? -34.019 -56.004 8.557 1.00 13.53 65 PHE B N 1
ATOM 8893 C CA . PHE B 1 85 ? -33.236 -56.807 9.491 1.00 13.00 65 PHE B CA 1
ATOM 8894 C C . PHE B 1 85 ? -32.287 -57.766 8.824 1.00 14.10 65 PHE B C 1
ATOM 8895 O O . PHE B 1 85 ? -31.163 -57.942 9.268 1.00 14.25 65 PHE B O 1
ATOM 8912 N N . THR B 1 86 ? -32.744 -58.439 7.771 1.00 16.40 66 THR B N 1
ATOM 8913 C CA . THR B 1 86 ? -31.899 -59.454 7.118 1.00 18.13 66 THR B CA 1
ATOM 8914 C C . THR B 1 86 ? -30.516 -58.916 6.720 1.00 17.08 66 THR B C 1
ATOM 8915 O O . THR B 1 86 ? -29.500 -59.429 7.185 1.00 19.46 66 THR B O 1
ATOM 8926 N N . SER B 1 87 ? -30.487 -57.787 6.052 1.00 15.06 67 SER B N 1
ATOM 8927 C CA . SER B 1 87 ? -29.234 -57.180 5.606 1.00 15.86 67 SER B CA 1
ATOM 8928 C C . SER B 1 87 ? -28.461 -56.495 6.756 1.00 16.21 67 SER B C 1
ATOM 8929 O O . SER B 1 87 ? -27.245 -56.663 6.865 1.00 15.70 67 SER B O 1
ATOM 8937 N N . TRP B 1 88 ? -29.166 -55.751 7.616 1.00 14.30 68 TRP B N 1
ATOM 8938 C CA . TRP B 1 88 ? -28.487 -55.028 8.685 1.00 13.21 68 TRP B CA 1
ATOM 8939 C C . TRP B 1 88 ? -27.790 -55.975 9.640 1.00 13.91 68 TRP B C 1
ATOM 8940 O O . TRP B 1 88 ? -26.649 -55.723 10.037 1.00 13.77 68 TRP B O 1
ATOM 8961 N N . SER B 1 89 ? -28.457 -57.077 9.999 1.00 13.09 69 SER B N 1
ATOM 8962 C CA . SER B 1 89 ? -27.912 -58.058 10.943 1.00 13.33 69 SER B CA 1
ATOM 8963 C C . SER B 1 89 ? -26.703 -58.791 10.386 1.00 15.45 69 SER B C 1
ATOM 8964 O O . SER B 1 89 ? -25.918 -59.287 11.182 1.00 17.46 69 SER B O 1
ATOM 8972 N N . LYS B 1 90 ? -26.590 -58.901 9.079 1.00 15.30 70 LYS B N 1
ATOM 8973 C CA . LYS B 1 90 ? -25.477 -59.623 8.451 1.00 16.85 70 LYS B CA 1
ATOM 8974 C C . LYS B 1 90 ? -24.287 -58.756 8.118 1.00 16.86 70 LYS B C 1
ATOM 8975 O O . LYS B 1 90 ? -23.250 -59.322 7.735 1.00 17.75 70 LYS B O 1
ATOM 8994 N N . ARG B 1 91 ? -24.361 -57.428 8.338 1.00 14.04 71 ARG B N 1
ATOM 8995 C CA . ARG B 1 91 ? -23.192 -56.573 8.195 1.00 13.21 71 ARG B CA 1
ATOM 8996 C C . ARG B 1 91 ? -22.189 -56.966 9.267 1.00 13.80 71 ARG B C 1
ATOM 8997 O O . ARG B 1 91 ? -22.557 -57.547 10.314 1.00 13.76 71 ARG B O 1
ATOM 9018 N N . THR B 1 92 ? -20.904 -56.606 9.041 1.00 12.87 72 THR B N 1
ATOM 9019 C CA . THR B 1 92 ? -19.931 -56.817 10.123 1.00 12.56 72 THR B CA 1
ATOM 9020 C C . THR B 1 92 ? -20.229 -55.836 11.256 1.00 12.47 72 THR B C 1
ATOM 9021 O O . THR B 1 92 ? -20.841 -54.781 11.040 1.00 13.09 72 THR B O 1
ATOM 9032 N N . ALA B 1 93 ? -19.751 -56.143 12.437 1.00 12.54 73 ALA B N 1
ATOM 9033 C CA . ALA B 1 93 ? -19.860 -55.211 13.555 1.00 12.91 73 ALA B CA 1
ATOM 9034 C C . ALA B 1 93 ? -19.141 -53.905 13.224 1.00 13.64 73 ALA B C 1
ATOM 9035 O O . ALA B 1 93 ? -19.609 -52.818 13.572 1.00 13.87 73 ALA B O 1
ATOM 9042 N N . ASN B 1 94 ? -17.982 -54.003 12.570 1.00 12.83 74 ASN B N 1
ATOM 9043 C CA . ASN B 1 94 ? -17.214 -52.818 12.176 1.00 13.00 74 ASN B CA 1
ATOM 9044 C C . ASN B 1 94 ? -18.003 -51.887 11.267 1.00 12.60 74 ASN B C 1
ATOM 9045 O O . ASN B 1 94 ? -17.974 -50.666 11.429 1.00 14.63 74 ASN B O 1
ATOM 9056 N N . ASP B 1 95 ? -18.763 -52.456 10.339 1.00 12.69 75 ASP B N 1
ATOM 9057 C CA . ASP B 1 95 ? -19.592 -51.685 9.424 1.00 13.45 75 ASP B CA 1
ATOM 9058 C C . ASP B 1 95 ? -20.697 -50.961 10.203 1.00 13.84 75 ASP B C 1
ATOM 9059 O O . ASP B 1 95 ? -20.877 -49.751 10.059 1.00 15.52 75 ASP B O 1
ATOM 9068 N N . ARG B 1 96 ? -21.426 -51.685 11.066 1.00 12.13 76 ARG B N 1
ATOM 9069 C CA . ARG B 1 96 ? -22.461 -51.029 11.876 1.00 12.04 76 ARG B CA 1
ATOM 9070 C C . ARG B 1 96 ? -21.840 -49.939 12.767 1.00 12.58 76 ARG B C 1
ATOM 9071 O O . ARG B 1 96 ? -22.424 -48.870 12.973 1.00 13.50 76 ARG B O 1
ATOM 9092 N N . SER B 1 97 ? -20.678 -50.228 13.330 1.00 11.76 77 SER B N 1
ATOM 9093 C CA . SER B 1 97 ? -19.987 -49.304 14.235 1.00 11.70 77 SER B CA 1
ATOM 9094 C C . SER B 1 97 ? -19.672 -47.985 13.549 1.00 11.99 77 SER B C 1
ATOM 9095 O O . SER B 1 97 ? -19.893 -46.907 14.129 1.00 13.19 77 SER B O 1
ATOM 9103 N N . LYS B 1 98 ? -19.183 -48.041 12.300 1.00 11.98 78 LYS B N 1
ATOM 9104 C CA . LYS B 1 98 ? -18.838 -46.830 11.574 1.00 12.43 78 LYS B CA 1
ATOM 9105 C C . LYS B 1 98 ? -20.063 -45.961 11.356 1.00 12.37 78 LYS B C 1
ATOM 9106 O O . LYS B 1 98 ? -19.994 -44.729 11.507 1.00 14.11 78 LYS B O 1
ATOM 9125 N N . ILE B 1 99 ? -21.166 -46.582 10.976 1.00 11.22 79 ILE B N 1
ATOM 9126 C CA . ILE B 1 99 ? -22.408 -45.846 10.734 1.00 11.77 79 ILE B CA 1
ATOM 9127 C C . ILE B 1 99 ? -22.954 -45.247 12.015 1.00 12.18 79 ILE B C 1
ATOM 9128 O O . ILE B 1 99 ? -23.344 -44.066 12.056 1.00 12.92 79 ILE B O 1
ATOM 9144 N N . LEU B 1 100 ? -22.950 -46.017 13.107 1.00 11.83 80 LEU B N 1
ATOM 9145 C CA . LEU B 1 100 ? -23.427 -45.508 14.376 1.00 11.45 80 LEU B CA 1
ATOM 9146 C C . LEU B 1 100 ? -22.556 -44.350 14.856 1.00 12.29 80 LEU B C 1
ATOM 9147 O O . LEU B 1 100 ? -23.083 -43.374 15.430 1.00 12.66 80 LEU B O 1
ATOM 9163 N N . ARG B 1 101 ? -21.226 -44.410 14.605 1.00 11.69 81 ARG B N 1
ATOM 9164 C CA . ARG B 1 101 ? -20.377 -43.261 15.004 1.00 11.60 81 ARG B CA 1
ATOM 9165 C C . ARG B 1 101 ? -20.727 -42.029 14.201 1.00 11.79 81 ARG B C 1
ATOM 9166 O O . ARG B 1 101 ? -20.675 -40.907 14.710 1.00 12.54 81 ARG B O 1
ATOM 9187 N N . GLN B 1 102 ? -21.100 -42.199 12.927 1.00 12.24 82 GLN B N 1
ATOM 9188 C CA . GLN B 1 102 ? -21.528 -41.039 12.130 1.00 12.77 82 GLN B CA 1
ATOM 9189 C C . GLN B 1 102 ? -22.796 -40.409 12.733 1.00 12.44 82 GLN B C 1
ATOM 9190 O O . GLN B 1 102 ? -22.925 -39.180 12.785 1.00 13.59 82 GLN B O 1
ATOM 9204 N N . TRP B 1 103 ? -23.702 -41.242 13.258 1.00 12.13 83 TRP B N 1
ATOM 9205 C CA . TRP B 1 103 ? -24.919 -40.747 13.898 1.00 11.38 83 TRP B CA 1
ATOM 9206 C C . TRP B 1 103 ? -24.580 -40.007 15.160 1.00 11.30 83 TRP B C 1
ATOM 9207 O O . TRP B 1 103 ? -25.015 -38.876 15.387 1.00 12.55 83 TRP B O 1
ATOM 9228 N N . PHE B 1 104 ? -23.691 -40.582 15.975 1.00 11.15 84 PHE B N 1
ATOM 9229 C CA . PHE B 1 104 ? -23.205 -39.949 17.198 1.00 12.08 84 PHE B CA 1
ATOM 9230 C C . PHE B 1 104 ? -22.636 -38.550 16.879 1.00 11.31 84 PHE B C 1
ATOM 9231 O O . PHE B 1 104 ? -23.005 -37.552 17.510 1.00 11.85 84 PHE B O 1
ATOM 9248 N N . ASN B 1 105 ? -21.770 -38.489 15.867 1.00 11.07 85 ASN B N 1
ATOM 9249 C CA . ASN B 1 105 ? -21.140 -37.202 15.507 1.00 11.57 85 ASN B CA 1
ATOM 9250 C C . ASN B 1 105 ? -22.178 -36.176 15.088 1.00 13.02 85 ASN B C 1
ATOM 9251 O O . ASN B 1 105 ? -22.042 -34.992 15.426 1.00 13.84 85 ASN B O 1
ATOM 9262 N N . LEU B 1 106 ? -23.174 -36.591 14.331 1.00 12.56 86 LEU B N 1
ATOM 9263 C CA . LEU B 1 106 ? -24.249 -35.669 13.907 1.00 12.89 86 LEU B CA 1
ATOM 9264 C C . LEU B 1 106 ? -25.102 -35.182 15.075 1.00 13.27 86 LEU B C 1
ATOM 9265 O O . LEU B 1 106 ? -25.493 -34.012 15.115 1.00 14.22 86 LEU B O 1
ATOM 9281 N N . LEU B 1 107 ? -25.364 -36.024 16.057 1.00 12.36 87 LEU B N 1
ATOM 9282 C CA . LEU B 1 107 ? -26.133 -35.615 17.257 1.00 12.46 87 LEU B CA 1
ATOM 9283 C C . LEU B 1 107 ? -25.348 -34.543 17.998 1.00 13.53 87 LEU B C 1
ATOM 9284 O O . LEU B 1 107 ? -25.905 -33.515 18.388 1.00 14.05 87 LEU B O 1
ATOM 9300 N N . ILE B 1 108 ? -24.024 -34.766 18.160 1.00 13.31 88 ILE B N 1
ATOM 9301 C CA . ILE B 1 108 ? -23.187 -33.783 18.859 1.00 13.44 88 ILE B CA 1
ATOM 9302 C C . ILE B 1 108 ? -23.042 -32.493 18.064 1.00 13.84 88 ILE B C 1
ATOM 9303 O O . ILE B 1 108 ? -23.141 -31.393 18.651 1.00 15.10 88 ILE B O 1
ATOM 9319 N N . LYS B 1 109 ? -22.876 -32.601 16.762 1.00 12.85 89 LYS B N 1
ATOM 9320 C CA . LYS B 1 109 ? -22.767 -31.409 15.909 1.00 13.40 89 LYS B CA 1
ATOM 9321 C C . LYS B 1 109 ? -24.010 -30.515 16.041 1.00 15.45 89 LYS B C 1
ATOM 9322 O O . LYS B 1 109 ? -23.901 -29.283 16.014 1.00 15.79 89 LYS B O 1
ATOM 9341 N N . ASN B 1 110 ? -25.182 -31.139 16.178 1.00 14.27 90 ASN B N 1
ATOM 9342 C CA . ASN B 1 110 ? -26.453 -30.449 16.245 1.00 13.72 90 ASN B CA 1
ATOM 9343 C C . ASN B 1 110 ? -26.963 -30.270 17.678 1.00 14.66 90 ASN B C 1
ATOM 9344 O O . ASN B 1 110 ? -28.140 -29.994 17.868 1.00 15.14 90 ASN B O 1
ATOM 9355 N N . LYS B 1 111 ? -26.100 -30.412 18.691 1.00 14.25 91 LYS B N 1
ATOM 9356 C CA . LYS B 1 111 ? -26.570 -30.439 20.069 1.00 14.74 91 LYS B CA 1
ATOM 9357 C C . LYS B 1 111 ? -27.289 -29.183 20.542 1.00 15.39 91 LYS B C 1
ATOM 9358 O O . LYS B 1 111 ? -28.224 -29.280 21.332 1.00 16.32 91 LYS B O 1
ATOM 9377 N N . ASP B 1 112 ? -26.821 -28.008 20.123 1.00 15.26 92 ASP B N 1
ATOM 9378 C CA . ASP B 1 112 ? -27.427 -26.771 20.613 1.00 15.55 92 ASP B CA 1
ATOM 9379 C C . ASP B 1 112 ? -28.880 -26.632 20.112 1.00 15.76 92 ASP B C 1
ATOM 9380 O O . ASP B 1 112 ? -29.787 -26.373 20.897 1.00 17.29 92 ASP B O 1
ATOM 9389 N N . ASP B 1 113 ? -29.115 -26.913 18.824 1.00 15.62 93 ASP B N 1
ATOM 9390 C CA . ASP B 1 113 ? -30.462 -26.863 18.250 1.00 15.74 93 ASP B CA 1
ATOM 9391 C C . ASP B 1 113 ? -31.341 -27.983 18.815 1.00 15.15 93 ASP B C 1
ATOM 9392 O O . ASP B 1 113 ? -32.490 -27.754 19.158 1.00 15.70 93 ASP B O 1
ATOM 9401 N N . LEU B 1 114 ? -30.787 -29.209 18.920 1.00 14.63 94 LEU B N 1
ATOM 9402 C CA . LEU B 1 114 ? -31.554 -30.308 19.494 1.00 13.75 94 LEU B CA 1
ATOM 9403 C C . LEU B 1 114 ? -31.936 -30.019 20.945 1.00 13.74 94 LEU B C 1
ATOM 9404 O O . LEU B 1 114 ? -33.053 -30.333 21.367 1.00 14.35 94 LEU B O 1
ATOM 9420 N N . GLY B 1 115 ? -31.044 -29.379 21.696 1.00 13.06 95 GLY B N 1
ATOM 9421 C CA . GLY B 1 115 ? -31.347 -28.971 23.065 1.00 13.86 95 GLY B CA 1
ATOM 9422 C C . GLY B 1 115 ? -32.536 -28.014 23.105 1.00 13.80 95 GLY B C 1
ATOM 9423 O O . GLY B 1 115 ? -33.482 -28.172 23.887 1.00 14.20 95 GLY B O 1
ATOM 9427 N N . LYS B 1 116 ? -32.518 -27.026 22.190 1.00 13.39 96 LYS B N 1
ATOM 9428 C CA . LYS B 1 116 ? -33.644 -26.077 22.132 1.00 13.15 96 LYS B CA 1
ATOM 9429 C C . LYS B 1 116 ? -34.968 -26.767 21.796 1.00 14.19 96 LYS B C 1
ATOM 9430 O O . LYS B 1 116 ? -36.017 -26.362 22.311 1.00 15.38 96 LYS B O 1
ATOM 9449 N N . LEU B 1 117 ? -34.929 -27.786 20.932 1.00 13.89 97 LEU B N 1
ATOM 9450 C CA . LEU B 1 117 ? -36.136 -28.523 20.592 1.00 13.78 97 LEU B CA 1
ATOM 9451 C C . LEU B 1 117 ? -36.702 -29.247 21.812 1.00 13.82 97 LEU B C 1
ATOM 9452 O O . LEU B 1 117 ? -37.913 -29.197 22.069 1.00 15.01 97 LEU B O 1
ATOM 9468 N N . ILE B 1 118 ? -35.837 -29.864 22.635 1.00 13.13 98 ILE B N 1
ATOM 9469 C CA . ILE B 1 118 ? -36.301 -30.474 23.886 1.00 12.46 98 ILE B CA 1
ATOM 9470 C C . ILE B 1 118 ? -36.944 -29.431 24.771 1.00 14.05 98 ILE B C 1
ATOM 9471 O O . ILE B 1 118 ? -38.005 -29.653 25.350 1.00 14.43 98 ILE B O 1
ATOM 9487 N N . VAL B 1 119 ? -36.292 -28.262 24.928 1.00 14.07 99 VAL B N 1
ATOM 9488 C CA . VAL B 1 119 ? -36.875 -27.192 25.744 1.00 13.25 99 VAL B CA 1
ATOM 9489 C C . VAL B 1 119 ? -38.281 -26.856 25.250 1.00 13.75 99 VAL B C 1
ATOM 9490 O O . VAL B 1 119 ? -39.211 -26.753 26.061 1.00 14.26 99 VAL B O 1
ATOM 9503 N N . LEU B 1 120 ? -38.438 -26.658 23.940 1.00 13.89 100 LEU B N 1
ATOM 9504 C CA . LEU B 1 120 ? -39.741 -26.259 23.407 1.00 14.46 100 LEU B CA 1
ATOM 9505 C C . LEU B 1 120 ? -40.855 -27.241 23.718 1.00 14.46 100 LEU B C 1
ATOM 9506 O O . LEU B 1 120 ? -41.964 -26.832 24.060 1.00 15.94 100 LEU B O 1
ATOM 9522 N N . GLU B 1 121 ? -40.589 -28.562 23.512 1.00 14.44 101 GLU B N 1
ATOM 9523 C CA . GLU B 1 121 ? -41.647 -29.538 23.672 1.00 14.76 101 GLU B CA 1
ATOM 9524 C C . GLU B 1 121 ? -41.802 -30.097 25.083 1.00 14.72 101 GLU B C 1
ATOM 9525 O O . GLU B 1 121 ? -42.903 -30.527 25.449 1.00 15.79 101 GLU B O 1
ATOM 9537 N N . GLN B 1 122 ? -40.730 -30.108 25.860 1.00 13.54 102 GLN B N 1
ATOM 9538 C CA . GLN B 1 122 ? -40.740 -30.715 27.196 1.00 14.69 102 GLN B CA 1
ATOM 9539 C C . GLN B 1 122 ? -40.561 -29.746 28.350 1.00 15.27 102 GLN B C 1
ATOM 9540 O O . GLN B 1 122 ? -41.052 -30.024 29.462 1.00 17.05 102 GLN B O 1
ATOM 9554 N N . GLY B 1 123 ? -39.866 -28.637 28.131 1.00 14.43 103 GLY B N 1
ATOM 9555 C CA . GLY B 1 123 ? -39.810 -27.538 29.079 1.00 15.37 103 GLY B CA 1
ATOM 9556 C C . GLY B 1 123 ? -38.602 -27.364 29.964 1.00 15.15 103 GLY B C 1
ATOM 9557 O O . GLY B 1 123 ? -38.462 -26.322 30.605 1.00 15.59 103 GLY B O 1
ATOM 9561 N N . LYS B 1 124 ? -37.729 -28.366 30.029 1.00 14.02 104 LYS B N 1
ATOM 9562 C CA . LYS B 1 124 ? -36.596 -28.291 30.928 1.00 13.49 104 LYS B CA 1
ATOM 9563 C C . LYS B 1 124 ? -35.646 -27.139 30.529 1.00 15.25 104 LYS B C 1
ATOM 9564 O O . LYS B 1 124 ? -35.652 -26.688 29.382 1.00 15.65 104 LYS B O 1
ATOM 9583 N N . PRO B 1 125 ? -34.803 -26.665 31.470 1.00 15.82 105 PRO B N 1
ATOM 9584 C CA . PRO B 1 125 ? -33.866 -25.592 31.135 1.00 16.29 105 PRO B CA 1
ATOM 9585 C C . PRO B 1 125 ? -32.911 -25.987 30.028 1.00 15.80 105 PRO B C 1
ATOM 9586 O O . PRO B 1 125 ? -32.508 -27.156 29.921 1.00 15.38 105 PRO B O 1
ATOM 9597 N N . LEU B 1 126 ? -32.515 -25.021 29.211 1.00 15.15 106 LEU B N 1
ATOM 9598 C CA . LEU B 1 126 ? -31.624 -25.286 28.080 1.00 15.45 106 LEU B CA 1
ATOM 9599 C C . LEU B 1 126 ? -30.333 -25.991 28.479 1.00 15.27 106 LEU B C 1
ATOM 9600 O O . LEU B 1 126 ? -29.930 -26.926 27.786 1.00 15.47 106 LEU B O 1
ATOM 9616 N N . ALA B 1 127 ? -29.727 -25.631 29.616 1.00 15.79 107 ALA B N 1
ATOM 9617 C CA . ALA B 1 127 ? -28.484 -26.319 30.037 1.00 16.37 107 ALA B CA 1
ATOM 9618 C C . ALA B 1 127 ? -28.747 -27.804 30.267 1.00 16.00 107 ALA B C 1
ATOM 9619 O O . ALA B 1 127 ? -27.900 -28.641 29.928 1.00 17.06 107 ALA B O 1
ATOM 9626 N N . GLU B 1 128 ? -29.893 -28.133 30.848 1.00 15.00 108 GLU B N 1
ATOM 9627 C CA . GLU B 1 128 ? -30.243 -29.550 31.072 1.00 13.83 108 GLU B CA 1
ATOM 9628 C C . GLU B 1 128 ? -30.537 -30.242 29.730 1.00 14.09 108 GLU B C 1
ATOM 9629 O O . GLU B 1 128 ? -30.215 -31.436 29.574 1.00 15.21 108 GLU B O 1
ATOM 9641 N N . ALA B 1 129 ? -31.177 -29.531 28.796 1.00 13.94 109 ALA B N 1
ATOM 9642 C CA . ALA B 1 129 ? -31.506 -30.104 27.501 1.00 13.67 109 ALA B CA 1
ATOM 9643 C C . ALA B 1 129 ? -30.281 -30.378 26.659 1.00 14.07 109 ALA B C 1
ATOM 9644 O O . ALA B 1 129 ? -30.163 -31.460 26.044 1.00 14.64 109 ALA B O 1
ATOM 9651 N N . VAL B 1 130 ? -29.335 -29.437 26.607 1.00 14.11 110 VAL B N 1
ATOM 9652 C CA . VAL B 1 130 ? -28.079 -29.679 25.892 1.00 14.60 110 VAL B CA 1
ATOM 9653 C C . VAL B 1 130 ? -27.305 -30.805 26.585 1.00 14.33 110 VAL B C 1
ATOM 9654 O O . VAL B 1 130 ? -26.791 -31.687 25.893 1.00 15.44 110 VAL B O 1
ATOM 9667 N N . GLY B 1 131 ? -27.319 -30.848 27.910 1.00 14.02 111 GLY B N 1
ATOM 9668 C CA . GLY B 1 131 ? -26.709 -31.944 28.638 1.00 13.63 111 GLY B CA 1
ATOM 9669 C C . GLY B 1 131 ? -27.342 -33.278 28.303 1.00 13.49 111 GLY B C 1
ATOM 9670 O O . GLY B 1 131 ? -26.639 -34.283 28.199 1.00 14.46 111 GLY B O 1
ATOM 9674 N N . GLU B 1 132 ? -28.653 -33.297 28.076 1.00 12.72 112 GLU B N 1
ATOM 9675 C CA . GLU B 1 132 ? -29.345 -34.512 27.679 1.00 12.72 112 GLU B CA 1
ATOM 9676 C C . GLU B 1 132 ? -28.882 -34.938 26.300 1.00 13.48 112 GLU B C 1
ATOM 9677 O O . GLU B 1 132 ? -28.770 -36.155 26.052 1.00 13.36 112 GLU B O 1
ATOM 9689 N N . ILE B 1 133 ? -28.615 -34.014 25.377 1.00 12.76 113 ILE B N 1
ATOM 9690 C CA . ILE B 1 133 ? -28.109 -34.426 24.065 1.00 13.09 113 ILE B CA 1
ATOM 9691 C C . ILE B 1 133 ? -26.747 -35.101 24.223 1.00 12.32 113 ILE B C 1
ATOM 9692 O O . ILE B 1 133 ? -26.501 -36.163 23.605 1.00 13.53 113 ILE B O 1
ATOM 9708 N N . VAL B 1 134 ? -25.872 -34.522 24.998 1.00 13.08 114 VAL B N 1
ATOM 9709 C CA . VAL B 1 134 ? -24.522 -35.069 25.189 1.00 13.20 114 VAL B CA 1
ATOM 9710 C C . VAL B 1 134 ? -24.603 -36.460 25.830 1.00 13.18 114 VAL B C 1
ATOM 9711 O O . VAL B 1 134 ? -23.952 -37.405 25.370 1.00 14.10 114 VAL B O 1
ATOM 9724 N N . TYR B 1 135 ? -25.452 -36.594 26.840 1.00 12.65 115 TYR B N 1
ATOM 9725 C CA . TYR B 1 135 ? -25.663 -37.860 27.529 1.00 13.12 115 TYR B CA 1
ATOM 9726 C C . TYR B 1 135 ? -26.331 -38.891 26.612 1.00 13.46 115 TYR B C 1
ATOM 9727 O O . TYR B 1 135 ? -25.877 -40.046 26.525 1.00 14.42 115 TYR B O 1
ATOM 9745 N N . GLY B 1 136 ? -27.412 -38.518 25.937 1.00 13.11 116 GLY B N 1
ATOM 9746 C CA . GLY B 1 136 ? -28.107 -39.425 25.030 1.00 13.99 116 GLY B CA 1
ATOM 9747 C C . GLY B 1 136 ? -27.234 -39.868 23.870 1.00 12.59 116 GLY B C 1
ATOM 9748 O O . GLY B 1 136 ? -27.192 -41.062 23.513 1.00 13.41 116 GLY B O 1
ATOM 9752 N N . ALA B 1 137 ? -26.494 -38.910 23.280 1.00 11.49 117 ALA B N 1
ATOM 9753 C CA . ALA B 1 137 ? -25.584 -39.244 22.179 1.00 11.69 117 ALA B CA 1
ATOM 9754 C C . ALA B 1 137 ? -24.503 -40.195 22.654 1.00 10.91 117 ALA B C 1
ATOM 9755 O O . ALA B 1 137 ? -24.069 -41.073 21.900 1.00 11.83 117 ALA B O 1
ATOM 9762 N N . ALA B 1 138 ? -24.093 -40.093 23.927 1.00 11.52 118 ALA B N 1
ATOM 9763 C CA . ALA B 1 138 ? -23.050 -40.971 24.460 1.00 11.18 118 ALA B CA 1
ATOM 9764 C C . ALA B 1 138 ? -23.423 -42.455 24.366 1.00 10.47 118 ALA B C 1
ATOM 9765 O O . ALA B 1 138 ? -22.525 -43.287 24.211 1.00 11.85 118 ALA B O 1
ATOM 9772 N N . PHE B 1 139 ? -24.721 -42.798 24.452 1.00 10.28 119 PHE B N 1
ATOM 9773 C CA . PHE B 1 139 ? -25.140 -44.202 24.266 1.00 11.10 119 PHE B CA 1
ATOM 9774 C C . PHE B 1 139 ? -24.857 -44.657 22.847 1.00 9.97 119 PHE B C 1
ATOM 9775 O O . PHE B 1 139 ? -24.519 -45.819 22.619 1.00 10.87 119 PHE B O 1
ATOM 9792 N N . VAL B 1 140 ? -25.025 -43.744 21.862 1.00 10.10 120 VAL B N 1
ATOM 9793 C CA . VAL B 1 140 ? -24.746 -44.083 20.475 1.00 10.57 120 VAL B CA 1
ATOM 9794 C C . VAL B 1 140 ? -23.258 -44.407 20.302 1.00 10.65 120 VAL B C 1
ATOM 9795 O O . VAL B 1 140 ? -22.882 -45.443 19.716 1.00 12.03 120 VAL B O 1
ATOM 9808 N N . GLU B 1 141 ? -22.403 -43.533 20.845 1.00 10.91 121 GLU B N 1
ATOM 9809 C CA . GLU B 1 141 ? -20.964 -43.801 20.800 1.00 10.50 121 GLU B CA 1
ATOM 9810 C C . GLU B 1 141 ? -20.615 -45.096 21.509 1.00 10.37 121 GLU B C 1
ATOM 9811 O O . GLU B 1 141 ? -19.863 -45.923 20.999 1.00 11.08 121 GLU B O 1
ATOM 9823 N N . TYR B 1 142 ? -21.145 -45.280 22.714 1.00 10.84 122 TYR B N 1
ATOM 9824 C CA . TYR B 1 142 ? -20.795 -46.456 23.514 1.00 11.70 122 TYR B CA 1
ATOM 9825 C C . TYR B 1 142 ? -21.096 -47.749 22.796 1.00 11.33 122 TYR B C 1
ATOM 9826 O O . TYR B 1 142 ? -20.251 -48.645 22.731 1.00 10.96 122 TYR B O 1
ATOM 9844 N N . TYR B 1 143 ? -22.306 -47.845 22.252 1.00 10.77 123 TYR B N 1
ATOM 9845 C CA . TYR B 1 143 ? -22.706 -49.067 21.583 1.00 10.38 123 TYR B CA 1
ATOM 9846 C C . TYR B 1 143 ? -22.132 -49.199 20.168 1.00 11.31 123 TYR B C 1
ATOM 9847 O O . TYR B 1 143 ? -21.917 -50.337 19.729 1.00 11.71 123 TYR B O 1
ATOM 9865 N N . ALA B 1 144 ? -21.690 -48.108 19.555 1.00 10.94 124 ALA B N 1
ATOM 9866 C CA . ALA B 1 144 ? -20.904 -48.217 18.313 1.00 11.12 124 ALA B CA 1
ATOM 9867 C C . ALA B 1 144 ? -19.597 -48.972 18.615 1.00 12.13 124 ALA B C 1
ATOM 9868 O O . ALA B 1 144 ? -19.171 -49.852 17.857 1.00 13.26 124 ALA B O 1
ATOM 9875 N N . GLU B 1 145 ? -19.001 -48.689 19.758 1.00 11.08 125 GLU B N 1
ATOM 9876 C CA . GLU B 1 145 ? -17.763 -49.344 20.164 1.00 10.44 125 GLU B CA 1
ATOM 9877 C C . GLU B 1 145 ? -18.042 -50.789 20.628 1.00 10.87 125 GLU B C 1
ATOM 9878 O O . GLU B 1 145 ? -17.274 -51.715 20.351 1.00 12.38 125 GLU B O 1
ATOM 9890 N N . GLU B 1 146 ? -19.114 -50.965 21.409 1.00 10.17 126 GLU B N 1
ATOM 9891 C CA . GLU B 1 146 ? -19.449 -52.258 21.977 1.00 10.66 126 GLU B CA 1
ATOM 9892 C C . GLU B 1 146 ? -19.896 -53.247 20.914 1.00 11.07 126 GLU B C 1
ATOM 9893 O O . GLU B 1 146 ? -19.699 -54.453 21.127 1.00 12.13 126 GLU B O 1
ATOM 9905 N N . ALA B 1 147 ? -20.406 -52.786 19.763 1.00 11.70 127 ALA B N 1
ATOM 9906 C CA . ALA B 1 147 ? -20.811 -53.698 18.673 1.00 12.32 127 ALA B CA 1
ATOM 9907 C C . ALA B 1 147 ? -19.673 -54.660 18.310 1.00 12.32 127 ALA B C 1
ATOM 9908 O O . ALA B 1 147 ? -19.892 -55.833 17.996 1.00 12.97 127 ALA B O 1
ATOM 9915 N N . LYS B 1 148 ? -18.446 -54.149 18.338 1.00 11.78 128 LYS B N 1
ATOM 9916 C CA . LYS B 1 148 ? -17.245 -54.896 17.974 1.00 12.40 128 LYS B CA 1
ATOM 9917 C C . LYS B 1 148 ? -16.715 -55.828 19.063 1.00 12.88 128 LYS B C 1
ATOM 9918 O O . LYS B 1 148 ? -15.728 -56.554 18.872 1.00 13.59 128 LYS B O 1
ATOM 9937 N N . ARG B 1 149 ? -17.396 -55.813 20.204 1.00 11.62 129 ARG B N 1
ATOM 9938 C CA . ARG B 1 149 ? -17.025 -56.516 21.417 1.00 11.76 129 ARG B CA 1
ATOM 9939 C C . ARG B 1 149 ? -18.113 -57.490 21.888 1.00 11.09 129 ARG B C 1
ATOM 9940 O O . ARG B 1 149 ? -18.183 -57.809 23.090 1.00 12.73 129 ARG B O 1
ATOM 9961 N N . VAL B 1 150 ? -18.914 -57.959 20.955 1.00 10.55 130 VAL B N 1
ATOM 9962 C CA . VAL B 1 150 ? -19.892 -59.011 21.225 1.00 11.53 130 VAL B CA 1
ATOM 9963 C C . VAL B 1 150 ? -19.089 -60.305 21.117 1.00 13.02 130 VAL B C 1
ATOM 9964 O O . VAL B 1 150 ? -18.960 -60.884 20.035 1.00 14.74 130 VAL B O 1
ATOM 9977 N N . TYR B 1 151 ? -18.479 -60.713 22.206 1.00 12.63 131 TYR B N 1
ATOM 9978 C CA . TYR B 1 151 ? -17.605 -61.871 22.213 1.00 12.29 131 TYR B CA 1
ATOM 9979 C C . TYR B 1 151 ? -18.372 -63.171 22.447 1.00 14.29 131 TYR B C 1
ATOM 9980 O O . TYR B 1 151 ? -19.168 -63.243 23.374 1.00 16.58 131 TYR B O 1
ATOM 9998 N N . GLY B 1 152 ? -18.044 -64.181 21.683 1.00 11.47 132 GLY B N 1
ATOM 9999 C CA . GLY B 1 152 ? -18.496 -65.531 21.993 1.00 12.10 132 GLY B CA 1
ATOM 10000 C C . GLY B 1 152 ? -17.446 -66.234 22.827 1.00 11.74 132 GLY B C 1
ATOM 10001 O O . GLY B 1 152 ? -16.379 -65.684 23.143 1.00 11.47 132 GLY B O 1
ATOM 10005 N N . ASP B 1 153 ? -17.720 -67.483 23.185 1.00 11.11 133 ASP B N 1
ATOM 10006 C CA . ASP B 1 153 ? -16.874 -68.264 24.081 1.00 10.81 133 ASP B CA 1
ATOM 10007 C C . ASP B 1 153 ? -16.527 -69.597 23.482 1.00 11.36 133 ASP B C 1
ATOM 10008 O O . ASP B 1 153 ? -17.286 -70.155 22.669 1.00 11.78 133 ASP B O 1
ATOM 10017 N N . ILE B 1 154 ? -15.395 -70.145 23.902 1.00 10.66 134 ILE B N 1
ATOM 10018 C CA . ILE B 1 154 ? -15.001 -71.530 23.703 1.00 9.69 134 ILE B CA 1
ATOM 10019 C C . ILE B 1 154 ? -14.888 -72.104 25.117 1.00 11.85 134 ILE B C 1
ATOM 10020 O O . ILE B 1 154 ? -14.111 -71.590 25.924 1.00 12.65 134 ILE B O 1
ATOM 10036 N N . ILE B 1 155 ? -15.713 -73.104 25.434 1.00 10.76 135 ILE B N 1
ATOM 10037 C CA . ILE B 1 155 ? -15.793 -73.632 26.803 1.00 10.25 135 ILE B CA 1
ATOM 10038 C C . ILE B 1 155 ? -15.105 -74.946 26.880 1.00 11.47 135 ILE B C 1
ATOM 10039 O O . ILE B 1 155 ? -15.378 -75.808 26.021 1.00 12.49 135 ILE B O 1
ATOM 10055 N N . PRO B 1 156 ? -14.221 -75.208 27.867 1.00 12.13 136 PRO B N 1
ATOM 10056 C CA . PRO B 1 156 ? -13.608 -76.541 27.966 1.00 12.94 136 PRO B CA 1
ATOM 10057 C C . PRO B 1 156 ? -14.656 -77.636 28.038 1.00 13.38 136 PRO B C 1
ATOM 10058 O O . PRO B 1 156 ? -15.605 -77.569 28.840 1.00 14.54 136 PRO B O 1
ATOM 10069 N N . SER B 1 157 ? -14.529 -78.598 27.144 1.00 13.33 137 SER B N 1
ATOM 10070 C CA . SER B 1 157 ? -15.502 -79.681 27.060 1.00 12.46 137 SER B CA 1
ATOM 10071 C C . SER B 1 157 ? -15.114 -80.845 27.954 1.00 12.93 137 SER B C 1
ATOM 10072 O O . SER B 1 157 ? -14.026 -81.395 27.796 1.00 13.52 137 SER B O 1
ATOM 10080 N N . PRO B 1 158 ? -16.026 -81.334 28.801 1.00 14.11 138 PRO B N 1
ATOM 10081 C CA . PRO B 1 158 ? -15.719 -82.540 29.584 1.00 15.11 138 PRO B CA 1
ATOM 10082 C C . PRO B 1 158 ? -15.796 -83.837 28.799 1.00 14.07 138 PRO B C 1
ATOM 10083 O O . PRO B 1 158 ? -15.428 -84.910 29.275 1.00 14.19 138 PRO B O 1
ATOM 10094 N N . PHE B 1 159 ? -16.218 -83.733 27.510 1.00 13.40 139 PHE B N 1
ATOM 10095 C CA . PHE B 1 159 ? -16.231 -84.867 26.626 1.00 13.64 139 PHE B CA 1
ATOM 10096 C C . PHE B 1 159 ? -15.049 -84.722 25.677 1.00 14.29 139 PHE B C 1
ATOM 10097 O O . PHE B 1 159 ? -15.016 -83.744 24.902 1.00 14.02 139 PHE B O 1
ATOM 10114 N N . PRO B 1 160 ? -14.100 -85.658 25.664 1.00 14.72 140 PRO B N 1
ATOM 10115 C CA . PRO B 1 160 ? -12.934 -85.509 24.779 1.00 15.81 140 PRO B CA 1
ATOM 10116 C C . PRO B 1 160 ? -13.251 -85.355 23.318 1.00 15.21 140 PRO B C 1
ATOM 10117 O O . PRO B 1 160 ? -12.455 -84.756 22.585 1.00 17.12 140 PRO B O 1
ATOM 10128 N N . GLU B 1 161 ? -14.342 -85.961 22.855 1.00 13.92 141 GLU B N 1
ATOM 10129 C CA . GLU B 1 161 ? -14.720 -85.929 21.464 1.00 14.01 141 GLU B CA 1
ATOM 10130 C C . GLU B 1 161 ? -15.640 -84.781 21.073 1.00 13.26 141 GLU B C 1
ATOM 10131 O O . GLU B 1 161 ? -16.120 -84.755 19.934 1.00 14.18 141 GLU B O 1
ATOM 10143 N N . LYS B 1 162 ? -15.900 -83.841 21.969 1.00 11.97 142 LYS B N 1
ATOM 10144 C CA . LYS B 1 162 ? -16.744 -82.691 21.670 1.00 11.69 142 LYS B CA 1
ATOM 10145 C C . LYS B 1 162 ? -15.970 -81.414 21.930 1.00 12.81 142 LYS B C 1
ATOM 10146 O O . LYS B 1 162 ? -15.064 -81.363 22.776 1.00 12.41 142 LYS B O 1
ATOM 10165 N N . ARG B 1 163 ? -16.360 -80.364 21.199 1.00 12.20 143 ARG B N 1
ATOM 10166 C CA . ARG B 1 163 ? -15.925 -78.995 21.409 1.00 11.37 143 ARG B CA 1
ATOM 10167 C C . ARG B 1 163 ? -17.151 -78.131 21.565 1.00 11.73 143 ARG B C 1
ATOM 10168 O O . ARG B 1 163 ? -18.178 -78.398 20.939 1.00 12.48 143 ARG B O 1
ATOM 10189 N N . MET B 1 164 ? -17.091 -77.106 22.411 1.00 10.99 144 MET B N 1
ATOM 10190 C CA . MET B 1 164 ? -18.240 -76.332 22.814 1.00 11.17 144 MET B CA 1
ATOM 10191 C C . MET B 1 164 ? -18.016 -74.843 22.627 1.00 12.18 144 MET B C 1
ATOM 10192 O O . MET B 1 164 ? -17.055 -74.294 23.157 1.00 13.35 144 MET B O 1
ATOM 10206 N N . LEU B 1 165 ? -18.923 -74.214 21.923 1.00 11.15 145 LEU B N 1
ATOM 10207 C CA . LEU B 1 165 ? -18.913 -72.793 21.617 1.00 11.86 145 LEU B CA 1
ATOM 10208 C C . LEU B 1 165 ? -20.158 -72.107 22.075 1.00 11.31 145 LEU B C 1
ATOM 10209 O O . LEU B 1 165 ? -21.230 -72.714 22.131 1.00 11.88 145 LEU B O 1
ATOM 10225 N N . VAL B 1 166 ? -20.042 -70.801 22.362 1.00 10.29 146 VAL B N 1
ATOM 10226 C CA . VAL B 1 166 ? -21.191 -69.940 22.588 1.00 10.83 146 VAL B CA 1
ATOM 10227 C C . VAL B 1 166 ? -21.100 -68.789 21.626 1.00 11.80 146 VAL B C 1
ATOM 10228 O O . VAL B 1 166 ? -20.099 -68.053 21.629 1.00 12.06 146 VAL B O 1
ATOM 10241 N N . MET B 1 167 ? -22.112 -68.629 20.777 1.00 11.57 147 MET B N 1
ATOM 10242 C CA . MET B 1 167 ? -22.253 -67.493 19.888 1.00 12.36 147 MET B CA 1
ATOM 10243 C C . MET B 1 167 ? -23.336 -66.569 20.448 1.00 12.13 147 MET B C 1
ATOM 10244 O O . MET B 1 167 ? -24.183 -66.997 21.235 1.00 12.91 147 MET B O 1
ATOM 10258 N N . LYS B 1 168 ? -23.311 -65.271 20.089 1.00 12.17 148 LYS B N 1
ATOM 10259 C CA . LYS B 1 168 ? -24.301 -64.296 20.533 1.00 12.03 148 LYS B CA 1
ATOM 10260 C C . LYS B 1 168 ? -24.741 -63.531 19.277 1.00 12.19 148 LYS B C 1
ATOM 10261 O O . LYS B 1 168 ? -23.880 -63.021 18.559 1.00 13.58 148 LYS B O 1
ATOM 10280 N N . GLN B 1 169 ? -26.031 -63.559 18.953 1.00 10.84 149 GLN B N 1
ATOM 10281 C CA . GLN B 1 169 ? -26.540 -63.013 17.704 1.00 10.13 149 GLN B CA 1
ATOM 10282 C C . GLN B 1 169 ? -27.781 -62.140 17.950 1.00 11.28 149 GLN B C 1
ATOM 10283 O O . GLN B 1 169 ? -28.487 -62.334 18.932 1.00 11.44 149 GLN B O 1
ATOM 10297 N N . PRO B 1 170 ? -28.052 -61.174 17.074 1.00 10.42 150 PRO B N 1
ATOM 10298 C CA . PRO B 1 170 ? -29.171 -60.260 17.340 1.00 10.86 150 PRO B CA 1
ATOM 10299 C C . PRO B 1 170 ? -30.519 -60.952 17.412 1.00 12.69 150 PRO B C 1
ATOM 10300 O O . PRO B 1 170 ? -30.811 -61.873 16.650 1.00 13.53 150 PRO B O 1
ATOM 10311 N N . VAL B 1 171 ? -31.339 -60.477 18.350 1.00 13.15 151 VAL B N 1
ATOM 10312 C CA . VAL B 1 171 ? -32.625 -61.107 18.626 1.00 14.09 151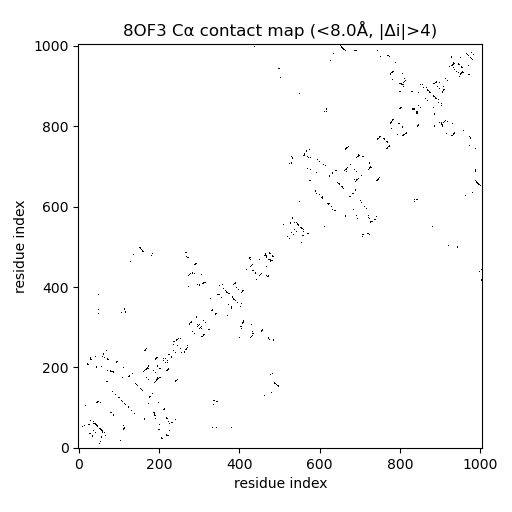 VAL B CA 1
ATOM 10313 C C . VAL B 1 171 ? -33.651 -60.938 17.513 1.00 14.82 151 VAL B C 1
ATOM 10314 O O . VAL B 1 171 ? -34.456 -61.841 17.291 1.00 16.67 151 VAL B O 1
ATOM 10327 N N . GLY B 1 172 ? -33.606 -59.834 16.762 1.00 12.62 152 GLY B N 1
ATOM 10328 C CA . GLY B 1 172 ? -34.559 -59.591 15.694 1.00 13.38 152 GLY B CA 1
ATOM 10329 C C . GLY B 1 172 ? -35.143 -58.209 15.775 1.00 14.07 152 GLY B C 1
ATOM 10330 O O . GLY B 1 172 ? -34.500 -57.290 16.301 1.00 14.64 152 GLY B O 1
ATOM 10334 N N . VAL B 1 173 ? -36.370 -58.029 15.284 1.00 13.06 153 VAL B N 1
ATOM 10335 C CA . VAL B 1 173 ? -37.025 -56.742 15.327 1.00 12.53 153 VAL B CA 1
ATOM 10336 C C . VAL B 1 173 ? -37.376 -56.403 16.767 1.00 12.49 153 VAL B C 1
ATOM 10337 O O . VAL B 1 173 ? -37.916 -57.242 17.509 1.00 12.74 153 VAL B O 1
ATOM 10350 N N . VAL B 1 174 ? -37.089 -55.151 17.164 1.00 11.52 154 VAL B N 1
ATOM 10351 C CA . VAL B 1 174 ? -37.347 -54.615 18.479 1.00 11.46 154 VAL B CA 1
ATOM 10352 C C . VAL B 1 174 ? -38.444 -53.579 18.411 1.00 11.95 154 VAL B C 1
ATOM 10353 O O . VAL B 1 174 ? -38.442 -52.733 17.491 1.00 12.94 154 VAL B O 1
ATOM 10366 N N . ALA B 1 175 ? -39.366 -53.603 19.365 1.00 11.99 155 ALA B N 1
ATOM 10367 C CA . ALA B 1 175 ? -40.366 -52.566 19.544 1.00 11.64 155 ALA B CA 1
ATOM 10368 C C . ALA B 1 175 ? -39.927 -51.775 20.788 1.00 13.34 155 ALA B C 1
ATOM 10369 O O . ALA B 1 175 ? -39.640 -52.375 21.825 1.00 13.98 155 ALA B O 1
ATOM 10376 N N . ALA B 1 176 ? -39.854 -50.469 20.689 1.00 12.45 156 ALA B N 1
ATOM 10377 C CA . ALA B 1 176 ? -39.415 -49.608 21.759 1.00 12.72 156 ALA B CA 1
ATOM 10378 C C . ALA B 1 176 ? -40.443 -48.536 22.040 1.00 13.97 156 ALA B C 1
ATOM 10379 O O . ALA B 1 176 ? -41.048 -47.989 21.107 1.00 14.49 156 ALA B O 1
ATOM 10386 N N . ILE B 1 177 ? -40.729 -48.285 23.330 1.00 12.83 157 ILE B N 1
ATOM 10387 C CA . ILE B 1 177 ? -41.681 -47.266 23.754 1.00 13.00 157 ILE B CA 1
ATOM 10388 C C . ILE B 1 177 ? -40.950 -46.397 24.757 1.00 13.69 157 ILE B C 1
ATOM 10389 O O . ILE B 1 177 ? -40.417 -46.914 25.743 1.00 13.27 157 ILE B O 1
ATOM 10405 N N . ALA B 1 178 ? -40.929 -45.078 24.516 1.00 12.94 158 ALA B N 1
ATOM 10406 C CA . ALA B 1 178 ? -40.172 -44.126 25.302 1.00 14.07 158 ALA B CA 1
ATOM 10407 C C . ALA B 1 178 ? -41.057 -43.046 25.892 1.00 14.49 158 ALA B C 1
ATOM 10408 O O . ALA B 1 178 ? -42.023 -42.649 25.269 1.00 16.03 158 ALA B O 1
ATOM 10415 N N . PRO B 1 179 ? -40.711 -42.542 27.082 1.00 13.85 159 PRO B N 1
ATOM 10416 C CA . PRO B 1 179 ? -41.499 -41.515 27.731 1.00 13.68 159 PRO B CA 1
ATOM 10417 C C . PRO B 1 179 ? -41.039 -40.106 27.388 1.00 13.99 159 PRO B C 1
ATOM 10418 O O . PRO B 1 179 ? -40.089 -39.898 26.649 1.00 16.41 159 PRO B O 1
ATOM 10429 N N . TRP B 1 180 ? -41.708 -39.130 27.973 1.00 13.80 160 TRP B N 1
ATOM 10430 C CA . TRP B 1 180 ? -41.520 -37.713 27.683 1.00 15.11 160 TRP B CA 1
ATOM 10431 C C . TRP B 1 180 ? -40.448 -37.009 28.458 1.00 16.48 160 TRP B C 1
ATOM 10432 O O . TRP B 1 180 ? -40.128 -35.858 28.103 1.00 17.77 160 TRP B O 1
ATOM 10453 N N . ASN B 1 181 ? -39.922 -37.606 29.546 1.00 15.00 161 ASN B N 1
ATOM 10454 C CA . ASN B 1 181 ? -39.066 -36.805 30.408 1.00 16.31 161 ASN B CA 1
ATOM 10455 C C . ASN B 1 181 ? -37.639 -36.623 29.892 1.00 15.67 161 ASN B C 1
ATOM 10456 O O . ASN B 1 181 ? -37.007 -35.615 30.235 1.00 16.04 161 ASN B O 1
ATOM 10467 N N . PHE B 1 182 ? -37.183 -37.498 28.967 1.00 14.72 162 PHE B N 1
ATOM 10468 C CA . PHE B 1 182 ? -35.898 -37.354 28.280 1.00 14.50 162 PHE B CA 1
ATOM 10469 C C . PHE B 1 182 ? -36.168 -37.671 26.792 1.00 15.22 162 PHE B C 1
ATOM 10470 O O . PHE B 1 182 ? -35.963 -38.799 26.331 1.00 15.03 162 PHE B O 1
ATOM 10487 N N . PRO B 1 183 ? -36.675 -36.681 26.059 1.00 14.32 163 PRO B N 1
ATOM 10488 C CA . PRO B 1 183 ? -37.091 -36.927 24.674 1.00 14.37 163 PRO B CA 1
ATOM 10489 C C . PRO B 1 183 ? -36.024 -37.419 23.733 1.00 15.27 163 PRO B C 1
ATOM 10490 O O . PRO B 1 183 ? -36.392 -37.914 22.646 1.00 15.24 163 PRO B O 1
ATOM 10501 N N . LEU B 1 184 ? -34.757 -37.201 24.029 1.00 14.60 164 LEU B N 1
ATOM 10502 C CA . LEU B 1 184 ? -33.685 -37.760 23.204 1.00 14.04 164 LEU B CA 1
ATOM 10503 C C . LEU B 1 184 ? -33.085 -38.994 23.863 1.00 13.34 164 LEU B C 1
ATOM 10504 O O . LEU B 1 184 ? -32.977 -40.058 23.236 1.00 14.14 164 LEU B O 1
ATOM 10520 N N . ALA B 1 185 ? -32.666 -38.874 25.132 1.00 11.84 165 ALA B N 1
ATOM 10521 C CA . ALA B 1 185 ? -31.898 -39.964 25.731 1.00 12.09 165 ALA B CA 1
ATOM 10522 C C . ALA B 1 185 ? -32.692 -41.250 25.876 1.00 12.53 165 ALA B C 1
ATOM 10523 O O . ALA B 1 185 ? -32.105 -42.326 25.791 1.00 14.20 165 ALA B O 1
ATOM 10530 N N . MET B 1 186 ? -34.010 -41.164 26.075 1.00 14.21 166 MET B N 1
ATOM 10531 C CA . MET B 1 186 ? -34.794 -42.406 26.125 1.00 15.19 166 MET B CA 1
ATOM 10532 C C . MET B 1 186 ? -34.935 -43.043 24.769 1.00 15.86 166 MET B C 1
ATOM 10533 O O . MET B 1 186 ? -35.195 -44.228 24.755 1.00 19.45 166 MET B O 1
ATOM 10547 N N . ILE B 1 187 ? -34.729 -42.330 23.707 1.00 14.15 167 ILE B N 1
ATOM 10548 C CA . ILE B 1 187 ? -34.734 -42.890 22.368 1.00 14.05 167 ILE B CA 1
ATOM 10549 C C . ILE B 1 187 ? -33.360 -43.610 22.186 1.00 13.94 167 ILE B C 1
ATOM 10550 O O . ILE B 1 187 ? -33.324 -44.810 21.846 1.00 14.69 167 ILE B O 1
ATOM 10566 N N . THR B 1 188 ? -32.243 -42.910 22.390 1.00 13.44 168 THR B N 1
ATOM 10567 C CA . THR B 1 188 ? -30.923 -43.510 22.097 1.00 12.12 168 THR B CA 1
ATOM 10568 C C . THR B 1 188 ? -30.554 -44.645 23.025 1.00 12.85 168 THR B C 1
ATOM 10569 O O . THR B 1 188 ? -29.849 -45.572 22.599 1.00 13.04 168 THR B O 1
ATOM 10580 N N . ARG B 1 189 ? -31.002 -44.605 24.275 1.00 12.11 169 ARG B N 1
ATOM 10581 C CA . ARG B 1 189 ? -30.720 -45.685 25.222 1.00 12.89 169 ARG B CA 1
ATOM 10582 C C . ARG B 1 189 ? -31.263 -47.038 24.750 1.00 14.15 169 ARG B C 1
ATOM 10583 O O . ARG B 1 189 ? -30.742 -48.072 25.165 1.00 13.98 169 ARG B O 1
ATOM 10604 N N . LYS B 1 190 ? -32.308 -47.014 23.915 1.00 12.93 170 LYS B N 1
ATOM 10605 C CA . LYS B 1 190 ? -32.936 -48.211 23.379 1.00 12.52 170 LYS B CA 1
ATOM 10606 C C . LYS B 1 190 ? -32.481 -48.475 21.949 1.00 13.28 170 LYS B C 1
ATOM 10607 O O . LYS B 1 190 ? -32.134 -49.613 21.605 1.00 14.67 170 LYS B O 1
ATOM 10626 N N . VAL B 1 191 ? -32.474 -47.458 21.100 1.00 12.38 171 VAL B N 1
ATOM 10627 C CA . VAL B 1 191 ? -32.141 -47.633 19.689 1.00 12.58 171 VAL B CA 1
ATOM 10628 C C . VAL B 1 191 ? -30.658 -47.980 19.478 1.00 11.78 171 VAL B C 1
ATOM 10629 O O . VAL B 1 191 ? -30.347 -48.850 18.649 1.00 11.76 171 VAL B O 1
ATOM 10642 N N . ALA B 1 192 ? -29.760 -47.332 20.208 1.00 12.22 172 ALA B N 1
ATOM 10643 C CA . ALA B 1 192 ? -28.324 -47.554 20.000 1.00 12.67 172 ALA B CA 1
ATOM 10644 C C . ALA B 1 192 ? -27.904 -49.003 20.244 1.00 11.10 172 ALA B C 1
ATOM 10645 O O . ALA B 1 192 ? -27.258 -49.592 19.365 1.00 11.77 172 ALA B O 1
ATOM 10652 N N . PRO B 1 193 ? -28.222 -49.616 21.404 1.00 10.84 173 PRO B N 1
ATOM 10653 C CA . PRO B 1 193 ? -27.805 -51.024 21.576 1.00 10.61 173 PRO B CA 1
ATOM 10654 C C . PRO B 1 193 ? -28.486 -51.943 20.585 1.00 10.35 173 PRO B C 1
ATOM 10655 O O . PRO B 1 193 ? -27.893 -52.900 20.101 1.00 11.53 173 PRO B O 1
ATOM 10666 N N . ALA B 1 194 ? -29.773 -51.674 20.280 1.00 10.72 174 ALA B N 1
ATOM 10667 C CA . ALA B 1 194 ? -30.494 -52.539 19.341 1.00 10.54 174 ALA B CA 1
ATOM 10668 C C . ALA B 1 194 ? -29.761 -52.540 17.983 1.00 10.77 174 ALA B C 1
ATOM 10669 O O . ALA B 1 194 ? -29.427 -53.605 17.458 1.00 10.39 174 ALA B O 1
ATOM 10676 N N . LEU B 1 195 ? -29.453 -51.346 17.469 1.00 10.39 175 LEU B N 1
ATOM 10677 C CA . LEU B 1 195 ? -28.810 -51.263 16.173 1.00 10.30 175 LEU B CA 1
ATOM 10678 C C . LEU B 1 195 ? -27.403 -51.833 16.212 1.00 10.59 175 LEU B C 1
ATOM 10679 O O . LEU B 1 195 ? -26.984 -52.521 15.277 1.00 11.45 175 LEU B O 1
ATOM 10695 N N . ALA B 1 196 ? -26.673 -51.586 17.288 1.00 10.27 176 ALA B N 1
ATOM 10696 C CA . ALA B 1 196 ? -25.314 -52.106 17.416 1.00 10.22 176 ALA B CA 1
ATOM 10697 C C . ALA B 1 196 ? -25.269 -53.628 17.341 1.00 10.74 176 ALA B C 1
ATOM 10698 O O . ALA B 1 196 ? -24.385 -54.223 16.710 1.00 12.21 176 ALA B O 1
ATOM 10705 N N . ALA B 1 197 ? -26.229 -54.289 18.030 1.00 10.37 177 ALA B N 1
ATOM 10706 C CA . ALA B 1 197 ? -26.307 -55.742 18.010 1.00 10.48 177 ALA B CA 1
ATOM 10707 C C . ALA B 1 197 ? -26.643 -56.282 16.629 1.00 11.98 177 ALA B C 1
ATOM 10708 O O . ALA B 1 197 ? -26.369 -57.470 16.355 1.00 13.62 177 ALA B O 1
ATOM 10715 N N . GLY B 1 198 ? -27.308 -55.485 15.799 1.00 11.10 178 GLY B N 1
ATOM 10716 C CA . GLY B 1 198 ? -27.770 -55.908 14.489 1.00 10.97 178 GLY B CA 1
ATOM 10717 C C . GLY B 1 198 ? -29.282 -56.015 14.380 1.00 12.24 178 GLY B C 1
ATOM 10718 O O . GLY B 1 198 ? -29.771 -56.564 13.378 1.00 13.42 178 GLY B O 1
ATOM 10722 N N . CYS B 1 199 ? -30.014 -55.559 15.382 1.00 10.75 179 CYS B N 1
ATOM 10723 C CA . CYS B 1 199 ? -31.475 -55.510 15.337 1.00 11.64 179 CYS B CA 1
ATOM 10724 C C . CYS B 1 199 ? -31.914 -54.283 14.546 1.00 11.95 179 CYS B C 1
ATOM 10725 O O . CYS B 1 199 ? -31.146 -53.335 14.327 1.00 11.88 179 CYS B O 1
ATOM 10733 N N . THR B 1 200 ? -33.216 -54.274 14.192 1.00 11.78 180 THR B N 1
ATOM 10734 C CA . THR B 1 200 ? -33.917 -53.125 13.637 1.00 11.21 180 THR B CA 1
ATOM 10735 C C . THR B 1 200 ? -34.996 -52.758 14.626 1.00 11.02 180 THR B C 1
ATOM 10736 O O . THR B 1 200 ? -35.350 -53.564 15.500 1.00 11.20 180 THR B O 1
ATOM 10747 N N A VAL B 1 201 ? -35.521 -51.524 14.551 0.25 10.96 181 VAL B N 1
ATOM 10748 N N B VAL B 1 201 ? -35.514 -51.522 14.528 0.25 9.95 181 VAL B N 1
ATOM 10749 N N C VAL B 1 201 ? -35.522 -51.527 14.521 0.50 11.98 181 VAL B N 1
ATOM 10750 C CA A VAL B 1 201 ? -36.427 -51.050 15.598 0.25 10.73 181 VAL B CA 1
ATOM 10751 C CA B VAL B 1 201 ? -36.401 -50.964 15.540 0.25 8.66 181 VAL B CA 1
ATOM 10752 C CA C VAL B 1 201 ? -36.433 -50.998 15.528 0.50 12.49 181 VAL B CA 1
ATOM 10753 C C A VAL B 1 201 ? -37.577 -50.172 15.115 0.25 10.90 181 VAL B C 1
ATOM 10754 C C B VAL B 1 201 ? -37.617 -50.233 15.019 0.25 10.03 181 VAL B C 1
ATOM 10755 C C C VAL B 1 201 ? -37.648 -50.291 14.978 0.50 11.67 181 VAL B C 1
ATOM 10756 O O A VAL B 1 201 ? -37.424 -49.324 14.229 0.25 11.11 181 VAL B O 1
ATOM 10757 O O B VAL B 1 201 ? -37.517 -49.461 14.059 0.25 10.41 181 VAL B O 1
ATOM 10758 O O C VAL B 1 201 ? -37.592 -49.644 13.920 0.50 11.94 181 VAL B O 1
ATOM 10795 N N . VAL B 1 202 ? -38.732 -50.385 15.749 1.00 10.80 182 VAL B N 1
ATOM 10796 C CA . VAL B 1 202 ? -39.920 -49.590 15.589 1.00 10.68 182 VAL B CA 1
ATOM 10797 C C . VAL B 1 202 ? -40.040 -48.889 16.944 1.00 11.64 182 VAL B C 1
ATOM 10798 O O . VAL B 1 202 ? -40.213 -49.563 17.981 1.00 12.15 182 VAL B O 1
ATOM 10811 N N . ILE B 1 203 ? -39.938 -47.550 16.970 1.00 11.68 183 ILE B N 1
ATOM 10812 C CA . ILE B 1 203 ? -40.026 -46.822 18.236 1.00 13.76 183 ILE B CA 1
ATOM 10813 C C . ILE B 1 203 ? -41.239 -45.888 18.241 1.00 12.50 183 ILE B C 1
ATOM 10814 O O . ILE B 1 203 ? -41.574 -45.249 17.224 1.00 12.52 183 ILE B O 1
ATOM 10830 N N . LYS B 1 204 ? -41.928 -45.895 19.385 1.00 11.65 184 LYS B N 1
ATOM 10831 C CA . LYS B 1 204 ? -43.043 -45.016 19.632 1.00 10.82 184 LYS B CA 1
ATOM 10832 C C . LYS B 1 204 ? -42.598 -44.052 20.715 1.00 12.65 184 LYS B C 1
ATOM 10833 O O . LYS B 1 204 ? -42.557 -44.414 21.912 1.00 13.08 184 LYS B O 1
ATOM 10852 N N . PRO B 1 205 ? -42.212 -42.843 20.337 1.00 12.69 185 PRO B N 1
ATOM 10853 C CA . PRO B 1 205 ? -41.877 -41.853 21.342 1.00 13.06 185 PRO B CA 1
ATOM 10854 C C . PRO B 1 205 ? -43.160 -41.392 22.034 1.00 14.15 185 PRO B C 1
ATOM 10855 O O . PRO B 1 205 ? -44.288 -41.689 21.601 1.00 13.75 185 PRO B O 1
ATOM 10866 N N . SER B 1 206 ? -43.014 -40.641 23.133 1.00 14.10 186 SER B N 1
ATOM 10867 C CA . SER B 1 206 ? -44.177 -40.055 23.778 1.00 13.94 186 SER B CA 1
ATOM 10868 C C . SER B 1 206 ? -44.895 -39.076 22.843 1.00 13.69 186 SER B C 1
ATOM 10869 O O . SER B 1 206 ? -44.250 -38.246 22.204 1.00 14.05 186 SER B O 1
ATOM 10877 N N . GLU B 1 207 ? -46.223 -39.173 22.784 1.00 14.83 187 GLU B N 1
ATOM 10878 C CA . GLU B 1 207 ? -47.009 -38.226 22.003 1.00 15.30 187 GLU B CA 1
ATOM 10879 C C . GLU B 1 207 ? -46.873 -36.806 22.549 1.00 16.54 187 GLU B C 1
ATOM 10880 O O . GLU B 1 207 ? -47.130 -35.847 21.811 1.00 16.62 187 GLU B O 1
ATOM 10892 N N . LEU B 1 208 ? -46.410 -36.660 23.803 1.00 15.94 188 LEU B N 1
ATOM 10893 C CA . LEU B 1 208 ? -46.162 -35.337 24.351 1.00 14.99 188 LEU B CA 1
ATOM 10894 C C . LEU B 1 208 ? -44.874 -34.717 23.849 1.00 16.18 188 LEU B C 1
ATOM 10895 O O . LEU B 1 208 ? -44.761 -33.479 23.824 1.00 16.32 188 LEU B O 1
ATOM 10911 N N . THR B 1 209 ? -43.877 -35.525 23.484 1.00 14.89 189 THR B N 1
ATOM 10912 C CA . THR B 1 209 ? -42.574 -35.031 23.088 1.00 14.85 189 THR B CA 1
ATOM 10913 C C . THR B 1 209 ? -41.990 -35.845 21.929 1.00 14.64 189 THR B C 1
ATOM 10914 O O . THR B 1 209 ? -40.898 -36.390 22.021 1.00 14.83 189 THR B O 1
ATOM 10925 N N . PRO B 1 210 ? -42.687 -35.917 20.777 1.00 13.33 190 PRO B N 1
ATOM 10926 C CA . PRO B 1 210 ? -42.188 -36.745 19.671 1.00 13.36 190 PRO B CA 1
ATOM 10927 C C . PRO B 1 210 ? -41.166 -36.077 18.772 1.00 13.08 190 PRO B C 1
ATOM 10928 O O . PRO B 1 210 ? -40.523 -36.756 17.981 1.00 13.17 190 PRO B O 1
ATOM 10939 N N . LEU B 1 211 ? -41.066 -34.740 18.815 1.00 12.81 191 LEU B N 1
ATOM 10940 C CA . LEU B 1 211 ? -40.278 -34.025 17.823 1.00 12.73 191 LEU B CA 1
ATOM 10941 C C . LEU B 1 211 ? -38.795 -34.359 17.872 1.00 12.54 191 LEU B C 1
ATOM 10942 O O . LEU B 1 211 ? -38.136 -34.446 16.820 1.00 13.24 191 LEU B O 1
ATOM 10958 N N . THR B 1 212 ? -38.262 -34.479 19.086 1.00 12.48 192 THR B N 1
ATOM 10959 C CA . THR B 1 212 ? -36.849 -34.797 19.260 1.00 13.02 192 THR B CA 1
ATOM 10960 C C . THR B 1 212 ? -36.520 -36.177 18.692 1.00 12.84 192 THR B C 1
ATOM 10961 O O . THR B 1 212 ? -35.458 -36.383 18.093 1.00 13.84 192 THR B O 1
ATOM 10972 N N . ALA B 1 213 ? -37.441 -37.152 18.846 1.00 13.42 193 ALA B N 1
ATOM 10973 C CA . ALA B 1 213 ? -37.223 -38.475 18.296 1.00 13.29 193 ALA B CA 1
ATOM 10974 C C . ALA B 1 213 ? -37.159 -38.408 16.767 1.00 13.08 193 ALA B C 1
ATOM 10975 O O . ALA B 1 213 ? -36.357 -39.086 16.141 1.00 14.43 193 ALA B O 1
ATOM 10982 N N . LEU B 1 214 ? -38.030 -37.587 16.181 1.00 12.34 194 LEU B N 1
ATOM 10983 C CA . LEU B 1 214 ? -38.059 -37.452 14.723 1.00 11.62 194 LEU B CA 1
ATOM 10984 C C . LEU B 1 214 ? -36.802 -36.778 14.218 1.00 11.53 194 LEU B C 1
ATOM 10985 O O . LEU B 1 214 ? -36.259 -37.188 13.193 1.00 12.54 194 LEU B O 1
ATOM 11001 N N . ALA B 1 215 ? -36.324 -35.773 14.936 1.00 12.04 195 ALA B N 1
ATOM 11002 C CA . ALA B 1 215 ? -35.072 -35.113 14.558 1.00 12.56 195 ALA B CA 1
ATOM 11003 C C . ALA B 1 215 ? -33.896 -36.121 14.656 1.00 12.27 195 ALA B C 1
ATOM 11004 O O . ALA B 1 215 ? -33.027 -36.174 13.770 1.00 14.27 195 ALA B O 1
ATOM 11011 N N . ALA B 1 216 ? -33.912 -36.953 15.719 1.00 12.76 196 ALA B N 1
ATOM 11012 C CA . ALA B 1 216 ? -32.839 -37.926 15.868 1.00 12.13 196 ALA B CA 1
ATOM 11013 C C . ALA B 1 216 ? -32.855 -38.930 14.722 1.00 12.89 196 ALA B C 1
ATOM 11014 O O . ALA B 1 216 ? -31.797 -39.321 14.230 1.00 12.84 196 ALA B O 1
ATOM 11021 N N . ALA B 1 217 ? -34.053 -39.323 14.285 1.00 12.59 197 ALA B N 1
ATOM 11022 C CA . ALA B 1 217 ? -34.223 -40.257 13.168 1.00 12.70 197 ALA B CA 1
ATOM 11023 C C . ALA B 1 217 ? -33.774 -39.640 11.863 1.00 12.04 197 ALA B C 1
ATOM 11024 O O . ALA B 1 217 ? -33.156 -40.323 11.039 1.00 13.78 197 ALA B O 1
ATOM 11031 N N . GLU B 1 218 ? -34.039 -38.344 11.629 1.00 12.50 198 GLU B N 1
ATOM 11032 C CA . GLU B 1 218 ? -33.524 -37.662 10.442 1.00 12.65 198 GLU B CA 1
ATOM 11033 C C . GLU B 1 218 ? -31.983 -37.729 10.431 1.00 12.85 198 GLU B C 1
ATOM 11034 O O . GLU B 1 218 ? -31.367 -38.031 9.399 1.00 14.20 198 GLU B O 1
ATOM 11046 N N . LEU B 1 219 ? -31.365 -37.460 11.593 1.00 12.41 199 LEU B N 1
ATOM 11047 C CA . LEU B 1 219 ? -29.902 -37.529 11.656 1.00 11.52 199 LEU B CA 1
ATOM 11048 C C . LEU B 1 219 ? -29.380 -38.956 11.478 1.00 11.94 199 LEU B C 1
ATOM 11049 O O . LEU B 1 219 ? -28.307 -39.155 10.890 1.00 13.90 199 LEU B O 1
ATOM 11065 N N . ALA B 1 220 ? -30.149 -39.968 11.920 1.00 11.63 200 ALA B N 1
ATOM 11066 C CA . ALA B 1 220 ? -29.781 -41.365 11.660 1.00 12.41 200 ALA B CA 1
ATOM 11067 C C . ALA B 1 220 ? -29.743 -41.634 10.142 1.00 12.32 200 ALA B C 1
ATOM 11068 O O . ALA B 1 220 ? -28.820 -42.264 9.640 1.00 12.77 200 ALA B O 1
ATOM 11075 N N . LEU B 1 221 ? -30.734 -41.142 9.409 1.00 11.80 201 LEU B N 1
ATOM 11076 C CA . LEU B 1 221 ? -30.757 -41.311 7.936 1.00 12.28 201 LEU B CA 1
ATOM 11077 C C . LEU B 1 221 ? -29.564 -40.608 7.314 1.00 12.98 201 LEU B C 1
ATOM 11078 O O . LEU B 1 221 ? -28.885 -41.174 6.431 1.00 14.46 201 LEU B O 1
ATOM 11094 N N . GLN B 1 222 ? -29.270 -39.398 7.791 1.00 12.95 202 GLN B N 1
ATOM 11095 C CA . GLN B 1 222 ? -28.095 -38.672 7.285 1.00 13.02 202 GLN B CA 1
ATOM 11096 C C . GLN B 1 222 ? -26.773 -39.382 7.562 1.00 14.85 202 GLN B C 1
ATOM 11097 O O . GLN B 1 222 ? -25.819 -39.255 6.763 1.00 15.76 202 GLN B O 1
ATOM 11111 N N . ALA B 1 223 ? -26.699 -40.116 8.667 1.00 13.32 203 ALA B N 1
ATOM 11112 C CA . ALA B 1 223 ? -25.550 -40.914 9.033 1.00 14.14 203 ALA B CA 1
ATOM 11113 C C . ALA B 1 223 ? -25.348 -42.143 8.172 1.00 15.45 203 ALA B C 1
ATOM 11114 O O . ALA B 1 223 ? -24.289 -42.772 8.278 1.00 16.69 203 ALA B O 1
ATOM 11121 N N . GLY B 1 224 ? -26.342 -42.541 7.376 1.00 13.73 204 GLY B N 1
ATOM 11122 C CA . GLY B 1 224 ? -26.241 -43.730 6.570 1.00 14.45 204 GLY B CA 1
ATOM 11123 C C . GLY B 1 224 ? -26.909 -44.947 7.155 1.00 14.26 204 GLY B C 1
ATOM 11124 O O . GLY B 1 224 ? -26.698 -46.054 6.656 1.00 14.86 204 GLY B O 1
ATOM 11128 N N . ILE B 1 225 ? -27.760 -44.764 8.198 1.00 13.60 205 ILE B N 1
ATOM 11129 C CA . ILE B 1 225 ? -28.557 -45.864 8.713 1.00 14.35 205 ILE B CA 1
ATOM 11130 C C . ILE B 1 225 ? -29.592 -46.188 7.621 1.00 14.07 205 ILE B C 1
ATOM 11131 O O . ILE B 1 225 ? -30.328 -45.283 7.216 1.00 14.58 205 ILE B O 1
ATOM 11147 N N . PRO B 1 226 ? -29.624 -47.406 7.099 1.00 13.25 206 PRO B N 1
ATOM 11148 C CA . PRO B 1 226 ? -30.490 -47.688 5.960 1.00 14.24 206 PRO B CA 1
ATOM 11149 C C . PRO B 1 226 ? -31.953 -47.529 6.298 1.00 14.31 206 PRO B C 1
ATOM 11150 O O . PRO B 1 226 ? -32.368 -47.753 7.450 1.00 14.18 206 PRO B O 1
ATOM 11161 N N . PRO B 1 227 ? -32.774 -47.182 5.316 1.00 14.73 207 PRO B N 1
ATOM 11162 C CA . PRO B 1 227 ? -34.205 -47.106 5.584 1.00 14.55 207 PRO B CA 1
ATOM 11163 C C . PRO B 1 227 ? -34.784 -48.422 6.096 1.00 13.71 207 PRO B C 1
ATOM 11164 O O . PRO B 1 227 ? -34.387 -49.517 5.677 1.00 15.85 207 PRO B O 1
ATOM 11175 N N . GLY B 1 228 ? -35.683 -48.307 7.068 1.00 13.72 208 GLY B N 1
ATOM 11176 C CA . GLY B 1 228 ? -36.311 -49.448 7.696 1.00 13.01 208 GLY B CA 1
ATOM 11177 C C . GLY B 1 228 ? -35.585 -49.953 8.928 1.00 12.88 208 GLY B C 1
ATOM 11178 O O . GLY B 1 228 ? -36.162 -50.688 9.722 1.00 12.85 208 GLY B O 1
ATOM 11182 N N . VAL B 1 229 ? -34.323 -49.543 9.112 1.00 11.83 209 VAL B N 1
ATOM 11183 C CA . VAL B 1 229 ? -33.584 -49.947 10.322 1.00 11.41 209 VAL B CA 1
ATOM 11184 C C . VAL B 1 229 ? -34.138 -49.223 11.545 1.00 11.39 209 VAL B C 1
ATOM 11185 O O . VAL B 1 229 ? -34.200 -49.806 12.638 1.00 11.64 209 VAL B O 1
ATOM 11198 N N . VAL B 1 230 ? -34.570 -47.966 11.374 1.00 11.85 210 VAL B N 1
ATOM 11199 C CA . VAL B 1 230 ? -35.207 -47.142 12.396 1.00 11.87 210 VAL B CA 1
ATOM 11200 C C . VAL B 1 230 ? -36.527 -46.640 11.822 1.00 12.64 210 VAL B C 1
ATOM 11201 O O . VAL B 1 230 ? -36.558 -46.073 10.733 1.00 13.86 210 VAL B O 1
ATOM 11214 N N . ASN B 1 231 ? -37.601 -46.862 12.540 1.00 11.37 211 ASN B N 1
ATOM 11215 C CA . ASN B 1 231 ? -38.953 -46.421 12.153 1.00 11.34 211 ASN B CA 1
ATOM 11216 C C . ASN B 1 231 ? -39.565 -45.764 13.365 1.00 12.53 211 ASN B C 1
ATOM 11217 O O . ASN B 1 231 ? -39.355 -46.224 14.488 1.00 12.67 211 ASN B O 1
ATOM 11228 N N . VAL B 1 232 ? -40.293 -44.671 13.158 1.00 12.11 212 VAL B N 1
ATOM 11229 C CA . VAL B 1 232 ? -40.871 -43.880 14.249 1.00 11.75 212 VAL B CA 1
ATOM 11230 C C . VAL B 1 232 ? -42.359 -43.653 13.973 1.00 12.99 212 VAL B C 1
ATOM 11231 O O . VAL B 1 232 ? -42.725 -43.064 12.943 1.00 13.34 212 VAL B O 1
ATOM 11244 N N . VAL B 1 233 ? -43.213 -44.126 14.892 1.00 12.42 213 VAL B N 1
ATOM 11245 C CA . VAL B 1 233 ? -44.673 -43.993 14.800 1.00 12.42 213 VAL B CA 1
ATOM 11246 C C . VAL B 1 233 ? -45.203 -43.438 16.119 1.00 13.70 213 VAL B C 1
ATOM 11247 O O . VAL B 1 233 ? -44.579 -43.580 17.164 1.00 13.79 213 VAL B O 1
ATOM 11260 N N . MET B 1 234 ? -46.327 -42.736 16.065 1.00 13.62 214 MET B N 1
ATOM 11261 C CA . MET B 1 234 ? -46.925 -42.157 17.273 1.00 13.93 214 MET B CA 1
ATOM 11262 C C . MET B 1 234 ? -48.407 -41.912 17.083 1.00 13.36 214 MET B C 1
ATOM 11263 O O . MET B 1 234 ? -48.854 -41.873 15.949 1.00 13.45 214 MET B O 1
ATOM 11277 N N . GLY B 1 235 ? -49.114 -41.740 18.167 1.00 14.11 215 GLY B N 1
ATOM 11278 C CA . GLY B 1 235 ? -50.528 -41.369 18.141 1.00 15.56 215 GLY B CA 1
ATOM 11279 C C . GLY B 1 235 ? -51.365 -42.151 19.116 1.00 17.45 215 GLY B C 1
ATOM 11280 O O . GLY B 1 235 ? -51.447 -41.801 20.297 1.00 18.65 215 GLY B O 1
ATOM 11284 N N . ASP B 1 236 ? -51.997 -43.201 18.646 1.00 16.91 216 ASP B N 1
ATOM 11285 C CA . ASP B 1 236 ? -52.825 -44.082 19.486 1.00 17.27 216 ASP B CA 1
ATOM 11286 C C . ASP B 1 236 ? -51.877 -45.064 20.141 1.00 16.80 216 ASP B C 1
ATOM 11287 O O . ASP B 1 236 ? -51.584 -46.126 19.589 1.00 16.95 216 ASP B O 1
ATOM 11296 N N . ALA B 1 237 ? -51.410 -44.717 21.332 1.00 17.37 217 ALA B N 1
ATOM 11297 C CA . ALA B 1 237 ? -50.423 -45.530 22.031 1.00 18.01 217 ALA B CA 1
ATOM 11298 C C . ALA B 1 237 ? -50.890 -46.952 22.290 1.00 18.45 217 ALA B C 1
ATOM 11299 O O . ALA B 1 237 ? -50.107 -47.891 22.159 1.00 18.76 217 ALA B O 1
ATOM 11306 N N . LYS B 1 238 ? -52.175 -47.128 22.656 1.00 18.46 218 LYS B N 1
ATOM 11307 C CA . LYS B 1 238 ? -52.698 -48.459 22.879 1.00 20.08 218 LYS B CA 1
ATOM 11308 C C . LYS B 1 238 ? -52.719 -49.284 21.593 1.00 19.14 218 LYS B C 1
ATOM 11309 O O . LYS B 1 238 ? -52.278 -50.432 21.610 1.00 21.13 218 LYS B O 1
ATOM 11328 N N . GLY B 1 239 ? -53.186 -48.713 20.483 1.00 18.23 219 GLY B N 1
ATOM 11329 C CA . GLY B 1 239 ? -53.238 -49.424 19.220 1.00 17.60 219 GLY B CA 1
ATOM 11330 C C . GLY B 1 239 ? -51.858 -49.791 18.688 1.00 16.90 219 GLY B C 1
ATOM 11331 O O . GLY B 1 239 ? -51.637 -50.863 18.130 1.00 17.12 219 GLY B O 1
ATOM 11335 N N . ILE B 1 240 ? -50.921 -48.858 18.841 1.00 15.31 220 ILE B N 1
ATOM 11336 C CA . ILE B 1 240 ? -49.539 -49.117 18.440 1.00 14.09 220 ILE B CA 1
ATOM 11337 C C . ILE B 1 240 ? -48.940 -50.228 19.311 1.00 15.20 220 ILE B C 1
ATOM 11338 O O . ILE B 1 240 ? -48.333 -51.167 18.788 1.00 15.37 220 ILE B O 1
ATOM 11354 N N . GLY B 1 241 ? -49.087 -50.100 20.616 1.00 15.16 221 GLY B N 1
ATOM 11355 C CA . GLY B 1 241 ? -48.554 -51.106 21.541 1.00 15.24 221 GLY B CA 1
ATOM 11356 C C . GLY B 1 241 ? -49.130 -52.480 21.310 1.00 15.77 221 GLY B C 1
ATOM 11357 O O . GLY B 1 241 ? -48.408 -53.480 21.324 1.00 15.77 221 GLY B O 1
ATOM 11361 N N . ASP B 1 242 ? -50.424 -52.548 21.042 1.00 16.04 222 ASP B N 1
ATOM 11362 C CA . ASP B 1 242 ? -51.070 -53.844 20.754 1.00 16.23 222 ASP B CA 1
ATOM 11363 C C . ASP B 1 242 ? -50.531 -54.437 19.444 1.00 16.37 222 ASP B C 1
ATOM 11364 O O . ASP B 1 242 ? -50.351 -55.646 19.374 1.00 17.83 222 ASP B O 1
ATOM 11373 N N . ALA B 1 243 ? -50.234 -53.610 18.421 1.00 15.79 223 ALA B N 1
ATOM 11374 C CA . ALA B 1 243 ? -49.661 -54.121 17.185 1.00 15.34 223 ALA B CA 1
ATOM 11375 C C . ALA B 1 243 ? -48.246 -54.680 17.467 1.00 14.06 223 ALA B C 1
ATOM 11376 O O . ALA B 1 243 ? -47.884 -55.734 16.934 1.00 16.09 223 ALA B O 1
ATOM 11383 N N . MET B 1 244 ? -47.496 -54.006 18.317 1.00 13.98 224 MET B N 1
ATOM 11384 C CA . MET B 1 244 ? -46.159 -54.463 18.704 1.00 13.99 224 MET B CA 1
ATOM 11385 C C . MET B 1 244 ? -46.240 -55.809 19.434 1.00 15.22 224 MET B C 1
ATOM 11386 O O . MET B 1 244 ? -45.463 -56.719 19.151 1.00 16.41 224 MET B O 1
ATOM 11400 N N . LEU B 1 245 ? -47.201 -55.939 20.365 1.00 15.31 225 LEU B N 1
ATOM 11401 C CA . LEU B 1 245 ? -47.359 -57.195 21.114 1.00 16.23 225 LEU B CA 1
ATOM 11402 C C . LEU B 1 245 ? -47.886 -58.325 20.249 1.00 17.57 225 LEU B C 1
ATOM 11403 O O . LEU B 1 245 ? -47.507 -59.472 20.456 1.00 19.22 225 LEU B O 1
ATOM 11419 N N . ASP B 1 246 ? -48.789 -58.037 19.314 1.00 16.63 226 ASP B N 1
ATOM 11420 C CA . ASP B 1 246 ? -49.408 -59.073 18.488 1.00 18.11 226 ASP B CA 1
ATOM 11421 C C . ASP B 1 246 ? -48.501 -59.602 17.399 1.00 19.90 226 ASP B C 1
ATOM 11422 O O . ASP B 1 246 ? -48.743 -60.697 16.868 1.00 21.64 226 ASP B O 1
ATOM 11431 N N . SER B 1 247 ? -47.482 -58.835 17.019 1.00 17.20 227 SER B N 1
ATOM 11432 C CA . SER B 1 247 ? -46.595 -59.222 15.947 1.00 16.47 227 SER B CA 1
ATOM 11433 C C . SER B 1 247 ? -45.684 -60.376 16.298 1.00 18.04 227 SER B C 1
ATOM 11434 O O . SER B 1 247 ? -44.954 -60.289 17.272 1.00 18.51 227 SER B O 1
ATOM 11442 N N . THR B 1 248 ? -45.625 -61.362 15.423 1.00 20.11 228 THR B N 1
ATOM 11443 C CA . THR B 1 248 ? -44.700 -62.489 15.522 1.00 22.36 228 THR B CA 1
ATOM 11444 C C . THR B 1 248 ? -43.252 -62.011 15.347 1.00 19.33 228 THR B C 1
ATOM 11445 O O . THR B 1 248 ? -42.348 -62.499 16.046 1.00 20.18 228 THR B O 1
ATOM 11456 N N . GLU B 1 249 ? -43.044 -61.099 14.428 1.00 18.35 229 GLU B N 1
ATOM 11457 C CA . GLU B 1 249 ? -41.700 -60.657 14.076 1.00 17.45 229 GLU B CA 1
ATOM 11458 C C . GLU B 1 249 ? -41.041 -59.806 15.138 1.00 15.29 229 GLU B C 1
ATOM 11459 O O . GLU B 1 249 ? -39.814 -59.774 15.188 1.00 14.53 229 GLU B O 1
ATOM 11471 N N . VAL B 1 250 ? -41.812 -59.178 16.007 1.00 14.46 230 VAL B N 1
ATOM 11472 C CA . VAL B 1 250 ? -41.255 -58.403 17.109 1.00 13.52 230 VAL B CA 1
ATOM 11473 C C . VAL B 1 250 ? -40.792 -59.420 18.152 1.00 14.52 230 VAL B C 1
ATOM 11474 O O . VAL B 1 250 ? -41.618 -60.067 18.809 1.00 15.83 230 VAL B O 1
ATOM 11487 N N . ARG B 1 251 ? -39.472 -59.561 18.326 1.00 1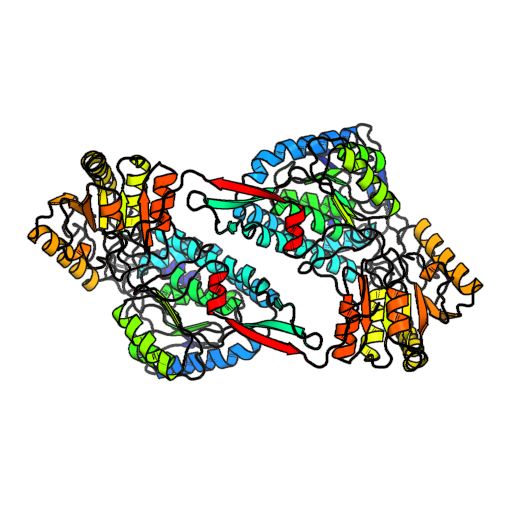2.22 231 ARG B N 1
ATOM 11488 C CA . ARG B 1 251 ? -38.933 -60.555 19.244 1.00 12.79 231 ARG B CA 1
ATOM 11489 C C . ARG B 1 251 ? -38.593 -60.000 20.623 1.00 12.09 231 ARG B C 1
ATOM 11490 O O . ARG B 1 251 ? -38.362 -60.774 21.537 1.00 12.95 231 ARG B O 1
ATOM 11511 N N . LYS B 1 252 ? -38.536 -58.683 20.750 1.00 12.10 232 LYS B N 1
ATOM 11512 C CA . LYS B 1 252 ? -38.122 -58.025 21.947 1.00 11.58 232 LYS B CA 1
ATOM 11513 C C . LYS B 1 252 ? -38.825 -56.723 22.060 1.00 12.87 232 LYS B C 1
ATOM 11514 O O . LYS B 1 252 ? -38.996 -56.019 21.060 1.00 13.63 232 LYS B O 1
ATOM 11533 N N A ILE B 1 253 ? -39.236 -56.366 23.276 0.50 12.36 233 ILE B N 1
ATOM 11534 N N B ILE B 1 253 ? -39.295 -56.400 23.271 0.50 12.78 233 ILE B N 1
ATOM 11535 C CA A ILE B 1 253 ? -39.904 -55.104 23.514 0.50 12.02 233 ILE B CA 1
ATOM 11536 C CA B ILE B 1 253 ? -39.896 -55.119 23.577 0.50 13.01 233 ILE B CA 1
ATOM 11537 C C A ILE B 1 253 ? -39.260 -54.420 24.703 0.50 11.83 233 ILE B C 1
ATOM 11538 C C B ILE B 1 253 ? -39.057 -54.450 24.649 0.50 11.81 233 ILE B C 1
ATOM 11539 O O A ILE B 1 253 ? -38.960 -55.084 25.712 0.50 11.30 233 ILE B O 1
ATOM 11540 O O B ILE B 1 253 ? -38.463 -55.130 25.516 0.50 10.11 233 ILE B O 1
ATOM 11571 N N . THR B 1 254 ? -38.960 -53.117 24.549 1.00 11.72 234 THR B N 1
ATOM 11572 C CA . THR B 1 254 ? -38.322 -52.332 25.599 1.00 11.50 234 THR B CA 1
ATOM 11573 C C . THR B 1 254 ? -39.237 -51.138 25.873 1.00 12.01 234 THR B C 1
ATOM 11574 O O . THR B 1 254 ? -39.691 -50.478 24.936 1.00 13.47 234 THR B O 1
ATOM 11585 N N . PHE B 1 255 ? -39.522 -50.886 27.148 1.00 11.98 235 PHE B N 1
ATOM 11586 C CA . PHE B 1 255 ? -40.443 -49.840 27.546 1.00 12.42 235 PHE B CA 1
ATOM 11587 C C . PHE B 1 255 ? -39.921 -49.096 28.748 1.00 12.71 235 PHE B C 1
ATOM 11588 O O . PHE B 1 255 ? -39.427 -49.715 29.697 1.00 13.48 235 PHE B O 1
ATOM 11605 N N . THR B 1 256 ? -40.078 -47.775 28.752 1.00 12.27 236 THR B N 1
ATOM 11606 C CA . THR B 1 256 ? -39.846 -46.969 29.937 1.00 12.64 236 THR B CA 1
ATOM 11607 C C . THR B 1 256 ? -41.076 -46.088 30.089 1.00 12.81 236 THR B C 1
ATOM 11608 O O . THR B 1 256 ? -41.549 -45.477 29.138 1.00 13.45 236 THR B O 1
ATOM 11619 N N . GLY B 1 257 ? -41.624 -46.083 31.287 1.00 13.78 237 GLY B N 1
ATOM 11620 C CA . GLY B 1 257 ? -42.847 -45.353 31.554 1.00 14.49 237 GLY B CA 1
ATOM 11621 C C . GLY B 1 257 ? -43.527 -45.806 32.823 1.00 15.71 237 GLY B C 1
ATOM 11622 O O . GLY B 1 257 ? -42.871 -46.270 33.743 1.00 15.96 237 GLY B O 1
ATOM 11626 N N . SER B 1 258 ? -44.832 -45.561 32.895 1.00 16.44 238 SER B N 1
ATOM 11627 C CA . SER B 1 258 ? -45.550 -45.817 34.116 1.00 17.64 238 SER B CA 1
ATOM 11628 C C . SER B 1 258 ? -45.664 -47.300 34.448 1.00 16.76 238 SER B C 1
ATOM 11629 O O . SER B 1 258 ? -45.724 -48.154 33.567 1.00 16.70 238 SER B O 1
ATOM 11637 N N . THR B 1 259 ? -45.667 -47.588 35.752 1.00 17.53 239 THR B N 1
ATOM 11638 C CA . THR B 1 259 ? -45.726 -48.958 36.229 1.00 17.61 239 THR B CA 1
ATOM 11639 C C . THR B 1 259 ? -46.972 -49.688 35.724 1.00 18.48 239 THR B C 1
ATOM 11640 O O . THR B 1 259 ? -46.871 -50.821 35.288 1.00 18.19 239 THR B O 1
ATOM 11651 N N . GLY B 1 260 ? -48.137 -49.055 35.806 1.00 19.44 240 GLY B N 1
ATOM 11652 C CA . GLY B 1 260 ? -49.374 -49.688 35.375 1.00 20.65 240 GLY B CA 1
ATOM 11653 C C . GLY B 1 260 ? -49.369 -50.114 33.915 1.00 19.95 240 GLY B C 1
ATOM 11654 O O . GLY B 1 260 ? -49.722 -51.258 33.585 1.00 21.69 240 GLY B O 1
ATOM 11658 N N . VAL B 1 261 ? -48.877 -49.243 33.035 1.00 19.29 241 VAL B N 1
ATOM 11659 C CA . VAL B 1 261 ? -48.761 -49.543 31.614 1.00 19.04 241 VAL B CA 1
ATOM 11660 C C . VAL B 1 261 ? -47.707 -50.630 31.369 1.00 18.48 241 VAL B C 1
ATOM 11661 O O . VAL B 1 261 ? -47.933 -51.571 30.594 1.00 19.47 241 VAL B O 1
ATOM 11674 N N . GLY B 1 262 ? -46.583 -50.529 32.059 1.00 17.74 242 GLY B N 1
ATOM 11675 C CA . GLY B 1 262 ? -45.530 -51.520 31.927 1.00 17.65 242 GLY B CA 1
ATOM 11676 C C . GLY B 1 262 ? -45.960 -52.925 32.310 1.00 17.65 242 GLY B C 1
ATOM 11677 O O . GLY B 1 262 ? -45.623 -53.893 31.622 1.00 18.06 242 GLY B O 1
ATOM 11681 N N . LYS B 1 263 ? -46.706 -53.056 33.407 1.00 17.84 243 LYS B N 1
ATOM 11682 C CA . LYS B 1 263 ? -47.212 -54.345 33.851 1.00 18.40 243 LYS B CA 1
ATOM 11683 C C . LYS B 1 263 ? -48.154 -54.943 32.806 1.00 18.24 243 LYS B C 1
ATOM 11684 O O . LYS B 1 263 ? -48.125 -56.158 32.599 1.00 17.80 243 LYS B O 1
ATOM 11703 N N . MET B 1 264 ? -48.971 -54.111 32.141 1.00 18.11 244 MET B N 1
ATOM 11704 C CA . MET B 1 264 ? -49.872 -54.619 31.105 1.00 18.84 244 MET B CA 1
ATOM 11705 C C . MET B 1 264 ? -49.092 -55.069 29.885 1.00 18.79 244 MET B C 1
ATOM 11706 O O . MET B 1 264 ? -49.415 -56.083 29.265 1.00 18.38 244 MET B O 1
ATOM 11720 N N . LEU B 1 265 ? -48.044 -54.331 29.551 1.00 17.64 245 LEU B N 1
ATOM 11721 C CA . LEU B 1 265 ? -47.199 -54.689 28.432 1.00 16.88 245 LEU B CA 1
ATOM 11722 C C . LEU B 1 265 ? -46.487 -56.013 28.692 1.00 17.18 245 LEU B C 1
ATOM 11723 O O . LEU B 1 265 ? -46.415 -56.875 27.818 1.00 16.79 245 LEU B O 1
ATOM 11739 N N . LEU B 1 266 ? -45.957 -56.176 29.894 1.00 18.25 246 LEU B N 1
ATOM 11740 C CA . LEU B 1 266 ? -45.227 -57.388 30.257 1.00 17.81 246 LEU B CA 1
ATOM 11741 C C . LEU B 1 266 ? -46.161 -58.583 30.218 1.00 19.34 246 LEU B C 1
ATOM 11742 O O . LEU B 1 266 ? -45.802 -59.609 29.615 1.00 20.89 246 LEU B O 1
ATOM 11758 N N . ALA B 1 267 ? -47.393 -58.441 30.703 1.00 18.55 247 ALA B N 1
ATOM 11759 C CA . ALA B 1 267 ? -48.374 -59.493 30.632 1.00 21.28 247 ALA B CA 1
ATOM 11760 C C . ALA B 1 267 ? -48.701 -59.841 29.164 1.00 21.52 247 ALA B C 1
ATOM 11761 O O . ALA B 1 267 ? -48.756 -61.010 28.784 1.00 22.81 247 ALA B O 1
ATOM 11768 N N . GLY B 1 268 ? -48.907 -58.810 28.351 1.00 18.66 248 GLY B N 1
ATOM 11769 C CA . GLY B 1 268 ? -49.238 -58.999 26.954 1.00 17.77 248 GLY B CA 1
ATOM 11770 C C . GLY B 1 268 ? -48.133 -59.646 26.141 1.00 17.01 248 GLY B C 1
ATOM 11771 O O . GLY B 1 268 ? -48.412 -60.326 25.164 1.00 17.34 248 GLY B O 1
ATOM 11775 N N . ALA B 1 269 ? -46.883 -59.373 26.473 1.00 16.15 249 ALA B N 1
ATOM 11776 C CA . ALA B 1 269 ? -45.720 -59.974 25.809 1.00 16.04 249 ALA B CA 1
ATOM 11777 C C . ALA B 1 269 ? -45.599 -61.486 26.047 1.00 17.41 249 ALA B C 1
ATOM 11778 O O . ALA B 1 269 ? -44.963 -62.188 25.256 1.00 18.99 249 ALA B O 1
ATOM 11785 N N . GLY B 1 270 ? -46.229 -61.989 27.098 1.00 17.61 250 GLY B N 1
ATOM 11786 C CA . GLY B 1 270 ? -46.158 -63.398 27.396 1.00 18.58 250 GLY B CA 1
ATOM 11787 C C . GLY B 1 270 ? -46.726 -64.308 26.341 1.00 19.81 250 GLY B C 1
ATOM 11788 O O . GLY B 1 270 ? -46.209 -65.411 26.158 1.00 20.86 250 GLY B O 1
ATOM 11792 N N . LYS B 1 271 ? -47.745 -63.843 25.568 1.00 20.35 251 LYS B N 1
ATOM 11793 C CA . LYS B 1 271 ? -48.378 -64.697 24.595 1.00 21.74 251 LYS B CA 1
ATOM 11794 C C . LYS B 1 271 ? -47.489 -65.084 23.441 1.00 20.66 251 LYS B C 1
ATOM 11795 O O . LYS B 1 271 ? -47.772 -66.075 22.788 1.00 22.09 251 LYS B O 1
ATOM 11814 N N . THR B 1 272 ? -46.424 -64.322 23.159 1.00 17.76 252 THR B N 1
ATOM 11815 C CA . THR B 1 272 ? -45.469 -64.671 22.121 1.00 17.11 252 THR B CA 1
ATOM 11816 C C . THR B 1 272 ? -44.077 -64.860 22.709 1.00 15.24 252 THR B C 1
ATOM 11817 O O . THR B 1 272 ? -43.111 -64.969 21.948 1.00 15.17 252 THR B O 1
ATOM 11828 N N . VAL B 1 273 ? -43.931 -64.925 24.054 1.00 14.93 253 VAL B N 1
ATOM 11829 C CA . VAL B 1 273 ? -42.658 -65.198 24.705 1.00 14.44 253 VAL B CA 1
ATOM 11830 C C . VAL B 1 273 ? -41.570 -64.208 24.247 1.00 14.11 253 VAL B C 1
ATOM 11831 O O . VAL B 1 273 ? -40.419 -64.603 24.001 1.00 15.40 253 VAL B O 1
ATOM 11844 N N . LYS B 1 274 ? -41.926 -62.931 24.190 1.00 14.05 254 LYS B N 1
ATOM 11845 C CA . LYS B 1 274 ? -40.936 -61.926 23.819 1.00 14.18 254 LYS B CA 1
ATOM 11846 C C . LYS B 1 274 ? -39.938 -61.677 24.923 1.00 14.16 254 LYS B C 1
ATOM 11847 O O . LYS B 1 274 ? -40.288 -61.741 26.125 1.00 15.10 254 LYS B O 1
ATOM 11866 N N . LYS B 1 275 ? -38.734 -61.302 24.546 1.00 12.51 255 LYS B N 1
ATOM 11867 C CA . LYS B 1 275 ? -37.774 -60.767 25.492 1.00 12.08 255 LYS B CA 1
ATOM 11868 C C . LYS B 1 275 ? -38.301 -59.374 25.884 1.00 13.35 255 LYS B C 1
ATOM 11869 O O . LYS B 1 275 ? -38.811 -58.630 25.030 1.00 14.55 255 LYS B O 1
ATOM 11888 N N . VAL B 1 276 ? -38.276 -59.030 27.186 1.00 13.60 256 VAL B N 1
ATOM 11889 C CA . VAL B 1 276 ? -38.753 -57.741 27.637 1.00 14.46 256 VAL B CA 1
ATOM 11890 C C . VAL B 1 276 ? -37.744 -57.114 28.559 1.00 14.88 256 VAL B C 1
ATOM 11891 O O . VAL B 1 276 ? -37.226 -57.763 29.489 1.00 16.04 256 VAL B O 1
ATOM 11904 N N . SER B 1 277 ? -37.496 -55.826 28.356 1.00 12.87 257 SER B N 1
ATOM 11905 C CA . SER B 1 277 ? -36.748 -55.049 29.329 1.00 13.78 257 SER B CA 1
ATOM 11906 C C . SER B 1 277 ? -37.602 -53.806 29.560 1.00 14.56 257 SER B C 1
ATOM 11907 O O . SER B 1 277 ? -38.303 -53.299 28.647 1.00 15.33 257 SER B O 1
ATOM 11915 N N . LEU B 1 278 ? -37.705 -53.392 30.834 1.00 12.94 258 LEU B N 1
ATOM 11916 C CA . LEU B 1 278 ? -38.498 -52.225 31.143 1.00 14.69 258 LEU B CA 1
ATOM 11917 C C . LEU B 1 278 ? -38.067 -51.516 32.370 1.00 14.33 258 LEU B C 1
ATOM 11918 O O . LEU B 1 278 ? -37.392 -52.092 33.219 1.00 13.78 258 LEU B O 1
ATOM 11934 N N . GLU B 1 279 ? -38.324 -50.205 32.399 1.00 12.55 259 GLU B N 1
ATOM 11935 C CA . GLU B 1 279 ? -37.947 -49.369 33.518 1.00 12.92 259 GLU B CA 1
ATOM 11936 C C . GLU B 1 279 ? -39.225 -48.603 33.881 1.00 12.95 259 GLU B C 1
ATOM 11937 O O . GLU B 1 279 ? -39.823 -47.922 33.061 1.00 13.39 259 GLU B O 1
ATOM 11949 N N . LEU B 1 280 ? -39.659 -48.763 35.138 1.00 13.04 260 LEU B N 1
ATOM 11950 C CA . LEU B 1 280 ? -40.940 -48.277 35.621 1.00 13.79 260 LEU B CA 1
ATOM 11951 C C . LEU B 1 280 ? -40.768 -47.257 36.734 1.00 15.96 260 LEU B C 1
ATOM 11952 O O . LEU B 1 280 ? -39.716 -46.644 36.847 1.00 17.01 260 LEU B O 1
ATOM 11968 N N . GLY B 1 281 ? -41.807 -47.049 37.517 1.00 17.46 261 GLY B N 1
ATOM 11969 C CA . GLY B 1 281 ? -41.731 -46.090 38.609 1.00 18.81 261 GLY B CA 1
ATOM 11970 C C . GLY B 1 281 ? -40.671 -46.412 39.620 1.00 19.09 261 GLY B C 1
ATOM 11971 O O . GLY B 1 281 ? -40.419 -47.584 39.932 1.00 19.34 261 GLY B O 1
ATOM 11975 N N . GLY B 1 282 ? -40.092 -45.348 40.163 1.00 17.95 262 GLY B N 1
ATOM 11976 C CA . GLY B 1 282 ? -39.168 -45.458 41.265 1.00 20.27 262 GLY B CA 1
ATOM 11977 C C . GLY B 1 282 ? -39.666 -44.607 42.411 1.00 21.90 262 GLY B C 1
ATOM 11978 O O . GLY B 1 282 ? -40.576 -43.788 42.256 1.00 23.87 262 GLY B O 1
ATOM 11982 N N . ASN B 1 283 ? -39.141 -44.839 43.555 1.00 21.03 263 ASN B N 1
ATOM 11983 C CA . ASN B 1 283 ? -39.500 -43.973 44.719 1.00 19.07 263 ASN B CA 1
ATOM 11984 C C . ASN B 1 283 ? -38.252 -43.984 45.498 1.00 17.90 263 ASN B C 1
ATOM 11985 O O . ASN B 1 283 ? -38.019 -44.885 46.324 1.00 20.09 263 ASN B O 1
ATOM 11996 N N . ALA B 1 284 ? -37.332 -43.132 45.061 1.00 15.35 264 ALA B N 1
ATOM 11997 C CA . ALA B 1 284 ? -35.991 -43.166 45.574 1.00 14.25 264 ALA B CA 1
ATOM 11998 C C . ALA B 1 284 ? -35.796 -42.590 46.964 1.00 15.11 264 ALA B C 1
ATOM 11999 O O . ALA B 1 284 ? -36.047 -41.386 47.129 1.00 16.26 264 ALA B O 1
ATOM 12006 N N . PRO B 1 285 ? -35.344 -43.376 47.924 1.00 14.62 265 PRO B N 1
ATOM 12007 C CA . PRO B 1 285 ? -34.993 -42.811 49.227 1.00 14.99 265 PRO B CA 1
ATOM 12008 C C . PRO B 1 285 ? -33.571 -42.251 49.165 1.00 16.31 265 PRO B C 1
ATOM 12009 O O . PRO B 1 285 ? -32.712 -42.747 48.416 1.00 15.62 265 PRO B O 1
ATOM 12020 N N . CYS B 1 286 ? -33.310 -41.260 49.981 1.00 14.31 266 CYS B N 1
ATOM 12021 C CA . CYS B 1 286 ? -32.008 -40.650 50.126 1.00 13.95 266 CYS B CA 1
ATOM 12022 C C . CYS B 1 286 ? -31.727 -40.594 51.606 1.00 15.72 266 CYS B C 1
ATOM 12023 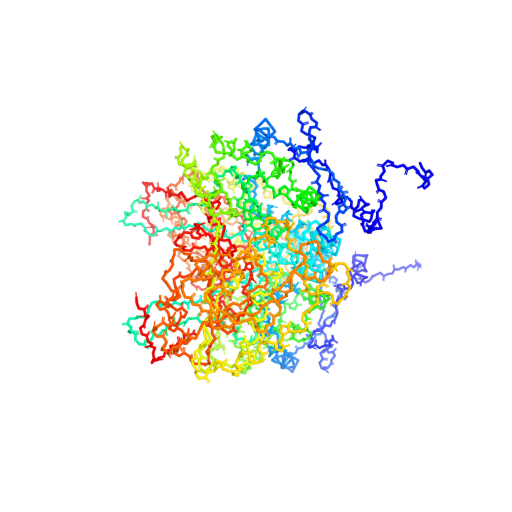O O . CYS B 1 286 ? -32.500 -39.971 52.321 1.00 16.93 266 CYS B O 1
ATOM 12031 N N . ILE B 1 287 ? -30.652 -41.191 52.074 1.00 13.11 267 ILE B N 1
ATOM 12032 C CA . ILE B 1 287 ? -30.324 -41.190 53.504 1.00 13.33 267 ILE B CA 1
ATOM 12033 C C . ILE B 1 287 ? -29.160 -40.246 53.756 1.00 15.33 267 ILE B C 1
ATOM 12034 O O . ILE B 1 287 ? -28.054 -40.494 53.262 1.00 14.78 267 ILE B O 1
ATOM 12050 N N . VAL B 1 288 ? -29.361 -39.234 54.588 1.00 13.65 268 VAL B N 1
ATOM 12051 C CA . VAL B 1 288 ? -28.320 -38.317 54.995 1.00 14.02 268 VAL B CA 1
ATOM 12052 C C . VAL B 1 288 ? -27.940 -38.669 56.431 1.00 13.77 268 VAL B C 1
ATOM 12053 O O . VAL B 1 288 ? -28.709 -38.445 57.347 1.00 14.34 268 VAL B O 1
ATOM 12066 N N . PHE B 1 289 ? -26.797 -39.301 56.609 1.00 13.61 269 PHE B N 1
ATOM 12067 C CA . PHE B 1 289 ? -26.319 -39.711 57.926 1.00 13.43 269 PHE B CA 1
ATOM 12068 C C . PHE B 1 289 ? -25.693 -38.513 58.657 1.00 14.25 269 PHE B C 1
ATOM 12069 O O . PHE B 1 289 ? -25.294 -37.517 58.053 1.00 15.26 269 PHE B O 1
ATOM 12086 N N . ASP B 1 290 ? -25.580 -38.646 59.988 1.00 14.86 270 ASP B N 1
ATOM 12087 C CA . ASP B 1 290 ? -25.001 -37.618 60.821 1.00 16.16 270 ASP B CA 1
ATOM 12088 C C . ASP B 1 290 ? -23.606 -37.189 60.438 1.00 17.32 270 ASP B C 1
ATOM 12089 O O . ASP B 1 290 ? -23.229 -36.021 60.694 1.00 19.58 270 ASP B O 1
ATOM 12098 N N . ASP B 1 291 ? -22.824 -38.099 59.864 1.00 15.73 271 ASP B N 1
ATOM 12099 C CA . ASP B 1 291 ? -21.464 -37.794 59.458 1.00 15.52 271 ASP B CA 1
ATOM 12100 C C . ASP B 1 291 ? -21.344 -37.468 57.970 1.00 16.72 271 ASP B C 1
ATOM 12101 O O . ASP B 1 291 ? -20.238 -37.474 57.458 1.00 17.80 271 ASP B O 1
ATOM 12110 N N . ALA B 1 292 ? -22.440 -37.103 57.310 1.00 15.88 272 ALA B N 1
ATOM 12111 C CA . ALA B 1 292 ? -22.362 -36.625 55.943 1.00 15.33 272 ALA B CA 1
ATOM 12112 C C . ALA B 1 292 ? -21.556 -35.321 55.902 1.00 16.91 272 ALA B C 1
ATOM 12113 O O . ALA B 1 292 ? -21.563 -34.517 56.856 1.00 18.72 272 ALA B O 1
ATOM 12120 N N . ASN B 1 293 ? -20.876 -35.073 54.785 1.00 16.12 273 ASN B N 1
ATOM 12121 C CA . ASN B 1 293 ? -20.286 -33.767 54.546 1.00 16.25 273 ASN B CA 1
ATOM 12122 C C . ASN B 1 293 ? -21.485 -32.903 54.150 1.00 16.62 273 ASN B C 1
ATOM 12123 O O . ASN B 1 293 ? -22.144 -33.144 53.129 1.00 16.45 273 ASN B O 1
ATOM 12134 N N . LEU B 1 294 ? -21.808 -31.926 54.970 1.00 17.29 274 LEU B N 1
ATOM 12135 C CA . LEU B 1 294 ? -23.018 -31.132 54.774 1.00 17.52 274 LEU B CA 1
ATOM 12136 C C . LEU B 1 294 ? -23.112 -30.480 53.404 1.00 18.23 274 LEU B C 1
ATOM 12137 O O . LEU B 1 294 ? -24.149 -30.550 52.756 1.00 18.32 274 LEU B O 1
ATOM 12153 N N . ASP B 1 295 ? -22.030 -29.832 52.932 1.00 18.71 275 ASP B N 1
ATOM 12154 C CA . ASP B 1 295 ? -22.062 -29.166 51.636 1.00 20.44 275 ASP B CA 1
ATOM 12155 C C . ASP B 1 295 ? -22.303 -30.170 50.515 1.00 18.59 275 ASP B C 1
ATOM 12156 O O . ASP B 1 295 ? -23.073 -29.884 49.596 1.00 18.82 275 ASP B O 1
ATOM 12165 N N . VAL B 1 296 ? -21.635 -31.323 50.587 1.00 17.59 276 VAL B N 1
ATOM 12166 C CA . VAL B 1 296 ? -21.811 -32.391 49.573 1.00 17.67 276 VAL B CA 1
ATOM 12167 C C . VAL B 1 296 ? -23.252 -32.896 49.584 1.00 16.15 276 VAL B C 1
ATOM 12168 O O . VAL B 1 296 ? -23.837 -33.093 48.519 1.00 16.44 276 VAL B O 1
ATOM 12181 N N . ALA B 1 297 ? -23.807 -33.100 50.767 1.00 15.08 277 ALA B N 1
ATOM 12182 C CA . ALA B 1 297 ? -25.168 -33.589 50.876 1.00 15.37 277 ALA B CA 1
ATOM 12183 C C . ALA B 1 297 ? -26.176 -32.607 50.358 1.00 16.45 277 ALA B C 1
ATOM 12184 O O . ALA B 1 297 ? -27.083 -32.980 49.634 1.00 15.91 277 ALA B O 1
ATOM 12191 N N . VAL B 1 298 ? -26.011 -31.312 50.701 1.00 16.00 278 VAL B N 1
ATOM 12192 C CA . VAL B 1 298 ? -26.964 -30.294 50.240 1.00 16.64 278 VAL B CA 1
ATOM 12193 C C . VAL B 1 298 ? -26.912 -30.192 48.728 1.00 16.60 278 VAL B C 1
ATOM 12194 O O . VAL B 1 298 ? -27.948 -30.186 48.070 1.00 17.98 278 VAL B O 1
ATOM 12207 N N . LYS B 1 299 ? -25.700 -30.105 48.161 1.00 15.58 279 LYS B N 1
ATOM 12208 C CA . LYS B 1 299 ? -25.554 -30.024 46.707 1.00 16.70 279 LYS B CA 1
ATOM 12209 C C . LYS B 1 299 ? -26.113 -31.283 46.024 1.00 16.49 279 LYS B C 1
ATOM 12210 O O . LYS B 1 299 ? -26.746 -31.173 44.966 1.00 17.59 279 LYS B O 1
ATOM 12229 N N . GLY B 1 300 ? -25.844 -32.477 46.576 1.00 16.36 280 GLY B N 1
ATOM 12230 C CA . GLY B 1 300 ? -26.280 -33.712 45.950 1.00 16.07 280 GLY B CA 1
ATOM 12231 C C . GLY B 1 300 ? -27.774 -33.926 46.007 1.00 16.24 280 GLY B C 1
ATOM 12232 O O . GLY B 1 300 ? -28.398 -34.362 45.036 1.00 16.19 280 GLY B O 1
ATOM 12236 N N . VAL B 1 301 ? -28.377 -33.610 47.169 1.00 15.26 281 VAL B N 1
ATOM 12237 C CA . VAL B 1 301 ? -29.831 -33.717 47.293 1.00 14.88 281 VAL B CA 1
ATOM 12238 C C . VAL B 1 301 ? -30.505 -32.683 46.389 1.00 15.73 281 VAL B C 1
ATOM 12239 O O . VAL B 1 301 ? -31.509 -32.980 45.733 1.00 15.84 281 VAL B O 1
ATOM 12252 N N . LEU B 1 302 ? -29.990 -31.429 46.339 1.00 15.40 282 LEU B N 1
ATOM 12253 C CA . LEU B 1 302 ? -30.588 -30.412 45.468 1.00 16.06 282 LEU B CA 1
ATOM 12254 C C . LEU B 1 302 ? -30.598 -30.889 44.001 1.00 15.52 282 LEU B C 1
ATOM 12255 O O . LEU B 1 302 ? -31.624 -30.839 43.319 1.00 16.05 282 LEU B O 1
ATOM 12271 N N . ALA B 1 303 ? -29.462 -31.419 43.546 1.00 15.87 283 ALA B N 1
ATOM 12272 C CA . ALA B 1 303 ? -29.353 -31.895 42.170 1.00 16.20 283 ALA B CA 1
ATOM 12273 C C . ALA B 1 303 ? -30.225 -33.120 41.906 1.00 16.22 283 ALA B C 1
ATOM 12274 O O . ALA B 1 303 ? -30.907 -33.167 40.885 1.00 17.50 283 ALA B O 1
ATOM 12281 N N . GLY B 1 304 ? -30.212 -34.095 42.808 1.00 14.91 284 GLY B N 1
ATOM 12282 C CA . GLY B 1 304 ? -30.939 -35.336 42.639 1.00 15.78 284 GLY B CA 1
ATOM 12283 C C . GLY B 1 304 ? -32.431 -35.196 42.745 1.00 16.12 284 GLY B C 1
ATOM 12284 O O . GLY B 1 304 ? -33.165 -35.985 42.173 1.00 17.89 284 GLY B O 1
ATOM 12288 N N . LYS B 1 305 ? -32.904 -34.196 43.501 1.00 14.52 285 LYS B N 1
ATOM 12289 C CA . LYS B 1 305 ? -34.328 -33.958 43.633 1.00 14.06 285 LYS B CA 1
ATOM 12290 C C . LYS B 1 305 ? -34.840 -33.079 42.488 1.00 14.63 285 LYS B C 1
ATOM 12291 O O . LYS B 1 305 ? -35.888 -33.368 41.909 1.00 15.82 285 LYS B O 1
ATOM 12310 N N . TYR B 1 306 ? -34.194 -31.927 42.230 1.00 13.98 286 TYR B N 1
ATOM 12311 C CA . TYR B 1 306 ? -34.793 -30.885 41.426 1.00 14.61 286 TYR B CA 1
ATOM 12312 C C . TYR B 1 306 ? -34.400 -30.894 39.965 1.00 15.12 286 TYR B C 1
ATOM 12313 O O . TYR B 1 306 ? -34.997 -30.152 39.199 1.00 14.76 286 TYR B O 1
ATOM 12331 N N . ARG B 1 307 ? -33.491 -31.782 39.535 1.00 15.48 287 ARG B N 1
ATOM 12332 C CA . ARG B 1 307 ? -33.217 -31.910 38.079 1.00 15.49 287 ARG B CA 1
ATOM 12333 C C . ARG B 1 307 ? -34.521 -32.229 37.355 1.00 16.08 287 ARG B C 1
ATOM 12334 O O . ARG B 1 307 ? -35.347 -32.990 37.854 1.00 15.22 287 ARG B O 1
ATOM 12355 N N . ASN B 1 308 ? -34.765 -31.548 36.247 1.00 16.84 288 ASN B N 1
ATOM 12356 C CA . ASN B 1 308 ? -35.978 -31.735 35.468 1.00 16.52 288 ASN B CA 1
ATOM 12357 C C . ASN B 1 308 ? -37.233 -31.432 36.279 1.00 16.17 288 ASN B C 1
ATOM 12358 O O . ASN B 1 308 ? -38.264 -32.035 36.068 1.00 15.54 288 ASN B O 1
ATOM 12369 N N . SER B 1 309 ? -37.145 -30.470 37.214 1.00 15.09 289 SER B N 1
ATOM 12370 C CA . SER B 1 309 ? -38.218 -30.133 38.152 1.00 15.51 289 SER B CA 1
ATOM 12371 C C . SER B 1 309 ? -38.764 -31.359 38.883 1.00 16.06 289 SER B C 1
ATOM 12372 O O . SER B 1 309 ? -39.939 -31.405 39.195 1.00 16.94 289 SER B O 1
ATOM 12380 N N . GLY B 1 310 ? -37.892 -32.313 39.176 1.00 15.29 290 GLY B N 1
ATOM 12381 C CA . GLY B 1 310 ? -38.281 -33.538 39.854 1.00 14.96 290 GLY B CA 1
ATOM 12382 C C . GLY B 1 310 ? -38.849 -34.636 38.963 1.00 15.37 290 GLY B C 1
ATOM 12383 O O . GLY B 1 310 ? -39.256 -35.688 39.462 1.00 16.71 290 GLY B O 1
ATOM 12387 N N . GLN B 1 311 ? -38.835 -34.446 37.630 1.00 14.27 291 GLN B N 1
ATOM 12388 C CA . GLN B 1 311 ? -39.463 -35.354 36.702 1.00 14.51 291 GLN B CA 1
ATOM 12389 C C . GLN B 1 311 ? -38.486 -36.365 36.111 1.00 18.45 291 GLN B C 1
ATOM 12390 O O . GLN B 1 311 ? -38.440 -36.562 34.915 1.00 17.86 291 GLN B O 1
ATOM 12404 N N . THR B 1 312 ? -37.668 -36.975 36.932 1.00 21.17 292 THR B N 1
ATOM 12405 C CA . THR B 1 312 ? -36.707 -38.003 36.452 1.00 21.55 292 THR B CA 1
ATOM 12406 C C . THR B 1 312 ? -37.055 -39.262 37.132 1.00 21.83 292 THR B C 1
ATOM 12407 O O . THR B 1 312 ? -37.512 -39.312 38.291 1.00 21.63 292 THR B O 1
ATOM 12439 N N . VAL B 1 314 ? -34.979 -41.387 38.251 1.00 17.99 294 VAL B N 1
ATOM 12440 C CA . VAL B 1 314 ? -34.074 -41.589 39.389 1.00 16.74 294 VAL B CA 1
ATOM 12441 C C . VAL B 1 314 ? -34.142 -40.459 40.430 1.00 15.80 294 VAL B C 1
ATOM 12442 O O . VAL B 1 314 ? -33.320 -40.439 41.354 1.00 15.78 294 VAL B O 1
ATOM 12455 N N A CYS B 1 315 ? -35.160 -39.640 40.361 0.35 15.56 295 CYS B N 1
ATOM 12456 N N B CYS B 1 315 ? -35.067 -39.470 40.274 0.35 15.24 295 CYS B N 1
ATOM 12457 N N C CYS B 1 315 ? -35.146 -39.562 40.336 0.30 15.69 295 CYS B N 1
ATOM 12458 C CA A CYS B 1 315 ? -35.304 -38.519 41.256 0.35 15.26 295 CYS B CA 1
ATOM 12459 C CA B CYS B 1 315 ? -35.152 -38.338 41.209 0.35 14.69 295 CYS B CA 1
ATOM 12460 C CA C CYS B 1 315 ? -35.294 -38.453 41.270 0.30 15.63 295 CYS B CA 1
ATOM 12461 C C A CYS B 1 315 ? -35.367 -38.928 42.701 0.35 15.51 295 CYS B C 1
ATOM 12462 C C B CYS B 1 315 ? -35.400 -38.813 42.638 0.35 15.46 295 CYS B C 1
ATOM 12463 C C C CYS B 1 315 ? -35.342 -38.915 42.698 0.30 15.62 295 CYS B C 1
ATOM 12464 O O A CYS B 1 315 ? -36.052 -39.893 43.042 0.35 15.78 295 CYS B O 1
ATOM 12465 O O B CYS B 1 315 ? -36.256 -39.663 42.898 0.35 16.02 295 CYS B O 1
ATOM 12466 O O C CYS B 1 315 ? -35.954 -39.933 43.015 0.30 15.84 295 CYS B O 1
ATOM 12488 N N . ILE B 1 316 ? -34.761 -38.120 43.581 1.00 14.79 296 ILE B N 1
ATOM 12489 C CA . ILE B 1 316 ? -34.909 -38.351 45.022 1.00 14.61 296 ILE B CA 1
ATOM 12490 C C . ILE B 1 316 ? -36.389 -38.072 45.355 1.00 15.87 296 ILE B C 1
ATOM 12491 O O . ILE B 1 316 ? -36.915 -37.051 44.920 1.00 17.07 296 ILE B O 1
ATOM 12507 N N . ASN B 1 317 ? -37.070 -39.019 45.975 1.00 15.88 297 ASN B N 1
ATOM 12508 C CA . ASN B 1 317 ? -38.471 -38.881 46.320 1.00 16.27 297 ASN B CA 1
ATOM 12509 C C . ASN B 1 317 ? -38.684 -38.568 47.797 1.00 17.70 297 ASN B C 1
ATOM 12510 O O . ASN B 1 317 ? -39.663 -37.935 48.144 1.00 19.75 297 ASN B O 1
ATOM 12521 N N . LYS B 1 318 ? -37.825 -39.075 48.652 1.00 17.05 298 LYS B N 1
ATOM 12522 C CA . LYS B 1 318 ? -37.950 -38.879 50.086 1.00 17.81 298 LYS B CA 1
ATOM 12523 C C . LYS B 1 318 ? -36.578 -38.910 50.703 1.00 17.47 298 LYS B C 1
ATOM 12524 O O . LYS B 1 318 ? -35.708 -39.672 50.283 1.00 18.40 298 LYS B O 1
ATOM 12543 N N . ILE B 1 319 ? -36.359 -38.036 51.682 1.00 15.24 299 ILE B N 1
ATOM 12544 C CA . ILE B 1 319 ? -35.051 -37.861 52.274 1.00 13.94 299 ILE B CA 1
ATOM 12545 C C . ILE B 1 319 ? -35.141 -38.188 53.740 1.00 15.05 299 ILE B C 1
ATOM 12546 O O . ILE B 1 319 ? -35.857 -37.513 54.477 1.00 16.60 299 ILE B O 1
ATOM 12562 N N . PHE B 1 320 ? -34.374 -39.168 54.180 1.00 14.39 300 PHE B N 1
ATOM 12563 C CA . PHE B 1 320 ? -34.272 -39.584 55.577 1.00 15.11 300 PHE B CA 1
ATOM 12564 C C . PHE B 1 320 ? -33.053 -38.879 56.122 1.00 15.94 300 PHE B C 1
ATOM 12565 O O . PHE B 1 320 ? -31.959 -39.010 55.565 1.00 15.99 300 PHE B O 1
ATOM 12582 N N . VAL B 1 321 ? -33.234 -38.068 57.185 1.00 14.72 301 VAL B N 1
ATOM 12583 C CA . VAL B 1 321 ? -32.151 -37.261 57.718 1.00 16.07 301 VAL B CA 1
ATOM 12584 C C . VAL B 1 321 ? -31.923 -37.624 59.178 1.00 16.70 301 VAL B C 1
ATOM 12585 O O . VAL B 1 321 ? -32.869 -37.595 59.982 1.00 16.41 301 VAL B O 1
ATOM 12598 N N . GLN B 1 322 ? -30.698 -37.993 59.523 1.00 14.81 302 GLN B N 1
ATOM 12599 C CA . GLN B 1 322 ? -30.392 -38.448 60.870 1.00 16.25 302 GLN B CA 1
ATOM 12600 C C . GLN B 1 322 ? -30.498 -37.311 61.884 1.00 17.61 302 GLN B C 1
ATOM 12601 O O . GLN B 1 322 ? -30.262 -36.140 61.570 1.00 18.88 302 GLN B O 1
ATOM 12615 N N . ASP B 1 323 ? -30.963 -37.671 63.096 1.00 18.49 303 ASP B N 1
ATOM 12616 C CA . ASP B 1 323 ? -31.298 -36.670 64.101 1.00 19.64 303 ASP B CA 1
ATOM 12617 C C . ASP B 1 323 ? -30.242 -35.600 64.382 1.00 20.85 303 ASP B C 1
ATOM 12618 O O . ASP B 1 323 ? -30.598 -34.422 64.569 1.00 23.87 303 ASP B O 1
ATOM 12627 N N . GLY B 1 324 ? -28.988 -35.993 64.454 1.00 19.78 304 GLY B N 1
ATOM 12628 C CA . GLY B 1 324 ? -27.901 -35.065 64.748 1.00 20.64 304 GLY B CA 1
ATOM 12629 C C . GLY B 1 324 ? -27.618 -33.991 63.711 1.00 21.87 304 GLY B C 1
ATOM 12630 O O . GLY B 1 324 ? -27.156 -32.894 64.028 1.00 23.47 304 GLY B O 1
ATOM 12634 N N . ILE B 1 325 ? -27.856 -34.299 62.443 1.00 19.48 305 ILE B N 1
ATOM 12635 C CA . ILE B 1 325 ? -27.617 -33.344 61.345 1.00 18.96 305 ILE B CA 1
ATOM 12636 C C . ILE B 1 325 ? -28.888 -32.667 60.856 1.00 19.09 305 ILE B C 1
ATOM 12637 O O . ILE B 1 325 ? -28.793 -31.787 60.029 1.00 20.92 305 ILE B O 1
ATOM 12653 N N . TYR B 1 326 ? -30.059 -33.075 61.330 1.00 18.78 306 TYR B N 1
ATOM 12654 C CA . TYR B 1 326 ? -31.332 -32.616 60.810 1.00 19.58 306 TYR B CA 1
ATOM 12655 C C . TYR B 1 326 ? -31.441 -31.097 60.699 1.00 19.85 306 TYR B C 1
ATOM 12656 O O . TYR B 1 326 ? -31.735 -30.553 59.636 1.00 19.73 306 TYR B O 1
ATOM 12674 N N . ASP B 1 327 ? -31.236 -30.401 61.824 1.00 21.04 307 ASP B N 1
ATOM 12675 C CA . ASP B 1 327 ? -31.418 -28.945 61.795 1.00 21.25 307 ASP B CA 1
ATOM 12676 C C . ASP B 1 327 ? -30.482 -28.226 60.834 1.00 20.63 307 ASP B C 1
ATOM 12677 O O . ASP B 1 327 ? -30.928 -27.359 60.075 1.00 21.30 307 ASP B O 1
ATOM 12686 N N . LYS B 1 328 ? -29.198 -28.590 60.834 1.00 21.14 308 LYS B N 1
ATOM 12687 C CA . LYS B 1 328 ? -28.238 -27.958 59.956 1.00 21.46 308 LYS B CA 1
ATOM 12688 C C . LYS B 1 328 ? -28.553 -28.291 58.488 1.00 19.86 308 LYS B C 1
ATOM 12689 O O . LYS B 1 328 ? -28.429 -27.429 57.621 1.00 20.28 308 LYS B O 1
ATOM 12708 N N . PHE B 1 329 ? -28.948 -29.543 58.213 1.00 19.39 309 PHE B N 1
ATOM 12709 C CA . PHE B 1 329 ? -29.310 -29.907 56.836 1.00 18.03 309 PHE B CA 1
ATOM 12710 C C . PHE B 1 329 ? -30.540 -29.144 56.386 1.00 17.71 309 PHE B C 1
ATOM 12711 O O . PHE B 1 329 ? -30.564 -28.595 55.272 1.00 17.81 309 PHE B O 1
ATOM 12728 N N . ALA B 1 330 ? -31.608 -29.131 57.205 1.00 18.60 310 ALA B N 1
ATOM 12729 C CA . ALA B 1 330 ? -32.853 -28.480 56.804 1.00 20.15 310 ALA B CA 1
ATOM 12730 C C . ALA B 1 330 ? -32.631 -26.993 56.497 1.00 20.78 310 ALA B C 1
ATOM 12731 O O . ALA B 1 330 ? -33.185 -26.479 55.530 1.00 20.00 310 ALA B O 1
ATOM 12738 N N . GLU B 1 331 ? -31.792 -26.323 57.298 1.00 20.50 311 GLU B N 1
ATOM 12739 C CA . GLU B 1 331 ? -31.504 -24.908 57.089 1.00 21.31 311 GLU B CA 1
ATOM 12740 C C . GLU B 1 331 ? -30.702 -24.666 55.790 1.00 20.94 311 GLU B C 1
ATOM 12741 O O . GLU B 1 331 ? -31.079 -23.817 54.971 1.00 20.70 311 GLU B O 1
ATOM 12753 N N . ALA B 1 332 ? -29.617 -25.426 55.591 1.00 19.05 312 ALA B N 1
ATOM 12754 C CA . ALA B 1 332 ? -28.786 -25.248 54.397 1.00 19.07 312 ALA B CA 1
ATOM 12755 C C . ALA B 1 332 ? -29.515 -25.677 53.134 1.00 19.14 312 ALA B C 1
ATOM 12756 O O . ALA B 1 332 ? -29.325 -25.076 52.085 1.00 20.55 312 ALA B O 1
ATOM 12763 N N . PHE B 1 333 ? -30.312 -26.740 53.225 1.00 18.73 313 PHE B N 1
ATOM 12764 C CA . PHE B 1 333 ? -31.070 -27.224 52.068 1.00 17.21 313 PHE B CA 1
ATOM 12765 C C . PHE B 1 333 ? -32.138 -26.234 51.655 1.00 18.33 313 PHE B C 1
ATOM 12766 O O . PHE B 1 333 ? -32.285 -25.941 50.476 1.00 18.15 313 PHE B O 1
ATOM 12783 N N . ALA B 1 334 ? -32.825 -25.626 52.642 1.00 18.45 314 ALA B N 1
ATOM 12784 C CA . ALA B 1 334 ? -33.820 -24.590 52.311 1.00 19.76 314 ALA B CA 1
ATOM 12785 C C . ALA B 1 334 ? -33.172 -23.395 51.611 1.00 19.90 314 ALA B C 1
ATOM 12786 O O . ALA B 1 334 ? -33.722 -22.881 50.643 1.00 19.97 314 ALA B O 1
ATOM 12793 N N . LYS B 1 335 ? -31.981 -22.983 52.064 1.00 20.51 315 LYS B N 1
ATOM 12794 C CA . LYS B 1 335 ? -31.265 -21.887 51.434 1.00 21.85 315 LYS B CA 1
ATOM 12795 C C . LYS B 1 335 ? -30.920 -22.254 49.973 1.00 22.12 315 LYS B C 1
ATOM 12796 O O . LYS B 1 335 ? -31.108 -21.448 49.073 1.00 22.32 315 LYS B O 1
ATOM 12815 N N . ALA B 1 336 ? -30.496 -23.507 49.735 1.00 20.37 316 ALA B N 1
ATOM 12816 C CA . ALA B 1 336 ? -30.156 -23.954 48.391 1.00 19.73 316 ALA B CA 1
ATOM 12817 C C . ALA B 1 336 ? -31.381 -23.978 47.503 1.00 18.55 316 ALA B C 1
ATOM 12818 O O . ALA B 1 336 ? -31.323 -23.473 46.381 1.00 19.14 316 ALA B O 1
ATOM 12825 N N . VAL B 1 337 ? -32.527 -24.507 48.001 1.00 18.13 317 VAL B N 1
ATOM 12826 C CA . VAL B 1 337 ? -33.763 -24.594 47.227 1.00 18.15 317 VAL B CA 1
ATOM 12827 C C . VAL B 1 337 ? -34.299 -23.212 46.885 1.00 19.66 317 VAL B C 1
ATOM 12828 O O . VAL B 1 337 ? -34.787 -22.978 45.774 1.00 20.49 317 VAL B O 1
ATOM 12841 N N . SER B 1 338 ? -34.149 -22.260 47.809 1.00 20.29 318 SER B N 1
ATOM 12842 C CA . SER B 1 338 ? -34.593 -20.879 47.554 1.00 21.41 318 SER B CA 1
ATOM 12843 C C . SER B 1 338 ? -33.863 -20.182 46.401 1.00 22.64 318 SER B C 1
ATOM 12844 O O . SER B 1 338 ? -34.407 -19.225 45.858 1.00 24.50 318 SER B O 1
ATOM 12852 N N . GLY B 1 339 ? -32.683 -20.677 45.986 1.00 21.90 319 GLY B N 1
ATOM 12853 C CA . GLY B 1 339 ? -31.915 -20.161 44.856 1.00 21.82 319 GLY B CA 1
ATOM 12854 C C . GLY B 1 339 ? -32.395 -20.626 43.499 1.00 20.68 319 GLY B C 1
ATOM 12855 O O . GLY B 1 339 ? -31.926 -20.107 42.493 1.00 21.99 319 GLY B O 1
ATOM 12859 N N . LEU B 1 340 ? -33.289 -21.636 43.463 1.00 19.33 320 LEU B N 1
ATOM 12860 C CA . LEU B 1 340 ? -33.814 -22.117 42.192 1.00 19.04 320 LEU B CA 1
ATOM 12861 C C . LEU B 1 340 ? -34.707 -21.057 41.569 1.00 19.72 320 LEU B C 1
ATOM 12862 O O . LEU B 1 340 ? -35.375 -20.303 42.289 1.00 20.12 320 LEU B O 1
ATOM 12878 N N . ARG B 1 341 ? -34.745 -21.012 40.246 1.00 18.88 321 ARG B N 1
ATOM 12879 C CA . ARG B 1 341 ? -35.535 -20.039 39.514 1.00 19.87 321 ARG B CA 1
ATOM 12880 C C . ARG B 1 341 ? -36.372 -20.717 38.438 1.00 18.85 321 ARG B C 1
ATOM 12881 O O . ARG B 1 341 ? -35.806 -21.311 37.526 1.00 19.12 321 ARG B O 1
ATOM 12902 N N . ALA B 1 342 ? -37.707 -20.552 38.494 1.00 19.05 322 ALA B N 1
ATOM 12903 C CA . ALA B 1 342 ? -38.601 -21.134 37.513 1.00 19.84 322 ALA B CA 1
ATOM 12904 C C . ALA B 1 342 ? -38.846 -20.214 36.345 1.00 20.03 322 ALA B C 1
ATOM 12905 O O . ALA B 1 342 ? -38.893 -18.974 36.495 1.00 20.63 322 ALA B O 1
ATOM 12912 N N . GLY B 1 343 ? -39.061 -20.809 35.179 1.00 18.78 323 GLY B N 1
ATOM 12913 C CA . GLY B 1 343 ? -39.361 -20.029 33.998 1.00 19.50 323 GLY B CA 1
ATOM 12914 C C . GLY B 1 343 ? -39.239 -20.799 32.723 1.00 18.64 323 GLY B C 1
ATOM 12915 O O . GLY B 1 343 ? -39.036 -22.005 32.716 1.00 18.35 323 GLY B O 1
ATOM 12919 N N . ASN B 1 344 ? -39.277 -20.062 31.625 1.00 17.95 324 ASN B N 1
ATOM 12920 C CA . ASN B 1 344 ? -39.127 -20.628 30.299 1.00 17.93 324 ASN B CA 1
ATOM 12921 C C . ASN B 1 344 ? -37.676 -21.057 30.120 1.00 17.86 324 ASN B C 1
ATOM 12922 O O . ASN B 1 344 ? -36.761 -20.287 30.386 1.00 18.46 324 ASN B O 1
ATOM 12933 N N . GLY B 1 345 ? -37.469 -22.317 29.737 1.00 18.28 325 GLY B N 1
ATOM 12934 C CA . GLY B 1 345 ? -36.132 -22.874 29.646 1.00 18.07 325 GLY B CA 1
ATOM 12935 C C . GLY B 1 345 ? -35.185 -22.239 28.666 1.00 18.89 325 GLY B C 1
ATOM 12936 O O . GLY B 1 345 ? -33.966 -22.495 28.743 1.00 20.29 325 GLY B O 1
ATOM 12940 N N . LEU B 1 346 ? -35.693 -21.425 27.756 1.00 18.89 326 LEU B N 1
ATOM 12941 C CA . LEU B 1 346 ? -34.808 -20.737 26.823 1.00 20.14 326 LEU B CA 1
ATOM 12942 C C . LEU B 1 346 ? -34.243 -19.439 27.424 1.00 23.51 326 LEU B C 1
ATOM 12943 O O . LEU B 1 346 ? -33.397 -18.819 26.784 1.00 24.80 326 LEU B O 1
ATOM 12959 N N . GLU B 1 347 ? -34.683 -19.030 28.629 1.00 22.97 327 GLU B N 1
ATOM 12960 C CA . GLU B 1 347 ? -34.233 -17.799 29.251 1.00 23.97 327 GLU B CA 1
ATOM 12961 C C . GLU B 1 347 ? -32.990 -18.035 30.111 1.00 25.58 327 GLU B C 1
ATOM 12962 O O . GLU B 1 347 ? -32.931 -19.025 30.887 1.00 24.09 327 GLU B O 1
ATOM 12974 N N . PRO B 1 348 ? -31.969 -17.151 30.067 1.00 28.56 328 PRO B N 1
ATOM 12975 C CA . PRO B 1 348 ? -30.783 -17.391 30.898 1.00 29.14 328 PRO B CA 1
ATOM 12976 C C . PRO B 1 348 ? -31.094 -17.336 32.389 1.00 28.00 328 PRO B C 1
ATOM 12977 O O . PRO B 1 348 ? -31.982 -16.605 32.838 1.00 28.68 328 PRO B O 1
ATOM 12988 N N . GLY B 1 349 ? -30.402 -18.165 33.142 1.00 26.01 329 GLY B N 1
ATOM 12989 C CA . GLY B 1 349 ? -30.550 -18.213 34.585 1.00 25.97 329 GLY B CA 1
ATOM 12990 C C . GLY B 1 349 ? -31.694 -19.063 35.084 1.00 25.34 329 GLY B C 1
ATOM 12991 O O . GLY B 1 349 ? -31.838 -19.208 36.301 1.00 27.33 329 GLY B O 1
ATOM 12995 N N . ILE B 1 350 ? -32.495 -19.660 34.199 1.00 21.99 330 ILE B N 1
ATOM 12996 C CA . ILE B 1 350 ? -33.637 -20.469 34.619 1.00 20.02 330 ILE B CA 1
ATOM 12997 C C . ILE B 1 350 ? -33.157 -21.876 34.966 1.00 18.10 330 ILE B C 1
ATOM 12998 O O . ILE B 1 350 ? -32.404 -22.473 34.184 1.00 18.88 330 ILE B O 1
ATOM 13014 N N . THR B 1 351 ? -33.568 -22.373 36.133 1.00 17.58 331 THR B N 1
ATOM 13015 C CA . THR B 1 351 ? -33.191 -23.679 36.604 1.00 16.97 331 THR B CA 1
ATOM 13016 C C . THR B 1 351 ? -34.364 -24.618 36.904 1.00 16.99 331 THR B C 1
ATOM 13017 O O . THR B 1 351 ? -34.091 -25.750 37.295 1.00 17.90 331 THR B O 1
ATOM 13028 N N . GLN B 1 352 ? -35.610 -24.196 36.721 1.00 16.66 332 GLN B N 1
ATOM 13029 C CA . GLN B 1 352 ? -36.781 -25.055 36.872 1.00 16.04 332 GLN B CA 1
ATOM 13030 C C . GLN B 1 352 ? -37.753 -24.756 35.737 1.00 17.20 332 GLN B C 1
ATOM 13031 O O . GLN B 1 352 ? -38.176 -23.615 35.543 1.00 18.55 332 GLN B O 1
ATOM 13045 N N . GLY B 1 353 ? -38.110 -25.790 34.982 1.00 16.24 333 GLY B N 1
ATOM 13046 C CA . GLY B 1 353 ? -39.124 -25.674 33.968 1.00 16.22 333 GLY B CA 1
ATOM 13047 C C . GLY B 1 353 ? -40.495 -26.078 34.493 1.00 16.36 333 GLY B C 1
ATOM 13048 O O . GLY B 1 353 ? -40.679 -26.493 35.647 1.00 17.74 333 GLY B O 1
ATOM 13052 N N . PRO B 1 354 ? -41.513 -25.954 33.632 1.00 16.63 334 PRO B N 1
ATOM 13053 C CA . PRO B 1 354 ? -42.869 -26.326 34.028 1.00 17.33 334 PRO B CA 1
ATOM 13054 C C . PRO B 1 354 ? -43.069 -27.828 34.085 1.00 17.43 334 PRO B C 1
ATOM 13055 O O . PRO B 1 354 ? -42.384 -28.562 33.372 1.00 18.41 334 PRO B O 1
ATOM 13066 N N . LEU B 1 355 ? -44.046 -28.296 34.876 1.00 17.08 335 LEU B N 1
ATOM 13067 C CA . LEU B 1 355 ? -44.440 -29.699 34.845 1.00 16.98 335 LEU B CA 1
ATOM 13068 C C . LEU B 1 355 ? -45.080 -29.994 33.514 1.00 17.84 335 LEU B C 1
ATOM 13069 O O . LEU B 1 355 ? -45.603 -29.080 32.856 1.00 17.58 335 LEU B O 1
ATOM 13085 N N . ILE B 1 356 ? -45.003 -31.251 33.073 1.00 17.54 336 ILE B N 1
ATOM 13086 C CA . ILE B 1 356 ? -45.362 -31.580 31.699 1.00 18.41 336 ILE B CA 1
ATOM 13087 C C . ILE B 1 356 ? -46.809 -31.231 31.340 1.00 19.90 336 ILE B C 1
ATOM 13088 O O . ILE B 1 356 ? -47.042 -30.787 30.214 1.00 21.55 336 ILE B O 1
ATOM 13104 N N . ASN B 1 357 ? -47.730 -31.435 32.253 1.00 20.39 337 ASN B N 1
ATOM 13105 C CA . ASN B 1 357 ? -49.142 -31.177 31.987 1.00 21.75 337 ASN B CA 1
ATOM 13106 C C . ASN B 1 357 ? -49.937 -30.999 33.256 1.00 22.09 337 ASN B C 1
ATOM 13107 O O . ASN B 1 357 ? -49.404 -31.058 34.362 1.00 20.91 337 ASN B O 1
ATOM 13118 N N . GLU B 1 358 ? -51.250 -30.688 33.106 1.00 23.25 338 GLU B N 1
ATOM 13119 C CA . GLU B 1 358 ? -52.097 -30.435 34.249 1.00 23.97 338 GLU B CA 1
ATOM 13120 C C . GLU B 1 358 ? -52.272 -31.642 35.150 1.00 24.89 338 GLU B C 1
ATOM 13121 O O . GLU B 1 358 ? -52.349 -31.469 36.361 1.00 26.12 338 GLU B O 1
ATOM 13133 N N . THR B 1 359 ? -52.291 -32.861 34.588 1.00 25.99 339 THR B N 1
ATOM 13134 C CA . THR B 1 359 ? -52.379 -34.090 35.394 1.00 27.38 339 THR B CA 1
ATOM 13135 C C . THR B 1 359 ? -51.181 -34.177 36.349 1.00 26.37 339 THR B C 1
ATOM 13136 O O . THR B 1 359 ? -51.348 -34.471 37.538 1.00 27.42 339 THR B O 1
ATOM 13147 N N . ALA B 1 360 ? -49.989 -33.850 35.832 1.00 24.61 340 ALA B N 1
ATOM 13148 C CA . ALA B 1 360 ? -48.779 -33.866 36.682 1.00 23.29 340 ALA B CA 1
ATOM 13149 C C . ALA B 1 360 ? -48.874 -32.828 37.802 1.00 22.46 340 ALA B C 1
ATOM 13150 O O . ALA B 1 360 ? -48.522 -33.108 38.939 1.00 22.51 340 ALA B O 1
ATOM 13157 N N . LEU B 1 361 ? -49.346 -31.619 37.490 1.00 22.91 341 LEU B N 1
ATOM 13158 C CA . LEU B 1 361 ? -49.507 -30.562 38.480 1.00 22.81 341 LEU B CA 1
ATOM 13159 C C . LEU B 1 361 ? -50.482 -30.973 39.567 1.00 23.78 341 LEU B C 1
ATOM 13160 O O . LEU B 1 361 ? -50.231 -30.729 40.747 1.00 24.15 341 LEU B O 1
ATOM 13176 N N . GLU B 1 362 ? -51.592 -31.602 39.160 1.00 24.86 342 GLU B N 1
ATOM 13177 C CA . GLU B 1 362 ? -52.636 -32.017 40.112 1.00 26.16 342 GLU B CA 1
ATOM 13178 C C . GLU B 1 362 ? -52.111 -33.091 41.046 1.00 26.81 342 GLU B C 1
ATOM 13179 O O . GLU B 1 362 ? -52.456 -33.066 42.231 1.00 28.49 342 GLU B O 1
ATOM 13191 N N . LYS B 1 363 ? -51.241 -33.994 40.542 1.00 25.76 343 LYS B N 1
ATOM 13192 C CA . LYS B 1 363 ? -50.635 -35.023 41.400 1.00 25.70 343 LYS B CA 1
ATOM 13193 C C . LYS B 1 363 ? -49.741 -34.351 42.430 1.00 24.77 343 LYS B C 1
ATOM 13194 O O . LYS B 1 363 ? -49.811 -34.672 43.620 1.00 25.29 343 LYS B O 1
ATOM 13213 N N . VAL B 1 364 ? -48.910 -33.383 42.002 1.00 23.41 344 VAL B N 1
ATOM 13214 C CA . VAL B 1 364 ? -48.063 -32.643 42.960 1.00 22.23 344 VAL B CA 1
ATOM 13215 C C . VAL B 1 364 ? -48.906 -31.967 44.056 1.00 23.29 344 VAL B C 1
ATOM 13216 O O . VAL B 1 364 ? -48.595 -32.072 45.237 1.00 24.10 344 VAL B O 1
ATOM 13229 N N . GLU B 1 365 ? -49.978 -31.274 43.652 1.00 24.71 345 GLU B N 1
ATOM 13230 C CA . GLU B 1 365 ? -50.853 -30.609 44.608 1.00 24.96 345 GLU B CA 1
ATOM 13231 C C . GLU B 1 365 ? -51.496 -31.616 45.563 1.00 25.85 345 GLU B C 1
ATOM 13232 O O . GLU B 1 365 ? -51.570 -31.331 46.743 1.00 27.75 345 GLU B O 1
ATOM 13244 N N . ARG B 1 366 ? -51.880 -32.803 45.062 1.00 26.15 346 ARG B N 1
ATOM 13245 C CA . ARG B 1 366 ? -52.469 -33.882 45.883 1.00 27.26 346 ARG B CA 1
ATOM 13246 C C . ARG B 1 366 ? -51.478 -34.384 46.932 1.00 26.70 346 ARG B C 1
ATOM 13247 O O . ARG B 1 366 ? -51.833 -34.575 48.106 1.00 28.42 346 ARG B O 1
ATOM 13268 N N . HIS B 1 367 ? -50.225 -34.580 46.526 1.00 24.68 347 HIS B N 1
ATOM 13269 C CA . HIS B 1 367 ? -49.182 -35.013 47.449 1.00 23.95 347 HIS B CA 1
ATOM 13270 C C . HIS B 1 367 ? -48.916 -33.991 48.533 1.00 24.02 347 HIS B C 1
ATOM 13271 O O . HIS B 1 367 ? -48.778 -34.351 49.707 1.00 24.96 347 HIS B O 1
ATOM 13285 N N . VAL B 1 368 ? -48.851 -32.697 48.177 1.00 23.56 348 VAL B N 1
ATOM 13286 C CA . VAL B 1 368 ? -48.542 -31.647 49.133 1.00 23.42 348 VAL B CA 1
ATOM 13287 C C . VAL B 1 368 ? -49.709 -31.481 50.138 1.00 25.65 348 VAL B C 1
ATOM 13288 O O . VAL B 1 368 ? -49.483 -31.384 51.343 1.00 26.44 348 VAL B O 1
ATOM 13301 N N . GLN B 1 369 ? -50.932 -31.472 49.619 1.00 26.83 349 GLN B N 1
ATOM 13302 C CA . GLN B 1 369 ? -52.146 -31.340 50.453 1.00 27.85 349 GLN B CA 1
ATOM 13303 C C . GLN B 1 369 ? -52.222 -32.518 51.435 1.00 28.51 349 GLN B C 1
ATOM 13304 O O . GLN B 1 369 ? -52.450 -32.298 52.626 1.00 29.32 349 GLN B O 1
ATOM 13318 N N . ASP B 1 370 ? -51.976 -33.747 50.956 1.00 28.69 350 ASP B N 1
ATOM 13319 C CA . ASP B 1 370 ? -51.996 -34.932 51.828 1.00 28.25 350 ASP B CA 1
ATOM 13320 C C . ASP B 1 370 ? -50.952 -34.816 52.934 1.00 28.94 350 ASP B C 1
ATOM 13321 O O . ASP B 1 370 ? -51.249 -35.101 54.100 1.00 29.06 350 ASP B O 1
ATOM 13330 N N . ALA B 1 371 ? -49.711 -34.413 52.586 1.00 26.70 351 ALA B N 1
ATOM 13331 C CA . ALA B 1 371 ? -48.654 -34.284 53.574 1.00 25.83 351 ALA B CA 1
ATOM 13332 C C . ALA B 1 371 ? -48.986 -33.241 54.651 1.00 26.22 351 ALA B C 1
ATOM 13333 O O . ALA B 1 371 ? -48.891 -33.534 55.846 1.00 26.23 351 ALA B O 1
ATOM 13340 N N . VAL B 1 372 ? -49.445 -32.056 54.241 1.00 27.49 352 VAL B N 1
ATOM 13341 C CA . VAL B 1 37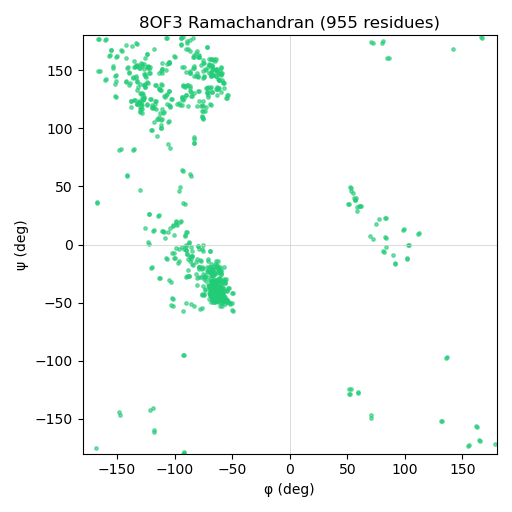2 ? -49.768 -30.973 55.166 1.00 28.74 352 VAL B CA 1
ATOM 13342 C C . VAL B 1 372 ? -50.945 -31.410 56.079 1.00 29.12 352 VAL B C 1
ATOM 13343 O O . VAL B 1 372 ? -50.920 -31.129 57.285 1.00 29.77 352 VAL B O 1
ATOM 13356 N N . SER B 1 373 ? -51.922 -32.151 55.527 1.00 29.96 353 SER B N 1
ATOM 13357 C CA . SER B 1 373 ? -53.053 -32.661 56.326 1.00 31.70 353 SER B CA 1
ATOM 13358 C C . SER B 1 373 ? -52.627 -33.689 57.391 1.00 32.26 353 SER B C 1
ATOM 13359 O O . SER B 1 373 ? -53.359 -33.920 58.367 1.00 32.27 353 SER B O 1
ATOM 13367 N N . LYS B 1 374 ? -51.481 -34.359 57.177 1.00 30.47 354 LYS B N 1
ATOM 13368 C CA . LYS B 1 374 ? -50.937 -35.338 58.112 1.00 29.09 354 LYS B CA 1
ATOM 13369 C C . LYS B 1 374 ? -49.789 -34.775 58.967 1.00 29.17 354 LYS B C 1
ATOM 13370 O O . LYS B 1 374 ? -49.073 -35.544 59.601 1.00 30.70 354 LYS B O 1
ATOM 13389 N N . GLY B 1 375 ? -49.632 -33.457 59.038 1.00 27.78 355 GLY B N 1
ATOM 13390 C CA . GLY B 1 375 ? -48.638 -32.829 59.897 1.00 27.91 355 GLY B CA 1
ATOM 13391 C C . GLY B 1 375 ? -47.352 -32.296 59.321 1.00 27.27 355 GLY B C 1
ATOM 13392 O O . GLY B 1 375 ? -46.535 -31.733 60.067 1.00 27.45 355 GLY B O 1
ATOM 13396 N N . ALA B 1 376 ? -47.142 -32.430 57.988 1.00 27.31 356 ALA B N 1
ATOM 13397 C CA . ALA B 1 376 ? -45.910 -31.895 57.404 1.00 27.47 356 ALA B CA 1
ATOM 13398 C C . ALA B 1 376 ? -45.872 -30.381 57.470 1.00 27.08 356 ALA B C 1
ATOM 13399 O O . ALA B 1 376 ? -46.915 -29.722 57.402 1.00 29.26 356 ALA B O 1
ATOM 13406 N N . LYS B 1 377 ? -44.688 -29.836 57.653 1.00 26.72 357 LYS B N 1
ATOM 13407 C CA . LYS B 1 377 ? -44.458 -28.412 57.713 1.00 28.31 357 LYS B CA 1
ATOM 13408 C C . LYS B 1 377 ? -43.859 -27.921 56.371 1.00 28.08 357 LYS B C 1
ATOM 13409 O O . LYS B 1 377 ? -42.801 -28.412 55.946 1.00 28.58 357 LYS B O 1
ATOM 13428 N N . VAL B 1 378 ? -44.497 -26.931 55.757 1.00 26.33 358 VAL B N 1
ATOM 13429 C CA . VAL B 1 378 ? -43.945 -26.340 54.539 1.00 25.65 358 VAL B CA 1
ATOM 13430 C C . VAL B 1 378 ? -42.774 -25.436 54.934 1.00 26.68 358 VAL B C 1
ATOM 13431 O O . VAL B 1 378 ? -42.983 -24.385 55.552 1.00 27.83 358 VAL B O 1
ATOM 13444 N N . LEU B 1 379 ? -41.539 -25.842 54.642 1.00 24.26 359 LEU B N 1
ATOM 13445 C CA . LEU B 1 379 ? -40.337 -25.055 54.921 1.00 24.60 359 LEU B CA 1
ATOM 13446 C C . LEU B 1 379 ? -40.055 -24.020 53.834 1.00 26.27 359 LEU B C 1
ATOM 13447 O O . LEU B 1 379 ? -39.545 -22.939 54.119 1.00 28.75 359 LEU B O 1
ATOM 13463 N N A VAL B 1 380 ? -40.372 -24.361 52.584 0.25 25.52 360 VAL B N 1
ATOM 13464 N N B VAL B 1 380 ? -40.328 -24.375 52.573 0.25 25.58 360 VAL B N 1
ATOM 13465 N N C VAL B 1 380 ? -40.338 -24.394 52.570 0.50 25.13 360 VAL B N 1
ATOM 13466 C CA A VAL B 1 380 ? -40.252 -23.460 51.432 0.25 25.39 360 VAL B CA 1
ATOM 13467 C CA B VAL B 1 380 ? -40.250 -23.474 51.410 0.25 25.51 360 VAL B CA 1
ATOM 13468 C CA C VAL B 1 380 ? -40.163 -23.569 51.359 0.50 24.74 360 VAL B CA 1
ATOM 13469 C C A VAL B 1 380 ? -41.246 -23.947 50.359 0.25 24.78 360 VAL B C 1
ATOM 13470 C C B VAL B 1 380 ? -41.294 -23.945 50.390 0.25 24.83 360 VAL B C 1
ATOM 13471 C C C VAL B 1 380 ? -41.264 -23.973 50.367 0.50 24.31 360 VAL B C 1
ATOM 13472 O O A VAL B 1 380 ? -41.572 -25.137 50.304 0.25 24.64 360 VAL B O 1
ATOM 13473 O O B VAL B 1 380 ? -41.641 -25.131 50.343 0.25 24.70 360 VAL B O 1
ATOM 13474 O O C VAL B 1 380 ? -41.614 -25.160 50.309 0.50 23.82 360 VAL B O 1
ATOM 13511 N N . GLY B 1 381 ? -41.770 -23.019 49.574 1.00 24.23 361 GLY B N 1
ATOM 13512 C CA . GLY B 1 381 ? -42.741 -23.312 48.528 1.00 23.94 361 GLY B CA 1
ATOM 13513 C C . GLY B 1 381 ? -44.127 -23.721 48.957 1.00 23.53 361 GLY B C 1
ATOM 13514 O O . GLY B 1 381 ? -44.772 -23.031 49.766 1.00 24.26 361 GLY B O 1
ATOM 13518 N N . GLY B 1 382 ? -44.601 -24.820 48.410 1.00 22.44 362 GLY B N 1
ATOM 13519 C CA . GLY B 1 382 ? -45.878 -25.416 48.760 1.00 23.75 362 GLY B CA 1
ATOM 13520 C C . GLY B 1 382 ? -47.079 -24.818 48.065 1.00 25.33 362 GLY B C 1
ATOM 13521 O O . GLY B 1 382 ? -48.208 -24.953 48.557 1.00 27.32 362 GLY B O 1
ATOM 13525 N N . LYS B 1 383 ? -46.865 -24.177 46.905 1.00 23.81 363 LYS B N 1
ATOM 13526 C CA . LYS B 1 383 ? -47.963 -23.646 46.111 1.00 24.64 363 LYS B CA 1
ATOM 13527 C C . LYS B 1 383 ? -47.567 -23.530 44.661 1.00 24.21 363 LYS B C 1
ATOM 13528 O O . LYS B 1 383 ? -46.374 -23.618 44.313 1.00 23.11 363 LYS B O 1
ATOM 13547 N N . ARG B 1 384 ? -48.561 -23.303 43.798 1.00 23.00 364 ARG B N 1
ATOM 13548 C CA . ARG B 1 384 ? -48.313 -23.042 42.391 1.00 22.94 364 ARG B CA 1
ATOM 13549 C C . ARG B 1 384 ? -47.497 -21.761 42.259 1.00 23.33 364 ARG B C 1
ATOM 13550 O O . ARG B 1 384 ? -47.629 -20.833 43.062 1.00 24.79 364 ARG B O 1
ATOM 13571 N N . HIS B 1 385 ? -46.565 -21.748 41.311 1.00 21.52 365 HIS B N 1
ATOM 13572 C CA . HIS B 1 385 ? -45.696 -20.604 41.089 1.00 21.08 365 HIS B CA 1
ATOM 13573 C C . HIS B 1 385 ? -46.525 -19.445 40.503 1.00 23.34 365 HIS B C 1
ATOM 13574 O O . HIS B 1 385 ? -47.522 -19.676 39.808 1.00 23.28 365 HIS B O 1
ATOM 13588 N N . SER B 1 386 ? -46.054 -18.227 40.710 1.00 25.14 366 SER B N 1
ATOM 13589 C CA . SER B 1 386 ? -46.715 -17.021 40.181 1.00 26.75 366 SER B CA 1
ATOM 13590 C C . SER B 1 386 ? -46.813 -17.006 38.653 1.00 26.82 366 SER B C 1
ATOM 13591 O O . SER B 1 386 ? -47.702 -16.355 38.099 1.00 26.93 366 SER B O 1
ATOM 13599 N N . LEU B 1 387 ? -45.944 -17.752 37.953 1.00 25.53 367 LEU B N 1
ATOM 13600 C CA . LEU B 1 387 ? -46.063 -17.888 36.501 1.00 24.44 367 LEU B CA 1
ATOM 13601 C C . LEU B 1 387 ? -47.321 -18.619 36.057 1.00 24.71 367 LEU B C 1
ATOM 13602 O O . LEU B 1 387 ? -47.695 -18.525 34.887 1.00 27.09 367 LEU B O 1
ATOM 13618 N N . GLY B 1 388 ? -47.956 -19.366 36.951 1.00 23.63 368 GLY B N 1
ATOM 13619 C CA . GLY B 1 388 ? -49.142 -20.116 36.606 1.00 24.04 368 GLY B CA 1
ATOM 13620 C C . GLY B 1 388 ? -48.797 -21.272 35.704 1.00 24.40 368 GLY B C 1
ATOM 13621 O O . GLY B 1 388 ? -47.726 -21.893 35.860 1.00 23.16 368 GLY B O 1
ATOM 13625 N N . ARG B 1 389 ? -49.746 -21.639 34.822 1.00 23.27 369 ARG B N 1
ATOM 13626 C CA . ARG B 1 389 ? -49.664 -22.794 33.942 1.00 22.33 369 ARG B CA 1
ATOM 13627 C C . ARG B 1 389 ? -49.361 -24.039 34.809 1.00 21.81 369 ARG B C 1
ATOM 13628 O O . ARG B 1 389 ? -50.039 -24.220 35.825 1.00 21.64 369 ARG B O 1
ATOM 13649 N N . THR B 1 390 ? -48.282 -24.779 34.512 1.00 20.86 370 THR B N 1
ATOM 13650 C CA . THR B 1 390 ? -47.930 -25.941 35.299 1.00 19.91 370 THR B CA 1
ATOM 13651 C C . THR B 1 390 ? -46.609 -25.747 36.058 1.00 19.61 370 THR B C 1
ATOM 13652 O O . THR B 1 390 ? -45.966 -26.747 36.393 1.00 19.77 370 THR B O 1
ATOM 13663 N N . PHE B 1 391 ? -46.226 -24.493 36.350 1.00 18.93 371 PHE B N 1
ATOM 13664 C CA . PHE B 1 391 ? -45.086 -24.196 37.166 1.00 19.03 371 PHE B CA 1
ATOM 13665 C C . PHE B 1 391 ? -45.464 -24.352 38.642 1.00 20.06 371 PHE B C 1
ATOM 13666 O O . PHE B 1 391 ? -46.490 -23.798 39.100 1.00 20.72 371 PHE B O 1
ATOM 13683 N N . TYR B 1 392 ? -44.625 -25.053 39.403 1.00 18.99 372 TYR B N 1
ATOM 13684 C CA . TYR B 1 392 ? -44.867 -25.268 40.828 1.00 18.42 372 TYR B CA 1
ATOM 13685 C C . TYR B 1 392 ? -43.637 -24.835 41.587 1.00 19.33 372 TYR B C 1
ATOM 13686 O O . TYR B 1 392 ? -42.506 -25.137 41.183 1.00 20.14 372 TYR B O 1
ATOM 13704 N N . GLU B 1 393 ? -43.842 -24.132 42.719 1.00 19.33 373 GLU B N 1
ATOM 13705 C CA . GLU B 1 393 ? -42.707 -23.677 43.475 1.00 18.88 373 GLU B CA 1
ATOM 13706 C C . GLU B 1 393 ? -41.889 -24.843 44.027 1.00 17.99 373 GLU B C 1
ATOM 13707 O O . GLU B 1 393 ? -42.457 -25.732 44.649 1.00 18.48 373 GLU B O 1
ATOM 13719 N N . PRO B 1 394 ? -40.553 -24.813 43.902 1.00 18.20 374 PRO B N 1
ATOM 13720 C CA . PRO B 1 394 ? -39.731 -25.814 44.617 1.00 17.37 374 PRO B CA 1
ATOM 13721 C C . PRO B 1 394 ? -40.075 -25.813 46.097 1.00 18.65 374 PRO B C 1
ATOM 13722 O O . PRO B 1 394 ? -40.170 -24.741 46.738 1.00 18.17 374 PRO B O 1
ATOM 13733 N N . THR B 1 395 ? -40.365 -27.001 46.618 1.00 17.99 375 THR B N 1
ATOM 13734 C CA . THR B 1 395 ? -40.923 -27.170 47.940 1.00 17.11 375 THR B CA 1
ATOM 13735 C C . THR B 1 395 ? -40.118 -28.121 48.785 1.00 17.76 375 THR B C 1
ATOM 13736 O O . THR B 1 395 ? -39.628 -29.150 48.310 1.00 17.57 375 THR B O 1
ATOM 13747 N N . ILE B 1 396 ? -40.094 -27.825 50.097 1.00 18.05 376 ILE B N 1
ATOM 13748 C CA . ILE B 1 396 ? -39.517 -28.726 51.085 1.00 17.54 376 ILE B CA 1
ATOM 13749 C C . ILE B 1 396 ? -40.602 -28.910 52.150 1.00 19.48 376 ILE B C 1
ATOM 13750 O O . ILE B 1 396 ? -41.143 -27.907 52.651 1.00 20.50 376 ILE B O 1
ATOM 13766 N N . LEU B 1 397 ? -40.893 -30.166 52.498 1.00 18.85 377 LEU B N 1
ATOM 13767 C CA . LEU B 1 397 ? -41.844 -30.540 53.541 1.00 18.55 377 LEU B CA 1
ATOM 13768 C C . LEU B 1 397 ? -41.075 -31.182 54.686 1.00 20.46 377 LEU B C 1
ATOM 13769 O O . LEU B 1 397 ? -40.555 -32.265 54.564 1.00 20.73 377 LEU B O 1
ATOM 13785 N N . GLY B 1 398 ? -41.059 -30.510 55.829 1.00 21.07 378 GLY B N 1
ATOM 13786 C CA . GLY B 1 398 ? -40.448 -31.022 57.036 1.00 22.83 378 GLY B CA 1
ATOM 13787 C C . GLY B 1 398 ? -41.451 -31.869 57.776 1.00 22.59 378 GLY B C 1
ATOM 13788 O O . GLY B 1 398 ? -42.650 -31.885 57.458 1.00 23.38 378 GLY B O 1
ATOM 13792 N N . ASN B 1 399 ? -40.964 -32.637 58.748 1.00 24.20 379 ASN B N 1
ATOM 13793 C CA . ASN B 1 399 ? -41.851 -33.467 59.576 1.00 25.23 379 ASN B CA 1
ATOM 13794 C C . ASN B 1 399 ? -42.691 -34.424 58.754 1.00 24.25 379 ASN B C 1
ATOM 13795 O O . ASN B 1 399 ? -43.861 -34.657 59.040 1.00 24.84 379 ASN B O 1
ATOM 13806 N N . ALA B 1 400 ? -42.093 -35.019 57.673 1.00 22.25 380 ALA B N 1
ATOM 13807 C CA . ALA B 1 400 ? -42.814 -35.997 56.890 1.00 21.77 380 ALA B CA 1
ATOM 13808 C C . ALA B 1 400 ? -42.830 -37.377 57.568 1.00 23.14 380 ALA B C 1
ATOM 13809 O O . ALA B 1 400 ? -42.019 -37.647 58.474 1.00 23.89 380 ALA B O 1
ATOM 13816 N N . SER B 1 401 ? -43.752 -38.242 57.157 1.00 23.49 381 SER B N 1
ATOM 13817 C CA . SER B 1 401 ? -43.900 -39.552 57.757 1.00 25.53 381 SER B CA 1
ATOM 13818 C C . SER B 1 401 ? -44.325 -40.625 56.761 1.00 27.42 381 SER B C 1
ATOM 13819 O O . SER B 1 401 ? -44.787 -40.326 55.650 1.00 27.58 381 SER B O 1
ATOM 13827 N N . ASP B 1 402 ? -44.210 -41.904 57.186 1.00 28.44 382 ASP B N 1
ATOM 13828 C CA . ASP B 1 402 ? -44.546 -43.047 56.364 1.00 31.03 382 ASP B CA 1
ATOM 13829 C C . ASP B 1 402 ? -46.029 -43.239 56.063 1.00 32.59 382 ASP B C 1
ATOM 13830 O O . ASP B 1 402 ? -46.343 -44.094 55.242 1.00 34.74 382 ASP B O 1
ATOM 13839 N N . GLU B 1 403 ? -46.916 -42.451 56.642 1.00 32.30 383 GLU B N 1
ATOM 13840 C CA . GLU B 1 403 ? -48.340 -42.516 56.307 1.00 33.74 383 GLU B CA 1
ATOM 13841 C C . GLU B 1 403 ? -48.702 -41.572 55.152 1.00 33.00 383 GLU B C 1
ATOM 13842 O O . GLU B 1 403 ? -49.850 -41.567 54.716 1.00 33.97 383 GLU B O 1
ATOM 13854 N N . MET B 1 404 ? -47.743 -40.756 54.666 1.00 30.18 384 MET B N 1
ATOM 13855 C CA . MET B 1 404 ? -48.041 -39.758 53.650 1.00 27.61 384 MET B CA 1
ATOM 13856 C C . MET B 1 404 ? -47.957 -40.330 52.275 1.00 25.83 384 MET B C 1
ATOM 13857 O O . MET B 1 404 ? -47.135 -41.193 51.987 1.00 24.91 384 MET B O 1
ATOM 13871 N N . LEU B 1 405 ? -48.790 -39.814 51.406 1.00 25.78 385 LEU B N 1
ATOM 13872 C CA . LEU B 1 405 ? -48.844 -40.214 50.007 1.00 26.42 385 LEU B CA 1
ATOM 13873 C C . LEU B 1 405 ? -47.475 -40.040 49.324 1.00 24.02 385 LEU B C 1
ATOM 13874 O O . LEU B 1 405 ? -47.026 -40.927 48.606 1.00 24.10 385 LEU B O 1
ATOM 13890 N N . ILE B 1 406 ? -46.786 -38.960 49.648 1.00 22.85 386 ILE B N 1
ATOM 13891 C CA . ILE B 1 406 ? -45.459 -38.697 49.071 1.00 21.59 386 ILE B CA 1
ATOM 13892 C C . ILE B 1 406 ? -44.380 -39.690 49.529 1.00 21.93 386 ILE B C 1
ATOM 13893 O O . ILE B 1 406 ? -43.399 -39.915 48.823 1.00 23.61 386 ILE B O 1
ATOM 13909 N N . PHE B 1 407 ? -44.553 -40.293 50.719 1.00 21.56 387 PHE B N 1
ATOM 13910 C CA . PHE B 1 407 ? -43.639 -41.330 51.165 1.00 22.82 387 PHE B CA 1
ATOM 13911 C C . PHE B 1 407 ? -43.896 -42.641 50.374 1.00 22.36 387 PHE B C 1
ATOM 13912 O O . PHE B 1 407 ? -42.959 -43.359 50.008 1.00 23.39 387 PHE B O 1
ATOM 13929 N N . ARG B 1 408 ? -45.154 -42.937 50.100 1.00 21.54 388 ARG B N 1
ATOM 13930 C CA . ARG B 1 408 ? -45.554 -44.207 49.505 1.00 23.00 388 ARG B CA 1
ATOM 13931 C C . ARG B 1 408 ? -45.542 -44.263 48.001 1.00 24.04 388 ARG B C 1
ATOM 13932 O O . ARG B 1 408 ? -45.443 -45.356 47.440 1.00 25.31 388 ARG B O 1
ATOM 13953 N N . GLU B 1 409 ? -45.728 -43.109 47.343 1.00 23.32 389 GLU B N 1
ATOM 13954 C CA . GLU B 1 409 ? -45.865 -43.015 45.897 1.00 23.99 389 GLU B CA 1
ATOM 13955 C C . GLU B 1 409 ? -44.937 -41.973 45.290 1.00 23.69 389 GLU B C 1
ATOM 13956 O O . GLU B 1 409 ? -44.521 -41.045 45.975 1.00 23.72 389 GLU B O 1
ATOM 13968 N N . GLU B 1 410 ? -44.628 -42.154 44.011 1.00 24.28 390 GLU B N 1
ATOM 13969 C CA . GLU B 1 410 ? -43.711 -41.304 43.226 1.00 25.47 390 GLU B CA 1
ATOM 13970 C C . GLU B 1 410 ? -44.404 -39.959 42.920 1.00 25.21 390 GLU B C 1
ATOM 13971 O O . GLU B 1 410 ? -45.444 -39.947 42.265 1.00 26.59 390 GLU B O 1
ATOM 13983 N N . VAL B 1 411 ? -43.890 -38.835 43.457 1.00 24.53 391 VAL B N 1
ATOM 13984 C CA . VAL B 1 411 ? -44.491 -37.498 43.223 1.00 24.22 391 VAL B CA 1
ATOM 13985 C C . VAL B 1 411 ? -44.180 -36.938 41.798 1.00 24.16 391 VAL B C 1
ATOM 13986 O O . VAL B 1 411 ? -45.006 -36.203 41.255 1.00 25.23 391 VAL B O 1
ATOM 13999 N N . PHE B 1 412 ? -42.997 -37.203 41.260 1.00 22.82 392 PHE B N 1
ATOM 14000 C CA . PHE B 1 412 ? -42.590 -36.679 39.916 1.00 21.46 392 PHE B CA 1
ATOM 14001 C C . PHE B 1 412 ? -42.761 -35.146 39.815 1.00 20.28 392 PHE B C 1
ATOM 14002 O O . PHE B 1 412 ? -43.316 -34.588 38.881 1.00 20.39 392 PHE B O 1
ATOM 14019 N N . GLY B 1 413 ? -42.246 -34.455 40.816 1.00 18.30 393 GLY B N 1
ATOM 14020 C CA . GLY B 1 413 ? -42.323 -33.017 40.904 1.00 17.33 393 GLY B CA 1
ATOM 14021 C C . GLY B 1 413 ? -41.385 -32.456 41.950 1.00 16.50 393 GLY B C 1
ATOM 14022 O O . GLY B 1 413 ? -40.662 -33.198 42.616 1.00 17.04 393 GLY B O 1
ATOM 14026 N N . PRO B 1 414 ? -41.341 -31.107 42.049 1.00 17.05 394 PRO B N 1
ATOM 14027 C CA . PRO B 1 414 ? -40.275 -30.457 42.820 1.00 16.34 394 PRO B CA 1
ATOM 14028 C C . PRO B 1 414 ? -40.603 -30.315 44.288 1.00 17.12 394 PRO B C 1
ATOM 14029 O O . PRO B 1 414 ? -40.684 -29.218 44.822 1.00 17.12 394 PRO B O 1
ATOM 14040 N N . VAL B 1 415 ? -40.817 -31.456 44.930 1.00 15.89 395 VAL B N 1
ATOM 14041 C CA . VAL B 1 415 ? -41.196 -31.520 46.334 1.00 15.88 395 VAL B CA 1
ATOM 14042 C C . VAL B 1 415 ? -40.317 -32.509 47.052 1.00 16.59 395 VAL B C 1
ATOM 14043 O O . VAL B 1 415 ? -40.249 -33.680 46.655 1.00 17.35 395 VAL B O 1
ATOM 14056 N N . ALA B 1 416 ? -39.640 -32.035 48.099 1.00 15.83 396 ALA B N 1
ATOM 14057 C CA . ALA B 1 416 ? -38.712 -32.801 48.891 1.00 15.35 396 ALA B CA 1
ATOM 14058 C C . ALA B 1 416 ? -39.240 -32.965 50.316 1.00 17.11 396 ALA B C 1
ATOM 14059 O O . ALA B 1 416 ? -39.150 -32.013 51.110 1.00 17.67 396 ALA B O 1
ATOM 14066 N N . PRO B 1 417 ? -39.678 -34.178 50.687 1.00 16.13 397 PRO B N 1
ATOM 14067 C CA . PRO B 1 417 ? -40.102 -34.426 52.078 1.00 17.07 397 PRO B CA 1
ATOM 14068 C C . PRO B 1 417 ? -38.955 -34.954 52.920 1.00 17.56 397 PRO B C 1
ATOM 14069 O O . PRO B 1 417 ? -38.175 -35.799 52.469 1.00 18.17 397 PRO B O 1
ATOM 14080 N N . LEU B 1 418 ? -38.832 -34.444 54.149 1.00 16.77 398 LEU B N 1
ATOM 14081 C CA . LEU B 1 418 ? -37.770 -34.821 55.082 1.00 17.07 398 LEU B CA 1
ATOM 14082 C C . LEU B 1 418 ? -38.324 -35.650 56.220 1.00 17.99 398 LEU B C 1
ATOM 14083 O O . LEU B 1 418 ? -39.276 -35.241 56.870 1.00 19.35 398 LEU B O 1
ATOM 14099 N N . VAL B 1 419 ? -37.722 -36.806 56.463 1.00 16.74 399 VAL B N 1
ATOM 14100 C CA . VAL B 1 419 ? -38.163 -37.740 57.481 1.00 18.04 399 VAL B CA 1
ATOM 14101 C C . VAL B 1 419 ? -37.007 -37.893 58.448 1.00 18.06 399 VAL B C 1
ATOM 14102 O O . VAL B 1 419 ? -35.969 -38.414 58.083 1.00 17.69 399 VAL B O 1
ATOM 14115 N N . ARG B 1 420 ? -37.188 -37.528 59.723 1.00 18.51 400 ARG B N 1
ATOM 14116 C CA . ARG B 1 420 ? -36.149 -37.690 60.733 1.00 19.19 400 ARG B CA 1
ATOM 14117 C C . ARG B 1 420 ? -36.013 -39.161 61.133 1.00 18.97 400 ARG B C 1
ATOM 14118 O O . ARG B 1 420 ? -37.006 -39.909 61.168 1.00 20.06 400 ARG B O 1
ATOM 14139 N N . PHE B 1 421 ? -34.794 -39.617 61.403 1.00 17.97 401 PHE B N 1
ATOM 14140 C CA . PHE B 1 421 ? -34.570 -40.979 61.879 1.00 17.17 401 PHE B CA 1
ATOM 14141 C C . PHE B 1 421 ? -33.457 -40.962 62.930 1.00 17.75 401 PHE B C 1
ATOM 14142 O O . PHE B 1 421 ? -32.661 -40.033 62.980 1.00 17.95 401 PHE B O 1
ATOM 14159 N N A ASN B 1 422 ? -33.385 -42.023 63.741 0.50 17.49 402 ASN B N 1
ATOM 14160 N N B ASN B 1 422 ? -33.395 -42.014 63.740 0.50 17.89 402 ASN B N 1
ATOM 14161 C CA A ASN B 1 422 ? -32.397 -42.138 64.803 0.50 18.46 402 ASN B CA 1
ATOM 14162 C CA B ASN B 1 422 ? -32.414 -42.144 64.798 0.50 19.27 402 ASN B CA 1
ATOM 14163 C C A ASN B 1 422 ? -31.194 -43.034 64.465 0.50 18.91 402 ASN B C 1
ATOM 14164 C C B ASN B 1 422 ? -31.223 -43.018 64.365 0.50 18.94 402 ASN B C 1
ATOM 14165 O O A ASN B 1 422 ? -30.049 -42.607 64.673 0.50 20.48 402 ASN B O 1
ATOM 14166 O O B ASN B 1 422 ? -30.123 -42.504 64.259 0.50 20.24 402 ASN B O 1
ATOM 14187 N N . THR B 1 423 ? -31.427 -44.296 64.083 1.00 18.14 403 THR B N 1
ATOM 14188 C CA . THR B 1 423 ? -30.335 -45.232 63.853 1.00 18.17 403 THR B CA 1
ATOM 14189 C C . THR B 1 423 ? -30.142 -45.574 62.389 1.00 17.00 403 THR B C 1
ATOM 14190 O O . THR B 1 423 ? -31.092 -45.563 61.583 1.00 16.62 403 THR B O 1
ATOM 14201 N N . ASP B 1 424 ? -28.901 -45.981 62.045 1.00 16.62 404 ASP B N 1
ATOM 14202 C CA . ASP B 1 424 ? -28.615 -46.409 60.693 1.00 16.36 404 ASP B CA 1
ATOM 14203 C C . ASP B 1 424 ? -29.513 -47.569 60.252 1.00 17.04 404 ASP B C 1
ATOM 14204 O O . ASP B 1 424 ? -30.044 -47.566 59.138 1.00 17.22 404 ASP B O 1
ATOM 14213 N N . GLU B 1 425 ? -29.687 -48.560 61.129 1.00 17.79 405 GLU B N 1
ATOM 14214 C CA . GLU B 1 425 ? -30.490 -49.734 60.788 1.00 18.86 405 GLU B CA 1
ATOM 14215 C C . GLU B 1 425 ? -31.955 -49.363 60.490 1.00 18.30 405 GLU B C 1
ATOM 14216 O O . GLU B 1 425 ? -32.591 -49.887 59.556 1.00 19.08 405 GLU B O 1
ATOM 14228 N N . GLU B 1 426 ? -32.496 -48.429 61.259 1.00 18.00 406 GLU B N 1
ATOM 14229 C CA . GLU B 1 426 ? -33.854 -47.935 61.071 1.00 17.88 406 GLU B CA 1
ATOM 14230 C C . GLU B 1 426 ? -34.014 -47.334 59.662 1.00 17.82 406 GLU B C 1
ATOM 14231 O O . GLU B 1 426 ? -34.994 -47.619 58.973 1.00 18.57 406 GLU B O 1
ATOM 14243 N N . ALA B 1 427 ? -33.075 -46.478 59.267 1.00 17.25 407 ALA B N 1
ATOM 14244 C CA . ALA B 1 427 ? -33.166 -45.834 57.947 1.00 16.02 407 ALA B CA 1
ATOM 14245 C C . ALA B 1 427 ? -33.034 -46.842 56.806 1.00 16.17 407 ALA B C 1
ATOM 14246 O O . ALA B 1 427 ? -33.745 -46.717 55.821 1.00 17.07 407 ALA B O 1
ATOM 14253 N N . ILE B 1 428 ? -32.152 -47.799 56.935 1.00 15.14 408 ILE B N 1
ATOM 14254 C CA . ILE B 1 428 ? -31.933 -48.782 55.857 1.00 15.20 408 ILE B CA 1
ATOM 14255 C C . ILE B 1 428 ? -33.152 -49.689 55.723 1.00 17.21 408 ILE B C 1
ATOM 14256 O O . ILE B 1 428 ? -33.622 -49.927 54.615 1.00 17.39 408 ILE B O 1
ATOM 14272 N N . LYS B 1 429 ? -33.704 -50.146 56.841 1.00 17.45 409 LYS B N 1
ATOM 14273 C CA . LYS B 1 429 ? -34.908 -50.986 56.790 1.00 18.33 409 LYS B CA 1
ATOM 14274 C C . LYS B 1 429 ? -36.089 -50.213 56.208 1.00 18.37 409 LYS B C 1
ATOM 14275 O O . LYS B 1 429 ? -36.839 -50.770 55.389 1.00 19.43 409 LYS B O 1
ATOM 14294 N N A LEU B 1 430 ? -36.250 -48.919 56.551 0.50 17.59 410 LEU B N 1
ATOM 14295 N N B LEU B 1 430 ? -36.200 -48.945 56.542 0.50 17.47 410 LEU B N 1
ATOM 14296 C CA A LEU B 1 430 ? -37.339 -48.119 55.982 0.50 18.08 410 LEU B CA 1
ATOM 14297 C CA B LEU B 1 430 ? -37.259 -48.102 56.027 0.50 17.92 410 LEU B CA 1
ATOM 14298 C C A LEU B 1 430 ? -37.096 -47.938 54.488 0.50 17.28 410 LEU B C 1
ATOM 14299 C C B LEU B 1 430 ? -37.078 -47.877 54.513 0.50 17.40 410 LEU B C 1
ATOM 14300 O O A LEU B 1 430 ? -38.009 -48.154 53.689 0.50 17.08 410 LEU B O 1
ATOM 14301 O O B LEU B 1 430 ? -38.035 -47.956 53.741 0.50 17.57 410 LEU B O 1
ATOM 14332 N N . ALA B 1 431 ? -35.852 -47.629 54.107 1.00 15.83 411 ALA B N 1
ATOM 14333 C CA . ALA B 1 431 ? -35.547 -47.419 52.674 1.00 14.65 411 ALA B CA 1
ATOM 14334 C C . ALA B 1 431 ? -35.880 -48.659 51.839 1.00 14.40 411 ALA B C 1
ATOM 14335 O O . ALA B 1 431 ? -36.339 -48.514 50.691 1.00 15.09 411 ALA B O 1
ATOM 14342 N N . ASN B 1 432 ? -35.674 -49.844 52.413 1.00 14.53 412 ASN B N 1
ATOM 14343 C CA . ASN B 1 432 ? -35.922 -51.139 51.752 1.00 14.65 412 ASN B CA 1
ATOM 14344 C C . ASN B 1 432 ? -37.340 -51.692 51.882 1.00 17.39 412 ASN B C 1
ATOM 14345 O O . ASN B 1 432 ? -37.609 -52.751 51.311 1.00 17.97 412 ASN B O 1
ATOM 14356 N N . ASN B 1 433 ? -38.244 -50.965 52.523 1.00 16.60 413 ASN B N 1
ATOM 14357 C CA . ASN B 1 433 ? -39.581 -51.493 52.798 1.00 16.39 413 ASN B CA 1
ATOM 14358 C C . ASN B 1 433 ? -40.603 -51.164 51.755 1.00 19.54 413 ASN B C 1
ATOM 14359 O O . ASN B 1 433 ? -41.764 -50.959 52.083 1.00 24.31 413 ASN B O 1
ATOM 14370 N N . SER B 1 434 ? -40.226 -51.119 50.476 1.00 17.14 414 SER B N 1
ATOM 14371 C CA . SER B 1 434 ? -41.197 -50.829 49.422 1.00 16.19 414 SER B CA 1
ATOM 14372 C C . SER B 1 434 ? -41.013 -51.828 48.274 1.00 15.06 414 SER B C 1
ATOM 14373 O O . SER B 1 434 ? -40.050 -52.592 48.270 1.00 14.99 414 SER B O 1
ATOM 14381 N N . GLU B 1 435 ? -41.917 -51.770 47.309 1.00 14.18 415 GLU B N 1
ATOM 14382 C CA . GLU B 1 435 ? -41.854 -52.576 46.097 1.00 13.66 415 GLU B CA 1
ATOM 14383 C C . GLU B 1 435 ? -41.081 -51.860 44.990 1.00 13.65 415 GLU B C 1
ATOM 14384 O O . GLU B 1 435 ? -40.946 -52.416 43.883 1.00 14.72 415 GLU B O 1
ATOM 14396 N N . PHE B 1 436 ? -40.591 -50.634 45.233 1.00 13.92 416 PHE B N 1
ATOM 14397 C CA . PHE B 1 436 ? -39.783 -49.929 44.265 1.00 13.88 416 PHE B CA 1
ATOM 14398 C C . PHE B 1 436 ? -38.342 -50.412 44.420 1.00 13.83 416 PHE B C 1
ATOM 14399 O O . PHE B 1 436 ? -37.946 -50.964 45.440 1.00 15.64 416 PHE B O 1
ATOM 14416 N N . GLY B 1 437 ? -37.526 -50.186 43.408 1.00 13.53 417 GLY B N 1
ATOM 14417 C CA . GLY B 1 437 ? -36.152 -50.661 43.401 1.00 13.48 417 GLY B CA 1
ATOM 14418 C C . GLY B 1 437 ? -35.282 -50.069 42.317 1.00 13.13 417 GLY B C 1
ATOM 14419 O O . GLY B 1 437 ? -34.365 -50.734 41.799 1.00 13.18 417 GLY B O 1
ATOM 14423 N N . LEU B 1 438 ? -35.481 -48.792 42.004 1.00 12.11 418 LEU B N 1
ATOM 14424 C CA . LEU B 1 438 ? -34.734 -48.137 40.939 1.00 11.69 418 LEU B CA 1
ATOM 14425 C C . LEU B 1 438 ? -33.514 -47.466 41.539 1.00 13.38 418 LEU B C 1
ATOM 14426 O O . LEU B 1 438 ? -32.519 -48.143 41.737 1.00 15.51 418 LEU B O 1
ATOM 14442 N N . ALA B 1 439 ? -33.560 -46.182 41.880 1.00 13.23 419 ALA B N 1
ATOM 14443 C CA . ALA B 1 439 ? -32.396 -45.493 42.475 1.00 12.64 419 ALA B CA 1
ATOM 14444 C C . ALA B 1 439 ? -32.593 -45.285 43.974 1.00 12.82 419 ALA B C 1
ATOM 14445 O O . ALA B 1 439 ? -33.710 -45.247 44.495 1.00 12.58 419 ALA B O 1
ATOM 14452 N N . ALA B 1 440 ? -31.484 -45.129 44.670 1.00 11.44 420 ALA B N 1
ATOM 14453 C CA . ALA B 1 440 ? -31.430 -44.720 46.064 1.00 12.28 420 ALA B CA 1
ATOM 14454 C C . ALA B 1 440 ? -30.105 -43.974 46.255 1.00 12.83 420 ALA B C 1
ATOM 14455 O O . ALA B 1 440 ? -29.190 -44.045 45.424 1.00 12.47 420 ALA B O 1
ATOM 14462 N N . TYR B 1 441 ? -30.031 -43.199 47.337 1.00 12.11 421 TYR B N 1
ATOM 14463 C CA . TYR B 1 441 ? -28.892 -42.337 47.581 1.00 11.83 421 TYR B CA 1
ATOM 14464 C C . TYR B 1 441 ? -28.532 -42.361 49.061 1.00 11.99 421 TYR B C 1
ATOM 14465 O O . TYR B 1 441 ? -29.388 -42.551 49.928 1.00 12.75 421 TYR B O 1
ATOM 14483 N N . ALA B 1 442 ? -27.257 -42.106 49.353 1.00 11.88 422 ALA B N 1
ATOM 14484 C CA . ALA B 1 442 ? -26.780 -42.033 50.734 1.00 11.84 422 ALA B CA 1
ATOM 14485 C C . ALA B 1 442 ? -25.594 -41.104 50.824 1.00 12.18 422 ALA B C 1
ATOM 14486 O O . ALA B 1 442 ? -24.776 -41.052 49.911 1.00 12.99 422 ALA B O 1
ATOM 14493 N N . PHE B 1 443 ? -25.499 -40.393 51.945 1.00 11.12 423 PHE B N 1
ATOM 14494 C CA . PHE B 1 443 ? -24.399 -39.456 52.199 1.00 11.98 423 PHE B CA 1
ATOM 14495 C C . PHE B 1 443 ? -23.800 -39.732 53.557 1.00 13.16 423 PHE B C 1
ATOM 14496 O O . PHE B 1 443 ? -24.481 -39.648 54.591 1.00 12.96 423 PHE B O 1
ATOM 14513 N N . THR B 1 444 ? -22.517 -40.110 53.551 1.00 12.73 424 THR B N 1
ATOM 14514 C CA . THR B 1 444 ? -21.741 -40.415 54.751 1.00 12.84 424 THR B CA 1
ATOM 14515 C C . THR B 1 444 ? -20.266 -40.315 54.407 1.00 13.60 424 THR B C 1
ATOM 14516 O O . THR B 1 444 ? -19.876 -40.729 53.298 1.00 14.22 424 THR B O 1
ATOM 14527 N N . GLU B 1 445 ? -19.467 -39.804 55.307 1.00 12.88 425 GLU B N 1
ATOM 14528 C CA . GLU B 1 445 ? -18.015 -39.740 55.080 1.00 13.51 425 GLU B CA 1
ATOM 14529 C C . GLU B 1 445 ? -17.287 -41.016 55.470 1.00 14.56 425 GLU B C 1
ATOM 14530 O O . GLU B 1 445 ? -16.124 -41.155 55.135 1.00 15.45 425 GLU B O 1
ATOM 14542 N N . ASN B 1 446 ? -17.933 -41.940 56.184 1.00 14.09 426 ASN B N 1
ATOM 14543 C CA . ASN B 1 446 ? -17.290 -43.106 56.719 1.00 13.62 426 ASN B CA 1
ATOM 14544 C C . ASN B 1 446 ? -17.227 -44.248 55.710 1.00 14.16 426 ASN B C 1
ATOM 14545 O O . ASN B 1 446 ? -18.244 -44.664 55.149 1.00 13.23 426 ASN B O 1
ATOM 14556 N N . ILE B 1 447 ? -16.050 -44.835 55.549 1.00 13.97 427 ILE B N 1
ATOM 14557 C CA . ILE B 1 447 ? -15.854 -45.918 54.589 1.00 15.38 427 ILE B CA 1
ATOM 14558 C C . ILE B 1 447 ? -16.707 -47.165 54.904 1.00 15.04 427 ILE B C 1
ATOM 14559 O O . ILE B 1 447 ? -17.362 -47.718 53.985 1.00 15.75 427 ILE B O 1
ATOM 14575 N N . THR B 1 448 ? -16.738 -47.635 56.145 1.00 13.82 428 THR B N 1
ATOM 14576 C CA . THR B 1 448 ? -17.498 -48.812 56.508 1.00 13.69 428 THR B CA 1
ATOM 14577 C C . THR B 1 448 ? -18.984 -48.551 56.327 1.00 14.82 428 THR B C 1
ATOM 14578 O O . THR B 1 448 ? -19.691 -49.387 55.737 1.00 15.57 428 THR B O 1
ATOM 14589 N N . ARG B 1 449 ? -19.461 -47.412 56.818 1.00 13.58 429 ARG B N 1
ATOM 14590 C CA . ARG B 1 449 ? -20.883 -47.101 56.727 1.00 13.32 429 ARG B CA 1
ATOM 14591 C C . ARG B 1 449 ? -21.316 -46.954 55.267 1.00 13.65 429 ARG B C 1
ATOM 14592 O O . ARG B 1 449 ? -22.393 -47.415 54.879 1.00 14.75 429 ARG B O 1
ATOM 14613 N N . GLY B 1 450 ? -20.500 -46.296 54.470 1.00 13.81 430 GLY B N 1
ATOM 14614 C CA . GLY B 1 450 ? -20.822 -46.066 53.063 1.00 13.95 430 GLY B CA 1
ATOM 14615 C C . GLY B 1 450 ? -20.932 -47.350 52.287 1.00 13.56 430 GLY B C 1
ATOM 14616 O O . GLY B 1 450 ? -21.884 -47.556 51.518 1.00 13.15 430 GLY B O 1
ATOM 14620 N N . TRP B 1 451 ? -19.948 -48.232 52.442 1.00 14.10 431 TRP B N 1
ATOM 14621 C CA . TRP B 1 451 ? -19.994 -49.514 51.734 1.00 14.38 431 TRP B CA 1
ATOM 14622 C C . TRP B 1 451 ? -21.183 -50.338 52.238 1.00 13.69 431 TRP B C 1
ATOM 14623 O O . TRP B 1 451 ? -21.898 -50.983 51.450 1.00 14.74 431 TRP B O 1
ATOM 14644 N N . ARG B 1 452 ? -21.428 -50.346 53.538 1.00 13.68 432 ARG B N 1
ATOM 14645 C CA . ARG B 1 452 ? -22.539 -51.094 54.108 1.00 13.88 432 ARG B CA 1
ATOM 14646 C C . ARG B 1 452 ? -23.872 -50.657 53.559 1.00 14.38 432 ARG B C 1
ATOM 14647 O O . ARG B 1 452 ? -24.710 -51.497 53.230 1.00 14.34 432 ARG B O 1
ATOM 14668 N N . VAL B 1 453 ? -24.116 -49.349 53.503 1.00 12.71 433 VAL B N 1
ATOM 14669 C CA . VAL B 1 453 ? -25.395 -48.849 52.998 1.00 12.69 433 VAL B CA 1
ATOM 14670 C C . VAL B 1 453 ? -25.531 -49.178 51.528 1.00 12.67 433 VAL B C 1
ATOM 14671 O O . VAL B 1 453 ? -26.599 -49.607 51.092 1.00 13.90 433 VAL B O 1
ATOM 14684 N N . ALA B 1 454 ? -24.455 -49.010 50.747 1.00 12.31 434 ALA B N 1
ATOM 14685 C CA . ALA B 1 454 ? -24.530 -49.323 49.322 1.00 12.07 434 ALA B CA 1
ATOM 14686 C C . ALA B 1 454 ? -24.848 -50.798 49.104 1.00 13.03 434 ALA B C 1
ATOM 14687 O O . ALA B 1 454 ? -25.659 -51.124 48.231 1.00 13.74 434 ALA B O 1
ATOM 14694 N N . GLU B 1 455 ? -24.230 -51.696 49.880 1.00 12.48 435 GLU B N 1
ATOM 14695 C CA . GLU B 1 455 ? -24.513 -53.123 49.764 1.00 12.20 435 GLU B CA 1
ATOM 14696 C C . GLU B 1 455 ? -25.908 -53.456 50.204 1.00 13.11 435 GLU B C 1
ATOM 14697 O O . GLU B 1 455 ? -26.551 -54.357 49.639 1.00 15.70 435 GLU B O 1
ATOM 14709 N N . SER B 1 456 ? -26.401 -52.793 51.270 1.00 11.97 436 SER B N 1
ATOM 14710 C CA . SER B 1 456 ? -27.688 -53.142 51.852 1.00 12.87 436 SER B CA 1
ATOM 14711 C C . SER B 1 456 ? -28.901 -52.704 51.068 1.00 14.05 436 SER B C 1
ATOM 14712 O O . SER B 1 456 ? -29.978 -53.300 51.230 1.00 15.38 436 SER B O 1
ATOM 14720 N N . LEU B 1 457 ? -28.792 -51.597 50.332 1.00 13.00 437 LEU B N 1
ATOM 14721 C CA . LEU B 1 457 ? -29.947 -51.028 49.654 1.00 13.37 437 LEU B CA 1
ATOM 14722 C C . LEU B 1 457 ? -30.430 -51.928 48.543 1.00 13.91 437 LEU B C 1
ATOM 14723 O O . LEU B 1 457 ? -29.652 -52.378 47.686 1.00 14.67 437 LEU B O 1
ATOM 14739 N N . GLU B 1 458 ? -31.742 -52.185 48.510 1.00 13.24 438 GLU B N 1
ATOM 14740 C CA . GLU B 1 458 ? -32.335 -53.092 47.527 1.00 12.58 438 GLU B CA 1
ATOM 14741 C C . GLU B 1 458 ? -32.816 -52.279 46.313 1.00 12.35 438 GLU B C 1
ATOM 14742 O O . GLU B 1 458 ? -34.008 -52.152 46.047 1.00 12.67 438 GLU B O 1
ATOM 14754 N N . PHE B 1 459 ? -31.832 -51.669 45.627 1.00 12.03 439 PHE B N 1
ATOM 14755 C CA . PHE B 1 459 ? -32.060 -50.780 44.513 1.00 11.31 439 PHE B CA 1
ATOM 14756 C C . PHE B 1 459 ? -31.035 -51.045 43.429 1.00 12.48 439 PHE B C 1
ATOM 14757 O O . PHE B 1 459 ? -29.898 -51.383 43.736 1.00 13.76 439 PHE B O 1
ATOM 14774 N N . GLY B 1 460 ? -31.440 -50.848 42.178 1.00 11.48 440 GLY B N 1
ATOM 14775 C CA . GLY B 1 460 ? -30.566 -51.070 41.031 1.00 11.00 440 GLY B CA 1
ATOM 14776 C C . GLY B 1 460 ? -29.436 -50.084 40.888 1.00 11.82 440 GLY B C 1
ATOM 14777 O O . GLY B 1 460 ? -28.448 -50.366 40.192 1.00 12.09 440 GLY B O 1
ATOM 14781 N N A MET B 1 461 ? -29.584 -48.890 41.487 0.50 11.25 441 MET B N 1
ATOM 14782 N N B MET B 1 461 ? -29.570 -48.880 41.491 0.50 11.85 441 MET B N 1
ATOM 14783 C CA A MET B 1 461 ? -28.534 -47.890 41.455 0.50 10.77 441 MET B CA 1
ATOM 14784 C CA B MET B 1 461 ? -28.540 -47.847 41.378 0.50 12.08 441 MET B CA 1
ATOM 14785 C C A MET B 1 461 ? -28.479 -47.211 42.800 0.50 10.29 441 MET B C 1
ATOM 14786 C C B MET B 1 461 ? -28.478 -47.098 42.687 0.50 10.97 441 MET B C 1
ATOM 14787 O O A MET B 1 461 ? -29.514 -47.002 43.474 0.50 10.94 441 MET B O 1
ATOM 14788 O O B MET B 1 461 ? -29.530 -46.679 43.191 0.50 11.82 441 MET B O 1
ATOM 14815 N N . VAL B 1 462 ? -27.255 -46.894 43.214 1.00 10.69 442 VAL B N 1
ATOM 14816 C CA . VAL B 1 462 ? -27.021 -46.197 44.476 1.00 11.32 442 VAL B CA 1
ATOM 14817 C C . VAL B 1 462 ? -26.020 -45.075 44.249 1.00 13.07 442 VAL B C 1
ATOM 14818 O O . VAL B 1 462 ? -24.901 -45.352 43.819 1.00 12.81 442 VAL B O 1
ATOM 14831 N N . GLY B 1 463 ? -26.403 -43.854 44.577 1.00 12.00 443 GLY B N 1
ATOM 14832 C CA . GLY B 1 463 ? -25.466 -42.741 44.619 1.00 12.05 443 GLY B CA 1
ATOM 14833 C C . GLY B 1 463 ? -24.941 -42.593 46.039 1.00 13.06 443 GLY B C 1
ATOM 14834 O O . GLY B 1 463 ? -25.739 -42.396 46.949 1.00 14.53 443 GLY B O 1
ATOM 14838 N N . LEU B 1 464 ? -23.642 -42.717 46.240 1.00 10.93 444 LEU B N 1
ATOM 14839 C CA . LEU B 1 464 ? -22.988 -42.611 47.528 1.00 11.76 444 LEU B CA 1
ATOM 14840 C C . LEU B 1 464 ? -22.169 -41.342 47.497 1.00 13.09 444 LEU B C 1
ATOM 14841 O O . LEU B 1 464 ? -21.198 -41.240 46.745 1.00 13.31 444 LEU B O 1
ATOM 14857 N N . ASN B 1 465 ? -22.607 -40.311 48.233 1.00 11.42 445 ASN B N 1
ATOM 14858 C CA . ASN B 1 465 ? -21.997 -38.981 48.182 1.00 11.62 445 ASN B CA 1
ATOM 14859 C C . ASN B 1 465 ? -22.095 -38.391 46.778 1.00 12.84 445 ASN B C 1
ATOM 14860 O O . ASN B 1 465 ? -21.242 -37.604 46.374 1.00 14.99 445 ASN B O 1
ATOM 14871 N N . GLU B 1 466 ? -23.179 -38.714 46.076 1.00 12.48 446 GLU B N 1
ATOM 14872 C CA . GLU B 1 466 ? -23.422 -38.274 44.703 1.00 13.47 446 GLU B CA 1
ATOM 14873 C C . GLU B 1 466 ? -24.897 -38.191 44.466 1.00 14.73 446 GLU B C 1
ATOM 14874 O O . GLU B 1 466 ? -25.584 -39.172 44.694 1.00 15.44 446 GLU B O 1
ATOM 14886 N N . GLY B 1 467 ? -25.365 -37.060 43.976 1.00 14.74 447 GLY B N 1
ATOM 14887 C CA . GLY B 1 467 ? -26.750 -36.893 43.572 1.00 14.19 447 GLY B CA 1
ATOM 14888 C C . GLY B 1 467 ? -27.024 -36.989 42.082 1.00 14.44 447 GLY B C 1
ATOM 14889 O O . GLY B 1 467 ? -28.193 -37.077 41.685 1.00 15.86 447 GLY B O 1
ATOM 14893 N N . LEU B 1 468 ? -25.963 -36.976 41.250 1.00 13.65 448 LEU B N 1
ATOM 14894 C CA . LEU B 1 468 ? -26.054 -37.072 39.787 1.00 13.23 448 LEU B CA 1
ATOM 14895 C C . LEU B 1 468 ? -25.289 -38.311 39.341 1.00 15.81 448 LEU B C 1
ATOM 14896 O O . LEU B 1 468 ? -24.073 -38.286 39.241 1.00 17.55 448 LEU B O 1
ATOM 14912 N N . ILE B 1 469 ? -26.018 -39.379 39.101 1.00 13.85 449 ILE B N 1
ATOM 14913 C CA . ILE B 1 469 ? -25.387 -40.673 38.831 1.00 13.72 449 ILE B CA 1
ATOM 14914 C C . ILE B 1 469 ? -25.466 -41.132 37.387 1.00 14.01 449 ILE B C 1
ATOM 14915 O O . ILE B 1 469 ? -24.831 -42.124 37.043 1.00 14.06 449 ILE B O 1
ATOM 14931 N N . SER B 1 470 ? -26.277 -40.464 36.566 1.00 14.61 450 SER B N 1
ATOM 14932 C CA . SER B 1 470 ? -26.513 -40.922 35.210 1.00 14.69 450 SER B CA 1
ATOM 14933 C C . SER B 1 470 ? -25.276 -40.951 34.343 1.00 13.44 450 SER B C 1
ATOM 14934 O O . SER B 1 470 ? -24.472 -40.033 34.335 1.00 14.83 450 SER B O 1
ATOM 14942 N N . THR B 1 471 ? -25.108 -42.071 33.621 1.00 12.55 451 THR B N 1
ATOM 14943 C CA . THR B 1 471 ? -23.970 -42.268 32.726 1.00 12.77 451 THR B CA 1
ATOM 14944 C C . THR B 1 471 ? -24.267 -43.444 31.803 1.00 13.35 451 THR B C 1
ATOM 14945 O O . THR B 1 471 ? -24.947 -44.365 32.216 1.00 14.90 451 THR B O 1
ATOM 14956 N N . GLU B 1 472 ? -23.744 -43.421 30.592 1.00 13.04 452 GLU B N 1
ATOM 14957 C CA . GLU B 1 472 ? -23.936 -44.517 29.658 1.00 12.22 452 GLU B CA 1
ATOM 14958 C C . GLU B 1 472 ? -23.057 -45.725 29.949 1.00 12.53 452 GLU B C 1
ATOM 14959 O O . GLU B 1 472 ? -23.274 -46.789 29.363 1.00 12.06 452 GLU B O 1
ATOM 14971 N N . VAL B 1 473 ? -22.036 -45.569 30.793 1.00 12.70 453 VAL B N 1
ATOM 14972 C CA . VAL B 1 473 ? -21.070 -46.637 31.005 1.00 11.46 453 VAL B CA 1
ATOM 14973 C C . VAL B 1 473 ? -21.468 -47.662 32.037 1.00 12.35 453 VAL B C 1
ATOM 14974 O O . VAL B 1 473 ? -20.780 -48.701 32.131 1.00 13.12 453 VAL B O 1
ATOM 14987 N N . ALA B 1 474 ? -22.522 -47.392 32.775 1.00 12.05 454 ALA B N 1
ATOM 14988 C CA . ALA B 1 474 ? -22.949 -48.224 33.880 1.00 12.43 454 ALA B CA 1
ATOM 14989 C C . ALA B 1 474 ? -24.369 -48.702 33.673 1.00 11.36 454 ALA B C 1
ATOM 14990 O O . ALA B 1 474 ? -25.162 -48.033 33.006 1.00 12.82 454 ALA B O 1
ATOM 14997 N N . PRO B 1 475 ? -24.686 -49.882 34.234 1.00 12.30 455 PRO B N 1
ATOM 14998 C CA . PRO B 1 475 ? -26.036 -50.448 34.050 1.00 11.82 455 PRO B CA 1
ATOM 14999 C C . PRO B 1 475 ? -27.107 -49.785 34.874 1.00 12.48 455 PRO B C 1
ATOM 15000 O O . PRO B 1 475 ? -27.015 -49.730 36.119 1.00 12.40 455 PRO B O 1
ATOM 15011 N N . PHE B 1 476 ? -28.135 -49.301 34.223 1.00 12.64 456 PHE B N 1
ATOM 15012 C CA . PHE B 1 476 ? -29.276 -48.644 34.848 1.00 14.00 456 PHE B CA 1
ATOM 15013 C C . PHE B 1 476 ? -30.513 -49.505 34.680 1.00 13.39 456 PHE B C 1
ATOM 15014 O O . PHE B 1 476 ? -30.859 -49.918 33.574 1.00 13.18 456 PHE B O 1
ATOM 15031 N N . GLY B 1 477 ? -31.244 -49.683 35.750 1.00 13.64 457 GLY B N 1
ATOM 15032 C CA . GLY B 1 477 ? -32.515 -50.387 35.728 1.00 13.43 457 GLY B CA 1
ATOM 15033 C C . GLY B 1 477 ? -32.976 -50.735 37.124 1.00 14.65 457 GLY B C 1
ATOM 15034 O O . GLY B 1 477 ? -32.284 -50.435 38.104 1.00 14.32 457 GLY B O 1
ATOM 15038 N N . GLY B 1 478 ? -34.137 -51.341 37.198 1.00 14.60 458 GLY B N 1
ATOM 15039 C CA . GLY B 1 478 ? -34.767 -51.563 38.491 1.00 15.29 458 GLY B CA 1
ATOM 15040 C C . GLY B 1 478 ? -34.861 -52.982 38.977 1.00 15.69 458 GLY B C 1
ATOM 15041 O O . GLY B 1 478 ? -34.914 -53.924 38.171 1.00 16.98 458 GLY B O 1
ATOM 15045 N N . MET B 1 479 ? -34.858 -53.125 40.271 1.00 13.81 459 MET B N 1
ATOM 15046 C CA . MET B 1 479 ? -35.129 -54.352 41.019 1.00 14.27 459 MET B CA 1
ATOM 15047 C C . MET B 1 479 ? -36.638 -54.321 41.382 1.00 13.16 459 MET B C 1
ATOM 15048 O O . MET B 1 479 ? -37.327 -53.293 41.284 1.00 13.42 459 MET B O 1
ATOM 15062 N N . LYS B 1 480 ? -37.145 -55.442 41.924 1.00 13.09 460 LYS B N 1
ATOM 15063 C CA . LYS B 1 480 ? -38.509 -55.547 42.415 1.00 13.66 460 LYS B CA 1
ATOM 15064 C C . LYS B 1 480 ? -39.513 -55.097 41.368 1.00 13.62 460 LYS B C 1
ATOM 15065 O O . LYS B 1 480 ? -39.405 -55.569 40.218 1.00 14.55 460 LYS B O 1
ATOM 15084 N N . GLN B 1 481 ? -40.448 -54.201 41.656 1.00 12.66 461 GLN B N 1
ATOM 15085 C CA . GLN B 1 481 ? -41.436 -53.772 40.681 1.00 13.03 461 GLN B CA 1
ATOM 15086 C C . GLN B 1 481 ? -40.992 -52.576 39.842 1.00 13.44 461 GLN B C 1
ATOM 15087 O O . GLN B 1 481 ? -41.805 -52.012 39.121 1.00 15.39 461 GLN B O 1
ATOM 15101 N N . SER B 1 482 ? -39.710 -52.181 39.916 1.00 12.59 462 SER B N 1
ATOM 15102 C CA . SER B 1 482 ? -39.221 -51.062 39.114 1.00 11.93 462 SER B CA 1
ATOM 15103 C C . SER B 1 482 ? -38.702 -51.455 37.742 1.00 13.55 462 SER B C 1
ATOM 15104 O O . SER B 1 482 ? -38.386 -50.554 36.964 1.00 14.20 462 SER B O 1
ATOM 15112 N N . GLY B 1 483 ? -38.583 -52.754 37.458 1.00 13.52 463 GLY B N 1
ATOM 15113 C CA . GLY B 1 483 ? -38.206 -53.124 36.099 1.00 13.72 463 GLY B CA 1
ATOM 15114 C C . GLY B 1 483 ? -37.527 -54.448 35.938 1.00 13.77 463 GLY B C 1
ATOM 15115 O O . GLY B 1 483 ? -37.496 -55.257 36.861 1.00 14.27 463 GLY B O 1
ATOM 15119 N N . LEU B 1 484 ? -37.076 -54.666 34.707 1.00 11.81 464 LEU B N 1
ATOM 15120 C CA . LEU B 1 484 ? -36.341 -55.831 34.249 1.00 11.92 464 LEU B CA 1
ATOM 15121 C C . LEU B 1 484 ? -35.311 -55.330 33.263 1.00 12.18 464 LEU B C 1
ATOM 15122 O O . LEU B 1 484 ? -35.613 -54.491 32.413 1.00 12.49 464 LEU B O 1
ATOM 15138 N N . GLY B 1 485 ? -34.124 -55.912 33.325 1.00 12.67 465 GLY B N 1
ATOM 15139 C CA . GLY B 1 485 ? -33.078 -55.583 32.382 1.00 13.25 465 GLY B CA 1
ATOM 15140 C C . GLY B 1 485 ? -32.344 -54.298 32.720 1.00 12.50 465 GLY B C 1
ATOM 15141 O O . GLY B 1 485 ? -32.685 -53.573 33.663 1.00 12.16 465 GLY B O 1
ATOM 15145 N N . ARG B 1 486 ? -31.275 -54.030 31.944 1.00 11.54 466 ARG B N 1
ATOM 15146 C CA . ARG B 1 486 ? -30.452 -52.862 32.180 1.00 12.58 466 ARG B CA 1
ATOM 15147 C C . ARG B 1 486 ? -30.144 -52.139 30.891 1.00 12.72 466 ARG B C 1
ATOM 15148 O O . ARG B 1 486 ? -30.106 -52.758 29.796 1.00 13.92 466 ARG B O 1
ATOM 15169 N N . GLU B 1 487 ? -29.917 -50.826 31.005 1.00 11.86 467 GLU B N 1
ATOM 15170 C CA . GLU B 1 487 ? -29.534 -49.929 29.922 1.00 11.57 467 GLU B CA 1
ATOM 15171 C C . GLU B 1 487 ? -28.236 -49.256 30.279 1.00 12.54 467 GLU B C 1
ATOM 15172 O O . GLU B 1 487 ? -28.033 -48.874 31.449 1.00 13.78 467 GLU B O 1
ATOM 15184 N N . GLY B 1 488 ? -27.350 -49.117 29.319 1.00 11.23 468 GLY B N 1
ATOM 15185 C CA . GLY B 1 488 ? -26.002 -48.653 29.546 1.00 11.20 468 GLY B CA 1
ATOM 15186 C C . GLY B 1 488 ? -25.090 -49.811 29.920 1.00 12.14 468 GLY B C 1
ATOM 15187 O O . GLY B 1 488 ? -25.552 -50.896 30.286 1.00 12.20 468 GLY B O 1
ATOM 15191 N N . SER B 1 489 ? -23.797 -49.610 29.773 1.00 10.87 469 SER B N 1
ATOM 15192 C CA . SER B 1 489 ? -22.729 -50.584 30.046 1.00 11.67 469 SER B CA 1
ATOM 15193 C C . SER B 1 489 ? -22.694 -51.722 29.037 1.00 12.03 469 SER B C 1
ATOM 15194 O O . SER B 1 489 ? -23.592 -51.875 28.187 1.00 12.06 469 SER B O 1
ATOM 15202 N N . LYS B 1 490 ? -21.676 -52.579 29.149 1.00 12.23 470 LYS B N 1
ATOM 15203 C CA . LYS B 1 490 ? -21.600 -53.749 28.307 1.00 13.24 470 LYS B CA 1
ATOM 15204 C C . LYS B 1 490 ? -22.851 -54.622 28.421 1.00 13.27 470 LYS B C 1
ATOM 15205 O O . LYS B 1 490 ? -23.316 -55.220 27.444 1.00 14.92 470 LYS B O 1
ATOM 15224 N N . TYR B 1 491 ? -23.442 -54.657 29.612 1.00 12.40 471 TYR B N 1
ATOM 15225 C CA . TYR B 1 491 ? -24.592 -55.508 29.855 1.00 13.37 471 TYR B CA 1
ATOM 15226 C C . TYR B 1 491 ? -25.829 -55.070 29.090 1.00 13.88 471 TYR B C 1
ATOM 15227 O O . TYR B 1 491 ? -26.708 -55.897 28.820 1.00 14.43 471 TYR B O 1
ATOM 15245 N N . GLY B 1 492 ? -25.944 -53.786 28.774 1.00 13.20 472 GLY B N 1
ATOM 15246 C CA . GLY B 1 492 ? -27.082 -53.288 28.036 1.00 13.15 472 GLY B CA 1
ATOM 15247 C C . GLY B 1 492 ? -27.218 -53.933 26.670 1.00 12.75 472 GLY B C 1
ATOM 15248 O O . GLY B 1 492 ? -28.325 -54.023 26.134 1.00 13.29 472 GLY B O 1
ATOM 15252 N N . LEU B 1 493 ? -26.103 -54.348 26.085 1.00 12.34 473 LEU B N 1
ATOM 15253 C CA . LEU B 1 493 ? -26.160 -54.936 24.758 1.00 12.46 473 LEU B CA 1
ATOM 15254 C C . LEU B 1 493 ? -26.744 -56.356 24.779 1.00 13.59 473 LEU B C 1
ATOM 15255 O O . LEU B 1 493 ? -27.413 -56.810 23.822 1.00 14.40 473 LEU B O 1
ATOM 15271 N N . ASP B 1 494 ? -26.578 -57.068 25.899 1.00 13.60 474 ASP B N 1
ATOM 15272 C CA . ASP B 1 494 ? -27.098 -58.429 26.043 1.00 14.03 474 ASP B CA 1
ATOM 15273 C C . ASP B 1 494 ? -28.597 -58.534 25.959 1.00 13.56 474 ASP B C 1
ATOM 15274 O O . ASP B 1 494 ? -29.121 -59.574 25.563 1.00 14.42 474 ASP B O 1
ATOM 15283 N N . GLU B 1 495 ? -29.313 -57.446 26.245 1.00 13.68 475 GLU B N 1
ATOM 15284 C CA . GLU B 1 495 ? -30.746 -57.374 26.129 1.00 13.81 475 GLU B CA 1
ATOM 15285 C C . GLU B 1 495 ? -31.215 -57.561 24.680 1.00 14.55 475 GLU B C 1
ATOM 15286 O O . GLU B 1 495 ? -32.363 -57.951 24.454 1.00 16.32 475 GLU B O 1
ATOM 15298 N N . TYR B 1 496 ? -30.324 -57.349 23.717 1.00 11.40 476 TYR B N 1
ATOM 15299 C CA . TYR B 1 496 ? -30.641 -57.391 22.298 1.00 11.85 476 TYR B CA 1
ATOM 15300 C C . TYR B 1 496 ? -30.017 -58.579 21.563 1.00 11.83 476 TYR B C 1
ATOM 15301 O O . TYR B 1 496 ? -30.041 -58.656 20.325 1.00 12.39 476 TYR B O 1
ATOM 15319 N N . LEU B 1 497 ? -29.483 -59.521 22.320 1.00 10.31 477 LEU B N 1
ATOM 15320 C CA . LEU B 1 497 ? -28.821 -60.691 21.788 1.00 11.34 477 LEU B CA 1
ATOM 15321 C C . LEU B 1 497 ? -29.454 -61.958 22.315 1.00 13.52 477 LEU B C 1
ATOM 15322 O O . LEU B 1 497 ? -29.999 -61.980 23.431 1.00 13.92 477 LEU B O 1
ATOM 15338 N N . GLU B 1 498 ? -29.348 -63.034 21.537 1.00 12.59 478 GLU B N 1
ATOM 15339 C CA . GLU B 1 498 ? -29.680 -64.372 21.934 1.00 12.76 478 GLU B CA 1
ATOM 15340 C C . GLU B 1 498 ? -28.374 -65.181 21.969 1.00 11.78 478 GLU B C 1
ATOM 15341 O O . GLU B 1 498 ? -27.609 -65.135 21.009 1.00 12.55 478 GLU B O 1
ATOM 15353 N N . MET B 1 499 ? -28.186 -65.949 23.017 1.00 11.67 479 MET B N 1
ATOM 15354 C CA . MET B 1 499 ? -27.060 -66.869 23.122 1.00 11.01 479 MET B CA 1
ATOM 15355 C C . MET B 1 499 ? -27.396 -68.160 22.383 1.00 11.41 479 MET B C 1
ATOM 15356 O O . MET B 1 499 ? -28.548 -68.644 22.389 1.00 11.48 479 MET B O 1
ATOM 15370 N N . LYS B 1 500 ? -26.370 -68.741 21.780 1.00 10.80 480 LYS B N 1
ATOM 15371 C CA . LYS B 1 500 ? -26.473 -69.991 21.077 1.00 10.38 480 LYS B CA 1
ATOM 15372 C C . LYS B 1 500 ? -25.288 -70.865 21.475 1.00 11.61 480 LYS B C 1
ATOM 15373 O O . LYS B 1 500 ? -24.137 -70.455 21.312 1.00 14.01 480 LYS B O 1
ATOM 15392 N N . TYR B 1 501 ? -25.557 -72.051 21.970 1.00 10.11 481 TYR B N 1
ATOM 15393 C CA . TYR B 1 501 ? -24.534 -73.036 22.279 1.00 10.37 481 TYR B CA 1
ATOM 15394 C C . TYR B 1 501 ? -24.390 -73.934 21.063 1.00 11.89 481 TYR B C 1
ATOM 15395 O O . TYR B 1 501 ? -25.377 -74.511 20.606 1.00 11.60 481 TYR B O 1
ATOM 15413 N N . VAL B 1 502 ? -23.162 -74.096 20.559 1.00 10.40 482 VAL B N 1
ATOM 15414 C CA . VAL B 1 502 ? -22.890 -74.994 19.449 1.00 10.29 482 VAL B CA 1
ATOM 15415 C C . VAL B 1 502 ? -21.958 -76.074 19.968 1.00 11.58 482 VAL B C 1
ATOM 15416 O O . VAL B 1 502 ? -20.908 -75.797 20.520 1.00 11.46 482 VAL B O 1
ATOM 15429 N N . CYS B 1 503 ? -22.386 -77.350 19.825 1.00 10.48 483 CYS B N 1
ATOM 15430 C CA . CYS B 1 503 ? -21.625 -78.506 20.240 1.00 11.53 483 CYS B CA 1
ATOM 15431 C C . CYS B 1 503 ? -21.135 -79.249 19.010 1.00 12.72 483 CYS B C 1
ATOM 15432 O O . CYS B 1 503 ? -21.951 -79.788 18.258 1.00 13.11 483 CYS B O 1
ATOM 15440 N N . LEU B 1 504 ? -19.834 -79.272 18.807 1.00 11.84 484 LEU B N 1
ATOM 15441 C CA . LEU B 1 504 ? -19.207 -80.005 17.700 1.00 12.41 484 LEU B CA 1
ATOM 15442 C C . LEU B 1 504 ? -18.832 -81.375 18.199 1.00 13.46 484 LEU B C 1
ATOM 15443 O O . LEU B 1 504 ? -18.094 -81.485 19.189 1.00 14.67 484 LEU B O 1
ATOM 15459 N N . GLY B 1 505 ? -19.298 -82.428 17.535 1.00 12.11 485 GLY B N 1
ATOM 15460 C CA . GLY B 1 505 ? -18.961 -83.790 17.895 1.00 12.75 485 GLY B CA 1
ATOM 15461 C C . GLY B 1 505 ? -17.994 -84.453 16.950 1.00 13.77 485 GLY B C 1
ATOM 15462 O O . GLY B 1 505 ? -17.555 -83.855 15.960 1.00 14.62 485 GLY B O 1
ATOM 15466 N N . ASN B 1 506 ? -17.637 -85.693 17.283 1.00 13.56 486 ASN B N 1
ATOM 15467 C CA . ASN B 1 506 ? -16.716 -86.518 16.507 1.00 14.30 486 ASN B CA 1
ATOM 15468 C C . ASN B 1 506 ? -15.364 -85.832 16.321 1.00 15.81 486 ASN B C 1
ATOM 15469 O O . ASN B 1 506 ? -14.779 -85.902 15.220 1.00 17.07 486 ASN B O 1
ATOM 15480 N N . MET B 1 507 ? -14.896 -85.148 17.363 1.00 14.95 487 MET B N 1
ATOM 15481 C CA . MET B 1 507 ? -13.643 -84.385 17.317 1.00 13.81 487 MET B CA 1
ATOM 15482 C C . MET B 1 507 ? -12.498 -85.231 17.762 1.00 18.80 487 MET B C 1
ATOM 15483 O O . MET B 1 507 ? -12.671 -86.243 18.476 1.00 20.75 487 MET B O 1
ATOM 15497 N N . ALA B 1 508 ? -11.316 -84.902 17.258 1.00 19.17 488 ALA B N 1
ATOM 15498 C CA . ALA B 1 508 ? -10.117 -85.708 17.458 1.00 21.47 488 ALA B CA 1
ATOM 15499 C C . ALA B 1 508 ? -9.212 -85.144 18.536 1.00 22.93 488 ALA B C 1
ATOM 15500 O O . ALA B 1 508 ? -9.377 -84.007 18.944 1.00 23.92 488 ALA B O 1
ATOM 15507 N N . GLN B 1 509 ? -8.317 -85.965 19.044 1.00 23.40 489 GLN B N 1
ATOM 15508 C CA . GLN B 1 509 ? -7.372 -85.523 20.029 1.00 23.62 489 GLN B CA 1
ATOM 15509 C C . GLN B 1 509 ? -6.238 -84.784 19.312 1.00 22.76 489 GLN B C 1
ATOM 15510 O O . GLN B 1 509 ? -5.775 -85.242 18.248 1.00 21.86 489 GLN B O 1
ATOM 15524 N N . PRO B 1 510 ? -5.673 -83.736 19.924 1.00 23.54 490 PRO B N 1
ATOM 15525 C CA . PRO B 1 510 ? -4.486 -83.095 19.331 1.00 23.58 490 PRO B CA 1
ATOM 15526 C C . PRO B 1 510 ? -3.324 -84.058 19.181 1.00 24.35 490 PRO B C 1
ATOM 15527 O O . PRO B 1 510 ? -3.207 -85.008 19.958 1.00 23.63 490 PRO B O 1
ATOM 15538 N N . VAL B 1 511 ? -2.450 -83.807 18.190 1.00 25.45 491 VAL B N 1
ATOM 15539 C CA . VAL B 1 511 ? -1.304 -84.645 17.868 1.00 28.07 491 VAL B CA 1
ATOM 15540 C C . VAL B 1 511 ? -0.058 -84.207 18.610 1.00 32.15 491 VAL B C 1
ATOM 15541 O O . VAL B 1 511 ? 0.279 -83.016 18.574 1.00 31.78 491 VAL B O 1
ATOM 15554 N N . GLY B 1 512 ? 0.661 -85.201 19.156 1.00 35.57 492 GLY B N 1
ATOM 15555 C CA . GLY B 1 512 ? 1.993 -85.070 19.751 1.00 38.89 492 GLY B CA 1
ATOM 15556 C C . GLY B 1 512 ? 2.070 -84.195 20.968 1.00 41.65 492 GLY B C 1
ATOM 15557 O O . GLY B 1 512 ? 3.217 -83.822 21.330 1.00 43.95 492 GLY B O 1
#

Secondary structure (DSSP, 8-state):
--TT--SSPP-TTHHHHHHHHHTT---SSEEETTEEE--TT--EEEEE-TTT--EEEEEE-B-HHHHHHHHHHHHHHHHHHHHS-HHHHHHHHHHHHHHHHHTHHHHHHHHHHHH---HHHHHHHHHHHHHHHHHHHHHGGG---EEE--SSTT-EEEEEEEE--EEEEE--SSSTTHHHHHHHHHHHHHT--EEEE--TTS-HHHHHHHHHHHHTTPPTTSEEE--B-HHHHHHHHHH-SSEEEEEEES-HHHHHHHHHHHGGGT-EEEEE----EEEEE-TTS-HHHHHHHHHHHHHGGGG----EEEEEEETTTHHHHHHHHHHHHHT--BS-TTSTT--B---SSHHHHHHHHHHHHHHHHTT-EEEE--SB-TT-TT-B--EEEES--TTSHHHHS---SSEEEEEEES-HHHHHHHHTSSS--SEEEEE-S-HHHHHHHHHH--SSEEEES-S----TTS-B--SGGGEES-BSHHHHHHTTEEEEEEEE-SPPPPP-/--S---SSTTHHHHHHHHHTT----SEEETTEEE--TT--EEEEE-TTT--EEEEEE-B-HHHHHHHHHHHHHHHHHHHHS-HHHHHHHHHHHHHHHHHTHHHHHHHHHHHH---HHHHHHHHHHHHHHHHHHHHHGGG---EEE--SSTT-EEEEEEEE--EEEEE--SSSTTHHHHHHHHHHHHHT--EEEE--TTS-HHHHHHHHHHHHTTPPTTSEEE--B-HHHHHHHHHH-SSEEEEEEES-HHHHHHHHHHHGGGT-EEEEE----EEEEE-TTS-HHHHHHHHHHHHHGGGG----EEEEEEETTTHHHHHHHHHHHHHT--BS-TTSTT--B---SSHHHHHHHHHHHHHHHHTT-EEEE--SB-TT-TT-B--EEEES--TTSHHHHS---SSEEEEEEES-HHHHHHHHTSSS--SEEEEE-S-HHHHHHHHHH--SSEEEES-S----TTS-B--SGGGEES-BSHHHHHHTTEEEEEEEE-SPPPPP-

Solvent-accessible surface area: 39554 Å² total

InterPro domains:
  IPR010102 Succinate semialdehyde dehydrogenase [TIGR01780] (34-480)
  IPR015590 Aldehyde dehydrogenase domain [PF00171] (23-482)
  IPR016160 Aldehyde dehydrogenase, cysteine active site [PS00070] (286-297)
  IPR016161 Aldehyde/histidinol dehydrogenase [SSF53720] (15-486)
  IPR016162 Aldehyde dehydrogenase, N-terminal [G3DSA:3.40.605.10] (29-476)
  IPR016163 Aldehyde dehydrogenase, C-terminal [G3DSA:3.40.309.10] (262-451)
  IPR029510 Aldehyde dehydrogenase, glutamic acid active site [PS00687] (258-265)
  IPR050740 Aldehyde Dehydrogenase Superfamily [PTHR43353] (8-487)

Sequence (1005 aa):
HHHSSGLVPRGSHMGTMMVQLNEAGLFKSSQGLIGDKWVDAENGHTLPVNNPATGEILTSVPFMGKREAEKAIAAASQAFTSWSKRTANDRSKILRQWFNLLIKNKDDLGKLIVLEQGKPLAEAVGEIVYGAAFVEYYAEEAKRVYGDIIPSPFPEKRMLVMKQPVGVVAAIAPWNFPLAMITRKVAPALAAGCTVVVVIKPSELTPLTALAAAELALQAGIPPGVVNVVMGDAKGIGDAMLDSTEVRKIIITFTGSTGVGKMLLAGAGKTVKKVSLELGGNAPCIVFDDANLDVAVKGVLAGKYRNSGQTVCCINKIFVQDGIYDKFAEAFAKAVSGLRAGNGLEPGITQGPLINETALEKVERHVQDAVSKGAKVLVVVGGKRHSLGRTFYEPTILGNASDEMLIFREEVFGPVAPLVRFNNTDEEAIKLANNSEFGLAAYAFTENITRGWRVAESLEFGMMVGLNEGLISTEVAPFGGMKQSGLGREGSKYGLDEYLEMKYVCLGNMAQPVGSSGLVPRGSHMGTMVQLNEAGLFKSQGLIGDKWVDAENGHTLPVNNPATGEILTSSVPFMGKREAEKAIAAASQAFTSWSKRTANDRSKILRQWFNLLIKNKDDLGKLIVLEQGKPLAEAVGEIVYGAAFVEYYAEEAKRVYGDIIPSPFPEKRMLVMKQPVGVVAAIAPWNFPLAMITRKVAPALAAGCTVVVVIKPSELTPLTALAAAELALQAGIPPGVVNVVMGDAKGIGDAMLDSTEVRKIITFTGSTGVGKMLLAGAGKTVKKVSLELGGNAPCIVFDDANLDVAVKGVLAGKYRNSGQTVCCCINKIFVQDGIYDKFAEAFAKAVSGLRAGNGLEPGITQGPLINETALEKVERHVQDAVSKGAKVLVVVGGKRHSLGRTFYEPTILGNASDEMLIFREEVFGPVAPLVRFNNTDEEAIKLLANNSEFGLAAYAFTENITRGWRVAESLEFGMMVGLNEGLISTEVAPFGGMKQSGLGREGSKYGLDEYLEMKYVCLGNMAQPVG

Radius of gyration: 33.24 Å; Cα contacts (8 Å, |Δi|>4): 2520; chains: 2; bounding box: 83×86×79 Å

Organism: Physcomitrium patens (NCBI:txid3218)